Protein AF-A0A196S8Y1-F1 (afdb_monomer_lite)

Radius of gyration: 50.43 Å; chains: 1; bounding box: 109×96×131 Å

Structure (mmCIF, N/CA/C/O backbone):
data_AF-A0A196S8Y1-F1
#
_entry.id   AF-A0A196S8Y1-F1
#
loop_
_atom_site.group_PDB
_atom_site.id
_atom_site.type_symbol
_atom_site.label_atom_id
_atom_site.label_alt_id
_atom_site.label_comp_id
_atom_site.label_asym_id
_atom_site.label_entity_id
_atom_site.label_seq_id
_atom_site.pdbx_PDB_ins_code
_atom_site.Cartn_x
_atom_site.Cartn_y
_atom_site.Cartn_z
_atom_site.occupancy
_atom_site.B_iso_or_equiv
_atom_site.auth_seq_id
_atom_site.auth_comp_id
_atom_site.auth_asym_id
_atom_site.auth_atom_id
_atom_site.pdbx_PDB_model_num
ATOM 1 N N . MET A 1 1 ? -27.602 -58.385 32.828 1.00 38.72 1 MET A N 1
ATOM 2 C CA . MET A 1 1 ? -27.867 -58.157 34.264 1.00 38.72 1 MET A CA 1
ATOM 3 C C . MET A 1 1 ? -28.794 -56.957 34.407 1.00 38.72 1 MET A C 1
ATOM 5 O O . MET A 1 1 ? -28.528 -55.917 33.827 1.00 38.72 1 MET A O 1
ATOM 9 N N . ASN A 1 2 ? -29.919 -57.177 35.090 1.00 33.44 2 ASN A N 1
ATOM 10 C CA . ASN A 1 2 ? -30.984 -56.235 35.472 1.00 33.44 2 ASN A CA 1
ATOM 11 C C . ASN A 1 2 ? -30.444 -54.875 35.986 1.00 33.44 2 ASN A C 1
ATOM 13 O O . ASN A 1 2 ? -29.470 -54.885 36.722 1.00 33.44 2 ASN A O 1
ATOM 17 N N . ARG A 1 3 ? -31.038 -53.692 35.741 1.00 31.58 3 ARG A N 1
ATOM 18 C CA . ARG A 1 3 ? -32.458 -53.337 35.942 1.00 31.58 3 ARG A CA 1
ATOM 19 C C . ARG A 1 3 ? -32.810 -51.959 35.319 1.00 31.58 3 ARG A C 1
ATOM 21 O O . ARG A 1 3 ? -32.117 -50.978 35.537 1.00 31.58 3 ARG A O 1
ATOM 28 N N . LYS A 1 4 ? -33.940 -51.951 34.604 1.00 35.25 4 LYS A N 1
ATOM 29 C CA . LYS A 1 4 ? -34.967 -50.917 34.318 1.00 35.25 4 LYS A CA 1
ATOM 30 C C . LYS A 1 4 ? -34.778 -49.430 34.713 1.00 35.25 4 LYS A C 1
ATOM 32 O O . LYS A 1 4 ? -34.538 -49.089 35.864 1.00 35.25 4 LYS A O 1
ATOM 37 N N . ARG A 1 5 ? -35.163 -48.591 33.733 1.00 42.34 5 ARG A N 1
ATOM 38 C CA . ARG A 1 5 ? -35.635 -47.188 33.770 1.00 42.34 5 ARG A CA 1
ATOM 39 C C . ARG A 1 5 ? -36.469 -46.797 35.008 1.00 42.34 5 ARG A C 1
ATOM 41 O O . ARG A 1 5 ? -37.388 -47.525 35.384 1.00 42.34 5 ARG A O 1
ATOM 48 N N . ARG A 1 6 ? -36.287 -45.554 35.474 1.00 28.27 6 ARG A N 1
ATOM 49 C CA . ARG A 1 6 ? -37.363 -44.682 35.987 1.00 28.27 6 ARG A CA 1
ATOM 50 C C . ARG A 1 6 ? -37.210 -43.283 35.383 1.00 28.27 6 ARG A C 1
ATOM 52 O O . ARG A 1 6 ? -36.108 -42.748 35.353 1.00 28.27 6 ARG A O 1
ATOM 59 N N . ALA A 1 7 ? -38.320 -42.754 34.874 1.00 30.92 7 ALA A N 1
ATOM 60 C CA . ALA A 1 7 ? -38.477 -41.373 34.431 1.00 30.92 7 ALA A CA 1
ATOM 61 C C . ALA A 1 7 ? -38.217 -40.388 35.591 1.00 30.92 7 ALA A C 1
ATOM 63 O O . ALA A 1 7 ? -38.388 -40.783 36.751 1.00 30.92 7 ALA A O 1
ATOM 64 N N . PRO A 1 8 ? -37.829 -39.127 35.326 1.00 32.66 8 PRO A N 1
ATOM 65 C CA . PRO A 1 8 ? -37.732 -38.125 36.374 1.00 32.66 8 PRO A CA 1
ATOM 66 C C . PRO A 1 8 ? -39.142 -37.753 36.843 1.00 32.66 8 PRO A C 1
ATOM 68 O O . PRO A 1 8 ? -39.969 -37.313 36.051 1.00 32.66 8 PRO A O 1
ATOM 71 N N . ASN A 1 9 ? -39.402 -37.950 38.134 1.00 28.58 9 ASN A N 1
ATOM 72 C CA . ASN A 1 9 ? -40.532 -37.346 38.829 1.00 28.58 9 ASN A CA 1
ATOM 73 C C . ASN A 1 9 ? -40.433 -35.816 38.736 1.00 28.58 9 ASN A C 1
ATOM 75 O O . ASN A 1 9 ? -39.407 -35.239 39.105 1.00 28.58 9 ASN A O 1
ATOM 79 N N . GLU A 1 10 ? -41.530 -35.178 38.337 1.00 37.62 10 GLU A N 1
ATOM 80 C CA . GLU A 1 10 ? -41.857 -33.808 38.726 1.00 37.62 10 GLU A CA 1
ATOM 81 C C . GLU A 1 10 ? -41.866 -33.677 40.261 1.00 37.62 10 GLU A C 1
ATOM 83 O O . GLU A 1 10 ? -42.126 -34.640 40.985 1.00 37.62 10 GLU A O 1
ATOM 88 N N . SER A 1 11 ? -41.606 -32.460 40.750 1.00 36.66 11 SER A N 1
ATOM 89 C CA . SER A 1 11 ? -41.470 -32.041 42.159 1.00 36.66 11 SER A CA 1
ATOM 90 C C . SER A 1 11 ? -40.086 -32.253 42.804 1.00 36.66 11 SER A C 1
ATOM 92 O O . SER A 1 11 ? -39.839 -33.163 43.595 1.00 36.66 11 SER A O 1
ATOM 94 N N . LYS A 1 12 ? -39.161 -31.342 42.472 1.00 35.75 12 LYS A N 1
ATOM 95 C CA . LYS A 1 12 ? -38.129 -30.774 43.368 1.00 35.75 12 LYS A CA 1
ATOM 96 C C . LYS A 1 12 ? -37.360 -29.686 42.605 1.00 35.75 12 LYS A C 1
ATOM 98 O O . LYS A 1 12 ? -36.254 -29.928 42.127 1.00 35.75 12 LYS A O 1
ATOM 103 N N . ARG A 1 13 ? -37.928 -28.478 42.491 1.00 38.66 13 ARG A N 1
ATOM 104 C CA . ARG A 1 13 ? -37.107 -27.278 42.255 1.00 38.66 13 ARG A CA 1
ATOM 105 C C . ARG A 1 13 ? -36.287 -27.076 43.530 1.00 38.66 13 ARG A C 1
ATOM 107 O O . ARG A 1 13 ? -36.790 -26.614 44.538 1.00 38.66 13 ARG A O 1
ATOM 114 N N . LYS A 1 14 ? -35.063 -27.599 43.536 1.00 44.75 14 LYS A N 1
ATOM 115 C CA . LYS A 1 14 ? -34.103 -27.431 44.630 1.00 44.75 14 LYS A CA 1
ATOM 116 C C . LYS A 1 14 ? -33.173 -26.286 44.254 1.00 44.75 14 LYS A C 1
ATOM 118 O O . LYS A 1 14 ? -32.583 -26.348 43.180 1.00 44.75 14 LYS A O 1
ATOM 123 N N . ASN A 1 15 ? -33.052 -25.304 45.147 1.00 55.56 15 ASN A N 1
ATOM 124 C CA . ASN A 1 15 ? -32.155 -24.147 45.078 1.00 55.56 15 ASN A CA 1
ATOM 125 C C . ASN A 1 15 ? -30.860 -24.456 44.310 1.00 55.56 15 ASN A C 1
ATOM 127 O O . ASN A 1 15 ? -30.081 -25.326 44.723 1.00 55.56 15 ASN A O 1
ATOM 131 N N . ALA A 1 16 ? -30.637 -23.751 43.199 1.00 62.88 16 ALA A N 1
ATOM 132 C CA . ALA A 1 16 ? -29.409 -23.868 42.429 1.00 62.88 16 ALA A CA 1
ATOM 133 C C . ALA A 1 16 ? -28.270 -23.185 43.200 1.00 62.88 16 ALA A C 1
ATOM 135 O O . ALA A 1 16 ? -28.439 -22.091 43.744 1.00 62.88 16 ALA A O 1
ATOM 136 N N . LYS A 1 17 ? -27.118 -23.856 43.284 1.00 74.44 17 LYS A N 1
ATOM 137 C CA . LYS A 1 17 ? -25.894 -23.280 43.855 1.00 74.44 17 LYS A CA 1
ATOM 138 C C . LYS A 1 17 ? -25.178 -22.496 42.761 1.00 74.44 17 LYS A C 1
ATOM 140 O O . LYS A 1 17 ? -25.002 -23.041 41.677 1.00 74.44 17 LYS A O 1
ATOM 145 N N . LEU A 1 18 ? -24.764 -21.273 43.072 1.00 73.12 18 LEU A N 1
ATOM 146 C CA . LEU A 1 18 ? -24.015 -20.392 42.177 1.00 73.12 18 LEU A CA 1
ATOM 147 C C . LEU A 1 18 ? -22.620 -20.151 42.765 1.00 73.12 18 LEU A C 1
ATOM 149 O O . LEU A 1 18 ? -22.486 -19.966 43.983 1.00 73.12 18 LEU A O 1
ATOM 153 N N . GLU A 1 19 ? -21.591 -20.178 41.919 1.00 75.25 19 GLU A N 1
ATOM 154 C CA . GLU A 1 19 ? -20.240 -19.767 42.308 1.00 75.25 19 GLU A CA 1
ATOM 155 C C . GLU A 1 19 ? -20.133 -18.230 42.267 1.00 75.25 19 GLU A C 1
ATOM 157 O O . GLU A 1 19 ? -20.917 -17.548 41.604 1.00 75.25 19 GLU A O 1
ATOM 162 N N . SER A 1 20 ? -19.183 -17.651 43.009 1.00 68.19 20 SER A N 1
ATOM 163 C CA . SER A 1 20 ? -19.061 -16.187 43.129 1.00 68.19 20 SER A CA 1
ATOM 164 C C . SER A 1 20 ? -18.811 -15.487 41.787 1.00 68.19 20 SER A C 1
ATOM 166 O O . SER A 1 20 ? -19.292 -14.375 41.599 1.00 68.19 20 SER A O 1
ATOM 168 N N . SER A 1 21 ? -18.108 -16.135 40.850 1.00 68.88 21 SER A N 1
ATOM 169 C CA . SER A 1 21 ? -17.878 -15.625 39.490 1.00 68.88 21 SER A CA 1
ATOM 170 C C . SER A 1 21 ? -19.169 -15.518 38.679 1.00 68.88 21 SER A C 1
ATOM 172 O O . SER A 1 21 ? -19.370 -14.535 37.973 1.00 68.88 21 SER A O 1
ATOM 174 N N . ASP A 1 22 ? -20.072 -16.492 38.821 1.00 73.56 22 ASP A N 1
ATOM 175 C CA . ASP A 1 22 ? -21.348 -16.508 38.101 1.00 73.56 22 ASP A CA 1
ATOM 176 C C . ASP A 1 22 ? -22.247 -15.374 38.599 1.00 73.56 22 ASP A C 1
ATOM 178 O O . ASP A 1 22 ? -22.872 -14.672 37.807 1.00 73.56 22 ASP A O 1
ATOM 182 N N . VAL A 1 23 ? -22.264 -15.145 39.916 1.00 72.62 23 VAL A N 1
ATOM 183 C CA . VAL A 1 23 ? -22.999 -14.030 40.530 1.00 72.62 23 VAL A CA 1
ATOM 184 C C . VAL A 1 23 ? -22.412 -12.683 40.116 1.00 72.62 23 VAL A C 1
ATOM 186 O O . VAL A 1 23 ? -23.166 -11.761 39.827 1.00 72.62 23 VAL A O 1
ATOM 189 N N . LEU A 1 24 ? -21.087 -12.575 40.022 1.00 67.44 24 LEU A N 1
ATOM 190 C CA . LEU A 1 24 ? -20.415 -11.356 39.573 1.00 67.44 24 LEU A CA 1
ATOM 191 C C . LEU A 1 24 ? -20.742 -11.041 38.105 1.00 67.44 24 LEU A C 1
ATOM 193 O O . LEU A 1 24 ? -21.134 -9.918 37.800 1.00 67.44 24 LEU A O 1
ATOM 197 N N . SER A 1 25 ? -20.702 -12.050 37.228 1.00 73.25 25 SER A N 1
ATOM 198 C CA . SER A 1 25 ?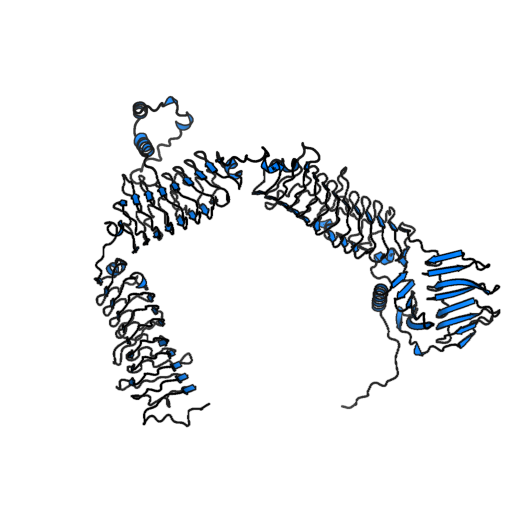 -21.118 -11.904 35.825 1.00 73.25 25 SER A CA 1
ATOM 199 C C . SER A 1 25 ? -22.601 -11.545 35.688 1.00 73.25 25 SER A C 1
ATOM 201 O O . SER A 1 25 ? -22.972 -10.729 34.848 1.00 73.25 25 SER A O 1
ATOM 203 N N . LEU A 1 26 ? -23.458 -12.104 36.551 1.00 77.00 26 LEU A N 1
ATOM 204 C CA . LEU A 1 26 ? -24.876 -11.769 36.599 1.00 77.00 26 LEU A CA 1
ATOM 205 C C . LEU A 1 26 ? -25.067 -10.293 36.949 1.00 77.00 26 LEU A C 1
ATOM 207 O O . LEU A 1 26 ? -25.806 -9.618 36.248 1.00 77.00 26 LEU A O 1
ATOM 211 N N . ILE A 1 27 ? -24.402 -9.786 37.992 1.00 71.06 27 ILE A N 1
ATOM 212 C CA . ILE A 1 27 ? -24.539 -8.379 38.393 1.00 71.06 27 ILE A CA 1
ATOM 213 C C . ILE A 1 27 ? -23.985 -7.446 37.310 1.00 71.06 27 ILE A C 1
ATOM 215 O O . ILE A 1 27 ? -24.644 -6.469 36.978 1.00 71.06 27 ILE A O 1
ATOM 219 N N . GLN A 1 28 ? -22.832 -7.758 36.710 1.00 71.00 28 GLN A N 1
ATOM 220 C CA . GLN A 1 28 ? -22.277 -6.965 35.604 1.00 71.00 28 GLN A CA 1
ATOM 221 C C . GLN A 1 28 ? -23.245 -6.880 34.416 1.00 71.00 28 GLN A C 1
ATOM 223 O O . GLN A 1 28 ? -23.480 -5.794 33.888 1.00 71.00 28 GLN A O 1
ATOM 228 N N . ASN A 1 29 ? -23.862 -8.005 34.041 1.00 75.69 29 ASN A N 1
ATOM 229 C CA . ASN A 1 29 ? -24.885 -8.031 32.996 1.00 75.69 29 ASN A CA 1
ATOM 230 C C . ASN A 1 29 ? -26.138 -7.241 33.395 1.00 75.69 29 ASN A C 1
ATOM 232 O O . ASN A 1 29 ? -26.728 -6.571 32.556 1.00 75.69 29 ASN A O 1
ATOM 236 N N . GLU A 1 30 ? -26.555 -7.306 34.661 1.00 77.06 30 GLU A N 1
ATOM 237 C CA . GLU A 1 30 ? -27.693 -6.529 35.155 1.00 77.06 30 GLU A CA 1
ATOM 238 C C . GLU A 1 30 ? -27.401 -5.024 35.074 1.00 77.06 30 GLU A C 1
ATOM 240 O O . GLU A 1 30 ? -28.213 -4.308 34.493 1.00 77.06 30 GLU A O 1
ATOM 245 N N . ILE A 1 31 ? -26.229 -4.565 35.537 1.00 72.06 31 ILE A N 1
ATOM 246 C CA . ILE A 1 31 ? -25.785 -3.159 35.459 1.00 72.06 31 ILE A CA 1
ATOM 247 C C . ILE A 1 31 ? -25.785 -2.657 34.016 1.00 72.06 31 ILE A C 1
ATOM 249 O O . ILE A 1 31 ? -26.308 -1.580 33.751 1.00 72.06 31 ILE A O 1
ATOM 253 N N . ALA A 1 32 ? -25.279 -3.456 33.074 1.00 71.00 32 ALA A N 1
ATOM 254 C CA . ALA A 1 32 ? -25.268 -3.099 31.655 1.00 71.00 32 ALA A CA 1
ATOM 255 C C . ALA A 1 32 ? -26.677 -2.929 31.044 1.00 71.00 32 ALA A C 1
ATOM 257 O O . ALA A 1 32 ? -26.812 -2.340 29.976 1.00 71.00 32 ALA A O 1
ATOM 258 N N . THR A 1 33 ? -27.722 -3.454 31.695 1.00 77.56 33 THR A N 1
ATOM 259 C CA . THR A 1 33 ? -29.126 -3.374 31.239 1.00 77.56 33 THR A CA 1
ATOM 260 C C . THR A 1 33 ? -29.985 -2.400 32.046 1.00 77.56 33 THR A C 1
ATOM 262 O O . THR A 1 33 ? -31.188 -2.308 31.802 1.00 77.56 33 THR A O 1
ATOM 265 N N . MET A 1 34 ? -29.413 -1.730 33.047 1.00 80.69 34 MET A N 1
ATOM 266 C CA . MET A 1 34 ? -30.142 -0.809 33.914 1.00 80.69 34 MET A CA 1
ATOM 267 C C . MET A 1 34 ? -30.238 0.580 33.281 1.00 80.69 34 MET A C 1
ATOM 269 O O . MET A 1 34 ? -29.240 1.122 32.819 1.00 80.69 34 MET A O 1
ATOM 273 N N . ASP A 1 35 ? -31.425 1.182 33.347 1.00 79.31 35 ASP A N 1
ATOM 274 C CA . ASP A 1 35 ? -31.628 2.593 32.985 1.00 79.31 35 ASP A CA 1
ATOM 275 C C . ASP A 1 35 ? -31.050 3.519 34.062 1.00 79.31 35 ASP A C 1
ATOM 277 O O . ASP A 1 35 ? -30.620 4.641 33.794 1.00 79.31 35 ASP A O 1
ATOM 281 N N . TYR A 1 36 ? -31.063 3.043 35.306 1.00 80.69 36 TYR A N 1
ATOM 282 C CA . TYR A 1 36 ? -30.545 3.739 36.468 1.00 80.69 36 TYR A CA 1
ATOM 283 C C . TYR A 1 36 ? -29.778 2.757 37.342 1.00 80.69 36 TYR A C 1
ATOM 285 O O . TYR A 1 36 ? -30.307 1.705 37.688 1.00 80.69 36 TYR A O 1
ATOM 293 N N . CYS A 1 37 ? -28.547 3.083 37.727 1.00 83.44 37 CYS A N 1
ATOM 294 C CA . CYS A 1 37 ? -27.784 2.257 38.653 1.00 83.44 37 CYS A CA 1
ATOM 295 C C . CYS A 1 37 ? -26.845 3.113 39.500 1.00 83.44 37 CYS A C 1
ATOM 297 O O . CYS A 1 37 ? -26.022 3.863 38.968 1.00 83.44 37 CYS A O 1
ATOM 299 N N . LEU A 1 38 ? -26.964 2.981 40.818 1.00 83.44 38 LEU A N 1
ATOM 300 C CA . LEU A 1 38 ? -26.110 3.612 41.809 1.00 83.44 38 LEU A CA 1
ATOM 301 C C . LEU A 1 38 ? -25.375 2.533 42.603 1.00 83.44 38 LEU A C 1
ATOM 303 O O . LEU A 1 38 ? -25.972 1.786 43.384 1.00 83.44 38 LEU A O 1
ATOM 307 N N . TYR A 1 39 ? -24.063 2.488 42.407 1.00 81.56 39 TYR A N 1
ATOM 308 C CA . TYR A 1 39 ? -23.139 1.643 43.152 1.00 81.56 39 TYR A CA 1
ATOM 309 C C . TYR A 1 39 ? -21.940 2.476 43.607 1.00 81.56 39 TYR A C 1
ATOM 311 O O . TYR A 1 39 ? -21.467 3.321 42.836 1.00 81.56 39 TYR A O 1
ATOM 319 N N . PRO A 1 40 ? -21.428 2.238 44.824 1.00 73.38 40 PRO A N 1
ATOM 320 C CA . PRO A 1 40 ? -20.132 2.709 45.228 1.00 73.38 40 PRO A CA 1
ATOM 321 C C . PRO A 1 40 ? -19.060 1.879 44.518 1.00 73.38 40 PRO A C 1
ATOM 323 O O . PRO A 1 40 ? -19.263 0.716 44.168 1.00 73.38 40 PRO A O 1
ATOM 326 N N . CYS A 1 41 ? -17.901 2.479 44.320 1.00 67.94 41 CYS A N 1
ATOM 327 C CA . CYS A 1 41 ? -16.705 1.812 43.850 1.00 67.94 41 CYS A CA 1
ATOM 328 C C . CYS A 1 41 ? -15.551 2.268 44.735 1.00 67.94 41 CYS A C 1
ATOM 330 O O . CYS A 1 41 ? -15.288 3.467 44.844 1.00 67.94 41 CYS A O 1
ATOM 332 N N . MET A 1 42 ? -14.879 1.327 45.396 1.00 57.53 42 MET A N 1
ATOM 333 C CA . MET A 1 42 ? -13.681 1.655 46.166 1.00 57.53 42 MET A CA 1
ATOM 334 C C . MET A 1 42 ? -12.437 1.667 45.277 1.00 57.53 42 MET A C 1
ATOM 336 O O . MET A 1 42 ? -12.291 0.854 44.362 1.00 57.53 42 MET A O 1
ATOM 340 N N . GLN A 1 43 ? -11.462 2.506 45.630 1.00 55.16 43 GLN A N 1
ATOM 341 C CA . GLN A 1 43 ? -10.123 2.481 45.035 1.00 55.16 43 GLN A CA 1
ATOM 342 C C . GLN A 1 43 ? -9.529 1.053 45.011 1.00 55.16 43 GLN A C 1
ATOM 344 O O . GLN A 1 43 ? -8.953 0.643 44.013 1.00 55.16 43 GLN A O 1
ATOM 349 N N . GLU A 1 44 ? -9.682 0.252 46.077 1.00 54.81 44 GLU A N 1
ATOM 350 C CA . GLU A 1 44 ? -9.205 -1.145 46.121 1.00 54.81 44 GLU A CA 1
ATOM 351 C C . GLU A 1 44 ? -9.918 -2.115 45.174 1.00 54.81 44 GLU A C 1
ATOM 353 O O . GLU A 1 44 ? -9.345 -3.136 44.786 1.00 54.81 44 GLU A O 1
ATOM 358 N N . GLU A 1 45 ? -11.158 -1.830 44.808 1.00 53.00 45 GLU A N 1
ATOM 359 C CA . GLU A 1 45 ? -11.944 -2.666 43.905 1.00 53.00 45 GLU A CA 1
ATOM 360 C C . GLU A 1 45 ? -11.503 -2.456 42.451 1.00 53.00 45 GLU A C 1
ATOM 362 O O . GLU A 1 45 ? -11.356 -3.432 41.707 1.00 53.00 45 GLU A O 1
ATOM 367 N N . LEU A 1 46 ? -11.127 -1.219 42.100 1.00 52.62 46 LEU A N 1
ATOM 368 C CA . LEU A 1 46 ? -10.390 -0.902 40.871 1.00 52.62 46 LEU A CA 1
ATOM 369 C C . LEU A 1 46 ? -9.047 -1.664 40.795 1.00 52.62 46 LEU A C 1
ATOM 371 O O . LEU A 1 46 ? -8.664 -2.106 39.713 1.00 52.62 46 LEU A O 1
ATOM 375 N N . LYS A 1 47 ? -8.370 -1.921 41.934 1.00 49.34 47 LYS A N 1
ATOM 376 C CA . LYS A 1 47 ? -7.092 -2.679 41.987 1.00 49.34 47 LYS A CA 1
ATOM 377 C C . LYS A 1 47 ? -7.219 -4.154 41.587 1.00 49.34 47 LYS A C 1
ATOM 379 O O . LYS A 1 47 ? -6.248 -4.732 41.106 1.00 49.34 47 LYS A O 1
ATOM 384 N N . LYS A 1 48 ? -8.358 -4.805 41.855 1.00 51.09 48 LYS A N 1
ATOM 385 C CA . LYS A 1 48 ? -8.472 -6.283 41.832 1.00 51.09 48 LYS A CA 1
ATOM 386 C C . LYS A 1 48 ? -9.201 -6.855 40.608 1.00 51.09 48 LYS A C 1
ATOM 388 O O . LYS A 1 48 ? -9.208 -8.074 40.463 1.00 51.09 48 LYS A O 1
ATOM 393 N N . GLN A 1 49 ? -9.831 -6.025 39.764 1.00 50.38 49 GLN A N 1
ATOM 394 C CA . GLN A 1 49 ? -10.683 -6.446 38.624 1.00 50.38 49 GLN A CA 1
ATOM 395 C C . GLN A 1 49 ? -11.664 -7.606 38.942 1.00 50.38 49 GLN A C 1
ATOM 397 O O . GLN A 1 49 ? -12.076 -8.372 38.073 1.00 50.38 49 GLN A O 1
ATOM 402 N N . CYS A 1 50 ? -12.074 -7.731 40.205 1.00 39.94 50 CYS A N 1
ATOM 403 C CA . CYS A 1 50 ? -13.073 -8.675 40.698 1.00 39.94 50 CYS A CA 1
ATOM 404 C C . CYS A 1 50 ? -13.826 -7.980 41.829 1.00 39.94 50 CYS A C 1
ATOM 406 O O . CYS A 1 50 ? -13.482 -8.120 43.003 1.00 39.94 50 CYS A O 1
ATOM 408 N N . ILE A 1 51 ? -14.815 -7.172 41.458 1.00 49.69 51 ILE A N 1
ATOM 409 C CA . ILE A 1 51 ? -15.580 -6.366 42.405 1.00 49.69 51 ILE A CA 1
ATOM 410 C C . ILE A 1 51 ? -16.804 -7.166 42.856 1.00 49.69 51 ILE A C 1
ATOM 412 O O . ILE A 1 51 ? -17.768 -7.345 42.113 1.00 49.69 51 ILE A O 1
ATOM 416 N N . LEU A 1 52 ? -16.742 -7.693 44.080 1.00 47.91 52 LEU A N 1
ATOM 417 C CA . LEU A 1 52 ? -17.925 -8.109 44.828 1.00 47.91 52 LEU A CA 1
ATOM 418 C C . LEU A 1 52 ? -18.635 -6.826 45.264 1.00 47.91 52 LEU A C 1
ATOM 420 O O . LEU A 1 52 ? -18.241 -6.253 46.269 1.00 47.91 52 LEU A O 1
ATOM 424 N N . PHE A 1 53 ? -19.649 -6.395 44.510 1.00 58.00 53 PHE A N 1
ATOM 425 C CA . PHE A 1 53 ? -20.477 -5.237 44.858 1.00 58.00 53 PHE A CA 1
ATOM 426 C C . PHE A 1 53 ? -20.913 -5.322 46.327 1.00 58.00 53 PHE A C 1
ATOM 428 O O . PHE A 1 53 ? -21.604 -6.271 46.712 1.00 58.00 53 PHE A O 1
ATOM 435 N N . GLU A 1 54 ? -20.453 -4.379 47.155 1.00 64.88 54 GLU A N 1
ATOM 436 C CA . GLU A 1 54 ? -20.797 -4.374 48.576 1.00 64.88 54 GLU A CA 1
ATOM 437 C C . GLU A 1 54 ? -22.282 -4.062 48.772 1.00 64.88 54 GLU A C 1
ATOM 439 O O . GLU A 1 54 ? -22.950 -4.815 49.481 1.00 64.88 54 GLU A O 1
ATOM 444 N N . ASP A 1 55 ? -22.780 -3.036 48.073 1.00 79.19 55 ASP A N 1
ATOM 445 C CA . ASP A 1 55 ? -24.173 -2.591 48.024 1.00 79.19 55 ASP A CA 1
ATOM 446 C C . ASP A 1 55 ? -24.444 -1.919 46.657 1.00 79.19 55 ASP A C 1
ATOM 448 O O . ASP A 1 55 ? -23.663 -1.086 46.209 1.00 79.19 55 ASP A O 1
ATOM 452 N N . VAL A 1 56 ? -25.516 -2.287 45.954 1.00 83.12 56 VAL A N 1
ATOM 453 C CA . VAL A 1 56 ? -25.907 -1.722 44.650 1.00 83.12 56 VAL A CA 1
ATOM 454 C C . VAL A 1 56 ? -27.419 -1.593 44.572 1.00 83.12 56 VAL A C 1
ATOM 456 O O . VAL A 1 56 ? -28.156 -2.508 44.947 1.00 83.12 56 VAL A O 1
ATOM 459 N N . LEU A 1 57 ? -27.886 -0.478 44.021 1.00 88.00 57 LEU A N 1
ATOM 460 C CA . LEU A 1 57 ? -29.286 -0.285 43.686 1.00 88.00 57 LEU A CA 1
ATOM 461 C C . LEU A 1 57 ? -29.399 0.131 42.226 1.00 88.00 57 LEU A C 1
ATOM 463 O O . LEU A 1 57 ? -28.779 1.106 41.810 1.00 88.00 57 LEU A O 1
ATOM 467 N N . GLY A 1 58 ? -30.214 -0.577 41.455 1.00 87.75 58 GLY A N 1
ATOM 468 C CA . GLY A 1 58 ? -30.517 -0.172 40.091 1.00 87.75 58 GLY A CA 1
ATOM 469 C C . GLY A 1 58 ? -31.959 -0.431 39.703 1.00 87.75 58 GLY A C 1
ATOM 470 O O . GLY A 1 58 ? -32.627 -1.285 40.281 1.00 87.75 58 GLY A O 1
ATOM 471 N N . ALA A 1 59 ? -32.438 0.313 38.717 1.00 87.12 59 ALA A N 1
ATOM 472 C CA . ALA A 1 59 ? -33.772 0.213 38.162 1.00 87.12 59 ALA A CA 1
ATOM 473 C C . ALA A 1 59 ? -33.706 -0.011 36.646 1.00 87.12 59 ALA A C 1
ATOM 475 O O . ALA A 1 59 ? -32.870 0.561 35.939 1.00 87.12 59 ALA A O 1
ATOM 476 N N . LYS A 1 60 ? -34.601 -0.864 36.150 1.00 87.75 60 LYS A N 1
ATOM 477 C CA . LYS A 1 60 ? -34.792 -1.143 34.723 1.00 87.75 60 LYS A CA 1
ATOM 478 C C . LYS A 1 60 ? -35.980 -0.359 34.169 1.00 87.75 60 LYS A C 1
ATOM 480 O O . LYS A 1 60 ? -36.901 -0.021 34.913 1.00 87.75 60 LYS A O 1
ATOM 485 N N . ALA A 1 61 ? -36.001 -0.181 32.849 1.00 83.75 61 ALA A N 1
ATOM 486 C CA . ALA A 1 61 ? -37.083 0.475 32.109 1.00 83.75 61 ALA A CA 1
ATOM 487 C C . ALA A 1 61 ? -38.486 -0.092 32.402 1.00 83.75 61 ALA A C 1
ATOM 489 O O . ALA A 1 61 ? -39.483 0.624 32.344 1.00 83.75 61 ALA A O 1
ATOM 490 N N . ASP A 1 62 ? -38.577 -1.390 32.713 1.00 84.81 62 ASP A N 1
ATOM 491 C CA . ASP A 1 62 ? -39.837 -2.087 32.996 1.00 84.81 62 ASP A CA 1
ATOM 492 C C . ASP A 1 62 ? -40.370 -1.869 34.427 1.00 84.81 62 ASP A C 1
ATOM 494 O O . ASP A 1 62 ? -41.424 -2.402 34.783 1.00 84.81 62 ASP A O 1
ATOM 498 N N . GLY A 1 63 ? -39.670 -1.071 35.243 1.00 82.88 63 GLY A N 1
ATOM 499 C CA . GLY A 1 63 ? -40.016 -0.802 36.639 1.00 82.88 63 GLY A CA 1
ATOM 500 C C . GLY A 1 63 ? -39.468 -1.830 37.632 1.00 82.88 63 GLY A C 1
ATOM 501 O O . GLY A 1 63 ? -39.852 -1.805 38.804 1.00 82.88 63 GLY A O 1
ATOM 502 N N . THR A 1 64 ? -38.584 -2.735 37.201 1.00 89.69 64 THR A N 1
ATOM 503 C CA . THR A 1 64 ? -37.875 -3.653 38.102 1.00 89.69 64 THR A CA 1
ATOM 504 C C . THR A 1 64 ? -36.775 -2.922 38.861 1.00 89.69 64 THR A C 1
ATOM 506 O O . THR A 1 64 ? -35.865 -2.381 38.236 1.00 89.69 64 THR A O 1
ATOM 509 N N . ILE A 1 65 ? -36.790 -2.986 40.194 1.00 89.81 65 ILE A N 1
ATOM 510 C CA . ILE A 1 65 ? -35.666 -2.557 41.036 1.00 89.81 65 ILE A CA 1
ATOM 511 C C . ILE A 1 65 ? -34.848 -3.776 41.447 1.00 89.81 65 ILE A C 1
ATOM 513 O O . ILE A 1 65 ? -35.391 -4.770 41.927 1.00 89.81 65 ILE A O 1
ATOM 517 N N . VAL A 1 66 ? -33.535 -3.686 41.285 1.00 89.88 66 VAL A N 1
ATOM 518 C CA . VAL A 1 66 ? -32.558 -4.669 41.742 1.00 89.88 66 VAL A CA 1
ATOM 519 C C . VAL A 1 66 ? -31.783 -4.063 42.898 1.00 89.88 66 VAL A C 1
ATOM 521 O O . VAL A 1 66 ? -31.134 -3.032 42.744 1.00 89.88 66 VAL A O 1
ATOM 524 N N . ASN A 1 67 ? -31.849 -4.710 44.052 1.00 89.19 67 ASN A N 1
ATOM 525 C CA . ASN A 1 67 ? -31.062 -4.357 45.221 1.00 89.19 67 ASN A CA 1
ATOM 526 C C . ASN A 1 67 ? -30.089 -5.498 45.517 1.00 89.19 67 ASN A C 1
ATOM 528 O O . ASN A 1 67 ? -30.518 -6.625 45.767 1.00 89.19 67 ASN A O 1
ATOM 532 N N . GLY A 1 68 ? -28.793 -5.226 45.432 1.00 85.12 68 GLY A N 1
ATOM 533 C CA . GLY A 1 68 ? -27.730 -6.175 45.734 1.00 85.12 68 GLY A CA 1
ATOM 534 C C . GLY A 1 68 ? -26.936 -5.735 46.953 1.00 85.12 68 GLY A C 1
ATOM 535 O O . GLY A 1 68 ? -26.636 -4.561 47.096 1.00 85.12 68 GLY A O 1
ATOM 536 N N . SER A 1 69 ? -26.563 -6.685 47.799 1.00 77.88 69 SER A N 1
ATOM 537 C CA . SER A 1 69 ? -25.672 -6.496 48.940 1.00 77.88 69 SER A CA 1
ATOM 538 C C . SER A 1 69 ? -24.737 -7.694 49.100 1.00 77.88 69 SER A C 1
ATOM 540 O O . SER A 1 69 ? -24.899 -8.730 48.444 1.00 77.88 69 SER A O 1
ATOM 542 N N . LYS A 1 70 ? -23.799 -7.628 50.053 1.00 73.94 70 LYS A N 1
ATOM 543 C CA . LYS A 1 70 ? -22.921 -8.760 50.431 1.00 73.94 70 LYS A CA 1
ATOM 544 C C . LYS A 1 70 ? -23.667 -10.057 50.774 1.00 73.94 70 LYS A C 1
ATOM 546 O O . LYS A 1 70 ? -23.056 -11.136 50.740 1.00 73.94 70 LYS A O 1
ATOM 551 N N . THR A 1 71 ? -24.939 -9.966 51.165 1.00 74.69 71 THR A N 1
ATOM 552 C CA . THR A 1 71 ? -25.728 -11.093 51.679 1.00 74.69 71 THR A CA 1
ATOM 553 C C . THR A 1 71 ? -26.905 -11.466 50.792 1.00 74.69 71 THR A C 1
ATOM 555 O O . THR A 1 71 ? -27.232 -12.652 50.739 1.00 74.69 71 THR A O 1
ATOM 558 N N . ASN A 1 72 ? -27.522 -10.518 50.082 1.00 81.44 72 ASN A N 1
ATOM 559 C CA . ASN A 1 72 ? -28.738 -10.755 49.308 1.00 81.44 72 ASN A CA 1
ATOM 560 C C . ASN A 1 72 ? -28.735 -9.957 48.001 1.00 81.44 72 ASN A C 1
ATOM 562 O O . ASN A 1 72 ? -28.269 -8.832 47.963 1.00 81.44 72 ASN A O 1
ATOM 566 N N . ILE A 1 73 ? -29.306 -10.522 46.941 1.00 87.56 73 ILE A N 1
ATOM 567 C CA . ILE A 1 73 ? -29.643 -9.808 45.709 1.00 87.56 73 ILE A CA 1
ATOM 568 C C . ILE A 1 73 ? -31.114 -10.075 45.434 1.00 87.56 73 ILE A C 1
ATOM 570 O O . ILE A 1 73 ? -31.507 -11.237 45.294 1.00 87.56 73 ILE A O 1
ATOM 574 N N . VAL A 1 74 ? -31.924 -9.028 45.384 1.00 89.56 74 VAL A N 1
ATOM 575 C CA . VAL A 1 74 ? -33.377 -9.106 45.234 1.00 89.56 74 VAL A CA 1
ATOM 576 C C . VAL A 1 74 ? -33.840 -8.253 44.062 1.00 89.56 74 VAL A C 1
ATOM 578 O O . VAL A 1 74 ? -33.354 -7.147 43.855 1.00 89.56 74 VAL A O 1
ATOM 581 N N . TRP A 1 75 ? -34.774 -8.796 43.287 1.00 91.75 75 TRP A N 1
ATOM 582 C CA . TRP A 1 75 ? -35.444 -8.116 42.185 1.00 91.75 75 TRP A CA 1
ATOM 583 C C . TRP A 1 75 ? -36.903 -7.916 42.571 1.00 91.75 75 TRP A C 1
ATOM 585 O O . TRP A 1 75 ? -37.606 -8.895 42.844 1.00 91.75 75 TRP A O 1
ATOM 595 N N . CYS A 1 76 ? -37.359 -6.673 42.557 1.00 91.00 76 CYS A N 1
ATOM 596 C CA . CYS A 1 76 ? -38.693 -6.263 42.971 1.00 91.00 76 CYS A CA 1
ATOM 597 C C . CYS A 1 76 ? -39.426 -5.611 41.795 1.00 91.00 76 CYS A C 1
ATOM 599 O O . CYS A 1 76 ? -38.875 -4.734 41.133 1.00 91.00 76 CYS A O 1
ATOM 601 N N . ASP A 1 77 ? -40.668 -6.027 41.543 1.00 90.06 77 ASP A N 1
ATOM 602 C CA . ASP A 1 77 ? -41.580 -5.336 40.625 1.00 90.06 77 ASP A CA 1
ATOM 603 C C . ASP A 1 77 ? -42.325 -4.259 41.413 1.00 90.06 77 ASP A C 1
ATOM 605 O O . ASP A 1 77 ? -43.118 -4.560 42.313 1.00 90.06 77 ASP A O 1
ATOM 609 N N . MET A 1 78 ? -42.057 -3.005 41.067 1.00 81.56 78 MET A N 1
ATOM 610 C CA . MET A 1 78 ? -42.601 -1.846 41.766 1.00 81.56 78 MET A CA 1
ATOM 611 C C . MET A 1 78 ? -44.099 -1.665 41.563 1.00 81.56 78 MET A C 1
ATOM 613 O O . MET A 1 78 ? -44.808 -1.270 42.488 1.00 81.56 78 MET A O 1
ATOM 617 N N . ASN A 1 79 ? -44.600 -1.993 40.375 1.00 83.31 79 ASN A N 1
ATOM 618 C CA . ASN A 1 79 ? -46.010 -1.828 40.041 1.00 83.31 79 ASN A CA 1
ATOM 619 C C . ASN A 1 79 ? -46.864 -2.879 40.747 1.00 83.31 79 ASN A C 1
ATOM 621 O O . ASN A 1 79 ? -47.988 -2.604 41.166 1.00 83.31 79 ASN A O 1
ATOM 625 N N . LYS A 1 80 ? -46.323 -4.093 40.883 1.00 86.44 80 LYS A N 1
ATOM 626 C CA . LYS A 1 80 ? -47.014 -5.210 41.532 1.00 86.44 80 LYS A CA 1
ATOM 627 C C . LYS A 1 80 ? -46.752 -5.304 43.031 1.00 86.44 80 LYS A C 1
ATOM 629 O O . LYS A 1 80 ? -47.474 -6.039 43.695 1.00 86.44 80 LYS A O 1
ATOM 634 N N . LYS A 1 81 ? -45.756 -4.580 43.560 1.00 89.19 81 LYS A N 1
ATOM 635 C CA . LYS A 1 81 ? -45.273 -4.702 44.946 1.00 89.19 81 LYS A CA 1
ATOM 636 C C . LYS A 1 81 ? -44.882 -6.147 45.300 1.00 89.19 81 LYS A C 1
ATOM 638 O O . LYS A 1 81 ? -45.169 -6.629 46.388 1.00 89.19 81 LYS A O 1
ATOM 643 N N . THR A 1 82 ? -44.234 -6.854 44.369 1.00 88.62 82 THR A N 1
ATOM 644 C CA . THR A 1 82 ? -43.875 -8.279 44.525 1.00 88.62 82 THR A CA 1
ATOM 645 C C . THR A 1 82 ? -42.394 -8.543 44.288 1.00 88.62 82 THR A C 1
ATOM 647 O O . THR A 1 82 ? -41.797 -7.975 43.371 1.00 88.62 82 THR A O 1
ATOM 650 N N . LEU A 1 83 ? -41.822 -9.489 45.038 1.00 88.94 83 LEU A N 1
ATOM 651 C CA . LEU A 1 83 ? -40.497 -10.051 44.764 1.00 88.94 83 LEU A CA 1
ATOM 652 C C . LEU A 1 83 ? -40.545 -10.971 43.537 1.00 88.94 83 LEU A C 1
ATOM 654 O O . LEU A 1 83 ? -41.303 -11.938 43.498 1.00 88.94 83 LEU A O 1
ATOM 658 N N . MET A 1 84 ? -39.708 -10.690 42.541 1.00 89.44 84 MET A N 1
ATOM 659 C CA . MET A 1 84 ? -39.609 -11.472 41.304 1.00 89.44 84 MET A CA 1
ATOM 660 C C . MET A 1 84 ? -38.512 -12.531 41.357 1.00 89.44 84 MET A C 1
ATOM 662 O O . MET A 1 84 ? -38.651 -13.620 40.798 1.00 89.44 84 MET A O 1
ATOM 666 N N . LYS A 1 85 ? -37.392 -12.204 42.004 1.00 90.38 85 LYS A N 1
ATOM 667 C CA . LYS A 1 85 ? -36.226 -13.082 42.125 1.00 90.38 85 LYS A CA 1
ATOM 668 C C . LYS A 1 85 ? -35.452 -12.711 43.384 1.00 90.38 85 LYS A C 1
ATOM 670 O O . LYS A 1 85 ? -35.384 -11.540 43.740 1.00 90.38 85 LYS A O 1
ATOM 675 N N . ALA A 1 86 ? -34.844 -13.696 44.038 1.00 88.88 86 ALA A N 1
ATOM 676 C CA . ALA A 1 86 ? -33.915 -13.454 45.134 1.00 88.88 86 ALA A CA 1
ATOM 677 C C . ALA A 1 86 ? -32.775 -14.482 45.137 1.00 88.88 86 ALA A C 1
ATOM 679 O O . ALA A 1 86 ? -32.978 -15.669 44.858 1.00 88.88 86 ALA A O 1
ATOM 680 N N . ILE A 1 87 ? -31.566 -14.031 45.456 1.00 87.88 87 ILE A N 1
ATOM 681 C CA . ILE A 1 87 ? -30.373 -14.856 45.659 1.00 87.88 87 ILE A CA 1
ATOM 682 C C . ILE A 1 87 ? -29.769 -14.446 47.000 1.00 87.88 87 ILE A C 1
ATOM 684 O O . ILE A 1 87 ? -29.597 -13.264 47.260 1.00 87.88 87 ILE A O 1
ATOM 688 N N . THR A 1 88 ? -29.438 -15.410 47.852 1.00 83.75 88 THR A N 1
ATOM 689 C CA . THR A 1 88 ? -28.875 -15.146 49.184 1.00 83.75 88 THR A CA 1
ATOM 690 C C . THR A 1 88 ? -27.568 -15.903 49.401 1.00 83.75 88 THR A C 1
ATOM 692 O O . THR A 1 88 ? -27.366 -16.994 48.849 1.00 83.75 88 THR A O 1
ATOM 695 N N . ARG A 1 89 ? -26.672 -15.336 50.212 1.00 77.62 89 ARG A N 1
ATOM 696 C CA . ARG A 1 89 ? -25.373 -15.895 50.595 1.00 77.62 89 ARG A CA 1
ATOM 697 C C . ARG A 1 89 ? -25.395 -16.303 52.067 1.00 77.62 89 ARG A C 1
ATOM 699 O O . ARG A 1 89 ? -25.425 -15.465 52.962 1.00 77.62 89 ARG A O 1
ATOM 706 N N . ARG A 1 90 ? -25.310 -17.611 52.350 1.00 66.62 90 ARG A N 1
ATOM 707 C CA . ARG A 1 90 ? -25.211 -18.109 53.738 1.00 66.62 90 ARG A CA 1
ATOM 708 C C . ARG A 1 90 ? -23.787 -17.953 54.285 1.00 66.62 90 ARG A C 1
ATOM 710 O O . ARG A 1 90 ? -22.829 -18.490 53.722 1.00 66.62 90 ARG A O 1
ATOM 717 N N . THR A 1 91 ? -23.678 -17.294 55.437 1.00 56.44 91 THR A N 1
ATOM 718 C CA . THR A 1 91 ? -22.434 -16.862 56.105 1.00 56.44 91 THR A CA 1
ATOM 719 C C . THR A 1 91 ? -21.465 -17.985 56.504 1.00 56.44 91 THR A C 1
ATOM 721 O O . THR A 1 91 ? -20.295 -17.712 56.729 1.00 56.44 91 THR A O 1
ATOM 724 N N . GLN A 1 92 ? -21.882 -19.259 56.529 1.00 48.94 92 GLN A N 1
ATOM 725 C CA . GLN A 1 92 ? -21.022 -20.372 56.976 1.00 48.94 92 GLN A CA 1
ATOM 726 C C . GLN A 1 92 ? -20.286 -21.150 55.865 1.00 48.94 92 GLN A C 1
ATOM 728 O O . GLN A 1 92 ? -19.447 -21.990 56.184 1.00 48.94 92 GLN A O 1
ATOM 733 N N . ARG A 1 93 ? -20.574 -20.933 54.567 1.00 50.38 93 ARG A N 1
ATOM 734 C CA . ARG A 1 93 ? -19.900 -21.673 53.464 1.00 50.38 93 ARG A CA 1
ATOM 735 C C . ARG A 1 93 ? -19.580 -20.861 52.201 1.00 50.38 93 ARG A C 1
ATOM 737 O O . ARG A 1 93 ? -19.173 -21.462 51.213 1.00 50.38 93 ARG A O 1
ATOM 744 N N . CYS A 1 94 ? -19.756 -19.536 52.205 1.00 57.31 94 CYS A N 1
ATOM 745 C CA . CYS A 1 94 ? -19.443 -18.661 51.061 1.00 57.31 94 CYS A CA 1
ATOM 746 C C . CYS A 1 94 ? -20.111 -19.050 49.722 1.00 57.31 94 CYS A C 1
ATOM 748 O O . CYS A 1 94 ? -19.568 -18.722 48.674 1.00 57.31 94 CYS A O 1
ATOM 750 N N . LYS A 1 95 ? -21.273 -19.723 49.725 1.00 70.00 95 LYS A N 1
ATOM 751 C CA . LYS A 1 95 ? -21.984 -20.114 48.491 1.00 70.00 95 LYS A CA 1
ATOM 752 C C . LYS A 1 95 ? -23.307 -19.373 48.348 1.00 70.00 95 LYS A C 1
ATOM 754 O O . LYS A 1 95 ? -24.100 -19.355 49.292 1.00 70.00 95 LYS A O 1
ATOM 759 N N . TRP A 1 96 ? -23.527 -18.802 47.167 1.00 81.31 96 TRP A N 1
ATOM 760 C CA . TRP A 1 96 ? -24.771 -18.151 46.777 1.00 81.31 96 TRP A CA 1
ATOM 761 C C . TRP A 1 96 ? -25.812 -19.191 46.361 1.00 81.31 96 TRP A C 1
ATOM 763 O O . TRP A 1 96 ? -25.490 -20.200 45.724 1.00 81.31 96 TRP A O 1
ATOM 773 N N . THR A 1 97 ? -27.068 -18.964 46.733 1.00 84.06 97 THR A N 1
ATOM 774 C CA . THR A 1 97 ? -28.187 -19.846 46.383 1.00 84.06 97 THR A CA 1
ATOM 775 C C . THR A 1 97 ? -29.402 -19.045 45.957 1.00 84.06 97 THR A C 1
ATOM 777 O O . THR A 1 97 ? -29.777 -18.092 46.639 1.00 84.06 97 THR A O 1
ATOM 780 N N . THR A 1 98 ? -30.044 -19.465 44.867 1.00 86.69 98 THR A N 1
ATOM 781 C CA . THR A 1 98 ? -31.355 -18.936 44.464 1.00 86.69 98 THR A CA 1
ATOM 782 C C . THR A 1 98 ? -32.407 -19.291 45.512 1.00 86.69 98 THR A C 1
ATOM 784 O O . THR A 1 98 ? -32.456 -20.444 45.954 1.00 86.69 98 THR A O 1
ATOM 787 N N . VAL A 1 99 ? -33.251 -18.332 45.877 1.00 86.62 99 VAL A N 1
ATOM 788 C CA . VAL A 1 99 ? -34.381 -18.526 46.793 1.00 86.62 99 VAL A CA 1
ATOM 789 C C . VAL A 1 99 ? -35.604 -18.992 46.000 1.00 86.62 99 VAL A C 1
ATOM 791 O O . VAL A 1 99 ? -35.891 -18.459 44.928 1.00 86.62 99 VAL A O 1
ATOM 794 N N . ASP A 1 100 ? -36.318 -19.995 46.512 1.00 87.00 100 ASP A N 1
ATOM 795 C CA . ASP A 1 100 ? -37.604 -20.425 45.958 1.00 87.00 100 ASP A CA 1
ATOM 796 C C . ASP A 1 100 ? -38.727 -19.530 46.498 1.00 87.00 100 ASP A C 1
ATOM 798 O O . ASP A 1 100 ? -39.122 -19.637 47.657 1.00 87.00 100 ASP A O 1
ATOM 802 N N . LEU A 1 101 ? -39.234 -18.636 45.648 1.00 88.75 101 LEU A N 1
ATOM 803 C CA . LEU A 1 101 ? -40.257 -17.655 46.021 1.00 88.75 101 LEU A CA 1
ATOM 804 C C . LEU A 1 101 ? -41.669 -18.247 46.153 1.00 88.75 101 LEU A C 1
ATOM 806 O O . LEU A 1 101 ? -42.576 -17.550 46.594 1.00 88.75 101 LEU A O 1
ATOM 810 N N . SER A 1 102 ? -41.880 -19.524 45.809 1.00 85.62 102 SER A N 1
ATOM 811 C CA . SER A 1 102 ? -43.198 -20.164 45.962 1.00 85.62 102 SER A CA 1
ATOM 812 C C . SER A 1 102 ? -43.627 -20.363 47.423 1.00 85.62 102 SER A C 1
ATOM 814 O O . SER A 1 102 ? -44.802 -20.611 47.678 1.00 85.62 102 SER A O 1
ATOM 816 N N . GLY A 1 103 ? -42.693 -20.237 48.372 1.00 85.38 103 GLY A N 1
ATOM 817 C CA . GLY A 1 103 ? -42.952 -20.303 49.811 1.00 85.38 103 GLY A CA 1
ATOM 818 C C . GLY A 1 103 ? -43.366 -18.980 50.463 1.00 85.38 103 GLY A C 1
ATOM 819 O O . GLY A 1 103 ? -43.465 -18.948 51.685 1.00 85.38 103 GLY A O 1
ATOM 820 N N . ILE A 1 104 ? -43.564 -17.898 49.697 1.00 90.25 104 ILE A N 1
ATOM 821 C CA . ILE A 1 104 ? -44.050 -16.625 50.248 1.00 90.25 104 ILE A CA 1
ATOM 822 C C . ILE A 1 104 ? -45.518 -16.772 50.656 1.00 90.25 104 ILE A C 1
ATOM 824 O O . ILE A 1 104 ? -46.373 -17.127 49.842 1.00 90.25 104 ILE A O 1
ATOM 828 N N . GLU A 1 105 ? -45.809 -16.449 51.911 1.00 92.06 105 GLU A N 1
ATOM 829 C CA . GLU A 1 105 ? -47.162 -16.316 52.435 1.00 92.06 105 GLU A CA 1
ATOM 830 C C . GLU A 1 105 ? -47.581 -14.839 52.426 1.00 92.06 105 GLU A C 1
ATOM 832 O O . GLU A 1 105 ? -47.037 -14.059 53.211 1.00 92.06 105 GLU A O 1
ATOM 837 N N . PRO A 1 106 ? -48.534 -14.431 51.567 1.00 91.88 106 PRO A N 1
ATOM 838 C CA . PRO A 1 106 ? -48.919 -13.031 51.458 1.00 91.88 106 PRO A CA 1
ATOM 839 C C . PRO A 1 106 ? -49.857 -12.591 52.588 1.00 91.88 106 PRO A C 1
ATOM 841 O O . PRO A 1 106 ? -50.701 -13.369 53.045 1.00 91.88 106 PRO A O 1
ATOM 844 N N . ASN A 1 107 ? -49.774 -11.309 52.958 1.00 89.88 107 ASN A N 1
ATOM 845 C CA . ASN A 1 107 ? -50.691 -10.624 53.885 1.00 89.88 107 ASN A CA 1
ATOM 846 C C . ASN A 1 107 ? -50.883 -11.342 55.236 1.00 89.88 107 ASN A C 1
ATOM 848 O O . ASN A 1 107 ? -52.008 -11.605 55.675 1.00 89.88 107 ASN A O 1
ATOM 852 N N . ARG A 1 108 ? -49.781 -11.697 55.893 1.00 95.06 108 ARG A N 1
ATOM 853 C CA . ARG A 1 108 ? -49.766 -12.300 57.229 1.00 95.06 108 ARG A CA 1
ATOM 854 C C . ARG A 1 108 ? -49.419 -11.266 58.293 1.00 95.06 108 ARG A C 1
ATOM 856 O O . ARG A 1 108 ? -48.687 -10.324 58.021 1.00 95.06 108 ARG A O 1
ATOM 863 N N . VAL A 1 109 ? -49.917 -11.498 59.506 1.00 93.62 109 VAL A N 1
ATOM 864 C CA . VAL A 1 109 ? -49.515 -10.764 60.712 1.00 93.62 109 VAL A CA 1
ATOM 865 C C . VAL A 1 109 ? -48.467 -11.599 61.444 1.00 93.62 109 VAL A C 1
ATOM 867 O O . VAL A 1 109 ? -48.698 -12.786 61.690 1.00 93.62 109 VAL A O 1
ATOM 870 N N . LEU A 1 110 ? -47.322 -10.999 61.754 1.00 94.06 110 LEU A N 1
ATOM 871 C CA . LEU A 1 110 ? -46.201 -11.626 62.447 1.00 94.06 110 LEU A CA 1
ATOM 872 C C . LEU A 1 110 ? -45.711 -10.732 63.573 1.00 94.06 110 LEU A C 1
ATOM 874 O O . LEU A 1 110 ? -45.206 -9.643 63.316 1.00 94.06 110 LEU A O 1
ATOM 878 N N . ASP A 1 111 ? -45.792 -11.243 64.793 1.00 92.75 111 ASP A N 1
ATOM 879 C CA . ASP A 1 111 ? -45.179 -10.609 65.953 1.00 92.75 111 ASP A CA 1
ATOM 880 C C . ASP A 1 111 ? -43.653 -10.745 65.848 1.00 92.75 111 ASP A C 1
ATOM 882 O O . ASP A 1 111 ? -43.116 -11.843 65.661 1.00 92.75 111 ASP A O 1
ATOM 886 N N . LEU A 1 112 ? -42.953 -9.613 65.909 1.00 90.44 112 LEU A N 1
ATOM 887 C CA . LEU A 1 112 ? -41.498 -9.523 65.789 1.00 90.44 112 LEU A CA 1
ATOM 888 C C . LEU A 1 112 ? -40.806 -9.434 67.153 1.00 90.44 112 LEU A C 1
ATOM 890 O O . LEU A 1 112 ? -39.651 -9.853 67.262 1.00 90.44 112 LEU A O 1
ATOM 894 N N . SER A 1 113 ? -41.483 -8.902 68.173 1.00 90.00 113 SER A N 1
ATOM 895 C CA . SER A 1 113 ? -40.945 -8.748 69.527 1.00 90.00 113 SER A CA 1
ATOM 896 C C . SER A 1 113 ? -42.011 -8.976 70.604 1.00 90.00 113 SER A C 1
ATOM 898 O O . SER A 1 113 ? -43.205 -8.796 70.373 1.00 90.00 113 SER A O 1
ATOM 900 N N . ASP A 1 114 ? -41.568 -9.337 71.813 1.00 86.44 114 ASP A N 1
ATOM 901 C CA . ASP A 1 114 ? -42.437 -9.441 72.999 1.00 86.44 114 ASP A CA 1
ATOM 902 C C . ASP A 1 114 ? -42.955 -8.061 73.466 1.00 86.44 114 ASP A C 1
ATOM 904 O O . ASP A 1 114 ? -43.846 -7.980 74.312 1.00 86.44 114 ASP A O 1
ATOM 908 N N . GLU A 1 115 ? -42.386 -6.978 72.924 1.00 79.69 115 GLU A N 1
ATOM 909 C CA . GLU A 1 115 ? -42.724 -5.579 73.214 1.00 79.69 115 GLU A CA 1
ATOM 910 C C . GLU A 1 115 ? -43.887 -5.064 72.347 1.00 79.69 115 GLU A C 1
ATOM 912 O O . GLU A 1 115 ? -44.390 -3.972 72.597 1.00 79.69 115 GLU A O 1
ATOM 917 N N . GLY A 1 116 ? -44.362 -5.870 71.387 1.00 85.88 116 GLY A N 1
ATOM 918 C CA . GLY A 1 116 ? -45.543 -5.582 70.570 1.00 85.88 116 GLY A CA 1
ATOM 919 C C . GLY A 1 116 ? -45.253 -5.164 69.127 1.00 85.88 116 GLY A C 1
ATOM 920 O O . GLY A 1 116 ? -46.202 -4.895 68.393 1.00 85.88 116 GLY A O 1
ATOM 921 N N . ASP A 1 117 ? -43.988 -5.139 68.689 1.00 93.00 117 ASP A N 1
ATOM 922 C CA . ASP A 1 117 ? -43.672 -4.832 67.291 1.00 93.00 117 ASP A CA 1
ATOM 923 C C . ASP A 1 117 ? -44.232 -5.927 66.383 1.00 93.00 117 ASP A C 1
ATOM 925 O O . ASP A 1 117 ? -43.982 -7.119 66.603 1.00 93.00 117 ASP A O 1
ATOM 929 N N . ARG A 1 118 ? -44.939 -5.542 65.318 1.00 95.12 118 ARG A N 1
ATOM 930 C CA . ARG A 1 118 ? -45.521 -6.502 64.372 1.00 95.12 118 ARG A CA 1
ATOM 931 C C . ARG A 1 118 ? -45.315 -6.115 62.918 1.00 95.12 118 ARG A C 1
ATOM 933 O O . ARG A 1 118 ? -45.288 -4.944 62.551 1.00 95.12 118 ARG A O 1
ATOM 940 N N . TRP A 1 119 ? -45.219 -7.127 62.068 1.00 96.38 119 TRP A N 1
ATOM 941 C CA . TRP A 1 119 ? -45.198 -7.005 60.616 1.00 96.38 119 TRP A CA 1
ATOM 942 C C . TRP A 1 119 ? -46.517 -7.487 60.023 1.00 96.38 119 TRP A C 1
ATOM 944 O O . TRP A 1 119 ? -46.942 -8.612 60.284 1.00 96.38 119 TRP A O 1
ATOM 954 N N . GLU A 1 120 ? -47.128 -6.663 59.180 1.00 96.81 120 GLU A N 1
ATOM 955 C CA . GLU A 1 120 ? -48.295 -7.014 58.378 1.00 96.81 120 GLU A CA 1
ATOM 956 C C . GLU A 1 120 ? -47.915 -7.006 56.893 1.00 96.81 120 GLU A C 1
ATOM 958 O O . GLU A 1 120 ? -47.761 -5.947 56.283 1.00 96.81 120 GLU A O 1
ATOM 963 N N . GLY A 1 121 ? -47.734 -8.182 56.290 1.00 95.25 121 GLY A N 1
ATOM 964 C CA . GLY A 1 121 ? -47.302 -8.277 54.895 1.00 95.25 121 GLY A CA 1
ATOM 965 C C . GLY A 1 121 ? -46.844 -9.663 54.465 1.00 95.25 121 GLY A C 1
ATOM 966 O O . GLY A 1 121 ? -47.259 -10.678 55.025 1.00 95.25 121 GLY A O 1
ATOM 967 N N . ASP A 1 122 ? -45.994 -9.701 53.443 1.00 94.69 122 ASP A N 1
ATOM 968 C CA . ASP A 1 122 ? -45.424 -10.937 52.907 1.00 94.69 122 ASP A CA 1
ATOM 969 C C . ASP A 1 122 ? -44.389 -11.548 53.867 1.00 94.69 122 ASP A C 1
ATOM 971 O O . ASP A 1 122 ? -43.522 -10.847 54.407 1.00 94.69 122 ASP A O 1
ATOM 975 N N . ILE A 1 123 ? -44.462 -12.869 54.067 1.00 93.62 123 ILE A N 1
ATOM 976 C CA . ILE A 1 123 ? -43.600 -13.624 54.989 1.00 93.62 123 ILE A CA 1
ATOM 977 C C . ILE A 1 123 ? -42.997 -14.844 54.296 1.00 93.62 123 ILE A C 1
ATOM 979 O O . ILE A 1 123 ? -43.669 -15.542 53.540 1.00 93.62 123 ILE A O 1
ATOM 983 N N . MET A 1 124 ? -41.740 -15.155 54.616 1.00 90.69 124 MET A N 1
ATOM 984 C CA . MET A 1 124 ? -41.099 -16.429 54.282 1.00 90.69 124 MET A CA 1
ATOM 985 C C . MET A 1 124 ? -40.300 -16.938 55.485 1.00 90.69 124 MET A C 1
ATOM 987 O O . MET A 1 124 ? -39.593 -16.170 56.134 1.00 90.69 124 MET A O 1
ATOM 991 N N . ASP A 1 125 ? -40.409 -18.236 55.791 1.00 88.56 125 ASP A N 1
ATOM 992 C CA . ASP A 1 125 ? -39.703 -18.889 56.908 1.00 88.56 125 ASP A CA 1
ATOM 993 C C . ASP A 1 125 ? -39.865 -18.154 58.262 1.00 88.56 125 ASP A C 1
ATOM 995 O O . ASP A 1 125 ? -38.927 -18.060 59.057 1.00 88.56 125 ASP A O 1
ATOM 999 N N . GLY A 1 126 ? -41.064 -17.613 58.524 1.00 89.62 126 GLY A N 1
ATOM 1000 C CA . GLY A 1 126 ? -41.386 -16.899 59.766 1.00 89.62 126 GLY A CA 1
ATOM 1001 C C . GLY A 1 126 ? -40.713 -15.530 59.908 1.00 89.62 126 GLY A C 1
ATOM 1002 O O . GLY A 1 126 ? -40.539 -15.055 61.026 1.00 89.62 126 GLY A O 1
ATOM 1003 N N . LYS A 1 127 ? -40.294 -14.910 58.798 1.00 92.56 127 LYS A N 1
ATOM 1004 C CA . LYS A 1 127 ? -39.681 -13.575 58.763 1.00 92.56 127 LYS A CA 1
ATOM 1005 C C . LYS A 1 127 ? -40.293 -12.705 57.660 1.00 92.56 127 LYS A C 1
ATOM 1007 O O . LYS A 1 127 ? -40.728 -13.263 56.650 1.00 92.56 127 LYS A O 1
ATOM 1012 N N . PRO A 1 128 ? -40.271 -11.364 57.796 1.00 93.88 128 PRO A N 1
ATOM 1013 C CA . PRO A 1 128 ? -40.651 -10.458 56.712 1.00 93.88 128 PRO A CA 1
ATOM 1014 C C . PRO A 1 128 ? -39.878 -10.783 55.427 1.00 93.88 128 PRO A C 1
ATOM 1016 O O . PRO A 1 128 ? -38.653 -10.926 55.469 1.00 93.88 128 PRO A O 1
ATOM 1019 N N . PHE A 1 129 ? -40.570 -10.953 54.302 1.00 92.50 129 PHE A N 1
ATOM 1020 C CA . PHE A 1 129 ? -39.935 -11.263 53.017 1.00 92.50 129 PHE A CA 1
ATOM 1021 C C . PHE A 1 129 ? -40.801 -10.785 51.844 1.00 92.50 129 PHE A C 1
ATOM 1023 O O . PHE A 1 129 ? -41.432 -11.581 51.151 1.00 92.50 129 PHE A O 1
ATOM 1030 N N . GLY A 1 130 ? -40.835 -9.473 51.623 1.00 91.62 130 GLY A N 1
ATOM 1031 C CA . GLY A 1 130 ? -41.632 -8.849 50.564 1.00 91.62 130 GLY A CA 1
ATOM 1032 C C . GLY A 1 130 ? -42.204 -7.508 50.995 1.00 91.62 130 GLY A C 1
ATOM 1033 O O . GLY A 1 130 ? -41.563 -6.794 51.768 1.00 91.62 130 GLY A O 1
ATOM 1034 N N . TRP A 1 131 ? -43.368 -7.141 50.461 1.00 94.62 131 TRP A N 1
ATOM 1035 C CA . TRP A 1 131 ? -44.014 -5.865 50.771 1.00 94.62 131 TRP A CA 1
ATOM 1036 C C . TRP A 1 131 ? -44.868 -5.972 52.042 1.00 94.62 131 TRP A C 1
ATOM 1038 O O . TRP A 1 131 ? -45.525 -6.989 52.273 1.00 94.62 131 TRP A O 1
ATOM 1048 N N . GLY A 1 132 ? -44.896 -4.917 52.856 1.00 95.25 132 GLY A N 1
ATOM 1049 C CA . GLY A 1 132 ? -45.756 -4.852 54.038 1.00 95.25 132 GLY A CA 1
ATOM 1050 C C . GLY A 1 132 ? -45.586 -3.583 54.865 1.00 95.25 132 GLY A C 1
ATOM 1051 O O . GLY A 1 132 ? -44.949 -2.619 54.428 1.00 95.25 132 GLY A O 1
ATOM 1052 N N . VAL A 1 133 ? -46.179 -3.602 56.057 1.00 96.38 133 VAL A N 1
ATOM 1053 C CA . VAL A 1 133 ? -46.188 -2.509 57.033 1.00 96.38 133 VAL A CA 1
ATOM 1054 C C . VAL A 1 133 ? -45.653 -3.018 58.372 1.00 96.38 133 VAL A C 1
ATOM 1056 O O . VAL A 1 133 ? -46.085 -4.052 58.877 1.00 96.38 133 VAL A O 1
ATOM 1059 N N . LEU A 1 134 ? -44.699 -2.292 58.944 1.00 95.56 134 LEU A N 1
ATOM 1060 C CA . LEU A 1 134 ? -44.137 -2.514 60.271 1.00 95.56 134 LEU A CA 1
ATOM 1061 C C . LEU A 1 134 ? -44.799 -1.558 61.265 1.00 95.56 134 LEU A C 1
ATOM 1063 O O . LEU A 1 134 ? -44.756 -0.341 61.062 1.00 95.56 134 LEU A O 1
ATOM 1067 N N . TYR A 1 135 ? -45.344 -2.113 62.341 1.00 94.56 135 TYR A N 1
ATOM 1068 C CA . TYR A 1 135 ? -45.902 -1.384 63.474 1.00 94.56 135 TYR A CA 1
ATOM 1069 C C . TYR A 1 135 ? -44.985 -1.518 64.690 1.00 94.56 135 TYR A C 1
ATOM 1071 O O . TYR A 1 135 ? -44.412 -2.591 64.902 1.00 94.56 135 TYR A O 1
ATOM 1079 N N . ASP A 1 136 ? -44.853 -0.441 65.462 1.00 91.81 136 ASP A N 1
ATOM 1080 C CA . ASP A 1 136 ? -44.200 -0.472 66.773 1.00 91.81 136 ASP A CA 1
ATOM 1081 C C . ASP A 1 136 ? -45.145 -0.998 67.872 1.00 91.81 136 ASP A C 1
ATOM 1083 O O . ASP A 1 136 ? -46.344 -1.186 67.644 1.00 91.81 136 ASP A O 1
ATOM 1087 N N . GLY A 1 137 ? -44.608 -1.243 69.072 1.00 89.81 137 GLY A N 1
ATOM 1088 C CA . GLY A 1 137 ? -45.376 -1.722 70.232 1.00 89.81 137 GLY A CA 1
ATOM 1089 C C . GLY A 1 137 ? -46.538 -0.827 70.697 1.00 89.81 137 GLY A C 1
ATOM 1090 O O . GLY A 1 137 ? -47.383 -1.289 71.465 1.00 89.81 137 GLY A O 1
ATOM 1091 N N . ASP A 1 138 ? -46.622 0.416 70.212 1.00 89.75 138 ASP A N 1
ATOM 1092 C CA . ASP A 1 138 ? -47.705 1.369 70.489 1.00 89.75 138 ASP A CA 1
ATOM 1093 C C . ASP A 1 138 ? -48.759 1.411 69.357 1.00 89.75 138 ASP A C 1
ATOM 1095 O O . ASP A 1 138 ? -49.582 2.329 69.310 1.00 89.75 138 ASP A O 1
ATOM 1099 N N . ASP A 1 139 ? -48.761 0.427 68.447 1.00 90.12 139 ASP A N 1
ATOM 1100 C CA . ASP A 1 139 ? -49.643 0.345 67.271 1.00 90.12 139 ASP A CA 1
ATOM 1101 C C . ASP A 1 139 ? -49.421 1.457 66.217 1.00 90.12 139 ASP A C 1
ATOM 1103 O O . ASP A 1 139 ? -50.238 1.619 65.299 1.00 90.12 139 ASP A O 1
ATOM 1107 N N . ASN A 1 140 ? -48.311 2.203 66.275 1.00 93.50 140 ASN A N 1
ATOM 1108 C CA . ASN A 1 140 ? -47.999 3.230 65.278 1.00 93.50 140 ASN A CA 1
ATOM 1109 C C . ASN A 1 140 ? -47.243 2.630 64.086 1.00 93.50 140 ASN A C 1
ATOM 1111 O O . ASN A 1 140 ? -46.432 1.716 64.224 1.00 93.50 140 ASN A O 1
ATOM 1115 N N . VAL A 1 141 ? -47.462 3.180 62.889 1.00 94.38 141 VAL A N 1
ATOM 1116 C CA . VAL A 1 141 ? -46.718 2.767 61.690 1.00 94.38 141 VAL A CA 1
ATOM 1117 C C . VAL A 1 141 ? -45.283 3.282 61.784 1.00 94.38 141 VAL A C 1
ATOM 1119 O O . VAL A 1 141 ? -45.064 4.492 61.803 1.00 94.38 141 VAL A O 1
ATOM 1122 N N . ALA A 1 142 ? -44.311 2.373 61.782 1.00 93.75 142 ALA A N 1
ATOM 1123 C CA . ALA A 1 142 ? -42.888 2.700 61.763 1.00 93.75 142 ALA A CA 1
ATOM 1124 C C . ALA A 1 142 ? -42.320 2.716 60.332 1.00 93.75 142 ALA A C 1
ATOM 1126 O O . ALA A 1 142 ? -41.519 3.588 59.981 1.00 93.75 142 ALA A O 1
ATOM 1127 N N . TYR A 1 143 ? -42.747 1.773 59.484 1.00 95.75 143 TYR A N 1
ATOM 1128 C CA . TYR A 1 143 ? -42.268 1.637 58.105 1.00 95.75 143 TYR A CA 1
ATOM 1129 C C . TYR A 1 143 ? -43.302 0.963 57.195 1.00 95.75 143 TYR A C 1
ATOM 1131 O O . TYR A 1 143 ? -43.994 0.042 57.611 1.00 95.75 143 TYR A O 1
ATOM 1139 N N . GLU A 1 144 ? -43.357 1.371 55.932 1.00 95.69 144 GLU A N 1
ATOM 1140 C CA . GLU A 1 144 ? -44.111 0.711 54.864 1.00 95.69 144 GLU A CA 1
ATOM 1141 C C . GLU A 1 144 ? -43.197 0.517 53.648 1.00 95.69 144 GLU A C 1
ATOM 1143 O O . GLU A 1 144 ? -42.609 1.480 53.161 1.00 95.69 144 GLU A O 1
ATOM 1148 N N . GLY A 1 145 ? -43.083 -0.702 53.120 1.00 94.56 145 GLY A N 1
ATOM 1149 C CA . GLY A 1 145 ? -42.276 -0.955 51.923 1.00 94.56 145 GLY A CA 1
ATOM 1150 C C . GLY A 1 145 ? -41.768 -2.385 51.809 1.00 94.56 145 GLY A C 1
ATOM 1151 O O . GLY A 1 145 ? -42.280 -3.295 52.463 1.00 94.56 145 GLY A O 1
ATOM 1152 N N . PHE A 1 146 ? -40.742 -2.593 50.979 1.00 93.50 146 PHE A N 1
ATOM 1153 C CA . PHE A 1 146 ? -40.085 -3.898 50.879 1.00 93.50 146 PHE A CA 1
ATOM 1154 C C . PHE A 1 146 ? -39.151 -4.138 52.072 1.00 93.50 146 PHE A C 1
ATOM 1156 O O . PHE A 1 146 ? -38.345 -3.274 52.436 1.00 93.50 146 PHE A O 1
ATOM 1163 N N . ARG A 1 147 ? -39.241 -5.334 52.663 1.00 92.44 147 ARG A N 1
ATOM 1164 C CA . ARG A 1 147 ? -38.419 -5.772 53.797 1.00 92.44 147 ARG A CA 1
ATOM 1165 C C . ARG A 1 147 ? -38.035 -7.245 53.662 1.00 92.44 147 ARG A C 1
ATOM 1167 O O . ARG A 1 147 ? -38.874 -8.086 53.338 1.00 92.44 147 ARG A O 1
ATOM 1174 N N . VAL A 1 148 ? -36.767 -7.561 53.925 1.00 89.81 148 VAL A N 1
ATOM 1175 C CA . VAL A 1 148 ? -36.251 -8.938 54.007 1.00 89.81 148 VAL A CA 1
ATOM 1176 C C . VAL A 1 148 ? -35.563 -9.123 55.354 1.00 89.81 148 VAL A C 1
ATOM 1178 O O . VAL A 1 148 ? -34.516 -8.537 55.620 1.00 89.81 148 VAL A O 1
ATOM 1181 N N . GLY A 1 149 ? -36.163 -9.946 56.214 1.00 89.50 149 GLY A N 1
ATOM 1182 C CA . GLY A 1 149 ? -35.763 -10.090 57.607 1.00 89.50 149 GLY A CA 1
ATOM 1183 C C . GLY A 1 149 ? -35.954 -8.783 58.372 1.00 89.50 149 GLY A C 1
ATOM 1184 O O . GLY A 1 149 ? -37.076 -8.316 58.557 1.00 89.50 149 GLY A O 1
ATOM 1185 N N . ASP A 1 150 ? -34.848 -8.209 58.823 1.00 88.56 150 ASP A N 1
ATOM 1186 C CA . ASP A 1 150 ? -34.766 -6.952 59.562 1.00 88.56 150 ASP A CA 1
ATOM 1187 C C . ASP A 1 150 ? -34.358 -5.744 58.694 1.00 88.56 150 ASP A C 1
ATOM 1189 O O . ASP A 1 150 ? -34.313 -4.613 59.186 1.00 88.56 150 ASP A O 1
ATOM 1193 N N . VAL A 1 151 ? -34.116 -5.960 57.398 1.00 89.50 151 VAL A N 1
ATOM 1194 C CA . VAL A 1 151 ? -33.547 -4.963 56.483 1.00 89.50 151 VAL A CA 1
ATOM 1195 C C . VAL A 1 151 ? -34.603 -4.419 55.520 1.00 89.50 151 VAL A C 1
ATOM 1197 O O . VAL A 1 151 ? -35.248 -5.179 54.793 1.00 89.50 151 VAL A O 1
ATOM 1200 N N . ASN A 1 152 ? -34.738 -3.092 55.483 1.00 91.81 152 ASN A N 1
ATOM 1201 C CA . ASN A 1 152 ? -35.551 -2.368 54.501 1.00 91.81 152 ASN A CA 1
ATOM 1202 C C . ASN A 1 152 ? -34.757 -2.164 53.205 1.00 91.81 152 ASN A C 1
ATOM 1204 O O . ASN A 1 152 ? -33.569 -1.844 53.251 1.00 91.81 152 ASN A O 1
ATOM 1208 N N . LEU A 1 153 ? -35.384 -2.360 52.049 1.00 90.19 153 LEU A N 1
ATOM 1209 C CA . LEU A 1 153 ? -34.680 -2.369 50.765 1.00 90.19 153 LEU A CA 1
ATOM 1210 C C . LEU A 1 153 ? -35.581 -1.943 49.608 1.00 90.19 153 LEU A C 1
ATOM 1212 O O . LEU A 1 153 ? -36.796 -1.881 49.755 1.00 90.19 153 LEU A O 1
ATOM 1216 N N . CYS A 1 154 ? -34.982 -1.682 48.448 1.00 88.75 154 CYS A N 1
ATOM 1217 C CA . CYS A 1 154 ? -35.648 -1.195 47.240 1.00 88.75 154 CYS A CA 1
ATOM 1218 C C . CYS A 1 154 ? -36.330 0.155 47.447 1.00 88.75 154 CYS A C 1
ATOM 1220 O O . CYS A 1 154 ? -35.682 1.168 47.241 1.00 88.75 154 CYS A O 1
ATOM 1222 N N . ILE A 1 155 ? -37.598 0.181 47.849 1.00 90.44 155 ILE A N 1
ATOM 1223 C CA . ILE A 1 155 ? -38.331 1.412 48.138 1.00 90.44 155 ILE A CA 1
ATOM 1224 C C . ILE A 1 155 ? -39.097 1.245 49.444 1.00 90.44 155 ILE A C 1
ATOM 1226 O O . ILE A 1 155 ? -39.607 0.157 49.746 1.00 90.44 155 ILE A O 1
ATOM 1230 N N . GLY A 1 156 ? -39.251 2.345 50.167 1.00 93.38 156 GLY A N 1
ATOM 1231 C CA . GLY A 1 156 ? -40.133 2.386 51.314 1.00 93.38 156 GLY A CA 1
ATOM 1232 C C . GLY A 1 156 ? -40.347 3.785 51.859 1.00 93.38 156 GLY A C 1
ATOM 1233 O O . GLY A 1 156 ? -39.764 4.772 51.403 1.00 93.38 156 GLY A O 1
ATOM 1234 N N . ARG A 1 157 ? -41.214 3.842 52.861 1.00 95.75 157 ARG A N 1
ATOM 1235 C CA . ARG A 1 157 ? -41.585 5.042 53.589 1.00 95.75 157 ARG A CA 1
ATOM 1236 C C . ARG A 1 157 ? -41.417 4.793 55.082 1.00 95.75 157 ARG A C 1
ATOM 1238 O O . ARG A 1 157 ? -42.061 3.907 55.637 1.00 95.75 157 ARG A O 1
ATOM 1245 N N . SER A 1 158 ? -40.561 5.578 55.722 1.00 95.12 158 SER A N 1
ATOM 1246 C CA . SER A 1 158 ? -40.373 5.579 57.176 1.00 95.12 158 SER A CA 1
ATOM 1247 C C . SER A 1 158 ? -41.156 6.726 57.796 1.00 95.12 158 SER A C 1
ATOM 1249 O O . SER A 1 158 ? -41.329 7.778 57.171 1.00 95.12 158 SER A O 1
ATOM 1251 N N . TYR A 1 159 ? -41.597 6.554 59.037 1.00 95.06 159 TYR A N 1
ATOM 1252 C CA . TYR A 1 159 ? -42.451 7.512 59.733 1.00 95.06 159 TYR A CA 1
ATOM 1253 C C . TYR A 1 159 ? -41.832 7.937 61.067 1.00 95.06 159 TYR A C 1
ATOM 1255 O O . TYR A 1 159 ? -41.071 7.197 61.678 1.00 95.06 159 TYR A O 1
ATOM 1263 N N . TYR A 1 160 ? -42.186 9.135 61.529 1.00 94.62 160 TYR A N 1
ATOM 1264 C CA . TYR A 1 160 ? -42.095 9.536 62.927 1.00 94.62 160 TYR A CA 1
ATOM 1265 C C . TYR A 1 160 ? -43.311 8.947 63.659 1.00 94.62 160 TYR A C 1
ATOM 1267 O O . TYR A 1 160 ? -44.401 9.522 63.524 1.00 94.62 160 TYR A O 1
ATOM 1275 N N . PRO A 1 161 ? -43.170 7.822 64.387 1.00 88.69 161 PRO A N 1
ATOM 1276 C CA . PRO A 1 161 ? -44.330 7.040 64.817 1.00 88.69 161 PRO A CA 1
ATOM 1277 C C . PRO A 1 161 ? -45.237 7.830 65.767 1.00 88.69 161 PRO A C 1
ATOM 1279 O O . PRO A 1 161 ? -46.451 7.866 65.602 1.00 88.69 161 PRO A O 1
ATOM 1282 N N . ASP A 1 162 ? -44.632 8.616 66.656 1.00 89.44 162 ASP A N 1
ATOM 1283 C CA . ASP A 1 162 ? -45.324 9.400 67.678 1.00 89.44 162 ASP A CA 1
ATOM 1284 C C . ASP A 1 162 ? -46.235 10.515 67.128 1.00 89.44 162 ASP A C 1
ATOM 1286 O O . ASP A 1 162 ? -47.196 10.928 67.779 1.00 89.44 162 ASP A O 1
ATOM 1290 N N . ILE A 1 163 ? -45.963 11.004 65.914 1.00 92.31 163 ILE A N 1
ATOM 1291 C CA . ILE A 1 163 ? -46.726 12.084 65.263 1.00 92.31 163 ILE A CA 1
ATOM 1292 C C . ILE A 1 163 ? -47.354 11.669 63.930 1.00 92.31 163 ILE A C 1
ATOM 1294 O O . ILE A 1 163 ? -47.960 12.512 63.265 1.00 92.31 163 ILE A O 1
ATOM 1298 N N . HIS A 1 164 ? -47.211 10.400 63.535 1.00 89.06 164 HIS A N 1
ATOM 1299 C CA . HIS A 1 164 ? -47.801 9.824 62.323 1.00 89.06 164 HIS A CA 1
ATOM 1300 C C . HIS A 1 164 ? -47.460 10.596 61.034 1.00 89.06 164 HIS A C 1
ATOM 1302 O O . HIS A 1 164 ? -48.267 10.688 60.106 1.00 89.06 164 HIS A O 1
ATOM 1308 N N . LYS A 1 165 ? -46.264 11.189 60.972 1.00 93.50 165 LYS A N 1
ATOM 1309 C CA . LYS A 1 165 ? -45.775 11.913 59.791 1.00 93.50 165 LYS A CA 1
ATOM 1310 C C . LYS A 1 165 ? -44.642 11.160 59.131 1.00 93.50 165 LYS A C 1
ATOM 1312 O O . LYS A 1 165 ? -43.838 10.529 59.801 1.00 93.50 165 LYS A O 1
ATOM 1317 N N . VAL A 1 166 ? -44.566 11.270 57.813 1.00 95.81 166 VAL A N 1
ATOM 1318 C CA . VAL A 1 166 ? -43.481 10.700 57.014 1.00 95.81 166 VAL A CA 1
ATOM 1319 C C . VAL A 1 166 ? -42.166 11.333 57.447 1.00 95.81 166 VAL A C 1
ATOM 1321 O O . VAL A 1 166 ? -42.078 12.551 57.562 1.00 95.81 166 VAL A O 1
ATOM 1324 N N . GLN A 1 167 ? -41.164 10.503 57.698 1.00 96.19 167 GLN A N 1
ATOM 1325 C CA . GLN A 1 167 ? -39.787 10.910 57.954 1.00 96.19 167 GLN A CA 1
ATOM 1326 C C . GLN A 1 167 ? -38.962 10.852 56.666 1.00 96.19 167 GLN A C 1
ATOM 1328 O O . GLN A 1 167 ? -38.151 11.738 56.394 1.00 96.19 167 GLN A O 1
ATOM 1333 N N . TYR A 1 168 ? -39.167 9.805 55.871 1.00 96.56 168 TYR A N 1
ATOM 1334 C CA . TYR A 1 168 ? -38.464 9.584 54.616 1.00 96.56 168 TYR A CA 1
ATOM 1335 C C . TYR A 1 168 ? -39.346 8.784 53.665 1.00 96.56 168 TYR A C 1
ATOM 1337 O O . TYR A 1 168 ? -40.036 7.863 54.098 1.00 96.56 168 TYR A O 1
ATOM 1345 N N . GLU A 1 169 ? -39.299 9.113 52.384 1.00 96.25 169 GLU A N 1
ATOM 1346 C CA . GLU A 1 169 ? -39.899 8.327 51.313 1.00 96.25 169 GLU A CA 1
ATOM 1347 C C . GLU A 1 169 ? -38.919 8.258 50.153 1.00 96.25 169 GLU A C 1
ATOM 1349 O O . GLU A 1 169 ? -38.484 9.291 49.639 1.00 96.25 169 GLU A O 1
ATOM 1354 N N . GLY A 1 170 ? -38.559 7.048 49.745 1.00 94.00 170 GLY A N 1
ATOM 1355 C CA . GLY A 1 170 ? -37.613 6.876 48.660 1.00 94.00 170 GLY A CA 1
ATOM 1356 C C . GLY A 1 170 ? -36.975 5.506 48.629 1.00 94.00 170 GLY A C 1
ATOM 1357 O O . GLY A 1 170 ? -37.445 4.538 49.235 1.00 94.00 170 GLY A O 1
ATOM 1358 N N . GLU A 1 171 ? -35.905 5.454 47.860 1.00 93.50 171 GLU A N 1
ATOM 1359 C CA . GLU A 1 171 ? -35.128 4.265 47.607 1.00 93.50 171 GLU A CA 1
ATOM 1360 C C . GLU A 1 171 ? -34.215 3.904 48.800 1.00 93.50 171 GLU A C 1
ATOM 1362 O O . GLU A 1 171 ? -33.720 4.748 49.553 1.00 93.50 171 GLU A O 1
ATOM 1367 N N . LEU A 1 172 ? -34.034 2.604 49.027 1.00 91.75 172 LEU A N 1
ATOM 1368 C CA . LEU A 1 172 ? -33.324 2.063 50.184 1.00 91.75 172 LEU A CA 1
ATOM 1369 C C . LEU A 1 172 ? -32.386 0.943 49.750 1.00 91.75 172 LEU A C 1
ATOM 1371 O O . LEU A 1 172 ? -32.782 0.032 49.015 1.00 91.75 172 LEU A O 1
ATOM 1375 N N . CYS A 1 173 ? -31.159 0.964 50.265 1.00 89.00 173 CYS A N 1
ATOM 1376 C CA . CYS A 1 173 ? -30.218 -0.137 50.135 1.00 89.00 173 CYS A CA 1
ATOM 1377 C C . CYS A 1 173 ? -29.682 -0.547 51.496 1.00 89.00 173 CYS A C 1
ATOM 1379 O O . CYS A 1 173 ? -29.117 0.261 52.226 1.00 89.00 173 CYS A O 1
ATOM 1381 N N . ASN A 1 174 ? -29.904 -1.815 51.844 1.00 83.94 174 ASN A N 1
ATOM 1382 C CA . ASN A 1 174 ? -29.475 -2.396 53.110 1.00 83.94 174 ASN A CA 1
ATOM 1383 C C . ASN A 1 174 ? -29.877 -1.557 54.350 1.00 83.94 174 ASN A C 1
ATOM 1385 O O . ASN A 1 174 ? -29.091 -1.357 55.273 1.00 83.94 174 ASN A O 1
ATOM 1389 N N . GLY A 1 175 ? -31.108 -1.033 54.355 1.00 87.12 175 GLY A N 1
ATOM 1390 C CA . GLY A 1 175 ? -31.665 -0.211 55.433 1.00 87.12 175 GLY A CA 1
ATOM 1391 C C . GLY A 1 175 ? -31.280 1.271 55.401 1.00 87.12 175 GLY A C 1
ATOM 1392 O O . GLY A 1 175 ? -31.840 2.037 56.180 1.00 87.12 175 GLY A O 1
ATOM 1393 N N . LYS A 1 176 ? -30.380 1.680 54.505 1.00 91.25 176 LYS A N 1
ATOM 1394 C CA . LYS A 1 176 ? -29.900 3.061 54.376 1.00 91.25 176 LYS A CA 1
ATOM 1395 C C . LYS A 1 176 ? -30.558 3.767 53.199 1.00 91.25 176 LYS A C 1
ATOM 1397 O O . LYS A 1 176 ? -30.898 3.119 52.204 1.00 91.25 176 LYS A O 1
ATOM 1402 N N . ARG A 1 177 ? -30.711 5.092 53.287 1.00 93.25 177 ARG A N 1
ATOM 1403 C CA . ARG A 1 177 ? -31.204 5.923 52.175 1.00 93.25 177 ARG A CA 1
ATOM 1404 C C . ARG A 1 177 ? -30.229 5.833 51.011 1.00 93.25 177 ARG A C 1
ATOM 1406 O O . ARG A 1 177 ? -29.023 6.027 51.187 1.00 93.25 177 ARG A O 1
ATOM 1413 N N . TRP A 1 178 ? -30.760 5.516 49.840 1.00 91.94 178 TRP A N 1
ATOM 1414 C CA . TRP A 1 178 ? -29.972 5.218 48.654 1.00 91.94 178 TRP A CA 1
ATOM 1415 C C . TRP A 1 178 ? -30.747 5.628 47.416 1.00 91.94 178 TRP A C 1
ATOM 1417 O O . TRP A 1 178 ? -31.954 5.476 47.409 1.00 91.94 178 TRP A O 1
ATOM 1427 N N . GLY A 1 179 ? -30.094 6.112 46.369 1.00 90.06 179 GLY A N 1
ATOM 1428 C CA . GLY A 1 179 ? -30.788 6.550 45.163 1.00 90.06 179 GLY A CA 1
ATOM 1429 C C . GLY A 1 179 ? -31.785 7.676 45.448 1.00 90.06 179 GLY A C 1
ATOM 1430 O O . GLY A 1 179 ? -31.539 8.522 46.308 1.00 90.06 179 GLY A O 1
ATOM 1431 N N . ARG A 1 180 ? -32.897 7.754 44.718 1.00 92.50 180 ARG A N 1
ATOM 1432 C CA . ARG A 1 180 ? -33.816 8.907 44.817 1.00 92.50 180 ARG A CA 1
ATOM 1433 C C . ARG A 1 180 ? -34.680 8.860 46.079 1.00 92.50 180 ARG A C 1
ATOM 1435 O O . ARG A 1 180 ? -35.333 7.857 46.354 1.00 92.50 180 ARG A O 1
ATOM 1442 N N . GLY A 1 181 ? -34.774 9.973 46.809 1.00 94.69 181 GLY A N 1
ATOM 1443 C CA . GLY A 1 181 ? -35.686 10.067 47.949 1.00 94.69 181 GLY A CA 1
ATOM 1444 C C . GLY A 1 181 ? -35.836 11.452 48.569 1.00 94.69 181 GLY A C 1
ATOM 1445 O O . GLY A 1 181 ? -35.005 12.345 48.382 1.00 94.69 181 GLY A O 1
ATOM 1446 N N . THR A 1 182 ? -36.897 11.598 49.359 1.00 97.12 182 THR A N 1
ATOM 1447 C CA . THR A 1 182 ? -37.271 12.836 50.049 1.00 97.12 182 THR A CA 1
ATOM 1448 C C . THR A 1 182 ? -37.265 12.627 51.558 1.00 97.12 182 THR A C 1
ATOM 1450 O O . THR A 1 182 ? -37.940 11.738 52.078 1.00 97.12 182 THR A O 1
ATOM 1453 N N . GLN A 1 183 ? -36.508 13.456 52.273 1.00 97.06 183 GLN A N 1
ATOM 1454 C CA . GLN A 1 183 ? -36.516 13.530 53.731 1.00 97.06 183 GLN A CA 1
ATOM 1455 C C . GLN A 1 183 ? -37.422 14.673 54.189 1.00 97.06 183 GLN A C 1
ATOM 1457 O O . GLN A 1 183 ? -37.349 15.779 53.653 1.00 97.06 183 GLN A O 1
ATOM 1462 N N . TYR A 1 184 ? -38.211 14.426 55.231 1.00 96.56 184 TYR A N 1
ATOM 1463 C CA . TYR A 1 184 ? -39.123 15.400 55.822 1.00 96.56 184 TYR A CA 1
ATOM 1464 C C . TYR A 1 184 ? -38.759 15.688 57.282 1.00 96.56 184 TYR A C 1
ATOM 1466 O O . TYR A 1 184 ? -38.215 14.832 57.980 1.00 96.56 184 TYR A O 1
ATOM 1474 N N . ASP A 1 185 ? -39.066 16.895 57.756 1.00 95.31 185 ASP A N 1
ATOM 1475 C CA . ASP A 1 185 ? -38.991 17.243 59.174 1.00 95.31 185 ASP A CA 1
ATOM 1476 C C . ASP A 1 185 ? -40.249 16.762 59.929 1.00 95.31 185 ASP A C 1
ATOM 1478 O O . ASP A 1 185 ? -41.239 16.311 59.349 1.00 95.31 185 ASP A O 1
ATOM 1482 N N . ARG A 1 186 ? -40.263 16.919 61.256 1.00 95.56 186 ARG A N 1
ATOM 1483 C CA . ARG A 1 186 ? -41.425 16.574 62.100 1.00 95.56 186 ARG A CA 1
ATOM 1484 C C . ARG A 1 186 ? -42.655 17.470 61.859 1.00 95.56 186 ARG A C 1
ATOM 1486 O O . ARG A 1 186 ? -43.748 17.178 62.343 1.00 95.56 186 ARG A O 1
ATOM 1493 N N . ASN A 1 187 ? -42.523 18.555 61.099 1.00 94.06 187 ASN A N 1
ATOM 1494 C CA . ASN A 1 187 ? -43.648 19.382 60.663 1.00 94.06 187 ASN A CA 1
ATOM 1495 C C . ASN A 1 187 ? -44.222 18.916 59.314 1.00 94.06 187 ASN A C 1
ATOM 1497 O O . ASN A 1 187 ? -45.366 19.267 59.016 1.00 94.06 187 ASN A O 1
ATOM 1501 N N . GLY A 1 188 ? -43.517 18.053 58.580 1.00 91.25 188 GLY A N 1
ATOM 1502 C CA . GLY A 1 188 ? -43.868 17.589 57.238 1.00 91.25 188 GLY A CA 1
ATOM 1503 C C . GLY A 1 188 ? -43.277 18.449 56.115 1.00 91.25 188 GLY A C 1
ATOM 1504 O O . GLY A 1 188 ? -43.689 18.298 54.969 1.00 91.25 188 GLY A O 1
ATOM 1505 N N . ASN A 1 189 ? -42.342 19.354 56.416 1.00 95.69 189 ASN A N 1
ATOM 1506 C CA . ASN A 1 189 ? -41.627 20.127 55.401 1.00 95.69 189 ASN A CA 1
ATOM 1507 C C . ASN A 1 189 ? -40.479 19.298 54.818 1.00 95.69 189 ASN A C 1
ATOM 1509 O O . ASN A 1 189 ? -39.826 18.552 55.546 1.00 95.69 189 ASN A O 1
ATOM 1513 N N . VAL A 1 190 ? -40.198 19.471 53.526 1.00 96.88 190 VAL A N 1
ATOM 1514 C CA . VAL A 1 190 ? -39.051 18.838 52.863 1.00 96.88 190 VAL A CA 1
ATOM 1515 C C . VAL A 1 190 ? -37.748 19.407 53.428 1.00 96.88 190 VAL A C 1
ATOM 1517 O O . VAL A 1 190 ? -37.513 20.613 53.374 1.00 96.88 190 VAL A O 1
ATOM 1520 N N . VAL A 1 191 ? -36.906 18.526 53.965 1.00 95.75 191 VAL A N 1
ATOM 1521 C CA . VAL A 1 191 ? -35.540 18.829 54.422 1.00 95.75 191 VAL A CA 1
ATOM 1522 C C . VAL A 1 191 ? -34.558 18.677 53.267 1.00 95.75 191 VAL A C 1
ATOM 1524 O O . VAL A 1 191 ? -33.669 19.507 53.097 1.00 95.75 191 VAL A O 1
ATOM 1527 N N . TYR A 1 192 ? -34.730 17.624 52.468 1.00 95.38 192 TYR A N 1
ATOM 1528 C CA . TYR A 1 192 ? -33.918 17.343 51.291 1.00 95.38 192 TYR A CA 1
ATOM 1529 C C . TYR A 1 192 ? -34.713 16.483 50.310 1.00 95.38 192 TYR A C 1
ATOM 1531 O O . TYR A 1 192 ? -35.345 15.509 50.717 1.00 95.38 192 TYR A O 1
ATOM 1539 N N . GLU A 1 193 ? -34.640 16.820 49.029 1.00 95.69 193 GLU A N 1
ATOM 1540 C CA . GLU A 1 193 ? -35.173 16.038 47.914 1.00 95.69 193 GLU A CA 1
ATOM 1541 C C . GLU A 1 193 ? -34.051 15.886 46.883 1.00 95.69 193 GLU A C 1
ATOM 1543 O O . GLU A 1 193 ? -33.532 16.883 46.377 1.00 95.69 193 GLU A O 1
ATOM 1548 N N . GLY A 1 194 ? -33.624 14.651 46.621 1.00 93.00 194 GLY A N 1
ATOM 1549 C CA . GLY A 1 194 ? -32.475 14.381 45.759 1.00 93.00 194 GLY A CA 1
ATOM 1550 C C . GLY A 1 194 ? -32.020 12.925 45.798 1.00 93.00 194 GLY A C 1
ATOM 1551 O O . GLY A 1 194 ? -32.776 12.038 46.200 1.00 93.00 194 GLY A O 1
ATOM 1552 N N . GLU A 1 195 ? -30.786 12.680 45.358 1.00 92.06 195 GLU A N 1
ATOM 1553 C CA . GLU A 1 195 ? -30.169 11.354 45.413 1.00 92.06 195 GLU A CA 1
ATOM 1554 C C . GLU A 1 195 ? -29.355 11.174 46.696 1.00 92.06 195 GLU A C 1
ATOM 1556 O O . GLU A 1 195 ? -28.698 12.096 47.173 1.00 92.06 195 GLU A O 1
ATOM 1561 N N . TRP A 1 196 ? -29.397 9.966 47.240 1.00 91.88 196 TRP A N 1
ATOM 1562 C CA . TRP A 1 196 ? -28.747 9.565 48.476 1.00 91.88 196 TRP A CA 1
ATOM 1563 C C . TRP A 1 196 ? -27.745 8.447 48.198 1.00 91.88 196 TRP A C 1
ATOM 1565 O O . TRP A 1 196 ? -27.981 7.582 47.356 1.00 91.88 196 TRP A O 1
ATOM 1575 N N . LEU A 1 197 ? -26.651 8.418 48.944 1.00 89.25 197 LEU A N 1
ATOM 1576 C CA . LEU A 1 197 ? -25.747 7.279 49.018 1.00 89.25 197 LEU A CA 1
ATOM 1577 C C . LEU A 1 197 ? -25.310 7.134 50.466 1.00 89.25 197 LEU A C 1
ATOM 1579 O O . LEU A 1 197 ? -24.813 8.085 51.060 1.00 89.25 197 LEU A O 1
ATOM 1583 N N . ASP A 1 198 ? -25.516 5.948 51.027 1.00 87.94 198 ASP A N 1
ATOM 1584 C CA . ASP A 1 198 ? -25.098 5.633 52.393 1.00 87.94 198 ASP A CA 1
ATOM 1585 C C . ASP A 1 198 ? -25.605 6.648 53.447 1.00 87.94 198 ASP A C 1
ATOM 1587 O O . ASP A 1 198 ? -24.847 7.132 54.284 1.00 87.94 198 ASP A O 1
ATOM 1591 N N . ASP A 1 199 ? -26.897 7.009 53.386 1.00 91.75 199 ASP A N 1
ATOM 1592 C CA . ASP A 1 199 ? -27.548 8.006 54.262 1.00 91.75 199 ASP A CA 1
ATOM 1593 C C . ASP A 1 199 ? -27.070 9.466 54.128 1.00 91.75 199 ASP A C 1
ATOM 1595 O O . ASP A 1 199 ? -27.576 10.348 54.837 1.00 91.75 199 ASP A O 1
ATOM 1599 N N . ALA A 1 200 ? -26.179 9.755 53.180 1.00 90.38 200 ALA A N 1
ATOM 1600 C CA . ALA A 1 200 ? -25.734 11.103 52.846 1.00 90.38 200 ALA A CA 1
ATOM 1601 C C . ALA A 1 200 ? -26.312 11.574 51.495 1.00 90.38 200 ALA A C 1
ATOM 1603 O O . ALA A 1 200 ? -26.516 10.755 50.597 1.00 90.38 200 ALA A O 1
ATOM 1604 N N . PRO A 1 201 ? -26.583 12.881 51.319 1.00 90.56 201 PRO A N 1
ATOM 1605 C CA . PRO A 1 201 ? -26.817 13.469 50.001 1.00 90.56 201 PRO A CA 1
ATOM 1606 C C . PRO A 1 201 ? -25.671 13.152 49.031 1.00 90.56 201 PRO A C 1
ATOM 1608 O O . PRO A 1 201 ? -24.503 13.268 49.400 1.00 90.56 201 PRO A O 1
ATOM 1611 N N . LEU A 1 202 ? -25.996 12.773 47.797 1.00 89.06 202 LEU A N 1
ATOM 1612 C CA . LEU A 1 202 ? -25.016 12.378 46.786 1.00 89.06 202 LEU A CA 1
ATOM 1613 C C . LEU A 1 202 ? -24.249 13.593 46.230 1.00 89.06 202 LEU A C 1
ATOM 1615 O O . LEU A 1 202 ? -24.854 14.504 45.661 1.00 89.06 202 LEU A O 1
ATOM 1619 N N . GLU A 1 203 ? -22.918 13.588 46.335 1.00 87.25 203 GLU A N 1
ATOM 1620 C CA . GLU A 1 203 ? -22.042 14.599 45.727 1.00 87.25 203 GLU A CA 1
ATOM 1621 C C . GLU A 1 203 ? -21.510 14.107 44.373 1.00 87.25 203 GLU A C 1
ATOM 1623 O O . GLU A 1 203 ? -20.742 13.160 44.304 1.00 87.25 203 GLU A O 1
ATOM 1628 N N . THR A 1 204 ? -21.863 14.771 43.270 1.00 90.06 204 THR A N 1
ATOM 1629 C CA . THR A 1 204 ? -21.394 14.371 41.925 1.00 90.06 204 THR A CA 1
ATOM 1630 C C . THR A 1 204 ? -19.977 14.854 41.595 1.00 90.06 204 THR A C 1
ATOM 1632 O O . THR A 1 204 ? -19.421 14.493 40.557 1.00 90.06 204 THR A O 1
ATOM 1635 N N . ARG A 1 205 ? -19.383 15.677 42.465 1.00 91.75 205 ARG A N 1
ATOM 1636 C CA . ARG A 1 205 ? -17.999 16.147 42.362 1.00 91.75 205 ARG A CA 1
ATOM 1637 C C . ARG A 1 205 ? -17.175 15.440 43.420 1.00 91.75 205 ARG A C 1
ATOM 1639 O O . ARG A 1 205 ? -17.354 15.707 44.604 1.00 91.75 205 ARG A O 1
ATOM 1646 N N . CYS A 1 206 ? -16.279 14.566 42.989 1.00 86.88 206 CYS A N 1
ATOM 1647 C CA . CYS A 1 206 ? -15.470 13.765 43.892 1.00 86.88 206 CYS A CA 1
ATOM 1648 C C . CYS A 1 206 ? -13.988 14.081 43.740 1.00 86.88 206 CYS A C 1
ATOM 1650 O O . CYS A 1 206 ? -13.485 14.355 42.648 1.00 86.88 206 CYS A O 1
ATOM 1652 N N . GLU A 1 207 ? -13.286 13.987 44.862 1.00 85.81 207 GLU A N 1
ATOM 1653 C CA . GLU A 1 207 ? -11.835 14.062 44.920 1.00 85.81 207 GLU A CA 1
ATOM 1654 C C . GLU A 1 207 ? -11.300 12.738 45.470 1.00 85.81 207 GLU A C 1
ATOM 1656 O O . GLU A 1 207 ? -11.841 12.221 46.451 1.00 85.81 207 GLU A O 1
ATOM 1661 N N . ILE A 1 208 ? -10.269 12.187 44.826 1.00 79.19 208 ILE A N 1
ATOM 1662 C CA . ILE A 1 208 ? -9.522 11.032 45.338 1.00 79.19 208 ILE A CA 1
ATOM 1663 C C . ILE A 1 208 ? -8.233 11.553 45.963 1.00 79.19 208 ILE A C 1
ATOM 1665 O O . ILE A 1 208 ? -7.430 12.186 45.275 1.00 79.19 208 ILE A O 1
ATOM 1669 N N . ASP A 1 209 ? -8.024 11.237 47.237 1.00 74.00 209 ASP A N 1
ATOM 1670 C CA . ASP A 1 209 ? -6.793 11.490 47.990 1.00 74.00 209 ASP A CA 1
ATOM 1671 C C . ASP A 1 209 ? -6.449 10.268 48.877 1.00 74.00 209 ASP A C 1
ATOM 1673 O O . ASP A 1 209 ? -6.968 9.171 48.657 1.00 74.00 209 ASP A O 1
ATOM 1677 N N . GLU A 1 210 ? -5.522 10.405 49.832 1.00 63.97 210 GLU A N 1
ATOM 1678 C CA . GLU A 1 210 ? -5.150 9.310 50.747 1.00 63.97 210 GLU A CA 1
ATOM 1679 C C . GLU A 1 210 ? -6.297 8.894 51.695 1.00 63.97 210 GLU A C 1
ATOM 1681 O O . GLU A 1 210 ? -6.378 7.724 52.082 1.00 63.97 210 GLU A O 1
ATOM 1686 N N . GLU A 1 211 ? -7.202 9.817 52.044 1.00 61.19 211 GLU A N 1
ATOM 1687 C CA . GLU A 1 211 ? -8.285 9.628 53.020 1.00 61.19 211 GLU A CA 1
ATOM 1688 C C . GLU A 1 211 ? -9.625 9.252 52.358 1.00 61.19 211 GLU A C 1
ATOM 1690 O O . GLU A 1 211 ? -10.429 8.516 52.941 1.00 61.19 211 GLU A O 1
ATOM 1695 N N . LYS A 1 212 ? -9.876 9.721 51.130 1.00 65.31 212 LYS A N 1
ATOM 1696 C CA . LYS A 1 212 ? -11.122 9.528 50.375 1.00 65.31 212 LYS A CA 1
ATOM 1697 C C . LYS A 1 212 ? -10.942 8.544 49.224 1.00 65.31 212 LYS A C 1
ATOM 1699 O O . LYS A 1 212 ? -10.348 8.848 48.193 1.00 65.31 212 LYS A O 1
ATOM 1704 N N . GLN A 1 213 ? -11.533 7.360 49.395 1.00 66.50 213 GLN A N 1
ATOM 1705 C CA . GLN A 1 213 ? -11.390 6.229 48.467 1.00 66.50 213 GLN A CA 1
ATOM 1706 C C . GLN A 1 213 ? -12.702 5.741 47.838 1.00 66.50 213 GLN A C 1
ATOM 1708 O O . GLN A 1 213 ? -12.671 4.799 47.042 1.00 66.50 213 GLN A O 1
ATOM 1713 N N . LEU A 1 214 ? -13.842 6.336 48.198 1.00 67.38 214 LEU A N 1
ATOM 1714 C CA . LEU A 1 214 ? -15.161 5.918 47.726 1.00 67.38 214 LEU A CA 1
ATOM 1715 C C . LEU A 1 214 ? -15.619 6.804 46.561 1.00 67.38 214 LEU A C 1
ATOM 1717 O O . LEU A 1 214 ? -15.795 8.007 46.726 1.00 67.38 214 LEU A O 1
ATOM 1721 N N . LEU A 1 215 ? -15.835 6.196 45.398 1.00 77.06 215 LEU A N 1
ATOM 1722 C CA . LEU A 1 215 ? -16.476 6.799 44.227 1.00 77.06 215 LEU A CA 1
ATOM 1723 C C . LEU A 1 215 ? -17.858 6.185 44.016 1.00 77.06 215 LEU A C 1
ATOM 1725 O O . LEU A 1 215 ? -18.204 5.198 44.660 1.00 77.06 215 LEU A O 1
ATOM 1729 N N . HIS A 1 216 ? -18.634 6.719 43.077 1.00 83.31 216 HIS A N 1
ATOM 1730 C CA . HIS A 1 216 ? -19.879 6.100 42.629 1.00 83.31 216 HIS A CA 1
ATOM 1731 C C . HIS A 1 216 ? -20.151 6.352 41.140 1.00 83.31 216 HIS A C 1
ATOM 1733 O O . HIS A 1 216 ? -19.559 7.227 40.516 1.00 83.31 216 HIS A O 1
ATOM 1739 N N . SER A 1 217 ? -21.084 5.606 40.553 1.00 83.62 217 SER A N 1
ATOM 1740 C CA . SER A 1 217 ? -21.422 5.694 39.117 1.00 83.62 217 SER A CA 1
ATOM 1741 C C . SER A 1 217 ? -21.876 7.083 38.640 1.00 83.62 217 SER A C 1
ATOM 1743 O O . SER A 1 217 ? -21.687 7.429 37.476 1.00 83.62 217 SER A O 1
ATOM 1745 N N . ARG A 1 218 ? -22.462 7.887 39.538 1.00 87.38 218 ARG A N 1
ATOM 1746 C CA . ARG A 1 218 ? -22.985 9.245 39.269 1.00 87.38 218 ARG A CA 1
ATOM 1747 C C . ARG A 1 218 ? -21.949 10.374 39.398 1.00 87.38 218 ARG A C 1
ATOM 1749 O O . ARG A 1 218 ? -22.332 11.537 39.469 1.00 87.38 218 ARG A O 1
ATOM 1756 N N . VAL A 1 219 ? -20.660 10.053 39.504 1.00 89.06 219 VAL A N 1
ATOM 1757 C CA . VAL A 1 219 ? -19.606 11.077 39.541 1.00 89.06 219 VAL A CA 1
ATOM 1758 C C . VAL A 1 219 ? -19.517 11.750 38.174 1.00 89.06 219 VAL A C 1
ATOM 1760 O O . VAL A 1 219 ? -19.315 11.080 37.168 1.00 89.06 219 VAL A O 1
ATOM 1763 N N . GLU A 1 220 ? -19.662 13.073 38.154 1.00 94.62 220 GLU A N 1
ATOM 1764 C CA . GLU A 1 220 ? -19.570 13.913 36.955 1.00 94.62 220 GLU A CA 1
ATOM 1765 C C . GLU A 1 220 ? -18.205 14.592 36.835 1.00 94.62 220 GLU A C 1
ATOM 1767 O O . GLU A 1 220 ? -17.692 14.758 35.730 1.00 94.62 220 GLU A O 1
ATOM 1772 N N . VAL A 1 221 ? -17.599 14.971 37.963 1.00 95.94 221 VAL A N 1
ATOM 1773 C CA . VAL A 1 221 ? -16.272 15.598 38.005 1.00 95.94 221 VAL A CA 1
ATOM 1774 C C . VAL A 1 221 ? -15.402 14.818 38.970 1.00 95.94 221 VAL A C 1
ATOM 1776 O O . VAL A 1 221 ? -15.748 14.688 40.146 1.00 95.94 221 VAL A O 1
ATOM 1779 N N . LEU A 1 222 ? -14.273 14.325 38.472 1.00 91.94 222 LEU A N 1
ATOM 1780 C CA . LEU A 1 222 ? -13.297 13.587 39.256 1.00 91.94 222 LEU A CA 1
ATOM 1781 C C . LEU A 1 222 ? -11.955 14.310 39.250 1.00 91.94 222 LEU A C 1
ATOM 1783 O O . LEU A 1 222 ? -11.330 14.458 38.197 1.00 91.94 222 LEU A O 1
ATOM 1787 N N . THR A 1 223 ? -11.489 14.683 40.439 1.00 91.12 223 THR A N 1
ATOM 1788 C CA . THR A 1 223 ? -10.132 15.196 40.646 1.00 91.12 223 THR A CA 1
ATOM 1789 C C . THR A 1 223 ? -9.318 14.177 41.428 1.00 91.12 223 THR A C 1
ATOM 1791 O O . THR A 1 223 ? -9.606 13.899 42.589 1.00 91.12 223 THR A O 1
ATOM 1794 N N . VAL A 1 224 ? -8.275 13.626 40.820 1.00 87.81 224 VAL A N 1
ATOM 1795 C CA . VAL A 1 224 ? -7.245 12.891 41.553 1.00 87.81 224 VAL A CA 1
ATOM 1796 C C . VAL A 1 224 ? -6.266 13.923 42.089 1.00 87.81 224 VAL A C 1
ATOM 1798 O O . VAL A 1 224 ? -5.517 14.519 41.314 1.00 87.81 224 VAL A O 1
ATOM 1801 N N . ARG A 1 225 ? -6.309 14.163 43.402 1.00 84.94 225 ARG A N 1
ATOM 1802 C CA . ARG A 1 225 ? -5.363 15.056 44.076 1.00 84.94 225 ARG A CA 1
ATOM 1803 C C . ARG A 1 225 ? -3.966 14.466 44.030 1.00 84.94 225 ARG A C 1
ATOM 1805 O O . ARG A 1 225 ? -3.839 13.246 43.927 1.00 84.94 225 ARG A O 1
ATOM 1812 N N . GLN A 1 226 ? -2.943 15.319 44.133 1.00 78.25 226 GLN A N 1
ATOM 1813 C CA . GLN A 1 226 ? -1.549 14.892 44.204 1.00 78.25 226 GLN A CA 1
ATOM 1814 C C . GLN A 1 226 ? -1.430 13.810 45.269 1.00 78.25 226 GLN A C 1
ATOM 1816 O O . GLN A 1 226 ? -1.500 14.061 46.472 1.00 78.25 226 GLN A O 1
ATOM 1821 N N . ASN A 1 227 ? -1.277 12.588 44.795 1.00 62.66 227 ASN A N 1
ATOM 1822 C CA . ASN A 1 227 ? -1.262 11.427 45.638 1.00 62.66 227 ASN A CA 1
ATOM 1823 C C . ASN A 1 227 ? 0.126 10.846 45.481 1.00 62.66 227 ASN A C 1
ATOM 1825 O O . ASN A 1 227 ? 0.428 10.212 44.467 1.00 62.66 227 ASN A O 1
ATOM 1829 N N . LYS A 1 228 ? 0.965 11.045 46.502 1.00 53.56 228 LYS A N 1
ATOM 1830 C CA . LYS A 1 228 ? 2.205 10.285 46.677 1.00 53.56 228 LYS A CA 1
ATOM 1831 C C . LYS A 1 228 ? 1.861 8.837 47.029 1.00 53.56 228 LYS A C 1
ATOM 1833 O O . LYS A 1 228 ? 2.360 8.294 48.008 1.00 53.56 228 LYS A O 1
ATOM 1838 N N . CYS A 1 229 ? 1.012 8.195 46.231 1.00 49.88 229 CYS A N 1
ATOM 1839 C CA . CYS A 1 229 ? 0.722 6.774 46.265 1.00 49.88 229 CYS A CA 1
ATOM 1840 C C . CYS A 1 229 ? 1.976 6.019 45.781 1.00 49.88 229 CYS A C 1
ATOM 1842 O O . CYS A 1 229 ? 1.949 5.302 44.785 1.00 49.88 229 CYS A O 1
ATOM 1844 N N . SER A 1 230 ? 3.095 6.185 46.488 1.00 46.28 230 SER A N 1
ATOM 1845 C CA . SER A 1 230 ? 4.338 5.427 46.341 1.00 46.28 230 SER A CA 1
ATOM 1846 C C . SER A 1 230 ? 4.202 4.007 46.898 1.00 46.28 230 SER A C 1
ATOM 1848 O O . SER A 1 230 ? 5.043 3.151 46.651 1.00 46.28 230 SER A O 1
ATOM 1850 N N . ASP A 1 231 ? 3.106 3.713 47.605 1.00 48.88 231 ASP A N 1
ATOM 1851 C CA . ASP A 1 231 ? 2.761 2.355 48.043 1.00 48.88 231 ASP A CA 1
ATOM 1852 C C . ASP A 1 231 ? 1.999 1.565 46.948 1.00 48.88 231 ASP A C 1
ATOM 1854 O O . ASP A 1 231 ? 1.508 0.456 47.178 1.00 48.88 231 ASP A O 1
ATOM 1858 N N . SER A 1 232 ? 1.896 2.113 45.726 1.00 49.88 232 SER A N 1
ATOM 1859 C CA . SER A 1 232 ? 1.049 1.624 44.626 1.00 49.88 232 SER A CA 1
ATOM 1860 C C . SER A 1 232 ? 1.635 0.505 43.758 1.00 49.88 232 SER A C 1
ATOM 1862 O O . SER A 1 232 ? 1.098 0.258 42.679 1.00 49.88 232 SER A O 1
ATOM 1864 N N . TYR A 1 233 ? 2.615 -0.274 44.235 1.00 50.88 233 TYR A N 1
ATOM 1865 C CA . TYR A 1 233 ? 3.181 -1.447 43.527 1.00 50.88 233 TYR A CA 1
ATOM 1866 C C . TYR A 1 233 ? 2.149 -2.517 43.072 1.00 50.88 233 TYR A C 1
ATOM 1868 O O . TYR A 1 233 ? 2.517 -3.540 42.496 1.00 50.88 233 TYR A O 1
ATOM 1876 N N . GLN A 1 234 ? 0.853 -2.319 43.336 1.00 53.94 234 GLN A N 1
ATOM 1877 C CA . GLN A 1 234 ? -0.250 -3.206 42.965 1.00 53.94 234 GLN A CA 1
ATOM 1878 C C . GLN A 1 234 ? -1.164 -2.667 41.843 1.00 53.94 234 GLN A C 1
ATOM 1880 O O . GLN A 1 234 ? -1.936 -3.448 41.290 1.00 53.94 234 GLN A O 1
ATOM 1885 N N . TRP A 1 235 ? -1.106 -1.381 41.474 1.00 68.44 235 TRP A N 1
ATOM 1886 C CA . TRP A 1 235 ? -1.984 -0.806 40.441 1.00 68.44 235 TRP A CA 1
ATOM 1887 C C . TRP A 1 235 ? -1.346 -0.915 39.063 1.00 68.44 235 TRP A C 1
ATOM 1889 O O . TRP A 1 235 ? -0.597 -0.034 38.675 1.00 68.44 235 TRP A O 1
ATOM 1899 N N . ARG A 1 236 ? -1.655 -1.965 38.297 1.00 79.62 236 ARG A N 1
ATOM 1900 C CA . ARG A 1 236 ? -1.179 -2.070 36.902 1.00 79.62 236 ARG A CA 1
ATOM 1901 C C . ARG A 1 236 ? -2.142 -1.479 35.878 1.00 79.62 236 ARG A C 1
ATOM 1903 O O . ARG A 1 236 ? -1.720 -1.181 34.768 1.00 79.62 236 ARG A O 1
ATOM 1910 N N . VAL A 1 237 ? -3.416 -1.305 36.227 1.00 82.44 237 VAL A N 1
ATOM 1911 C CA . VAL A 1 237 ? -4.450 -0.795 35.318 1.00 82.44 237 VAL A CA 1
ATOM 1912 C C . VAL A 1 237 ? -5.253 0.304 36.013 1.00 82.44 237 VAL A C 1
ATOM 1914 O O . VAL A 1 237 ? -5.791 0.079 37.093 1.00 82.44 237 VAL A O 1
ATOM 1917 N N . PHE A 1 238 ? -5.348 1.471 35.384 1.00 84.12 238 PHE A N 1
ATOM 1918 C CA . PHE A 1 238 ? -6.215 2.584 35.758 1.00 84.12 238 PHE A CA 1
ATOM 1919 C C . PHE A 1 238 ? -7.370 2.653 34.753 1.00 84.12 238 PHE A C 1
ATOM 1921 O O . PHE A 1 238 ? -7.197 3.095 33.616 1.00 84.12 238 PHE A O 1
ATOM 1928 N N . ASP A 1 239 ? -8.532 2.137 35.152 1.00 83.12 239 ASP A N 1
ATOM 1929 C CA . ASP A 1 239 ? -9.717 1.982 34.303 1.00 83.12 239 ASP A CA 1
ATOM 1930 C C . ASP A 1 239 ? -10.909 2.696 34.948 1.00 83.12 239 ASP A C 1
ATOM 1932 O O . ASP A 1 239 ? -11.339 2.322 36.039 1.00 83.12 239 ASP A O 1
ATOM 1936 N N . LEU A 1 240 ? -11.420 3.736 34.286 1.00 82.50 240 LEU A N 1
ATOM 1937 C CA . LEU A 1 240 ? -12.541 4.549 34.775 1.00 82.50 240 LEU A CA 1
ATOM 1938 C C . LEU A 1 240 ? -13.851 4.282 34.021 1.00 82.50 240 LEU A C 1
ATOM 1940 O O . LEU A 1 240 ? -14.814 5.026 34.199 1.00 82.50 240 LEU A O 1
ATOM 1944 N N . SER A 1 241 ? -13.922 3.216 33.216 1.00 80.44 241 SER A N 1
ATOM 1945 C CA . SER A 1 241 ? -15.111 2.869 32.412 1.00 80.44 241 SER A CA 1
ATOM 1946 C C . SER A 1 241 ? -16.399 2.700 33.232 1.00 80.44 241 SER A C 1
ATOM 1948 O O . SER A 1 241 ? -17.496 2.881 32.713 1.00 80.44 241 SER A O 1
ATOM 1950 N N . MET A 1 242 ? -16.286 2.414 34.533 1.00 76.25 242 MET A N 1
ATOM 1951 C CA . MET A 1 242 ? -17.426 2.286 35.449 1.00 76.25 242 MET A CA 1
ATOM 1952 C C . MET A 1 242 ? -18.062 3.630 35.845 1.00 76.25 242 MET A C 1
ATOM 1954 O O . MET A 1 242 ? -19.151 3.634 36.424 1.00 76.25 242 MET A O 1
ATOM 1958 N N . LEU A 1 243 ? -17.405 4.762 35.579 1.00 83.75 243 LEU A N 1
ATOM 1959 C CA . LEU A 1 243 ? -17.908 6.104 35.884 1.00 83.75 243 LEU A CA 1
ATOM 1960 C C . LEU A 1 243 ? -18.682 6.655 34.682 1.00 83.75 243 LEU A C 1
ATOM 1962 O O . LEU A 1 243 ? -18.249 7.577 33.996 1.00 83.75 243 LEU A O 1
ATOM 1966 N N . VAL A 1 244 ? -19.841 6.052 34.421 1.00 83.00 244 VAL A N 1
ATOM 1967 C CA . VAL A 1 244 ? -20.659 6.300 33.220 1.00 83.00 244 VAL A CA 1
ATOM 1968 C C . VAL A 1 244 ? -21.161 7.741 33.084 1.00 83.00 244 VAL A C 1
ATOM 1970 O O . VAL A 1 244 ? -21.473 8.173 31.980 1.00 83.00 244 VAL A O 1
ATOM 1973 N N . SER A 1 245 ? -21.254 8.491 34.188 1.00 89.38 245 SER A N 1
ATOM 1974 C CA . SER A 1 245 ? -21.654 9.906 34.185 1.00 89.38 245 SER A CA 1
ATOM 1975 C C . SER A 1 245 ? -20.473 10.882 34.167 1.00 89.38 245 SER A C 1
ATOM 1977 O O . SER A 1 245 ? -20.703 12.087 34.255 1.00 89.38 245 SER A O 1
ATOM 1979 N N . LEU A 1 246 ? -19.227 10.402 34.074 1.00 93.75 246 LEU A N 1
ATOM 1980 C CA . LEU A 1 246 ? -18.055 11.265 34.188 1.00 93.75 246 LEU A CA 1
ATOM 1981 C C . LEU A 1 246 ? -17.939 12.194 32.981 1.00 93.75 246 LEU A C 1
ATOM 1983 O O . LEU A 1 246 ? -17.848 11.733 31.848 1.00 93.75 246 LEU A O 1
ATOM 1987 N N . ARG A 1 247 ? -17.884 13.499 33.253 1.00 97.31 247 ARG A N 1
ATOM 1988 C CA . ARG A 1 247 ? -17.746 14.581 32.271 1.00 97.31 247 ARG A CA 1
ATOM 1989 C C . ARG A 1 247 ? -16.356 15.200 32.301 1.00 97.31 247 ARG A C 1
ATOM 1991 O O . ARG A 1 247 ? -15.805 15.515 31.249 1.00 97.31 247 ARG A O 1
ATOM 1998 N N . GLU A 1 248 ? -15.767 15.339 33.485 1.00 98.00 248 GLU A N 1
ATOM 1999 C CA . GLU A 1 248 ? -14.449 15.949 33.657 1.00 98.00 248 GLU A CA 1
ATOM 2000 C C . GLU A 1 248 ? -13.533 15.067 34.507 1.00 98.00 248 GLU A C 1
ATOM 2002 O O . GLU A 1 248 ? -13.868 14.708 35.637 1.00 98.00 248 GLU A O 1
ATOM 2007 N N . LEU A 1 249 ? -12.351 14.761 33.972 1.00 96.50 249 LEU A N 1
ATOM 2008 C CA . LEU A 1 249 ? -11.270 14.093 34.688 1.00 96.50 249 LEU A CA 1
ATOM 2009 C C . LEU A 1 249 ? -10.077 15.037 34.808 1.00 96.50 249 LEU A C 1
ATOM 2011 O O . LEU A 1 249 ? -9.519 15.466 33.797 1.00 96.50 249 LEU A O 1
ATOM 2015 N N . THR A 1 250 ? -9.654 15.306 36.038 1.00 96.00 250 THR A N 1
ATOM 2016 C CA . THR A 1 250 ? -8.393 15.988 36.332 1.00 96.00 250 THR A CA 1
ATOM 2017 C C . THR A 1 250 ? -7.516 15.080 37.181 1.00 96.00 250 THR A C 1
ATOM 2019 O O . THR A 1 250 ? -7.923 14.656 38.256 1.00 96.00 250 THR A O 1
ATOM 2022 N N . VAL A 1 251 ? -6.307 14.789 36.717 1.00 93.25 251 VAL A N 1
ATOM 2023 C CA . VAL A 1 251 ? -5.262 14.134 37.509 1.00 93.25 251 VAL A CA 1
ATO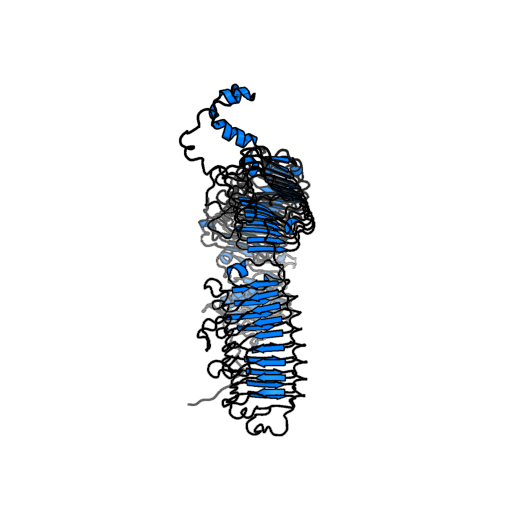M 2024 C C . VAL A 1 251 ? -4.205 15.186 37.805 1.00 93.25 251 VAL A C 1
ATOM 2026 O O . VAL A 1 251 ? -3.638 15.748 36.874 1.00 93.25 251 VAL A O 1
ATOM 2029 N N . GLU A 1 252 ? -3.981 15.515 39.075 1.00 92.19 252 GLU A N 1
ATOM 2030 C CA . GLU A 1 252 ? -2.917 16.441 39.484 1.00 92.19 252 GLU A CA 1
ATOM 2031 C C . GLU A 1 252 ? -1.523 15.814 39.296 1.00 92.19 252 GLU A C 1
ATOM 2033 O O . GLU A 1 252 ? -1.397 14.689 38.827 1.00 92.19 252 GLU A O 1
ATOM 2038 N N . CYS A 1 253 ? -0.455 16.546 39.619 1.00 90.69 253 CYS A N 1
ATOM 2039 C CA . CYS A 1 253 ? 0.916 16.105 39.361 1.00 90.69 253 CYS A CA 1
ATOM 2040 C C . CYS A 1 253 ? 1.341 14.873 40.187 1.00 90.69 253 CYS A C 1
ATOM 2042 O O . CYS A 1 253 ? 0.780 14.599 41.247 1.00 90.69 253 CYS A O 1
ATOM 2044 N N . ASP A 1 254 ? 2.382 14.178 39.721 1.00 86.44 254 ASP A N 1
ATOM 2045 C CA . ASP A 1 254 ? 3.089 13.097 40.435 1.00 86.44 254 ASP A CA 1
ATOM 2046 C C . ASP A 1 254 ? 2.199 11.906 40.850 1.00 86.44 254 ASP A C 1
ATOM 2048 O O . ASP A 1 254 ? 2.381 11.318 41.917 1.00 86.44 254 ASP A O 1
ATOM 2052 N N . CYS A 1 255 ? 1.214 11.549 40.020 1.00 83.62 255 CYS A N 1
ATOM 2053 C CA . CYS A 1 255 ? 0.251 10.487 40.321 1.00 83.62 255 CYS A CA 1
ATOM 2054 C C . CYS A 1 255 ? 0.528 9.177 39.553 1.00 83.62 255 CYS A C 1
ATOM 2056 O O . CYS A 1 255 ? 0.808 9.187 38.355 1.00 83.62 255 CYS A O 1
ATOM 2058 N N . TYR A 1 256 ? 0.329 8.034 40.227 1.00 81.12 256 TYR A N 1
ATOM 2059 C CA . TYR A 1 256 ? 0.209 6.686 39.636 1.00 81.12 256 TYR A CA 1
ATOM 2060 C C . TYR A 1 256 ? 1.425 6.141 38.855 1.00 81.12 256 TYR A C 1
ATOM 2062 O O . TYR A 1 256 ? 1.271 5.585 37.768 1.00 81.12 256 TYR A O 1
ATOM 2070 N N . GLU A 1 257 ? 2.628 6.222 39.428 1.00 83.88 257 GLU A N 1
ATOM 2071 C CA . GLU A 1 257 ? 3.875 5.737 38.804 1.00 83.88 257 GLU A CA 1
ATOM 2072 C C . GLU A 1 257 ? 3.824 4.267 38.325 1.00 83.88 257 GLU A C 1
ATOM 2074 O O . GLU A 1 257 ? 4.248 3.950 37.211 1.00 83.88 257 GLU A O 1
ATOM 2079 N N . ALA A 1 258 ? 3.234 3.371 39.124 1.00 79.62 258 ALA A N 1
ATOM 2080 C CA . ALA A 1 258 ? 3.207 1.926 38.874 1.00 79.62 258 ALA A CA 1
ATOM 2081 C C . ALA A 1 258 ? 2.165 1.467 37.832 1.00 79.62 258 ALA A C 1
ATOM 2083 O O . ALA A 1 258 ? 2.142 0.288 37.466 1.00 79.62 258 ALA A O 1
ATOM 2084 N N . VAL A 1 259 ? 1.295 2.369 37.363 1.00 84.94 259 VAL A N 1
ATOM 2085 C CA . VAL A 1 259 ? 0.248 2.029 36.393 1.00 84.94 259 VAL A CA 1
ATOM 2086 C C . VAL A 1 259 ? 0.869 1.771 35.033 1.00 84.94 259 VAL A C 1
ATOM 2088 O O . VAL A 1 259 ? 1.549 2.626 34.471 1.00 84.94 259 VAL A O 1
ATOM 2091 N N . GLU A 1 260 ? 0.580 0.591 34.487 1.00 88.62 260 GLU A N 1
ATOM 2092 C CA . GLU A 1 260 ? 1.011 0.192 33.153 1.00 88.62 260 GLU A CA 1
ATOM 2093 C C . GLU A 1 260 ? -0.052 0.523 32.103 1.00 88.62 260 GLU A C 1
ATOM 2095 O O . GLU A 1 260 ? 0.282 0.870 30.980 1.00 88.62 260 GLU A O 1
ATOM 2100 N N . VAL A 1 261 ? -1.343 0.422 32.422 1.00 90.81 261 VAL A N 1
ATOM 2101 C CA . VAL A 1 261 ? -2.413 0.612 31.435 1.00 90.81 261 VAL A CA 1
ATOM 2102 C C . VAL A 1 261 ? -3.419 1.644 31.916 1.00 90.81 261 VAL A C 1
ATOM 2104 O O . VAL A 1 261 ? -4.063 1.438 32.937 1.00 90.81 261 VAL A O 1
ATOM 2107 N N . VAL A 1 262 ? -3.628 2.700 31.138 1.00 92.94 262 VAL A N 1
ATOM 2108 C CA . VAL A 1 262 ? -4.675 3.703 31.369 1.00 92.94 262 VAL A CA 1
ATOM 2109 C C . VAL A 1 262 ? -5.770 3.538 30.319 1.00 92.94 262 VAL A C 1
ATOM 2111 O O . VAL A 1 262 ? -5.485 3.535 29.120 1.00 92.94 262 VAL A O 1
ATOM 2114 N N . LYS A 1 263 ? -7.020 3.379 30.766 1.00 91.75 263 LYS A N 1
ATOM 2115 C CA . LYS A 1 263 ? -8.191 3.162 29.906 1.00 91.75 263 LYS A CA 1
ATOM 2116 C C . LYS A 1 263 ? -9.279 4.192 30.174 1.00 91.75 263 LYS A C 1
ATOM 2118 O O . LYS A 1 263 ? -9.928 4.162 31.218 1.00 91.75 263 LYS A O 1
ATOM 2123 N N . LEU A 1 264 ? -9.516 5.032 29.174 1.00 94.38 264 LEU A N 1
ATOM 2124 C CA . LEU A 1 264 ? -10.682 5.900 29.052 1.00 94.38 264 LEU A CA 1
ATOM 2125 C C . LEU A 1 264 ? -11.490 5.403 27.848 1.00 94.38 264 LEU A C 1
ATOM 2127 O O . LEU A 1 264 ? -11.324 5.894 26.733 1.00 94.38 264 LEU A O 1
ATOM 2131 N N . VAL A 1 265 ? -12.264 4.334 28.054 1.00 92.31 265 VAL A N 1
ATOM 2132 C CA . VAL A 1 265 ? -12.961 3.611 26.979 1.00 92.31 265 VAL A CA 1
ATOM 2133 C C . VAL A 1 265 ? -14.460 3.559 27.253 1.00 92.31 265 VAL A C 1
ATOM 2135 O O . VAL A 1 265 ? -14.854 3.164 28.350 1.00 92.31 265 VAL A O 1
ATOM 2138 N N . GLY A 1 266 ? -15.279 3.932 26.264 1.00 89.31 266 GLY A N 1
ATOM 2139 C CA . GLY A 1 266 ? -16.746 3.897 26.363 1.00 89.31 266 GLY A CA 1
ATOM 2140 C C . GLY A 1 266 ? -17.327 4.942 27.321 1.00 89.31 266 GLY A C 1
ATOM 2141 O O . GLY A 1 266 ? -18.398 4.747 27.894 1.00 89.31 266 GLY A O 1
ATOM 2142 N N . MET A 1 267 ? -16.602 6.039 27.555 1.00 90.94 267 MET A N 1
ATOM 2143 C CA . MET A 1 267 ? -17.017 7.100 28.474 1.00 90.94 267 MET A CA 1
ATOM 2144 C C . MET A 1 267 ? -17.838 8.147 27.712 1.00 90.94 267 MET A C 1
ATOM 2146 O O . MET A 1 267 ? -17.350 9.224 27.372 1.00 90.94 267 MET A O 1
ATOM 2150 N N . HIS A 1 268 ? -19.095 7.807 27.424 1.00 91.56 268 HIS A N 1
ATOM 2151 C CA . HIS A 1 268 ? -19.978 8.557 26.519 1.00 91.56 268 HIS A CA 1
ATOM 2152 C C . HIS A 1 268 ? -20.296 9.998 26.961 1.00 91.56 268 HIS A C 1
ATOM 2154 O O . HIS A 1 268 ? -20.628 10.844 26.128 1.00 91.56 268 HIS A O 1
ATOM 2160 N N . GLU A 1 269 ? -20.185 10.296 28.259 1.00 95.56 269 GLU A N 1
ATOM 2161 C CA . GLU A 1 269 ? -20.405 11.634 28.823 1.00 95.56 269 GLU A CA 1
ATOM 2162 C C . GLU A 1 269 ? -19.117 12.453 28.996 1.00 95.56 269 GLU A C 1
ATOM 2164 O O . GLU A 1 269 ? -19.193 13.642 29.301 1.00 95.56 269 GLU A O 1
ATOM 2169 N N . LEU A 1 270 ? -17.941 11.860 28.761 1.00 97.88 270 LEU A N 1
ATOM 2170 C CA . LEU A 1 270 ? -16.656 12.501 29.028 1.00 97.88 270 LEU A CA 1
ATOM 2171 C C . LEU A 1 270 ? -16.413 13.653 28.054 1.00 97.88 270 LEU A C 1
ATOM 2173 O O . LEU A 1 270 ? -16.359 13.445 26.848 1.00 97.88 270 LEU A O 1
ATOM 2177 N N . GLU A 1 271 ? -16.235 14.862 28.581 1.00 98.19 271 GLU A N 1
ATOM 2178 C CA . GLU A 1 271 ? -16.045 16.103 27.825 1.00 98.19 271 GLU A CA 1
ATOM 2179 C C . GLU A 1 271 ? -14.598 16.608 27.901 1.00 98.19 271 GLU A C 1
ATOM 2181 O O . GLU A 1 271 ? -14.088 17.161 26.920 1.00 98.19 271 GLU A O 1
ATOM 2186 N N . ARG A 1 272 ? -13.920 16.405 29.039 1.00 98.50 272 ARG A N 1
ATOM 2187 C CA . ARG A 1 272 ? -12.606 16.997 29.314 1.00 98.50 272 ARG A CA 1
ATOM 2188 C C . ARG A 1 272 ? -11.702 16.078 30.131 1.00 98.50 272 ARG A C 1
ATOM 2190 O O . ARG A 1 272 ? -12.097 15.595 31.191 1.00 98.50 272 ARG A O 1
ATOM 2197 N N . VAL A 1 273 ? -10.464 15.908 29.672 1.00 98.44 273 VAL A N 1
ATOM 2198 C CA . VAL A 1 273 ? -9.410 15.166 30.376 1.00 98.44 273 VAL A CA 1
ATOM 2199 C C . VAL A 1 273 ? -8.167 16.033 30.505 1.00 98.44 273 VAL A C 1
ATOM 2201 O O . VAL A 1 273 ? -7.610 16.489 29.505 1.00 98.44 273 VAL A O 1
ATOM 2204 N N . VAL A 1 274 ? -7.709 16.224 31.739 1.00 98.19 274 VAL A N 1
ATOM 2205 C CA . VAL A 1 274 ? -6.449 16.897 32.055 1.00 98.19 274 VAL A CA 1
ATOM 2206 C C . VAL A 1 274 ? -5.606 16.006 32.938 1.00 98.19 274 VAL A C 1
ATOM 2208 O O . VAL A 1 274 ? -5.991 15.681 34.057 1.00 98.19 274 VAL A O 1
ATOM 2211 N N . ILE A 1 275 ? -4.431 15.648 32.443 1.00 96.88 275 ILE A N 1
ATOM 2212 C CA . ILE A 1 275 ? -3.405 14.949 33.203 1.00 96.88 275 ILE A CA 1
ATOM 2213 C C . ILE A 1 275 ? -2.298 15.951 33.517 1.00 96.88 275 ILE A C 1
ATOM 2215 O O . ILE A 1 275 ? -1.804 16.622 32.614 1.00 96.88 275 ILE A O 1
ATOM 2219 N N . GLY A 1 276 ? -1.928 16.068 34.789 1.00 95.00 276 GLY A N 1
ATOM 2220 C CA . GLY A 1 276 ? -0.876 16.949 35.282 1.00 95.00 276 GLY A CA 1
ATOM 2221 C C . GLY A 1 276 ? 0.516 16.495 34.853 1.00 95.00 276 GLY A C 1
ATOM 2222 O O . GLY A 1 276 ? 0.675 15.659 33.963 1.00 95.00 276 GLY A O 1
ATOM 2223 N N . SER A 1 277 ? 1.541 17.066 35.478 1.00 93.12 277 SER A N 1
ATOM 2224 C CA . SER A 1 277 ? 2.939 16.722 35.204 1.00 93.12 277 SER A CA 1
ATOM 2225 C C . SER A 1 277 ? 3.368 15.451 35.944 1.00 93.12 277 SER A C 1
ATOM 2227 O O . SER A 1 277 ? 2.848 15.156 37.018 1.00 93.12 277 SER A O 1
ATOM 2229 N N . CYS A 1 278 ? 4.337 14.716 35.399 1.00 91.06 278 CYS A N 1
ATOM 2230 C CA . CYS A 1 278 ? 4.955 13.533 36.013 1.00 91.06 278 CYS A CA 1
ATOM 2231 C C . CYS A 1 278 ? 3.947 12.441 36.431 1.00 91.06 278 CYS A C 1
ATOM 2233 O O . CYS A 1 278 ? 4.151 11.745 37.423 1.00 91.06 278 CYS A O 1
ATOM 2235 N N . CYS A 1 279 ? 2.838 12.300 35.704 1.00 90.88 279 CYS A N 1
ATOM 2236 C CA . CYS A 1 279 ? 1.823 11.280 35.967 1.00 90.88 279 CYS A CA 1
ATOM 2237 C C . CYS A 1 279 ? 2.068 10.024 35.129 1.00 90.88 279 CYS A C 1
ATOM 2239 O O . CYS A 1 279 ? 2.498 10.118 33.980 1.00 90.88 279 CYS A O 1
ATOM 2241 N N . PHE A 1 280 ? 1.701 8.854 35.654 1.00 90.88 280 PHE A N 1
ATOM 2242 C CA . PHE A 1 280 ? 1.777 7.582 34.923 1.00 90.88 280 PHE A CA 1
ATOM 2243 C C . PHE A 1 280 ? 3.177 7.314 34.356 1.00 90.88 280 PHE A C 1
ATOM 2245 O O . PHE A 1 280 ? 3.351 7.039 33.172 1.00 90.88 280 PHE A O 1
ATOM 2252 N N . GLN A 1 281 ? 4.186 7.446 35.209 1.00 86.50 281 GLN A N 1
ATOM 2253 C CA . GLN A 1 281 ? 5.585 7.241 34.865 1.00 86.50 281 GLN A CA 1
ATOM 2254 C C . GLN A 1 281 ? 6.291 6.565 36.039 1.00 86.50 281 GLN A C 1
ATOM 2256 O O . GLN A 1 281 ? 6.288 7.112 37.136 1.00 86.50 281 GLN A O 1
ATOM 2261 N N . GLU A 1 282 ? 6.922 5.413 35.815 1.00 84.19 282 GLU A N 1
ATOM 2262 C CA . GLU A 1 282 ? 7.737 4.722 36.831 1.00 84.19 282 GLU A CA 1
ATOM 2263 C C . GLU A 1 282 ? 9.211 5.075 36.690 1.00 84.19 282 GLU A C 1
ATOM 2265 O O . GLU A 1 282 ? 9.919 5.253 37.681 1.00 84.19 282 GLU A O 1
ATOM 2270 N N . VAL A 1 283 ? 9.689 5.196 35.451 1.00 79.56 283 VAL A N 1
ATOM 2271 C CA . VAL A 1 283 ? 11.109 5.418 35.187 1.00 79.56 283 VAL A CA 1
ATOM 2272 C C . VAL A 1 283 ? 11.347 6.849 34.740 1.00 79.56 283 VAL A C 1
ATOM 2274 O O . VAL A 1 283 ? 10.787 7.315 33.752 1.00 79.56 283 VAL A O 1
ATOM 2277 N N . TYR A 1 284 ? 12.241 7.550 35.440 1.00 76.81 284 TYR A N 1
ATOM 2278 C CA . TYR A 1 284 ? 12.655 8.907 35.078 1.00 76.81 284 TYR A CA 1
ATOM 2279 C C . TYR A 1 284 ? 13.203 8.948 33.638 1.00 76.81 284 TYR A C 1
ATOM 2281 O O . TYR A 1 284 ? 12.694 9.697 32.810 1.00 76.81 284 TYR A O 1
ATOM 2289 N N . ASN A 1 285 ? 14.186 8.100 33.319 1.00 80.75 285 ASN A N 1
ATOM 2290 C CA . ASN A 1 285 ? 14.776 7.977 31.982 1.00 80.75 285 ASN A CA 1
ATOM 2291 C C . ASN A 1 285 ? 14.545 6.561 31.439 1.00 80.75 285 ASN A C 1
ATOM 2293 O O . ASN A 1 285 ? 15.388 5.690 31.669 1.00 80.75 285 ASN A O 1
ATOM 2297 N N . PRO A 1 286 ? 13.403 6.305 30.784 1.00 81.50 286 PRO A N 1
ATOM 2298 C CA . PRO A 1 286 ? 13.109 4.980 30.266 1.00 81.50 286 PRO A CA 1
ATOM 2299 C C . PRO A 1 286 ? 14.060 4.594 29.130 1.00 81.50 286 PRO A C 1
ATOM 2301 O O . PRO A 1 286 ? 14.552 5.446 28.384 1.00 81.50 286 PRO A O 1
ATOM 2304 N N . THR A 1 287 ? 14.309 3.295 28.988 1.00 82.00 287 THR A N 1
ATOM 2305 C CA . THR A 1 287 ? 14.810 2.689 27.749 1.00 82.00 287 THR A CA 1
ATOM 2306 C C . THR A 1 287 ? 13.646 2.042 26.993 1.00 82.00 287 THR A C 1
ATOM 2308 O O . THR A 1 287 ? 12.546 1.907 27.538 1.00 82.00 287 THR A O 1
ATOM 2311 N N . SER A 1 288 ? 13.875 1.602 25.752 1.00 76.25 288 SER A N 1
ATOM 2312 C CA . SER A 1 288 ? 12.879 0.845 24.976 1.00 76.25 288 SER A CA 1
ATOM 2313 C C . SER A 1 288 ? 12.296 -0.338 25.762 1.00 76.25 288 SER A C 1
ATOM 2315 O O . SER A 1 288 ? 11.086 -0.556 25.748 1.00 76.25 288 SER A O 1
ATOM 2317 N N . ASP A 1 289 ? 13.137 -1.045 26.520 1.00 77.44 289 ASP A N 1
ATOM 2318 C CA . ASP A 1 289 ? 12.765 -2.252 27.268 1.00 77.44 289 ASP A CA 1
ATOM 2319 C C . ASP A 1 289 ? 11.794 -1.948 28.421 1.00 77.44 289 ASP A C 1
ATOM 2321 O O . ASP A 1 289 ? 10.940 -2.769 28.761 1.00 77.44 289 ASP A O 1
ATOM 2325 N N . ASN A 1 290 ? 11.880 -0.751 29.017 1.00 77.44 290 ASN A N 1
ATOM 2326 C CA . ASN A 1 290 ? 10.950 -0.322 30.065 1.00 77.44 290 ASN A CA 1
ATOM 2327 C C . ASN A 1 290 ? 9.522 -0.105 29.529 1.00 77.44 290 ASN A C 1
ATOM 2329 O O . ASN A 1 290 ? 8.569 -0.158 30.307 1.00 77.44 290 ASN A O 1
ATOM 2333 N N . CYS A 1 291 ? 9.363 0.121 28.221 1.00 77.88 291 CYS A N 1
ATOM 2334 C CA . CYS A 1 291 ? 8.126 0.650 27.650 1.00 77.88 291 CYS A CA 1
ATOM 2335 C C . CYS A 1 291 ? 7.159 -0.423 27.111 1.00 77.88 291 CYS A C 1
ATOM 2337 O O . CYS A 1 291 ? 5.988 -0.122 26.866 1.00 77.88 291 CYS A O 1
ATOM 2339 N N . GLU A 1 292 ? 7.584 -1.684 26.947 1.00 78.19 292 GLU A N 1
ATOM 2340 C CA . GLU A 1 292 ? 6.825 -2.735 26.225 1.00 78.19 292 GLU A CA 1
ATOM 2341 C C . GLU A 1 292 ? 5.405 -3.010 26.774 1.00 78.19 292 GLU A C 1
ATOM 2343 O O . GLU A 1 292 ? 4.485 -3.438 26.060 1.00 78.19 292 GLU A O 1
ATOM 2348 N N . LYS A 1 293 ? 5.198 -2.798 28.076 1.00 81.62 293 LYS A N 1
ATOM 2349 C CA . LYS A 1 293 ? 3.944 -3.153 28.762 1.00 81.62 293 LYS A CA 1
ATOM 2350 C C . LYS A 1 293 ? 2.972 -1.985 28.900 1.00 81.62 293 LYS A C 1
ATOM 2352 O O . LYS A 1 293 ? 1.777 -2.229 29.090 1.00 81.62 293 LYS A O 1
ATOM 2357 N N . ARG A 1 294 ? 3.447 -0.752 28.735 1.00 90.75 294 ARG A N 1
ATOM 2358 C CA . ARG A 1 294 ? 2.715 0.441 29.154 1.00 90.75 294 ARG A CA 1
ATOM 2359 C C . ARG A 1 294 ? 1.891 1.071 28.023 1.00 90.75 294 ARG A C 1
ATOM 2361 O O . ARG A 1 294 ? 2.407 1.264 26.922 1.00 90.75 294 ARG A O 1
ATOM 2368 N N . ARG A 1 295 ? 0.595 1.316 28.256 1.00 93.94 295 ARG A N 1
ATOM 2369 C CA . ARG A 1 295 ? -0.423 1.619 27.227 1.00 93.94 295 ARG A CA 1
ATOM 2370 C C . ARG A 1 295 ? -1.436 2.668 27.685 1.00 93.94 295 ARG A C 1
ATOM 2372 O O . ARG A 1 295 ? -2.076 2.494 28.719 1.00 93.94 295 ARG A O 1
ATOM 2379 N N . PHE A 1 296 ? -1.653 3.695 26.872 1.00 96.44 296 PHE A N 1
ATOM 2380 C CA . PHE A 1 296 ? -2.667 4.728 27.079 1.00 96.44 296 PHE A CA 1
ATOM 2381 C C . PHE A 1 296 ? -3.747 4.631 25.995 1.00 96.44 296 PHE A C 1
ATOM 2383 O O . PHE A 1 296 ? -3.441 4.669 24.801 1.00 96.44 296 PHE A O 1
ATOM 2390 N N . TYR A 1 297 ? -5.005 4.488 26.418 1.00 96.19 297 TYR A N 1
ATOM 2391 C CA . TYR A 1 297 ? -6.155 4.333 25.532 1.00 96.19 297 TYR A CA 1
ATOM 2392 C C . TYR A 1 297 ? -7.235 5.371 25.820 1.00 96.19 297 TYR A C 1
ATOM 2394 O O . TYR A 1 297 ? -7.758 5.432 26.935 1.00 96.19 297 TYR A O 1
ATOM 2402 N N . VAL A 1 298 ? -7.628 6.096 24.776 1.00 96.19 298 VAL A N 1
ATOM 2403 C CA . VAL A 1 298 ? -8.835 6.924 24.737 1.00 96.19 298 VAL A CA 1
ATOM 2404 C C . VAL A 1 298 ? -9.673 6.454 23.555 1.00 96.19 298 VAL A C 1
ATOM 2406 O O . VAL A 1 298 ? -9.291 6.676 22.404 1.00 96.19 298 VAL A O 1
ATOM 2409 N N . LYS A 1 299 ? -10.771 5.743 23.825 1.00 94.88 299 LYS A N 1
ATOM 2410 C CA . LYS A 1 299 ? -11.594 5.121 22.778 1.00 94.88 299 LYS A CA 1
ATOM 2411 C C . LYS A 1 299 ? -13.083 5.295 23.035 1.00 94.88 299 LYS A C 1
ATOM 2413 O O . LYS A 1 299 ? -13.522 5.174 24.172 1.00 94.88 299 LYS A O 1
ATOM 2418 N N . ASP A 1 300 ? -13.855 5.515 21.976 1.00 94.38 300 ASP A N 1
ATOM 2419 C CA . ASP A 1 300 ? -15.325 5.544 22.036 1.00 94.38 300 ASP A CA 1
ATOM 2420 C C . ASP A 1 300 ? -15.859 6.566 23.069 1.00 94.38 300 ASP A C 1
ATOM 2422 O O . ASP A 1 300 ? -16.714 6.261 23.898 1.00 94.38 300 ASP A O 1
ATOM 2426 N N . CYS A 1 301 ? -15.305 7.786 23.045 1.00 95.38 301 CYS A N 1
ATOM 2427 C CA . CYS A 1 301 ? -15.730 8.909 23.891 1.00 95.38 301 CYS A CA 1
ATOM 2428 C C . CYS A 1 301 ? -16.295 10.028 23.000 1.00 95.38 301 CYS A C 1
ATOM 2430 O O . CYS A 1 301 ? -15.579 10.948 22.590 1.00 95.38 301 CYS A O 1
ATOM 2432 N N . GLU A 1 302 ? -17.582 9.957 22.652 1.00 95.75 302 GLU A N 1
ATOM 2433 C CA . GLU A 1 302 ? -18.191 10.776 21.592 1.00 95.75 302 GLU A CA 1
ATOM 2434 C C . GLU A 1 302 ? -18.317 12.257 21.946 1.00 95.75 302 GLU A C 1
ATOM 2436 O O . GLU A 1 302 ? -18.436 13.097 21.044 1.00 95.75 302 GLU A O 1
ATOM 2441 N N . LYS A 1 303 ? -18.302 12.584 23.241 1.00 97.62 303 LYS A N 1
ATOM 2442 C CA . LYS A 1 303 ? -18.405 13.953 23.758 1.00 97.62 303 LYS A CA 1
ATOM 2443 C C . LYS A 1 303 ? -17.064 14.577 24.130 1.00 97.62 303 LYS A C 1
ATOM 2445 O O . LYS A 1 303 ? -17.060 15.770 24.430 1.00 97.62 303 LYS A O 1
ATOM 2450 N N . LEU A 1 304 ? -15.950 13.841 24.053 1.00 98.19 304 LEU A N 1
ATOM 2451 C CA . LEU A 1 304 ? -14.649 14.351 24.486 1.00 98.19 304 LEU A CA 1
ATOM 2452 C C . LEU A 1 304 ? -14.219 15.492 23.568 1.00 98.19 304 LEU A C 1
ATOM 2454 O O . LEU A 1 304 ? -14.135 15.297 22.360 1.00 98.19 304 LEU A O 1
ATOM 2458 N N . ARG A 1 305 ? -13.963 16.673 24.140 1.00 97.94 305 ARG A N 1
ATOM 2459 C CA . ARG A 1 305 ? -13.578 17.902 23.423 1.00 97.94 305 ARG A CA 1
ATOM 2460 C C . ARG A 1 305 ? -12.138 18.309 23.680 1.00 97.94 305 ARG A C 1
ATOM 2462 O O . ARG A 1 305 ? -11.509 18.879 22.792 1.00 97.94 305 ARG A O 1
ATOM 2469 N N . GLU A 1 306 ? -11.619 18.028 24.868 1.00 98.38 306 GLU A N 1
ATOM 2470 C CA . GLU A 1 306 ? -10.306 18.500 25.304 1.00 98.38 306 GLU A CA 1
ATOM 2471 C C . GLU A 1 306 ? -9.517 17.370 25.969 1.00 98.38 306 GLU A C 1
ATOM 2473 O O . GLU A 1 306 ? -9.974 16.780 26.951 1.00 98.38 306 GLU A O 1
ATOM 2478 N N . LEU A 1 307 ? -8.317 17.111 25.446 1.00 98.31 307 LEU A N 1
ATOM 2479 C CA . LEU A 1 307 ? -7.320 16.232 26.047 1.00 98.31 307 LEU A CA 1
ATOM 2480 C C . LEU A 1 307 ? -6.020 17.013 26.255 1.00 98.31 307 LEU A C 1
ATOM 2482 O O . LEU A 1 307 ? -5.370 17.411 25.287 1.00 98.31 307 LEU A O 1
ATOM 2486 N N . ARG A 1 308 ? -5.632 17.210 27.517 1.00 98.19 308 ARG A N 1
ATOM 2487 C CA . ARG A 1 308 ? -4.355 17.828 27.890 1.00 98.19 308 ARG A CA 1
ATOM 2488 C C . ARG A 1 308 ? -3.523 16.878 28.733 1.00 98.19 308 ARG A C 1
ATOM 2490 O O . ARG A 1 308 ? -4.021 16.321 29.710 1.00 98.19 308 ARG A O 1
ATOM 2497 N N . ILE A 1 309 ? -2.255 16.725 28.379 1.00 97.56 309 ILE A N 1
ATOM 2498 C CA . ILE A 1 309 ? -1.284 15.902 29.099 1.00 97.56 309 ILE A CA 1
ATOM 2499 C C . ILE A 1 309 ? -0.086 16.778 29.457 1.00 97.56 309 ILE A C 1
ATOM 2501 O O . ILE A 1 309 ? 0.547 17.356 28.581 1.00 97.56 309 ILE A O 1
ATOM 2505 N N . GLY A 1 310 ? 0.216 16.883 30.748 1.00 95.25 310 GLY A N 1
ATOM 2506 C CA . GLY A 1 310 ? 1.281 17.724 31.279 1.00 95.25 310 GLY A CA 1
ATOM 2507 C C . GLY A 1 310 ? 2.684 17.151 31.088 1.00 95.25 310 GLY A C 1
ATOM 2508 O O . GLY A 1 310 ? 2.879 16.043 30.584 1.00 95.25 310 GLY A O 1
ATOM 2509 N N . TYR A 1 311 ? 3.671 17.935 31.521 1.00 92.75 311 TYR A N 1
ATOM 2510 C CA . TYR A 1 311 ? 5.100 17.645 31.403 1.00 92.75 311 TYR A CA 1
ATOM 2511 C C . TYR A 1 311 ? 5.442 16.221 31.866 1.00 92.75 311 TYR A C 1
ATOM 2513 O O . TYR A 1 311 ? 5.150 15.863 33.005 1.00 92.75 311 TYR A O 1
ATOM 2521 N N . ARG A 1 312 ? 6.081 15.422 31.002 1.00 91.69 312 ARG A N 1
ATOM 2522 C CA . ARG A 1 312 ? 6.651 14.096 31.316 1.00 91.69 312 ARG A CA 1
ATOM 2523 C C . ARG A 1 312 ? 5.687 12.979 31.682 1.00 91.69 312 ARG A C 1
ATOM 2525 O O . ARG A 1 312 ? 6.106 11.849 31.917 1.00 91.69 312 ARG A O 1
ATOM 2532 N N . SER A 1 313 ? 4.395 13.247 31.664 1.00 94.06 313 SER A N 1
ATOM 2533 C CA . SER A 1 313 ? 3.409 12.199 31.868 1.00 94.06 313 SER A CA 1
ATOM 2534 C C . SER A 1 313 ? 3.480 11.146 30.758 1.00 94.06 313 SER A C 1
ATOM 2536 O O . SER A 1 313 ? 3.643 11.486 29.584 1.00 94.06 313 SER A O 1
ATOM 2538 N N . PHE A 1 314 ? 3.356 9.866 31.113 1.00 94.94 314 PHE A N 1
ATOM 2539 C CA . PHE A 1 314 ? 3.451 8.742 30.169 1.00 94.94 314 PHE A CA 1
ATOM 2540 C C . PHE A 1 314 ? 4.804 8.614 29.436 1.00 94.94 314 PHE A C 1
ATOM 2542 O O . PHE A 1 314 ? 4.853 8.149 28.296 1.00 94.94 314 PHE A O 1
ATOM 2549 N N . SER A 1 315 ? 5.924 9.043 30.028 1.00 92.62 315 SER A N 1
ATOM 2550 C CA . SER A 1 315 ? 7.229 9.001 29.337 1.00 92.62 315 SER A CA 1
ATOM 2551 C C . SER A 1 315 ? 7.722 7.584 29.010 1.00 92.62 315 SER A C 1
ATOM 2553 O O . SER A 1 315 ? 8.430 7.401 28.020 1.00 92.62 315 SER A O 1
ATOM 2555 N N . ASP A 1 316 ? 7.317 6.583 29.799 1.00 91.38 316 ASP A N 1
ATOM 2556 C CA . ASP A 1 316 ? 7.644 5.164 29.629 1.00 91.38 316 ASP A CA 1
ATOM 2557 C C . ASP A 1 316 ? 6.514 4.355 28.959 1.00 91.38 316 ASP A C 1
ATOM 2559 O O . ASP A 1 316 ? 6.476 3.129 29.055 1.00 91.38 316 ASP A O 1
ATOM 2563 N N . TYR A 1 317 ? 5.585 5.023 28.262 1.00 94.19 317 TYR A N 1
ATOM 2564 C CA . TYR A 1 317 ? 4.487 4.388 27.527 1.00 94.19 317 TYR A CA 1
ATOM 2565 C C . TYR A 1 317 ? 4.828 4.217 26.045 1.00 94.19 317 TYR A C 1
ATOM 2567 O O . TYR A 1 317 ? 5.128 5.186 25.351 1.00 94.19 317 TYR A O 1
ATOM 2575 N N . SER A 1 318 ? 4.708 2.984 25.539 1.00 92.44 318 SER A N 1
ATOM 2576 C CA . SER A 1 318 ? 4.969 2.657 24.125 1.00 92.44 318 SER A CA 1
ATOM 2577 C C . SER A 1 318 ? 3.730 2.724 23.226 1.00 92.44 318 SER A C 1
ATOM 2579 O O . SER A 1 318 ? 3.838 2.588 22.005 1.00 92.44 318 SER A O 1
ATOM 2581 N N . VAL A 1 319 ? 2.539 2.917 23.802 1.00 94.12 319 VAL A N 1
ATOM 2582 C CA . VAL A 1 319 ? 1.275 3.013 23.057 1.00 94.12 319 VAL A CA 1
ATOM 2583 C C . VAL A 1 319 ? 0.462 4.207 23.540 1.00 94.12 319 VAL A C 1
ATOM 2585 O O . VAL A 1 319 ? 0.150 4.308 24.728 1.00 94.12 319 VAL A O 1
ATOM 2588 N N . CYS A 1 320 ? 0.058 5.050 22.591 1.00 95.50 320 CYS A N 1
ATOM 2589 C CA . CYS A 1 320 ? -0.906 6.131 22.756 1.00 95.50 320 CYS A CA 1
ATOM 2590 C C . CYS A 1 320 ? -1.960 5.992 21.650 1.00 95.50 320 CYS A C 1
ATOM 2592 O O . CYS A 1 320 ? -1.691 6.342 20.503 1.00 95.50 320 CYS A O 1
ATOM 2594 N N . ALA A 1 321 ? -3.129 5.429 21.971 1.00 95.19 321 ALA A N 1
ATOM 2595 C CA . ALA A 1 321 ? -4.190 5.211 20.986 1.00 95.19 321 ALA A CA 1
ATOM 2596 C C . ALA A 1 321 ? -5.406 6.088 21.289 1.00 95.19 321 ALA A C 1
ATOM 2598 O O . ALA A 1 321 ? -6.012 5.980 22.360 1.00 95.19 321 ALA A O 1
ATOM 2599 N N . ILE A 1 322 ? -5.760 6.927 20.317 1.00 95.44 322 ILE A N 1
ATOM 2600 C CA . ILE A 1 322 ? -6.891 7.852 20.362 1.00 95.44 322 ILE A CA 1
ATOM 2601 C C . ILE A 1 322 ? -7.805 7.506 19.182 1.00 95.44 322 ILE A C 1
ATOM 2603 O O . ILE A 1 322 ? -7.500 7.831 18.036 1.00 95.44 322 ILE A O 1
ATOM 2607 N N . GLU A 1 323 ? -8.905 6.804 19.447 1.00 92.75 323 GLU A N 1
ATOM 2608 C CA . GLU A 1 323 ? -9.779 6.224 18.415 1.00 92.75 323 GLU A CA 1
ATOM 2609 C C . GLU A 1 323 ? -11.251 6.558 18.692 1.00 92.75 323 GLU A C 1
ATOM 2611 O O . GLU A 1 323 ? -11.676 6.608 19.841 1.00 92.75 323 GLU A O 1
ATOM 2616 N N . ASN A 1 324 ? -12.060 6.766 17.649 1.00 90.12 324 ASN A N 1
ATOM 2617 C CA . ASN A 1 324 ? -13.505 7.018 17.778 1.00 90.12 324 ASN A CA 1
ATOM 2618 C C . ASN A 1 324 ? -13.874 8.151 18.767 1.00 90.12 324 ASN A C 1
ATOM 2620 O O . ASN A 1 324 ? -14.789 8.020 19.577 1.00 90.12 324 ASN A O 1
ATOM 2624 N N . VAL A 1 325 ? -13.184 9.293 18.677 1.00 95.94 325 VAL A N 1
ATOM 2625 C CA . VAL A 1 325 ? -13.449 10.501 19.488 1.00 95.94 325 VAL A CA 1
ATOM 2626 C C . VAL A 1 325 ? -13.865 11.697 18.612 1.00 95.94 325 VAL A C 1
ATOM 2628 O O . VAL A 1 325 ? -13.143 12.687 18.490 1.00 95.94 325 VAL A O 1
ATOM 2631 N N . PRO A 1 326 ? -15.036 11.638 17.948 1.00 95.38 326 PRO A N 1
ATOM 2632 C CA . PRO A 1 326 ? -15.410 12.570 16.880 1.00 95.38 326 PRO A CA 1
ATOM 2633 C C . PRO A 1 326 ? -15.626 14.025 17.322 1.00 95.38 326 PRO A C 1
ATOM 2635 O O . PRO A 1 326 ? -15.657 14.916 16.471 1.00 95.38 326 PRO A O 1
ATOM 2638 N N . SER A 1 327 ? -15.815 14.288 18.620 1.00 97.44 327 SER A N 1
ATOM 2639 C CA . SER A 1 327 ? -16.003 15.650 19.136 1.00 97.44 327 SER A CA 1
ATOM 2640 C C . SER A 1 327 ? -14.722 16.332 19.603 1.00 97.44 327 SER A C 1
ATOM 2642 O O . SER A 1 327 ? -14.812 17.475 20.044 1.00 97.44 327 SER A O 1
ATOM 2644 N N . LEU A 1 328 ? -13.566 15.673 19.491 1.00 97.94 328 LEU A N 1
ATOM 2645 C CA . LEU A 1 328 ? -12.305 16.189 20.013 1.00 97.94 328 LEU A CA 1
ATOM 2646 C C . LEU A 1 328 ? -11.905 17.462 19.264 1.00 97.94 328 LEU A C 1
ATOM 2648 O O . LEU A 1 328 ? -11.814 17.447 18.041 1.00 97.94 328 LEU A O 1
ATOM 2652 N N . GLU A 1 329 ? -11.697 18.558 19.996 1.00 97.75 329 GLU A N 1
ATOM 2653 C CA . GLU A 1 329 ? -11.377 19.887 19.456 1.00 97.75 329 GLU A CA 1
ATOM 2654 C C . GLU A 1 329 ? -9.918 20.278 19.726 1.00 97.75 329 GLU A C 1
ATOM 2656 O O . GLU A 1 329 ? -9.299 20.947 18.895 1.00 97.75 329 GLU A O 1
ATOM 2661 N N . VAL A 1 330 ? -9.360 19.852 20.866 1.00 97.88 330 VAL A N 1
ATOM 2662 C CA . VAL A 1 330 ? -8.015 20.226 21.324 1.00 97.88 330 VAL A CA 1
ATOM 2663 C C . VAL A 1 330 ? -7.261 19.010 21.859 1.00 97.88 330 VAL A C 1
ATOM 2665 O O . VAL A 1 330 ? -7.763 18.303 22.738 1.00 97.88 330 VAL A O 1
ATOM 2668 N N . ILE A 1 331 ? -6.034 18.823 21.369 1.00 97.88 331 ILE A N 1
ATOM 2669 C CA . ILE A 1 331 ? -5.033 17.922 21.950 1.00 97.88 331 ILE A CA 1
ATOM 2670 C C . ILE A 1 331 ? -3.776 18.736 22.256 1.00 97.88 331 ILE A C 1
ATOM 2672 O O . ILE A 1 331 ? -3.191 19.341 21.356 1.00 97.88 331 ILE A O 1
ATOM 2676 N N . GLU A 1 332 ? -3.347 18.710 23.514 1.00 97.62 332 GLU A N 1
ATOM 2677 C CA . GLU A 1 332 ? -2.071 19.281 23.950 1.00 97.62 332 GLU A CA 1
ATOM 2678 C C . GLU A 1 332 ? -1.301 18.234 24.760 1.00 97.62 332 GLU A C 1
ATOM 2680 O O . GLU A 1 332 ? -1.812 17.718 25.757 1.00 97.62 332 GLU A O 1
ATOM 2685 N N . ILE A 1 333 ? -0.083 17.901 24.336 1.00 97.19 333 ILE A N 1
ATOM 2686 C CA . ILE A 1 333 ? 0.770 16.916 25.013 1.00 97.19 333 ILE A CA 1
ATOM 2687 C C . ILE A 1 333 ? 2.120 17.557 25.312 1.00 97.19 333 ILE A C 1
ATOM 2689 O O . ILE A 1 333 ? 2.842 17.920 24.393 1.00 97.19 333 ILE A O 1
ATOM 2693 N N . GLY A 1 334 ? 2.473 17.664 26.590 1.00 94.12 334 GLY A N 1
ATOM 2694 C CA . GLY A 1 334 ? 3.738 18.229 27.049 1.00 94.12 334 GLY A CA 1
ATOM 2695 C C . GLY A 1 334 ? 3.766 19.761 27.083 1.00 94.12 334 GLY A C 1
ATOM 2696 O O . GLY A 1 334 ? 2.747 20.438 26.943 1.00 94.12 334 GLY A O 1
ATOM 2697 N N . THR A 1 335 ? 4.958 20.317 27.306 1.00 90.44 335 THR A N 1
ATOM 2698 C CA . THR A 1 335 ? 5.214 21.766 27.380 1.00 90.44 335 THR A CA 1
ATOM 2699 C C . THR A 1 335 ? 6.319 22.169 26.398 1.00 90.44 335 THR A C 1
ATOM 2701 O O . THR A 1 335 ? 7.201 21.375 26.090 1.00 90.44 335 THR A O 1
ATOM 2704 N N . MET A 1 336 ? 6.272 23.403 25.889 1.00 84.19 336 MET A N 1
ATOM 2705 C CA . MET A 1 336 ? 7.219 23.930 24.881 1.00 84.19 336 MET A CA 1
ATOM 2706 C C . MET A 1 336 ? 8.498 24.538 25.488 1.00 84.19 336 MET A C 1
ATOM 2708 O O . MET A 1 336 ? 9.287 25.148 24.775 1.00 84.19 336 MET A O 1
ATOM 2712 N N . GLU A 1 337 ? 8.642 24.490 26.814 1.00 77.62 337 GLU A N 1
ATOM 2713 C CA . GLU A 1 337 ? 9.696 25.211 27.547 1.00 77.62 337 GLU A CA 1
ATOM 2714 C C . GLU A 1 337 ? 10.759 24.280 28.142 1.00 77.62 337 GLU A C 1
ATOM 2716 O O . GLU A 1 337 ? 11.853 24.736 28.459 1.00 77.62 337 GLU A O 1
ATOM 2721 N N . ASP A 1 338 ? 10.457 22.986 28.274 1.00 77.38 338 ASP A N 1
ATOM 2722 C CA . ASP A 1 338 ? 11.303 22.010 28.955 1.00 77.38 338 ASP A CA 1
ATOM 2723 C C . ASP A 1 338 ? 11.243 20.654 28.256 1.00 77.38 338 ASP A C 1
ATOM 2725 O O . ASP A 1 338 ? 10.210 20.282 27.703 1.00 77.38 338 ASP A O 1
ATOM 2729 N N . HIS A 1 339 ? 12.316 19.866 28.385 1.00 84.38 339 HIS A N 1
ATOM 2730 C CA . HIS A 1 339 ? 12.372 18.477 27.928 1.00 84.38 339 HIS A CA 1
ATOM 2731 C C . HIS A 1 339 ? 11.289 17.637 28.625 1.00 84.38 339 HIS A C 1
ATOM 2733 O O . HIS A 1 339 ? 11.518 17.065 29.699 1.00 84.38 339 HIS A O 1
ATOM 2739 N N . CYS A 1 340 ? 10.110 17.542 28.012 1.00 84.56 340 CYS A N 1
ATOM 2740 C CA . CYS A 1 340 ? 8.957 16.884 28.601 1.00 84.56 340 CYS A CA 1
ATOM 2741 C C . CYS A 1 340 ? 9.016 15.376 28.381 1.00 84.56 340 CYS A C 1
ATOM 2743 O O . CYS A 1 340 ? 8.828 14.640 29.339 1.00 84.56 340 CYS A O 1
ATOM 2745 N N . GLY A 1 341 ? 9.413 14.879 27.207 1.00 89.31 341 GLY A N 1
ATOM 2746 C CA . GLY A 1 341 ? 9.657 13.440 27.030 1.00 89.31 341 GLY A CA 1
ATOM 2747 C C . GLY A 1 341 ? 8.399 12.568 27.148 1.00 89.31 341 GLY A C 1
ATOM 2748 O O . GLY A 1 341 ? 8.510 11.386 27.474 1.00 89.31 341 GLY A O 1
ATOM 2749 N N . ASN A 1 342 ? 7.206 13.137 26.953 1.00 94.88 342 ASN A N 1
ATOM 2750 C CA . ASN A 1 342 ? 5.951 12.387 26.924 1.00 94.88 342 ASN A CA 1
ATOM 2751 C C . ASN A 1 342 ? 6.012 11.341 25.796 1.00 94.88 342 ASN A C 1
ATOM 2753 O O . ASN A 1 342 ? 6.344 11.693 24.669 1.00 94.88 342 ASN A O 1
ATOM 2757 N N . PHE A 1 343 ? 5.688 10.073 26.071 1.00 94.94 343 PHE A N 1
ATOM 2758 C CA . PHE A 1 343 ? 5.658 9.003 25.062 1.00 94.94 343 PHE A CA 1
ATOM 2759 C C . PHE A 1 343 ? 6.984 8.784 24.277 1.00 94.94 343 PHE A C 1
ATOM 2761 O O . PHE A 1 343 ? 6.951 8.501 23.082 1.00 94.94 343 PHE A O 1
ATOM 2768 N N . ARG A 1 344 ? 8.155 8.873 24.940 1.00 90.81 344 ARG A N 1
ATOM 2769 C CA . ARG A 1 344 ? 9.530 8.825 24.358 1.00 90.81 344 ARG A CA 1
ATOM 2770 C C . ARG A 1 344 ? 9.903 7.555 23.562 1.00 90.81 344 ARG A C 1
ATOM 2772 O O . ARG A 1 344 ? 10.987 7.481 22.998 1.00 90.81 344 ARG A O 1
ATOM 2779 N N . TYR A 1 345 ? 9.086 6.510 23.588 1.00 91.12 345 TYR A N 1
ATOM 2780 C CA . TYR A 1 345 ? 9.298 5.294 22.788 1.00 91.12 345 TYR A CA 1
ATOM 2781 C C . TYR A 1 345 ? 7.962 4.754 22.278 1.00 91.12 345 TYR A C 1
ATOM 2783 O O . TYR A 1 345 ? 7.735 3.541 22.243 1.00 91.12 345 TYR A O 1
ATOM 2791 N N . ALA A 1 346 ? 7.032 5.654 21.946 1.00 93.50 346 ALA A N 1
ATOM 2792 C CA . ALA A 1 346 ? 5.799 5.255 21.289 1.00 93.50 346 ALA A CA 1
ATOM 2793 C C . ALA A 1 346 ? 6.114 4.554 19.964 1.00 93.50 346 ALA A C 1
ATOM 2795 O O . ALA A 1 346 ? 6.910 5.040 19.170 1.00 93.50 346 ALA A O 1
ATOM 2796 N N . ASN A 1 347 ? 5.475 3.413 19.717 1.00 91.50 347 ASN A N 1
ATOM 2797 C CA . ASN A 1 347 ? 5.706 2.655 18.485 1.00 91.50 347 ASN A CA 1
ATOM 2798 C C . ASN A 1 347 ? 5.120 3.359 17.253 1.00 91.50 347 ASN A C 1
ATOM 2800 O O . ASN A 1 347 ? 5.621 3.198 16.144 1.00 91.50 347 ASN A O 1
ATOM 2804 N N . GLU A 1 348 ? 4.045 4.116 17.450 1.00 93.75 348 GLU A N 1
ATOM 2805 C CA . GLU A 1 348 ? 3.389 4.930 16.435 1.00 93.75 348 GLU A CA 1
ATOM 2806 C C . GLU A 1 348 ? 2.528 6.001 17.111 1.00 93.75 348 GLU A C 1
ATOM 2808 O O . GLU A 1 348 ? 2.075 5.832 18.249 1.00 93.75 348 GLU A O 1
ATOM 2813 N N . PHE A 1 349 ? 2.267 7.087 16.391 1.00 96.25 349 PHE A N 1
ATOM 2814 C CA . PHE A 1 349 ? 1.265 8.075 16.758 1.00 96.25 349 PHE A CA 1
ATOM 2815 C C . PHE A 1 349 ? 0.399 8.412 15.545 1.00 96.25 349 PHE A C 1
ATOM 2817 O O . PHE A 1 349 ? 0.852 9.034 14.582 1.00 96.25 349 PHE A O 1
ATOM 2824 N N . VAL A 1 350 ? -0.858 7.969 15.584 1.00 96.00 350 VAL A N 1
ATOM 2825 C CA . VAL A 1 350 ? -1.774 8.014 14.441 1.00 96.00 350 VAL A CA 1
ATOM 2826 C C . VAL A 1 350 ? -3.068 8.708 14.844 1.00 96.00 350 VAL A C 1
ATOM 2828 O O . VAL A 1 350 ? -3.794 8.226 15.710 1.00 96.00 350 VAL A O 1
ATOM 2831 N N . LEU A 1 351 ? -3.387 9.812 14.169 1.00 95.75 351 LEU A N 1
ATOM 2832 C CA . LEU A 1 351 ? -4.667 10.506 14.278 1.00 95.75 351 LEU A CA 1
ATOM 2833 C C . LEU A 1 351 ? -5.382 10.460 12.930 1.00 95.75 351 LEU A C 1
ATOM 2835 O O . LEU A 1 351 ? -4.901 11.003 11.934 1.00 95.75 351 LEU A O 1
ATOM 2839 N N . ARG A 1 352 ? -6.546 9.805 12.910 1.00 94.31 352 ARG A N 1
ATOM 2840 C CA . ARG A 1 352 ? -7.358 9.598 11.707 1.00 94.31 352 ARG A CA 1
ATOM 2841 C C . ARG A 1 352 ? -8.801 10.004 11.952 1.00 94.31 352 ARG A C 1
ATOM 2843 O O . ARG A 1 352 ? -9.368 9.658 12.985 1.00 94.31 352 ARG A O 1
ATOM 2850 N N . ASN A 1 353 ? -9.415 10.648 10.961 1.00 92.38 353 ASN A N 1
ATOM 2851 C CA . ASN A 1 353 ? -10.865 10.871 10.902 1.00 92.38 353 ASN A CA 1
ATOM 2852 C C . ASN A 1 353 ? -11.435 11.600 12.138 1.00 92.38 353 ASN A C 1
ATOM 2854 O O . ASN A 1 353 ? -12.476 11.208 12.665 1.00 92.38 353 ASN A O 1
ATOM 2858 N N . LEU A 1 354 ? -10.765 12.660 12.604 1.00 94.62 354 LEU A N 1
ATOM 2859 C CA . LEU A 1 354 ? -11.248 13.507 13.703 1.00 94.62 354 LEU A CA 1
ATOM 2860 C C . LEU A 1 354 ? -11.867 14.794 13.130 1.00 94.62 354 LEU A C 1
ATOM 2862 O O . LEU A 1 354 ? -11.146 15.753 12.845 1.00 94.62 354 LEU A O 1
ATOM 2866 N N . PRO A 1 355 ? -13.200 14.846 12.934 1.00 95.62 355 PRO A N 1
ATOM 2867 C CA . PRO A 1 355 ? -13.844 15.882 12.133 1.00 95.62 355 PRO A CA 1
ATOM 2868 C C . PRO A 1 355 ? -13.899 17.258 12.801 1.00 95.62 355 PRO A C 1
ATOM 2870 O O . PRO A 1 355 ? -14.178 18.229 12.111 1.00 95.62 355 PRO A O 1
ATOM 2873 N N . LYS A 1 356 ? -13.677 17.359 14.118 1.00 97.38 356 LYS A N 1
ATOM 2874 C CA . LYS A 1 356 ? -13.757 18.626 14.866 1.00 97.38 356 LYS A CA 1
ATOM 2875 C C . LYS A 1 356 ? -12.429 19.095 15.457 1.00 97.38 356 LYS A C 1
ATOM 2877 O O . LYS A 1 356 ? -12.423 20.141 16.102 1.00 97.38 356 LYS A O 1
ATOM 2882 N N . LEU A 1 357 ? -11.333 18.361 15.251 1.00 97.69 357 LEU A N 1
ATOM 2883 C CA . LEU A 1 357 ? -10.042 18.705 15.845 1.00 97.69 357 LEU A CA 1
ATOM 2884 C C . LEU A 1 357 ? -9.538 20.008 15.228 1.00 97.69 357 LEU A C 1
ATOM 2886 O O . LEU A 1 357 ? -9.387 20.057 14.015 1.00 97.69 357 LEU A O 1
ATOM 2890 N N . LYS A 1 358 ? -9.298 21.039 16.049 1.00 96.62 358 LYS A N 1
ATOM 2891 C CA . LYS A 1 358 ? -8.891 22.391 15.620 1.00 96.62 358 LYS A CA 1
ATOM 2892 C C . LYS A 1 358 ? -7.434 22.698 15.931 1.00 96.62 358 LYS A C 1
ATOM 2894 O O . LYS A 1 358 ? -6.757 23.325 15.120 1.00 96.62 358 LYS A O 1
ATOM 2899 N N . SER A 1 359 ? -6.956 22.263 17.095 1.00 95.88 359 SER A N 1
ATOM 2900 C CA . SER A 1 359 ? -5.615 22.580 17.588 1.00 95.88 359 SER A CA 1
ATOM 2901 C C . SER A 1 359 ? -4.890 21.332 18.066 1.00 95.88 359 SER A C 1
ATOM 2903 O O . SER A 1 359 ? -5.448 20.536 18.826 1.00 95.88 359 SER A O 1
ATOM 2905 N N . LEU A 1 360 ? -3.635 21.205 17.639 1.00 97.06 360 LEU A N 1
ATOM 2906 C CA . LEU A 1 360 ? -2.739 20.127 18.024 1.00 97.06 360 LEU A CA 1
ATOM 2907 C C . LEU A 1 360 ? -1.372 20.689 18.419 1.00 97.06 360 LEU A C 1
ATOM 2909 O O . LEU A 1 360 ? -0.727 21.374 17.617 1.00 97.06 360 LEU A O 1
ATOM 2913 N N . SER A 1 361 ? -0.924 20.391 19.637 1.00 96.75 361 SER A N 1
ATOM 2914 C CA . SER A 1 361 ? 0.397 20.799 20.113 1.00 96.75 361 SER A CA 1
ATOM 2915 C C . SER A 1 361 ? 1.144 19.684 20.846 1.00 96.75 361 SER A C 1
ATOM 2917 O O . SER A 1 361 ? 0.571 18.938 21.642 1.00 96.75 361 SER A O 1
ATOM 2919 N N . PHE A 1 362 ? 2.447 19.604 20.575 1.00 96.56 362 PHE A N 1
ATOM 2920 C CA . PHE A 1 362 ? 3.382 18.666 21.195 1.00 96.56 362 PHE A CA 1
ATOM 2921 C C . PHE A 1 362 ? 4.558 19.428 21.791 1.00 96.56 362 PHE A C 1
ATOM 2923 O O . PHE A 1 362 ? 5.174 20.224 21.089 1.00 96.56 362 PHE A O 1
ATOM 2930 N N . GLY A 1 363 ? 4.868 19.194 23.060 1.00 95.12 363 GLY A N 1
ATOM 2931 C CA . GLY A 1 363 ? 5.988 19.806 23.762 1.00 95.12 363 GLY A CA 1
ATOM 2932 C C . GLY A 1 363 ? 7.348 19.240 23.359 1.00 95.12 363 GLY A C 1
ATOM 2933 O O . GLY A 1 363 ? 7.447 18.311 22.555 1.00 95.12 363 GLY A O 1
ATOM 2934 N N . ASP A 1 364 ? 8.408 19.777 23.954 1.00 93.25 364 ASP A N 1
ATOM 2935 C CA . ASP A 1 364 ? 9.784 19.409 23.614 1.00 93.25 364 ASP A CA 1
ATOM 2936 C C . ASP A 1 364 ? 10.090 17.949 24.005 1.00 93.25 364 ASP A C 1
ATOM 2938 O O . ASP A 1 364 ? 9.819 17.526 25.129 1.00 93.25 364 ASP A O 1
ATOM 2942 N N . HIS A 1 365 ? 10.674 17.162 23.103 1.00 93.56 365 HIS A N 1
ATOM 2943 C CA . HIS A 1 365 ? 10.923 15.720 23.246 1.00 93.56 365 HIS A CA 1
ATOM 2944 C C . HIS A 1 365 ? 9.655 14.846 23.393 1.00 93.56 365 HIS A C 1
ATOM 2946 O O . HIS A 1 365 ? 9.748 13.680 23.781 1.00 93.56 365 HIS A O 1
ATOM 2952 N N . SER A 1 366 ? 8.454 15.375 23.118 1.00 94.94 366 SER A N 1
ATOM 2953 C CA . SER A 1 366 ? 7.223 14.566 23.078 1.00 94.94 366 SER A CA 1
ATOM 2954 C C . SER A 1 366 ? 7.192 13.658 21.855 1.00 94.94 366 SER A C 1
ATOM 2956 O O . SER A 1 366 ? 7.088 14.184 20.755 1.00 94.94 366 SER A O 1
ATOM 2958 N N . PHE A 1 367 ? 7.115 12.340 22.053 1.00 95.50 367 PHE A N 1
ATOM 2959 C CA . PHE A 1 367 ? 7.194 11.301 21.014 1.00 95.50 367 PHE A CA 1
ATOM 2960 C C . PHE A 1 367 ? 8.587 11.119 20.392 1.00 95.50 367 PHE A C 1
ATOM 2962 O O . PHE A 1 367 ? 8.703 10.729 19.227 1.00 95.50 367 PHE A O 1
ATOM 2969 N N . GLU A 1 368 ? 9.649 11.340 21.175 1.00 92.94 368 GLU A N 1
ATOM 2970 C CA . GLU A 1 368 ? 11.005 10.961 20.763 1.00 92.94 368 GLU A CA 1
ATOM 2971 C C . GLU A 1 368 ? 11.028 9.470 20.368 1.00 92.94 368 GLU A C 1
ATOM 2973 O O . GLU A 1 368 ? 10.212 8.689 20.847 1.00 92.94 368 GLU A O 1
ATOM 2978 N N . ASN A 1 369 ? 11.932 9.049 19.486 1.00 92.00 369 ASN A N 1
ATOM 2979 C CA . ASN A 1 369 ? 12.062 7.671 18.990 1.00 92.00 369 ASN A CA 1
ATOM 2980 C C . ASN A 1 369 ? 10.763 7.054 18.423 1.00 92.00 369 ASN A C 1
ATOM 2982 O O . ASN A 1 369 ? 10.691 5.832 18.293 1.00 92.00 369 ASN A O 1
ATOM 2986 N N . CYS A 1 370 ? 9.753 7.861 18.074 1.00 94.44 370 CYS A N 1
ATOM 2987 C CA . CYS A 1 370 ? 8.513 7.389 17.465 1.00 94.44 370 CYS A CA 1
ATOM 2988 C C . CYS A 1 370 ? 8.682 7.264 15.942 1.00 94.44 370 CYS A C 1
ATOM 2990 O O . CYS A 1 370 ? 8.785 8.283 15.252 1.00 94.44 370 CYS A O 1
ATOM 2992 N N . PRO A 1 371 ? 8.713 6.043 15.372 1.00 93.75 371 PRO A N 1
ATOM 2993 C CA . PRO A 1 371 ? 9.057 5.857 13.966 1.00 93.75 371 PRO A CA 1
ATOM 2994 C C . PRO A 1 371 ? 7.948 6.303 13.003 1.00 93.75 371 PRO A C 1
ATOM 2996 O O . PRO A 1 371 ? 8.267 6.743 11.899 1.00 93.75 371 PRO A O 1
ATOM 2999 N N . TYR A 1 372 ? 6.673 6.222 13.396 1.00 95.12 372 TYR A N 1
ATOM 3000 C CA . TYR A 1 372 ? 5.533 6.490 12.512 1.00 95.12 372 TYR A CA 1
ATOM 3001 C C . TYR A 1 372 ? 4.611 7.560 13.090 1.00 95.12 372 TYR A C 1
ATOM 3003 O O . TYR A 1 372 ? 4.007 7.365 14.144 1.00 95.12 372 TYR A O 1
ATOM 3011 N N . VAL A 1 373 ? 4.464 8.669 12.366 1.00 96.81 373 VAL A N 1
ATOM 3012 C CA . VAL A 1 373 ? 3.625 9.807 12.755 1.00 96.81 373 VAL A CA 1
ATOM 3013 C C . VAL A 1 373 ? 2.656 10.121 11.622 1.00 96.81 373 VAL A C 1
ATOM 3015 O O . VAL A 1 373 ? 3.077 10.473 10.519 1.00 96.81 373 VAL A O 1
ATOM 3018 N N . VAL A 1 374 ? 1.352 9.991 11.871 1.00 97.50 374 VAL A N 1
ATOM 3019 C CA . VAL A 1 374 ? 0.329 10.142 10.826 1.00 97.50 374 VAL A CA 1
ATOM 3020 C C . VAL A 1 374 ? -0.807 11.050 11.275 1.00 97.50 374 VAL A C 1
ATOM 3022 O O . VAL A 1 374 ? -1.486 10.777 12.265 1.00 97.50 374 VAL A O 1
ATOM 3025 N N . PHE A 1 375 ? -1.061 12.082 10.474 1.00 97.31 375 PHE A N 1
ATOM 3026 C CA . PHE A 1 375 ? -2.204 12.981 10.576 1.00 97.31 375 PHE A CA 1
ATOM 3027 C C . PHE A 1 375 ? -3.014 12.898 9.286 1.00 97.31 375 PHE A C 1
ATOM 3029 O O . PHE A 1 375 ? -2.579 13.395 8.246 1.00 97.31 375 PHE A O 1
ATOM 3036 N N . GLU A 1 376 ? -4.187 12.270 9.344 1.00 96.88 376 GLU A N 1
ATOM 3037 C CA . GLU A 1 376 ? -4.986 12.003 8.148 1.00 96.88 376 GLU A CA 1
ATOM 3038 C C . GLU A 1 376 ? -6.471 12.311 8.361 1.00 96.88 376 GLU A C 1
ATOM 3040 O O . GLU A 1 376 ? -7.070 11.922 9.368 1.00 96.88 376 GLU A O 1
ATOM 3045 N N . ASN A 1 377 ? -7.090 12.983 7.388 1.00 95.31 377 ASN A N 1
ATOM 3046 C CA . ASN A 1 377 ? -8.518 13.321 7.394 1.00 95.31 377 ASN A CA 1
ATOM 3047 C C . ASN A 1 377 ? -8.941 14.091 8.660 1.00 95.31 377 ASN A C 1
ATOM 3049 O O . ASN A 1 377 ? -9.856 13.683 9.384 1.00 95.31 377 ASN A O 1
ATOM 3053 N N . LEU A 1 378 ? -8.276 15.219 8.924 1.00 96.44 378 LEU A N 1
ATOM 3054 C CA . LEU A 1 378 ? -8.593 16.145 10.020 1.00 96.44 378 LEU A CA 1
ATOM 3055 C C . LEU A 1 378 ? -9.140 17.455 9.414 1.00 96.44 378 LEU A C 1
ATOM 3057 O O . LEU A 1 378 ? -8.405 18.435 9.273 1.00 96.44 378 LEU A O 1
ATOM 3061 N N . PRO A 1 379 ? -10.418 17.483 8.984 1.00 96.25 379 PRO A N 1
ATOM 3062 C CA . PRO A 1 379 ? -10.958 18.544 8.138 1.00 96.25 379 PRO A CA 1
ATOM 3063 C C . PRO A 1 379 ? -11.071 19.911 8.810 1.00 96.25 379 PRO A C 1
ATOM 3065 O O . PRO A 1 379 ? -11.175 20.895 8.094 1.00 96.25 379 PRO A O 1
ATOM 3068 N N . CYS A 1 380 ? -11.054 19.992 10.141 1.00 97.25 380 CYS A N 1
ATOM 3069 C CA . CYS A 1 380 ? -11.142 21.255 10.878 1.00 97.25 380 CYS A CA 1
ATOM 3070 C C . CYS A 1 380 ? -9.825 21.675 11.542 1.00 97.25 380 CYS A C 1
ATOM 3072 O O . CYS A 1 380 ? -9.836 22.645 12.294 1.00 97.25 380 CYS A O 1
ATOM 3074 N N . LEU A 1 381 ? -8.716 20.964 11.303 1.00 97.88 381 LEU A N 1
ATOM 3075 C CA . LEU A 1 381 ? -7.449 21.270 11.966 1.00 97.88 381 LEU A CA 1
ATOM 3076 C C . LEU A 1 381 ? -6.900 22.584 11.417 1.00 97.88 381 LEU A C 1
ATOM 3078 O O . LEU A 1 381 ? -6.622 22.659 10.229 1.00 97.88 381 LEU A O 1
ATOM 3082 N N . GLU A 1 382 ? -6.730 23.596 12.267 1.00 96.44 382 GLU A N 1
ATOM 3083 C CA . GLU A 1 382 ? -6.315 24.948 11.868 1.00 96.44 382 GLU A CA 1
ATOM 3084 C C . GLU A 1 382 ? -4.818 25.179 12.097 1.00 96.44 382 GLU A C 1
ATOM 3086 O O . GLU A 1 382 ? -4.141 25.794 11.261 1.00 96.44 382 GLU A O 1
ATOM 3091 N N . THR A 1 383 ? -4.293 24.679 13.222 1.00 94.31 383 THR A N 1
ATOM 3092 C CA . THR A 1 383 ? -2.906 24.900 13.649 1.00 94.31 383 THR A CA 1
ATOM 3093 C C . THR A 1 383 ? -2.270 23.646 14.231 1.00 94.31 383 THR A C 1
ATOM 3095 O O . THR A 1 383 ? -2.883 22.955 15.049 1.00 94.31 383 THR A O 1
ATOM 3098 N N . LEU A 1 384 ? -1.006 23.416 13.871 1.00 96.75 384 LEU A N 1
ATOM 3099 C CA . LEU A 1 384 ? -0.169 22.358 14.427 1.00 96.75 384 LEU A CA 1
ATOM 3100 C C . LEU A 1 384 ? 1.162 22.934 14.914 1.00 96.75 384 LEU A C 1
ATOM 3102 O O . LEU A 1 384 ? 1.842 23.654 14.174 1.00 96.75 384 LEU A O 1
ATOM 3106 N N . GLN A 1 385 ? 1.538 22.608 16.148 1.00 95.69 385 GLN A N 1
ATOM 3107 C CA . GLN A 1 385 ? 2.803 23.034 16.739 1.00 95.69 385 GLN A CA 1
ATOM 3108 C C . GLN A 1 385 ? 3.567 21.854 17.343 1.00 95.69 385 GLN A C 1
ATOM 3110 O O . GLN A 1 385 ? 3.028 21.120 18.165 1.00 95.69 385 GLN A O 1
ATOM 3115 N N . CYS A 1 386 ? 4.841 21.721 16.986 1.00 95.31 386 CYS A N 1
ATOM 3116 C CA . CYS A 1 386 ? 5.759 20.758 17.592 1.00 95.31 386 CYS A CA 1
ATOM 3117 C C . CYS A 1 386 ? 6.905 21.502 18.280 1.00 95.31 386 CYS A C 1
ATOM 3119 O O . CYS A 1 386 ? 7.481 22.413 17.681 1.00 95.31 386 CYS A O 1
ATOM 3121 N N . GLY A 1 387 ? 7.238 21.100 19.502 1.00 94.06 387 GLY A N 1
ATOM 3122 C CA . GLY A 1 387 ? 8.389 21.574 20.261 1.00 94.06 387 GLY A CA 1
ATOM 3123 C C . GLY A 1 387 ? 9.723 21.075 19.705 1.00 94.06 387 GLY A C 1
ATOM 3124 O O . GLY A 1 387 ? 9.787 20.444 18.644 1.00 94.06 387 GLY A O 1
ATOM 3125 N N . ASN A 1 388 ? 10.802 21.387 20.415 1.00 92.56 388 ASN A N 1
ATOM 3126 C CA . ASN A 1 388 ? 12.147 20.923 20.083 1.00 92.56 388 ASN A CA 1
ATOM 3127 C C . ASN A 1 388 ? 12.242 19.402 20.247 1.00 92.56 388 ASN A C 1
ATOM 3129 O O . ASN A 1 388 ? 11.728 18.865 21.219 1.00 92.56 388 ASN A O 1
ATOM 3133 N N . ASP A 1 389 ? 12.862 18.708 19.295 1.00 93.25 389 ASP A N 1
ATOM 3134 C CA . ASP A 1 389 ? 13.119 17.261 19.334 1.00 93.25 389 ASP A CA 1
ATOM 3135 C C . ASP A 1 389 ? 11.861 16.388 19.579 1.00 93.25 389 ASP A C 1
ATOM 3137 O O . ASP A 1 389 ? 11.983 15.239 19.990 1.00 93.25 389 ASP A O 1
ATOM 3141 N N . ALA A 1 390 ? 10.645 16.907 19.330 1.00 94.12 390 ALA A N 1
ATOM 3142 C CA . ALA A 1 390 ? 9.392 16.195 19.597 1.00 94.12 390 ALA A CA 1
ATOM 3143 C C . ALA A 1 390 ? 9.387 14.804 18.937 1.00 94.12 390 ALA A C 1
ATOM 3145 O O . ALA A 1 390 ? 9.416 13.794 19.623 1.00 94.12 390 ALA A O 1
ATOM 3146 N N . PHE A 1 391 ? 9.502 14.727 17.614 1.00 95.31 391 PHE A N 1
ATOM 3147 C CA . PHE A 1 391 ? 9.545 13.460 16.880 1.00 95.31 391 PHE A CA 1
ATOM 3148 C C . PHE A 1 391 ? 10.975 13.122 16.428 1.00 95.31 391 PHE A C 1
ATOM 3150 O O . PHE A 1 391 ? 11.217 12.805 15.258 1.00 95.31 391 PHE A O 1
ATOM 3157 N N . GLU A 1 392 ? 11.953 13.238 17.332 1.00 93.56 392 GLU A N 1
ATOM 3158 C CA . GLU A 1 392 ? 13.338 12.844 17.044 1.00 93.56 392 GLU A CA 1
ATOM 3159 C C . GLU A 1 392 ? 13.422 11.342 16.711 1.00 93.56 392 GLU A C 1
ATOM 3161 O O . GLU A 1 392 ? 12.764 10.517 17.339 1.00 93.56 392 GLU A O 1
ATOM 3166 N N . LYS A 1 393 ? 14.250 10.977 15.730 1.00 91.69 393 LYS A N 1
ATOM 3167 C CA . LYS A 1 393 ? 14.401 9.625 15.160 1.00 91.69 393 LYS A CA 1
ATOM 3168 C C . LYS A 1 393 ? 13.110 9.028 14.593 1.00 91.69 393 LYS A C 1
ATOM 3170 O O . LYS A 1 393 ? 12.910 7.812 14.621 1.00 91.69 393 LYS A O 1
ATOM 3175 N N . CYS A 1 394 ? 12.250 9.868 14.024 1.00 94.25 394 CYS A N 1
ATOM 3176 C CA . CYS A 1 394 ? 11.132 9.386 13.223 1.00 94.25 394 CYS A CA 1
ATOM 3177 C C . CYS A 1 394 ? 11.607 8.784 11.889 1.00 94.25 394 CYS A C 1
ATOM 3179 O O . CYS A 1 394 ? 12.692 9.079 11.385 1.00 94.25 394 CYS A O 1
ATOM 3181 N N . GLN A 1 395 ? 10.791 7.909 11.304 1.00 94.75 395 GLN A N 1
ATOM 3182 C CA . GLN A 1 395 ? 11.060 7.289 10.004 1.00 94.75 395 GLN A CA 1
ATOM 3183 C C . GLN A 1 395 ? 10.059 7.761 8.954 1.00 94.75 395 GLN A C 1
ATOM 3185 O O . GLN A 1 395 ? 10.442 8.042 7.824 1.00 94.75 395 GLN A O 1
ATOM 3190 N N . CYS A 1 396 ? 8.783 7.889 9.307 1.00 95.88 396 CYS A N 1
ATOM 3191 C CA . CYS A 1 396 ? 7.736 8.294 8.381 1.00 95.88 396 CYS A CA 1
ATOM 3192 C C . CYS A 1 396 ? 6.810 9.317 9.033 1.00 95.88 396 CYS A C 1
ATOM 3194 O O . CYS A 1 396 ? 6.255 9.066 10.105 1.00 95.88 396 CYS A O 1
ATOM 3196 N N . VAL A 1 397 ? 6.633 10.455 8.362 1.00 97.12 397 VAL A N 1
ATOM 3197 C CA . VAL A 1 397 ? 5.737 11.531 8.791 1.00 97.12 397 VAL A CA 1
ATOM 3198 C C . VAL A 1 397 ? 4.759 11.846 7.664 1.00 97.12 397 VAL A C 1
ATOM 3200 O O . VAL A 1 397 ? 5.175 12.157 6.545 1.00 97.12 397 VAL A O 1
ATOM 3203 N N . VAL A 1 398 ? 3.460 11.779 7.958 1.00 97.94 398 VAL A N 1
ATOM 3204 C CA . VAL A 1 398 ? 2.382 11.968 6.977 1.00 97.94 398 VAL A CA 1
ATOM 3205 C C . VAL A 1 398 ? 1.405 13.047 7.437 1.00 97.94 398 VAL A C 1
ATOM 3207 O O . VAL A 1 398 ? 0.834 12.959 8.522 1.00 97.94 398 VAL A O 1
ATOM 3210 N N . PHE A 1 399 ? 1.175 14.029 6.567 1.00 97.56 399 PHE A N 1
ATOM 3211 C CA . PHE A 1 399 ? 0.107 15.020 6.657 1.00 97.56 399 PHE A CA 1
ATOM 3212 C C . PHE A 1 399 ? -0.775 14.890 5.417 1.00 97.56 399 PHE A C 1
ATOM 3214 O O . PHE A 1 399 ? -0.358 15.267 4.322 1.00 97.56 399 PHE A O 1
ATOM 3221 N N . GLU A 1 400 ? -1.983 14.357 5.562 1.00 97.31 400 GLU A N 1
ATOM 3222 C CA . GLU A 1 400 ? -2.835 14.066 4.409 1.00 97.31 400 GLU A CA 1
ATOM 3223 C C . GLU A 1 400 ? -4.287 14.490 4.638 1.00 97.31 400 GLU A C 1
ATOM 3225 O O . GLU A 1 400 ? -4.916 14.151 5.640 1.00 97.31 400 GLU A O 1
ATOM 3230 N N . SER A 1 401 ? -4.835 15.242 3.681 1.00 96.06 401 SER A N 1
ATOM 3231 C CA . SER A 1 401 ? -6.228 15.709 3.705 1.00 96.06 401 SER A CA 1
ATOM 3232 C C . SER A 1 401 ? -6.570 16.525 4.960 1.00 96.06 401 SER A C 1
ATOM 3234 O O . SER A 1 401 ? -7.477 16.187 5.727 1.00 96.06 401 SER A O 1
ATOM 3236 N N . LEU A 1 402 ? -5.852 17.641 5.142 1.00 97.12 402 LEU A N 1
ATOM 3237 C CA . LEU A 1 402 ? -6.058 18.627 6.217 1.00 97.12 402 LEU A CA 1
ATOM 3238 C C . LEU A 1 402 ? -6.453 19.989 5.591 1.00 97.12 402 LEU A C 1
ATOM 3240 O O . LEU A 1 402 ? -5.650 20.925 5.558 1.00 97.12 402 LEU A O 1
ATOM 3244 N N . PRO A 1 403 ? -7.669 20.111 5.020 1.00 96.62 403 PRO A N 1
ATOM 3245 C CA . PRO A 1 403 ? -8.069 21.238 4.175 1.00 96.62 403 PRO A CA 1
ATOM 3246 C C . PRO A 1 403 ? -8.097 22.605 4.863 1.00 96.62 403 PRO A C 1
ATOM 3248 O O . PRO A 1 403 ? -7.884 23.607 4.183 1.00 96.62 403 PRO A O 1
ATOM 3251 N N . GLU A 1 404 ? -8.347 22.661 6.174 1.00 97.56 404 GLU A N 1
ATOM 3252 C CA . GLU A 1 404 ? -8.405 23.908 6.955 1.00 97.56 404 GLU A CA 1
ATOM 3253 C C . GLU A 1 404 ? -7.074 24.280 7.624 1.00 97.56 404 GLU A C 1
ATOM 3255 O O . GLU A 1 404 ? -6.978 25.336 8.250 1.00 97.56 404 GLU A O 1
ATOM 3260 N N . LEU A 1 405 ? -6.025 23.466 7.458 1.00 97.88 405 LEU A N 1
ATOM 3261 C CA . LEU A 1 405 ? -4.744 23.697 8.119 1.00 97.88 405 LEU A CA 1
ATOM 3262 C C . LEU A 1 405 ? -4.065 24.927 7.529 1.00 97.88 405 LEU A C 1
ATOM 3264 O O . LEU A 1 405 ? -3.755 24.954 6.343 1.00 97.88 405 LEU A O 1
ATOM 3268 N N . THR A 1 406 ? -3.811 25.937 8.362 1.00 96.25 406 THR A N 1
ATOM 3269 C CA . THR A 1 406 ? -3.232 27.221 7.927 1.00 96.25 406 THR A CA 1
ATOM 3270 C C . THR A 1 406 ? -1.762 27.371 8.298 1.00 96.25 406 THR A C 1
ATOM 3272 O O . THR A 1 406 ? -1.010 28.014 7.556 1.00 96.25 406 THR A O 1
ATOM 3275 N N . SER A 1 407 ? -1.340 26.772 9.417 1.00 95.12 407 SER A N 1
ATOM 3276 C CA . SER A 1 407 ? -0.005 26.954 9.987 1.00 95.12 407 SER A CA 1
ATOM 3277 C C . SER A 1 407 ? 0.536 25.682 10.640 1.00 95.12 407 SER A C 1
ATOM 3279 O O . SER A 1 407 ? -0.079 25.145 11.561 1.00 95.12 407 SER A O 1
ATOM 3281 N N . ILE A 1 408 ? 1.751 25.291 10.248 1.00 95.88 408 ILE A N 1
ATOM 3282 C CA . ILE A 1 408 ? 2.591 24.308 10.943 1.00 95.88 408 ILE A CA 1
ATOM 3283 C C . ILE A 1 408 ? 3.837 25.023 11.480 1.00 95.88 408 ILE A C 1
ATOM 3285 O O . ILE A 1 408 ? 4.555 25.682 10.719 1.00 95.88 408 ILE A O 1
ATOM 3289 N N . ARG A 1 409 ? 4.097 24.894 12.785 1.00 93.75 409 ARG A N 1
ATOM 3290 C CA . ARG A 1 409 ? 5.267 25.481 13.460 1.00 93.75 409 ARG A CA 1
ATOM 3291 C C . ARG A 1 409 ? 6.104 24.406 14.137 1.00 93.75 409 ARG A C 1
ATOM 3293 O O . ARG A 1 409 ? 5.573 23.642 14.936 1.00 93.75 409 ARG A O 1
ATOM 3300 N N . LEU A 1 410 ? 7.400 24.382 13.844 1.00 93.50 410 LEU A N 1
ATOM 3301 C CA . LEU A 1 410 ? 8.328 23.359 14.329 1.00 93.50 410 LEU A CA 1
ATOM 3302 C C . LEU A 1 410 ? 9.448 23.945 15.194 1.00 93.50 410 LEU A C 1
ATOM 3304 O O . LEU A 1 410 ? 10.094 24.911 14.794 1.00 93.50 410 LEU A O 1
ATOM 3308 N N . GLY A 1 411 ? 9.727 23.334 16.342 1.00 91.62 411 GLY A N 1
ATOM 3309 C CA . GLY A 1 411 ? 10.934 23.569 17.135 1.00 91.62 411 GLY A CA 1
ATOM 3310 C C . GLY A 1 411 ? 12.197 23.010 16.472 1.00 91.62 411 GLY A C 1
ATOM 3311 O O . GLY A 1 411 ? 12.156 22.424 15.385 1.00 91.62 411 GLY A O 1
ATOM 3312 N N . PHE A 1 412 ? 13.347 23.205 17.108 1.00 89.00 412 PHE A N 1
ATOM 3313 C CA . PHE A 1 412 ? 14.631 22.653 16.670 1.00 89.00 412 PHE A CA 1
ATOM 3314 C C . PHE A 1 412 ? 14.541 21.132 16.597 1.00 89.00 412 PHE A C 1
ATOM 3316 O O . PHE A 1 412 ? 14.000 20.529 17.511 1.00 89.00 412 PHE A O 1
ATOM 3323 N N . ASN A 1 413 ? 15.024 20.510 15.516 1.00 89.50 413 ASN A N 1
ATOM 3324 C CA . ASN A 1 413 ? 14.967 19.054 15.327 1.00 89.50 413 ASN A CA 1
ATOM 3325 C C . ASN A 1 413 ? 13.575 18.408 15.534 1.00 89.50 413 ASN A C 1
ATOM 3327 O O . ASN A 1 413 ? 13.497 17.204 15.765 1.00 89.50 413 ASN A O 1
ATOM 3331 N N . ALA A 1 414 ? 12.472 19.165 15.438 1.00 92.56 414 ALA A N 1
ATOM 3332 C CA . ALA A 1 414 ? 11.134 18.628 15.706 1.00 92.56 414 ALA A CA 1
ATOM 3333 C C . ALA A 1 414 ? 10.819 17.360 14.892 1.00 92.56 414 ALA A C 1
ATOM 3335 O O . ALA A 1 414 ? 10.111 16.492 15.390 1.00 92.56 414 ALA A O 1
ATOM 3336 N N . PHE A 1 415 ? 11.369 17.252 13.674 1.00 92.38 415 PHE A N 1
ATOM 3337 C CA . PHE A 1 415 ? 11.445 16.011 12.903 1.00 92.38 415 PHE A CA 1
ATOM 3338 C C . PHE A 1 415 ? 12.890 15.754 12.457 1.00 92.38 415 PHE A C 1
ATOM 3340 O O . PHE A 1 415 ? 13.293 16.003 11.314 1.00 92.38 415 PHE A O 1
ATOM 3347 N N . TYR A 1 416 ? 13.695 15.264 13.391 1.00 90.44 416 TYR A N 1
ATOM 3348 C CA . TYR A 1 416 ? 14.979 14.649 13.086 1.00 90.44 416 TYR A CA 1
ATOM 3349 C C . TYR A 1 416 ? 14.723 13.210 12.644 1.00 90.44 416 TYR A C 1
ATOM 3351 O O . TYR A 1 416 ? 14.294 12.400 13.458 1.00 90.44 416 TYR A O 1
ATOM 3359 N N . PHE A 1 417 ? 14.965 12.869 11.382 1.00 90.50 417 PHE A N 1
ATOM 3360 C CA . PHE A 1 417 ? 14.729 11.506 10.909 1.00 90.50 417 PHE A CA 1
ATOM 3361 C C . PHE A 1 417 ? 15.891 10.569 11.267 1.00 90.50 417 PHE A C 1
ATOM 3363 O O . PHE A 1 417 ? 17.037 11.002 11.405 1.00 90.50 417 PHE A O 1
ATOM 3370 N N . ASP A 1 418 ? 15.595 9.282 11.445 1.00 88.19 418 ASP A N 1
ATOM 3371 C CA . ASP A 1 418 ? 16.587 8.266 11.811 1.00 88.19 418 ASP A CA 1
ATOM 3372 C C . ASP A 1 418 ? 17.626 8.055 10.692 1.00 88.19 418 ASP A C 1
ATOM 3374 O O . ASP A 1 418 ? 17.342 7.443 9.664 1.00 88.19 418 ASP A O 1
ATOM 3378 N N . MET A 1 419 ? 18.852 8.539 10.917 1.00 82.44 419 MET A N 1
ATOM 3379 C CA . MET A 1 419 ? 19.976 8.441 9.975 1.00 82.44 419 MET A CA 1
ATOM 3380 C C . MET A 1 419 ? 20.372 7.012 9.608 1.00 82.44 419 MET A C 1
ATOM 3382 O O . MET A 1 419 ? 21.017 6.803 8.581 1.00 82.44 419 MET A O 1
ATOM 3386 N N . GLU A 1 420 ? 20.052 6.031 10.452 1.00 83.88 420 GLU A N 1
ATOM 3387 C CA . GLU A 1 420 ? 20.401 4.633 10.192 1.00 83.88 420 GLU A CA 1
ATOM 3388 C C . GLU A 1 420 ? 19.438 3.972 9.193 1.00 83.88 420 GLU A C 1
ATOM 3390 O O . GLU A 1 420 ? 19.666 2.835 8.766 1.00 83.88 420 GLU A O 1
ATOM 3395 N N . LYS A 1 421 ? 18.354 4.660 8.810 1.00 76.25 421 LYS A N 1
ATOM 3396 C CA . LYS A 1 421 ? 17.328 4.156 7.895 1.00 76.25 421 LYS A CA 1
ATOM 3397 C C . LYS A 1 421 ? 17.382 4.908 6.571 1.00 76.25 421 LYS A C 1
ATOM 3399 O O . LYS A 1 421 ? 17.177 6.111 6.521 1.00 76.25 421 LYS A O 1
ATOM 3404 N N . SER A 1 422 ? 17.553 4.178 5.472 1.00 74.62 422 SER A N 1
ATOM 3405 C CA . SER A 1 422 ? 17.524 4.745 4.115 1.00 74.62 422 SER A CA 1
ATOM 3406 C C . SER A 1 422 ? 16.108 4.996 3.576 1.00 74.62 422 SER A C 1
ATOM 3408 O O . SER A 1 422 ? 15.944 5.335 2.416 1.00 74.62 422 SER A O 1
ATOM 3410 N N . THR A 1 423 ? 15.062 4.765 4.376 1.00 83.19 423 THR A N 1
ATOM 3411 C CA . THR A 1 423 ? 13.652 4.847 3.950 1.00 83.19 423 THR A CA 1
ATOM 3412 C C . THR A 1 423 ? 12.904 5.998 4.621 1.00 83.19 423 THR A C 1
ATOM 3414 O O . THR A 1 423 ? 11.672 5.982 4.690 1.00 83.19 423 THR A O 1
ATOM 3417 N N . THR A 1 424 ? 13.623 6.973 5.181 1.00 89.38 424 THR A N 1
ATOM 3418 C CA . THR A 1 424 ? 13.001 8.079 5.911 1.00 89.38 424 THR A CA 1
ATOM 3419 C C . THR A 1 424 ? 12.184 8.957 4.965 1.00 89.38 424 THR A C 1
ATOM 3421 O O . THR A 1 424 ? 12.643 9.316 3.878 1.00 89.38 424 THR A O 1
ATOM 3424 N N . SER A 1 425 ? 10.947 9.288 5.342 1.00 92.12 425 SER A N 1
ATOM 3425 C CA . SER A 1 425 ? 10.009 9.955 4.436 1.00 92.12 425 SER A CA 1
ATOM 3426 C C . SER A 1 425 ? 9.121 11.005 5.096 1.00 92.12 425 SER A C 1
ATOM 3428 O O . SER A 1 425 ? 8.557 10.796 6.169 1.00 92.12 425 SER A O 1
ATOM 3430 N N . LEU A 1 426 ? 8.945 12.125 4.393 1.00 94.25 426 LEU A N 1
ATOM 3431 C CA . LEU A 1 426 ? 7.969 13.165 4.707 1.00 94.25 426 LEU A CA 1
ATOM 3432 C C . LEU A 1 426 ? 6.956 13.272 3.565 1.00 94.25 426 LEU A C 1
ATOM 3434 O O . LEU A 1 426 ? 7.325 13.574 2.428 1.00 94.25 426 LEU A O 1
ATOM 3438 N N . THR A 1 427 ? 5.679 13.069 3.878 1.00 94.75 427 THR A N 1
ATOM 3439 C CA . THR A 1 427 ? 4.569 13.190 2.928 1.00 94.75 427 THR A CA 1
ATOM 3440 C C . THR A 1 427 ? 3.597 14.270 3.386 1.00 94.75 427 THR A C 1
ATOM 3442 O O . THR A 1 427 ? 3.083 14.218 4.499 1.00 94.75 427 THR A O 1
ATOM 3445 N N . MET A 1 428 ? 3.323 15.240 2.517 1.00 95.81 428 MET A N 1
ATOM 3446 C CA . MET A 1 428 ? 2.329 16.291 2.719 1.00 95.81 428 MET A CA 1
ATOM 3447 C C . MET A 1 428 ? 1.436 16.367 1.482 1.00 95.81 428 MET A C 1
ATOM 3449 O O . MET A 1 428 ? 1.917 16.734 0.410 1.00 95.81 428 MET A O 1
ATOM 3453 N N . ARG A 1 429 ? 0.154 16.014 1.613 1.00 93.81 429 ARG A N 1
ATOM 3454 C CA . ARG A 1 429 ? -0.814 16.016 0.507 1.00 93.81 429 ARG A CA 1
ATOM 3455 C C . ARG A 1 429 ? -2.120 16.693 0.888 1.00 93.81 429 ARG A C 1
ATOM 3457 O O . ARG A 1 429 ? -2.642 16.466 1.979 1.00 93.81 429 ARG A O 1
ATOM 3464 N N . ASN A 1 430 ? -2.694 17.440 -0.054 1.00 93.94 430 ASN A N 1
ATOM 3465 C CA . ASN A 1 430 ? -4.029 18.026 0.077 1.00 93.94 430 ASN A CA 1
ATOM 3466 C C . ASN A 1 430 ? -4.145 18.934 1.322 1.00 93.94 430 ASN A C 1
ATOM 3468 O O . ASN A 1 430 ? -4.954 18.696 2.225 1.00 93.94 430 ASN A O 1
ATOM 3472 N N . LEU A 1 431 ? -3.311 19.983 1.362 1.00 96.25 431 LEU A N 1
ATOM 3473 C CA . LEU A 1 431 ? -3.305 21.032 2.397 1.00 96.25 431 LEU A CA 1
ATOM 3474 C C . LEU A 1 431 ? -3.547 22.414 1.745 1.00 96.25 431 LEU A C 1
ATOM 3476 O O . LEU A 1 431 ? -2.693 23.304 1.809 1.00 96.25 431 LEU A O 1
ATOM 3480 N N . PRO A 1 432 ? -4.695 22.625 1.068 1.00 95.44 432 PRO A N 1
ATOM 3481 C CA . PRO A 1 432 ? -4.936 23.779 0.202 1.00 95.44 432 PRO A CA 1
ATOM 3482 C C . PRO A 1 432 ? -4.871 25.143 0.893 1.00 95.44 432 PRO A C 1
ATOM 3484 O O . PRO A 1 432 ? -4.541 26.128 0.229 1.00 95.44 432 PRO A O 1
ATOM 3487 N N . LYS A 1 433 ? -5.177 25.228 2.194 1.00 96.62 433 LYS A N 1
ATOM 3488 C CA . LYS A 1 433 ? -5.135 26.475 2.978 1.00 96.62 433 LYS A CA 1
ATOM 3489 C C . LYS A 1 433 ? -3.828 26.687 3.741 1.00 96.62 433 LYS A C 1
ATOM 3491 O O . LYS A 1 433 ? -3.694 27.712 4.409 1.00 96.62 433 LYS A O 1
ATOM 3496 N N . LEU A 1 434 ? -2.859 25.776 3.631 1.00 96.50 434 LEU A N 1
ATOM 3497 C CA . LEU A 1 434 ? -1.604 25.896 4.365 1.00 96.50 434 LEU A CA 1
ATOM 3498 C C . LEU A 1 434 ? -0.836 27.111 3.852 1.00 96.50 434 LEU A C 1
ATOM 3500 O O . LEU A 1 434 ? -0.455 27.144 2.690 1.00 96.50 434 LEU A O 1
ATOM 3504 N N . THR A 1 435 ? -0.616 28.103 4.716 1.00 93.12 435 THR A N 1
ATOM 3505 C CA . THR A 1 435 ? 0.084 29.353 4.371 1.00 93.12 435 THR A CA 1
ATOM 3506 C C . THR A 1 435 ? 1.502 29.398 4.914 1.00 93.12 435 THR A C 1
ATOM 3508 O O . THR A 1 435 ? 2.397 29.913 4.239 1.00 93.12 435 THR A O 1
ATOM 3511 N N . THR A 1 436 ? 1.725 28.836 6.103 1.00 91.94 436 THR A N 1
ATOM 3512 C CA . THR A 1 436 ? 3.017 28.881 6.787 1.00 91.94 436 THR A CA 1
ATOM 3513 C C . THR A 1 436 ? 3.444 27.499 7.258 1.00 91.94 436 THR A C 1
ATOM 3515 O O . THR A 1 436 ? 2.756 26.873 8.063 1.00 91.94 436 THR A O 1
ATOM 3518 N N . PHE A 1 437 ? 4.618 27.066 6.814 1.00 91.69 437 PHE A N 1
ATOM 3519 C CA . PHE A 1 437 ? 5.343 25.919 7.338 1.00 91.69 437 PHE A CA 1
ATOM 3520 C C . PHE A 1 437 ? 6.734 26.374 7.782 1.00 91.69 437 PHE A C 1
ATOM 3522 O O . PHE A 1 437 ? 7.657 26.514 6.975 1.00 91.69 437 PHE A O 1
ATOM 3529 N N . VAL A 1 438 ? 6.856 26.699 9.067 1.00 88.81 438 VAL A N 1
ATOM 3530 C CA . VAL A 1 438 ? 7.991 27.470 9.586 1.00 88.81 438 VAL A CA 1
ATOM 3531 C C . VAL A 1 438 ? 8.650 26.800 10.778 1.00 88.81 438 VAL A C 1
ATOM 3533 O O . VAL A 1 438 ? 8.010 26.095 11.558 1.00 88.81 438 VAL A O 1
ATOM 3536 N N . THR A 1 439 ? 9.938 27.066 10.936 1.00 85.56 439 THR A N 1
ATOM 3537 C CA . THR A 1 439 ? 10.664 26.808 12.178 1.00 85.56 439 THR A CA 1
ATOM 3538 C C . THR A 1 439 ? 10.389 27.925 13.192 1.00 85.56 439 THR A C 1
ATOM 3540 O O . THR A 1 439 ? 10.125 29.071 12.818 1.00 85.56 439 THR A O 1
ATOM 3543 N N . ALA A 1 440 ? 10.448 27.615 14.488 1.00 76.88 440 ALA A N 1
ATOM 3544 C CA . ALA A 1 440 ? 10.260 28.584 15.570 1.00 76.88 440 ALA A CA 1
ATOM 3545 C C . ALA A 1 440 ? 11.334 29.687 15.552 1.00 76.88 440 ALA A C 1
ATOM 3547 O O . ALA A 1 440 ? 11.065 30.826 15.933 1.00 76.88 440 ALA A O 1
ATOM 3548 N N . ASN A 1 441 ? 12.533 29.361 15.064 1.00 73.06 441 ASN A N 1
ATOM 3549 C CA . ASN A 1 441 ? 13.609 30.305 14.797 1.00 73.06 441 ASN A CA 1
ATOM 3550 C C . ASN A 1 441 ? 14.198 30.022 13.387 1.00 73.06 441 ASN A C 1
ATOM 3552 O O . ASN A 1 441 ? 14.479 28.871 13.058 1.00 73.06 441 ASN A O 1
ATOM 3556 N N . PRO A 1 442 ? 14.377 31.030 12.514 1.00 64.38 442 PRO A N 1
ATOM 3557 C CA . PRO A 1 442 ? 14.953 30.829 11.179 1.00 64.38 442 PRO A CA 1
ATOM 3558 C C . PRO A 1 442 ? 16.390 30.283 11.173 1.00 64.38 442 PRO A C 1
ATOM 3560 O O . PRO A 1 442 ? 16.821 29.735 10.164 1.00 64.38 442 PRO A O 1
ATOM 3563 N N . GLU A 1 443 ? 17.141 30.443 12.267 1.00 67.62 443 GLU A N 1
ATOM 3564 C CA . GLU A 1 443 ? 18.532 29.975 12.380 1.00 67.62 443 GLU A CA 1
ATOM 3565 C C . GLU A 1 443 ? 18.654 28.487 12.745 1.00 67.62 443 GLU A C 1
ATOM 3567 O O . GLU A 1 443 ? 19.748 27.923 12.682 1.00 67.62 443 GLU A O 1
ATOM 3572 N N . ILE A 1 444 ? 17.551 27.848 13.142 1.00 72.50 444 ILE A N 1
ATOM 3573 C CA . ILE A 1 444 ? 17.530 26.451 13.582 1.00 72.50 444 ILE A CA 1
ATOM 3574 C C . ILE A 1 444 ? 16.937 25.544 12.503 1.00 72.50 444 ILE A C 1
ATOM 3576 O O . ILE A 1 444 ? 16.007 25.908 11.787 1.00 72.50 444 ILE A O 1
ATOM 3580 N N . GLU A 1 445 ? 17.469 24.330 12.403 1.00 79.06 445 GLU A N 1
ATOM 3581 C CA . GLU A 1 445 ? 16.976 23.312 11.478 1.00 79.06 445 GLU A CA 1
ATOM 3582 C C . GLU A 1 445 ? 15.985 22.394 12.205 1.00 79.06 445 GLU A C 1
ATOM 3584 O O . GLU A 1 445 ? 16.324 21.793 13.223 1.00 79.06 445 GLU A O 1
ATOM 3589 N N . SER A 1 446 ? 14.762 22.283 11.682 1.00 85.69 446 SER A N 1
ATOM 3590 C CA . SER A 1 446 ? 13.719 21.403 12.238 1.00 85.69 446 SER A CA 1
ATOM 3591 C C . SER A 1 446 ? 13.597 20.063 11.517 1.00 85.69 446 SER A C 1
ATOM 3593 O O . SER A 1 446 ? 13.169 19.090 12.128 1.00 85.69 446 SER A O 1
ATOM 3595 N N . LEU A 1 447 ? 13.952 20.026 10.227 1.00 86.31 447 LEU A N 1
ATOM 3596 C CA . LEU A 1 447 ? 13.858 18.858 9.349 1.00 86.31 447 LEU A CA 1
ATOM 3597 C C . LEU A 1 447 ? 15.264 18.390 8.962 1.00 86.31 447 LEU A C 1
ATOM 3599 O O . LEU A 1 447 ? 15.995 19.141 8.309 1.00 86.31 447 LEU A O 1
ATOM 3603 N N . ARG A 1 448 ? 15.653 17.166 9.329 1.00 84.88 448 ARG A N 1
ATOM 3604 C CA . ARG A 1 448 ? 16.985 16.606 9.022 1.00 84.88 448 ARG A CA 1
ATOM 3605 C C . ARG A 1 448 ? 16.901 15.143 8.598 1.00 84.88 448 ARG A C 1
ATOM 3607 O O . ARG A 1 448 ? 16.008 14.443 9.050 1.00 84.88 448 ARG A O 1
ATOM 3614 N N . TYR A 1 449 ? 17.856 14.701 7.774 1.00 83.00 449 TYR A N 1
ATOM 3615 C CA . TYR A 1 449 ? 18.050 13.292 7.381 1.00 83.00 449 TYR A CA 1
ATOM 3616 C C . TYR A 1 449 ? 16.857 12.631 6.674 1.00 83.00 449 TYR A C 1
ATOM 3618 O O . TYR A 1 449 ? 16.596 11.445 6.842 1.00 83.00 449 TYR A O 1
ATOM 3626 N N . ILE A 1 450 ? 16.134 13.410 5.868 1.00 83.12 450 ILE A N 1
ATOM 3627 C CA . ILE A 1 450 ? 15.017 12.910 5.063 1.00 83.12 450 ILE A CA 1
ATOM 3628 C C . ILE A 1 450 ? 15.550 12.359 3.738 1.00 83.12 450 ILE A C 1
ATOM 3630 O O . ILE A 1 450 ? 16.133 13.126 2.970 1.00 83.12 450 ILE A O 1
ATOM 3634 N N . CYS A 1 451 ? 15.285 11.084 3.447 1.00 81.62 451 CYS A N 1
ATOM 3635 C CA . CYS A 1 451 ? 15.609 10.443 2.171 1.00 81.62 451 CYS A CA 1
ATOM 3636 C C . CYS A 1 451 ? 14.556 10.746 1.093 1.00 81.62 451 CYS A C 1
ATOM 3638 O O . CYS A 1 451 ? 14.910 11.034 -0.051 1.00 81.62 451 CYS A O 1
ATOM 3640 N N . HIS A 1 452 ? 13.265 10.750 1.445 1.00 81.06 452 HIS A N 1
ATOM 3641 C CA . HIS A 1 452 ? 12.167 10.915 0.488 1.00 81.06 452 HIS A CA 1
ATOM 3642 C C . HIS A 1 452 ? 11.185 12.019 0.899 1.00 81.06 452 HIS A C 1
ATOM 3644 O O . HIS A 1 452 ? 10.616 11.993 1.989 1.00 81.06 452 HIS A O 1
ATOM 3650 N N . ILE A 1 453 ? 10.930 12.982 0.012 1.00 86.62 453 ILE A N 1
ATOM 3651 C CA . ILE A 1 453 ? 9.952 14.058 0.244 1.00 86.62 453 ILE A CA 1
ATOM 3652 C C . ILE A 1 453 ? 8.847 14.005 -0.813 1.00 86.62 453 ILE A C 1
ATOM 3654 O O . ILE A 1 453 ? 9.136 14.014 -2.004 1.00 86.62 453 ILE A O 1
ATOM 3658 N N . THR A 1 454 ? 7.581 14.016 -0.394 1.00 86.44 454 THR A N 1
ATOM 3659 C CA . THR A 1 454 ? 6.427 14.195 -1.291 1.00 86.44 454 THR A CA 1
ATOM 3660 C C . THR A 1 454 ? 5.566 15.356 -0.814 1.00 86.44 454 THR A C 1
ATOM 3662 O O . THR A 1 454 ? 5.027 15.303 0.287 1.00 86.44 454 THR A O 1
ATOM 3665 N N . LEU A 1 455 ? 5.433 16.393 -1.639 1.00 90.12 455 LEU A N 1
ATOM 3666 C CA . LEU A 1 455 ? 4.674 17.611 -1.360 1.00 90.12 455 LEU A CA 1
ATOM 3667 C C . LEU A 1 455 ? 3.671 17.853 -2.496 1.00 90.12 455 LEU A C 1
ATOM 3669 O O . LEU A 1 455 ? 4.069 18.192 -3.610 1.00 90.12 455 LEU A O 1
ATOM 3673 N N . GLU A 1 456 ? 2.377 17.691 -2.234 1.00 88.06 456 GLU A N 1
ATOM 3674 C CA . GLU A 1 456 ? 1.333 17.785 -3.260 1.00 88.06 456 GLU A CA 1
ATOM 3675 C C . GLU A 1 456 ? 0.134 18.614 -2.775 1.00 88.06 456 GLU A C 1
ATOM 3677 O O . GLU A 1 456 ? -0.346 18.451 -1.654 1.00 88.06 456 GLU A O 1
ATOM 3682 N N . ASP A 1 457 ? -0.368 19.503 -3.631 1.00 87.06 457 ASP A N 1
ATOM 3683 C CA . ASP A 1 457 ? -1.591 20.289 -3.412 1.00 87.06 457 ASP A CA 1
ATOM 3684 C C . ASP A 1 457 ? -1.572 21.166 -2.149 1.00 87.06 457 ASP A C 1
ATOM 3686 O O . ASP A 1 457 ? -2.379 21.030 -1.226 1.00 87.06 457 ASP A O 1
ATOM 3690 N N . MET A 1 458 ? -0.653 22.134 -2.156 1.00 92.06 458 MET A N 1
ATOM 3691 C CA . MET A 1 458 ? -0.514 23.203 -1.160 1.00 92.06 458 MET A CA 1
ATOM 3692 C C . MET A 1 458 ? -0.366 24.585 -1.833 1.00 92.06 458 MET A C 1
ATOM 3694 O O . MET A 1 458 ? 0.624 25.291 -1.606 1.00 92.06 458 MET A O 1
ATOM 3698 N N . PRO A 1 459 ? -1.311 24.999 -2.699 1.00 87.62 459 PRO A N 1
ATOM 3699 C CA . PRO A 1 459 ? -1.196 26.215 -3.509 1.00 87.62 459 PRO A CA 1
ATOM 3700 C C . PRO A 1 459 ? -1.054 27.508 -2.695 1.00 87.62 459 PRO A C 1
ATOM 3702 O O . PRO A 1 459 ? -0.456 28.462 -3.181 1.00 87.62 459 PRO A O 1
ATOM 3705 N N . SER A 1 460 ? -1.582 27.553 -1.468 1.00 91.69 460 SER A N 1
ATOM 3706 C CA . SER A 1 460 ? -1.583 28.769 -0.637 1.00 91.69 460 SER A CA 1
ATOM 3707 C C . SER A 1 460 ? -0.316 28.953 0.204 1.00 91.69 460 SER A C 1
ATOM 3709 O O . SER A 1 460 ? -0.222 29.929 0.951 1.00 91.69 460 SER A O 1
ATOM 3711 N N . LEU A 1 461 ? 0.656 28.036 0.113 1.00 90.06 461 LEU A N 1
ATOM 3712 C CA . LEU A 1 461 ? 1.866 28.089 0.931 1.00 90.06 461 LEU A CA 1
ATOM 3713 C C . LEU A 1 461 ? 2.687 29.314 0.531 1.00 90.06 461 LEU A C 1
ATOM 3715 O O . LEU A 1 461 ? 3.068 29.434 -0.623 1.00 90.06 461 LEU A O 1
ATOM 3719 N N . THR A 1 462 ? 2.966 30.222 1.464 1.00 87.06 462 THR A N 1
ATOM 3720 C CA . THR A 1 462 ? 3.712 31.474 1.204 1.00 87.06 462 THR A CA 1
ATOM 3721 C C . THR A 1 462 ? 5.032 31.543 1.958 1.00 87.06 462 THR A C 1
ATOM 3723 O O . THR A 1 462 ? 5.954 32.226 1.523 1.00 87.06 462 THR A O 1
ATOM 3726 N N . ASN A 1 463 ? 5.151 30.820 3.072 1.00 85.75 463 ASN A N 1
ATOM 3727 C CA . ASN A 1 463 ? 6.376 30.733 3.852 1.00 85.75 463 ASN A CA 1
ATOM 3728 C C . ASN A 1 463 ? 6.659 29.270 4.195 1.00 85.75 463 ASN A C 1
ATOM 3730 O O . ASN A 1 463 ? 5.851 28.629 4.861 1.00 85.75 463 ASN A O 1
ATOM 3734 N N . ALA A 1 464 ? 7.798 28.758 3.737 1.00 85.56 464 ALA A N 1
ATOM 3735 C CA . ALA A 1 464 ? 8.211 27.368 3.901 1.00 85.56 464 ALA A CA 1
ATOM 3736 C C . ALA A 1 464 ? 9.619 27.263 4.516 1.00 85.56 464 ALA A C 1
ATOM 3738 O O . ALA A 1 464 ? 10.443 26.472 4.055 1.00 85.56 464 ALA A O 1
ATOM 3739 N N . SER A 1 465 ? 9.936 28.096 5.517 1.00 79.62 465 SER A N 1
ATOM 3740 C CA . SER A 1 465 ? 11.275 28.114 6.125 1.00 79.62 465 SER A CA 1
ATOM 3741 C C . SER A 1 465 ? 11.682 26.772 6.742 1.00 79.62 465 SER A C 1
ATOM 3743 O O . SER A 1 465 ? 12.862 26.436 6.724 1.00 79.62 465 SER A O 1
ATOM 3745 N N . ALA A 1 466 ? 10.723 25.953 7.190 1.00 81.38 466 ALA A N 1
ATOM 3746 C CA . ALA A 1 466 ? 10.995 24.608 7.702 1.00 81.38 466 ALA A CA 1
ATOM 3747 C C . ALA A 1 466 ? 11.680 23.685 6.679 1.00 81.38 466 ALA A C 1
ATOM 3749 O O . ALA A 1 466 ? 12.433 22.797 7.068 1.00 81.38 466 ALA A O 1
ATOM 3750 N N . LEU A 1 467 ? 11.466 23.922 5.380 1.00 77.06 467 LEU A N 1
ATOM 3751 C CA . LEU A 1 467 ? 12.019 23.122 4.282 1.00 77.06 467 LEU A CA 1
ATOM 3752 C C . LEU A 1 467 ? 13.380 23.634 3.769 1.00 77.06 467 LEU A C 1
ATOM 3754 O O . LEU A 1 467 ? 13.922 23.072 2.817 1.00 77.06 467 LEU A O 1
ATOM 3758 N N . GLN A 1 468 ? 13.940 24.690 4.371 1.00 66.75 468 GLN A N 1
ATOM 3759 C CA . GLN A 1 468 ? 15.209 25.309 3.950 1.00 66.75 468 GLN A CA 1
ATOM 3760 C C . GLN A 1 468 ? 16.467 24.602 4.497 1.00 66.75 468 GLN A C 1
ATOM 3762 O O . GLN A 1 468 ? 17.576 25.102 4.308 1.00 66.75 468 GLN A O 1
ATOM 3767 N N . SER A 1 469 ? 16.334 23.454 5.171 1.00 59.53 469 SER A N 1
ATOM 3768 C CA . SER A 1 469 ? 17.471 22.744 5.769 1.00 59.53 469 SER A CA 1
ATOM 3769 C C . SER A 1 469 ? 18.447 22.169 4.730 1.00 59.53 469 SER A C 1
ATOM 3771 O O . SER A 1 469 ? 18.108 21.935 3.565 1.00 59.53 469 SER A O 1
ATOM 3773 N N . LYS A 1 470 ? 19.701 21.938 5.144 1.00 52.69 470 LYS A N 1
ATOM 3774 C CA . LYS A 1 470 ? 20.746 21.351 4.290 1.00 52.69 470 LYS A CA 1
ATOM 3775 C C . LYS A 1 470 ? 20.374 19.918 3.884 1.00 52.69 470 LYS A C 1
ATOM 3777 O O . LYS A 1 470 ? 20.453 18.993 4.689 1.00 52.69 470 LYS A O 1
ATOM 3782 N N . LYS A 1 471 ? 20.026 19.722 2.609 1.00 57.62 471 LYS A N 1
ATOM 3783 C CA . LYS A 1 471 ? 19.564 18.453 2.005 1.00 57.62 471 LYS A CA 1
ATOM 3784 C C . LYS A 1 471 ? 20.676 17.411 1.781 1.00 57.62 471 LYS A C 1
ATOM 3786 O O . LYS A 1 471 ? 20.700 16.750 0.752 1.00 57.62 471 LYS A O 1
ATOM 3791 N N . HIS A 1 472 ? 21.605 17.241 2.722 1.00 50.19 472 HIS A N 1
ATOM 3792 C CA . HIS A 1 472 ? 22.767 16.349 2.560 1.00 50.19 472 HIS A CA 1
ATOM 3793 C C . HIS A 1 472 ? 22.434 14.841 2.455 1.00 50.19 472 HIS A C 1
ATOM 3795 O O . HIS A 1 472 ? 23.352 14.048 2.281 1.00 50.19 472 HIS A O 1
ATOM 3801 N N . TYR A 1 473 ? 21.154 14.453 2.525 1.00 58.38 473 TYR A N 1
ATOM 3802 C CA . TYR A 1 473 ? 20.684 13.058 2.558 1.00 58.38 473 TYR A CA 1
ATOM 3803 C C . TYR A 1 473 ? 19.434 12.802 1.698 1.00 58.38 473 TYR A C 1
ATOM 3805 O O . TYR A 1 473 ? 18.864 11.721 1.763 1.00 58.38 473 TYR A O 1
ATOM 3813 N N . LEU A 1 474 ? 18.983 13.791 0.918 1.00 64.00 474 LEU A N 1
ATOM 3814 C CA . LEU A 1 474 ? 17.770 13.657 0.113 1.00 64.00 474 LEU A CA 1
ATOM 3815 C C . LEU A 1 474 ? 18.053 12.792 -1.120 1.00 64.00 474 LEU A C 1
ATOM 3817 O O . LEU A 1 474 ? 18.853 13.176 -1.969 1.00 64.00 474 LEU A O 1
ATOM 3821 N N . GLU A 1 475 ? 17.380 11.651 -1.220 1.00 70.12 475 GLU A N 1
ATOM 3822 C CA . GLU A 1 475 ? 17.492 10.716 -2.342 1.00 70.12 475 GLU A CA 1
ATOM 3823 C C . GLU A 1 475 ? 16.440 10.999 -3.418 1.00 70.12 475 GLU A C 1
ATOM 3825 O O . GLU A 1 475 ? 16.749 10.999 -4.607 1.00 70.12 475 GLU A O 1
ATOM 3830 N N . THR A 1 476 ? 15.192 11.272 -3.018 1.00 65.12 476 THR A N 1
ATOM 3831 C CA . THR A 1 476 ? 14.097 11.569 -3.955 1.00 65.12 476 THR A CA 1
ATOM 3832 C C . THR A 1 476 ? 13.199 12.690 -3.448 1.00 65.12 476 THR A C 1
ATOM 3834 O O . THR A 1 476 ? 12.899 12.769 -2.254 1.00 65.12 476 THR A O 1
ATOM 3837 N N . TRP A 1 477 ? 12.652 13.488 -4.363 1.00 73.94 477 TRP A N 1
ATOM 3838 C CA . TRP A 1 477 ? 11.612 14.463 -4.041 1.00 73.94 477 TRP A CA 1
ATOM 3839 C C . TRP A 1 477 ? 10.531 14.553 -5.127 1.00 73.94 477 TRP A C 1
ATOM 3841 O O . TRP A 1 477 ? 10.827 14.455 -6.314 1.00 73.94 477 TRP A O 1
ATOM 3851 N N . SER A 1 478 ? 9.279 14.756 -4.721 1.00 73.19 478 SER A N 1
ATOM 3852 C CA . SER A 1 478 ? 8.138 15.050 -5.595 1.00 73.19 478 SER A CA 1
ATOM 3853 C C . SER A 1 478 ? 7.454 16.314 -5.088 1.00 73.19 478 SER A C 1
ATOM 3855 O O . SER A 1 478 ? 7.072 16.378 -3.920 1.00 73.19 478 SER A O 1
ATOM 3857 N N . ILE A 1 479 ? 7.329 17.331 -5.943 1.00 75.75 479 ILE A N 1
ATOM 3858 C CA . ILE A 1 479 ? 6.660 18.596 -5.622 1.00 75.75 479 ILE A CA 1
ATOM 3859 C C . ILE A 1 479 ? 5.639 18.895 -6.717 1.00 75.75 479 ILE A C 1
ATOM 3861 O O . ILE A 1 479 ? 5.996 19.013 -7.890 1.00 75.75 479 ILE A O 1
ATOM 3865 N N . ARG A 1 480 ? 4.369 19.045 -6.339 1.00 74.56 480 ARG A N 1
ATOM 3866 C CA . ARG A 1 480 ? 3.267 19.377 -7.249 1.00 74.56 480 ARG A CA 1
ATOM 3867 C C . ARG A 1 480 ? 2.352 20.407 -6.599 1.00 74.56 480 ARG A C 1
ATOM 3869 O O . ARG A 1 480 ? 1.771 20.133 -5.557 1.00 74.56 480 ARG A O 1
ATOM 3876 N N . ASN A 1 481 ? 2.164 21.561 -7.242 1.00 78.00 481 ASN A N 1
ATOM 3877 C CA . ASN A 1 481 ? 1.195 22.573 -6.803 1.00 78.00 481 ASN A CA 1
ATOM 3878 C C . ASN A 1 481 ? 1.461 23.094 -5.367 1.00 78.00 481 ASN A C 1
ATOM 3880 O O . ASN A 1 481 ? 0.580 23.061 -4.511 1.00 78.00 481 ASN A O 1
ATOM 3884 N N . VAL A 1 482 ? 2.687 23.556 -5.086 1.00 80.00 482 VAL A N 1
ATOM 3885 C CA . VAL A 1 482 ? 3.118 23.992 -3.741 1.00 80.00 482 VAL A CA 1
ATOM 3886 C C . VAL A 1 482 ? 3.539 25.465 -3.789 1.00 80.00 482 VAL A C 1
ATOM 3888 O O . VAL A 1 482 ? 4.673 25.767 -4.140 1.00 80.00 482 VAL A O 1
ATOM 3891 N N . GLY A 1 483 ? 2.628 26.380 -3.436 1.00 79.19 483 GLY A N 1
ATOM 3892 C CA . GLY A 1 483 ? 2.683 27.837 -3.679 1.00 79.19 483 GLY A CA 1
ATOM 3893 C C . GLY A 1 483 ? 4.080 28.474 -3.753 1.00 79.19 483 GLY A C 1
ATOM 3894 O O . GLY A 1 483 ? 4.590 28.737 -4.838 1.00 79.19 483 GLY A O 1
ATOM 3895 N N . VAL A 1 484 ? 4.723 28.701 -2.605 1.00 74.06 484 VAL A N 1
ATOM 3896 C CA . VAL A 1 484 ? 6.040 29.361 -2.473 1.00 74.06 484 VAL A CA 1
ATOM 3897 C C . VAL A 1 484 ? 7.175 28.545 -3.084 1.00 74.06 484 VAL A C 1
ATOM 3899 O O . VAL A 1 484 ? 8.210 29.094 -3.454 1.00 74.06 484 VAL A O 1
ATOM 3902 N N . MET A 1 485 ? 6.995 27.229 -3.202 1.00 65.69 485 MET A N 1
ATOM 3903 C CA . MET A 1 485 ? 7.961 26.329 -3.824 1.00 65.69 485 MET A CA 1
ATOM 3904 C C . MET A 1 485 ? 7.799 26.231 -5.339 1.00 65.69 485 MET A C 1
ATOM 3906 O O . MET A 1 485 ? 8.569 25.509 -5.953 1.00 65.69 485 MET A O 1
ATOM 3910 N N . ASN A 1 486 ? 6.863 26.953 -5.955 1.00 55.78 486 ASN A N 1
ATOM 3911 C CA . ASN A 1 486 ? 6.833 27.077 -7.411 1.00 55.78 486 ASN A CA 1
ATOM 3912 C C . ASN A 1 486 ? 7.820 28.161 -7.907 1.00 55.78 486 ASN A C 1
ATOM 3914 O O . ASN A 1 486 ? 8.335 28.044 -9.013 1.00 55.78 486 ASN A O 1
ATOM 3918 N N . ASP A 1 487 ? 8.150 29.159 -7.070 1.00 47.50 487 ASP A N 1
ATOM 3919 C CA . ASP A 1 487 ? 8.970 30.333 -7.442 1.00 47.50 487 ASP A CA 1
ATOM 3920 C C . ASP A 1 487 ? 10.271 30.497 -6.614 1.00 47.50 487 ASP A C 1
ATOM 3922 O O . ASP A 1 487 ? 11.021 31.461 -6.789 1.00 47.50 487 ASP A O 1
ATOM 3926 N N . SER A 1 488 ? 10.555 29.589 -5.672 1.00 48.62 488 SER A N 1
ATOM 3927 C CA . SER A 1 488 ? 11.665 29.744 -4.718 1.00 48.62 488 SER A CA 1
ATOM 3928 C C . SER A 1 488 ? 13.057 29.587 -5.369 1.00 48.62 488 SER A C 1
ATOM 3930 O O . SER A 1 488 ? 13.325 28.567 -6.004 1.00 48.62 488 SER A O 1
ATOM 3932 N N . PRO A 1 489 ? 14.013 30.511 -5.127 1.00 39.78 489 PRO A N 1
ATOM 3933 C CA . PRO A 1 489 ? 15.403 30.403 -5.595 1.00 39.78 489 PRO A CA 1
ATOM 3934 C C . PRO A 1 489 ? 16.222 29.308 -4.879 1.00 39.78 489 PRO A C 1
ATOM 3936 O O . PRO A 1 489 ? 17.384 29.102 -5.212 1.00 39.78 489 PRO A O 1
ATOM 3939 N N . PHE A 1 490 ? 15.634 28.623 -3.890 1.00 42.34 490 PHE A N 1
ATOM 3940 C CA . PHE A 1 490 ? 16.227 27.474 -3.190 1.00 42.34 490 PHE A CA 1
ATOM 3941 C C . PHE A 1 490 ? 15.881 26.122 -3.840 1.00 42.34 490 PHE A C 1
ATOM 3943 O O . PHE A 1 490 ? 16.305 25.067 -3.362 1.00 42.34 490 PHE A O 1
ATOM 3950 N N . LEU A 1 491 ? 15.104 26.142 -4.923 1.00 41.91 491 LEU A N 1
ATOM 3951 C CA . LEU A 1 491 ? 15.024 25.044 -5.880 1.00 41.91 491 LEU A CA 1
ATOM 3952 C C . LEU A 1 491 ? 16.267 25.142 -6.784 1.00 41.91 491 LEU A C 1
ATOM 3954 O O . LEU A 1 491 ? 16.679 26.267 -7.090 1.00 41.91 491 LEU A O 1
ATOM 3958 N N . PRO A 1 492 ? 16.852 24.038 -7.296 1.00 39.66 492 PRO A N 1
ATOM 3959 C CA . PRO A 1 492 ? 17.502 24.145 -8.597 1.00 39.66 492 PRO A CA 1
ATOM 3960 C C . PRO A 1 492 ? 16.459 24.808 -9.494 1.00 39.66 492 PRO A C 1
ATOM 3962 O O . PRO A 1 492 ? 15.331 24.321 -9.562 1.00 39.66 492 PRO A O 1
ATOM 3965 N N . HIS A 1 493 ? 16.776 26.001 -10.004 1.00 35.00 493 HIS A N 1
ATOM 3966 C CA . HIS A 1 493 ? 15.840 26.826 -10.752 1.00 35.00 493 HIS A CA 1
ATOM 3967 C C . HIS A 1 493 ? 14.966 25.948 -11.654 1.00 35.00 493 HIS A C 1
ATOM 3969 O O . HIS A 1 493 ? 15.472 24.998 -12.256 1.00 35.00 493 HIS A O 1
ATOM 3975 N N . HIS A 1 494 ? 13.700 26.324 -11.839 1.00 40.62 494 HIS A N 1
ATOM 3976 C CA . HIS A 1 494 ? 13.036 26.125 -13.125 1.00 40.62 494 HIS A CA 1
ATOM 3977 C C . HIS A 1 494 ? 13.867 26.837 -14.208 1.00 40.62 494 HIS A C 1
ATOM 3979 O O . HIS A 1 494 ? 13.476 27.856 -14.768 1.00 40.62 494 HIS A O 1
ATOM 3985 N N . LYS A 1 495 ? 15.070 26.339 -14.478 1.00 44.19 495 LYS A N 1
ATOM 3986 C CA . LYS A 1 495 ? 15.567 26.334 -15.820 1.00 44.19 495 LYS A CA 1
ATOM 3987 C C . LYS A 1 495 ? 14.918 25.099 -16.430 1.00 44.19 495 LYS A C 1
ATOM 3989 O O . LYS A 1 495 ? 15.138 24.004 -15.911 1.00 44.19 495 LYS A O 1
ATOM 3994 N N . PRO A 1 496 ? 14.120 25.249 -17.496 1.00 57.78 496 PRO A N 1
ATOM 3995 C CA . PRO A 1 496 ? 13.832 24.109 -18.355 1.00 57.78 496 PRO A CA 1
ATOM 3996 C C . PRO A 1 496 ? 15.135 23.371 -18.709 1.00 57.78 496 PRO A C 1
ATOM 3998 O O . PRO A 1 496 ? 15.117 22.157 -18.791 1.00 57.78 496 PRO A O 1
ATOM 4001 N N . GLU A 1 497 ? 16.269 24.077 -18.758 1.00 67.38 497 GLU A N 1
ATOM 4002 C CA . GLU A 1 497 ? 17.604 23.567 -19.073 1.00 67.38 497 GLU A CA 1
ATOM 4003 C C . GLU A 1 497 ? 18.513 23.350 -17.841 1.00 67.38 497 GLU A C 1
ATOM 4005 O O . GLU A 1 497 ? 18.933 24.300 -17.170 1.00 67.38 497 GLU A O 1
ATOM 4010 N N . ALA A 1 498 ? 18.907 22.107 -17.570 1.00 77.88 498 ALA A N 1
ATOM 4011 C CA . ALA A 1 498 ? 19.927 21.769 -16.582 1.00 77.88 498 ALA A CA 1
ATOM 4012 C C . ALA A 1 498 ? 21.273 21.460 -17.255 1.00 77.88 498 ALA A C 1
ATOM 4014 O O . ALA A 1 498 ? 21.376 20.539 -18.064 1.00 77.88 498 ALA A O 1
ATOM 4015 N N . THR A 1 499 ? 22.320 22.196 -16.867 1.00 81.88 499 THR A N 1
ATOM 4016 C CA . THR A 1 499 ? 23.705 21.892 -17.251 1.00 81.88 499 THR A CA 1
ATOM 4017 C C . THR A 1 499 ? 24.362 21.009 -16.191 1.00 81.88 499 THR A C 1
ATOM 4019 O O . THR A 1 499 ? 24.499 21.421 -15.037 1.00 81.88 499 THR A O 1
ATOM 4022 N N . VAL A 1 500 ? 24.770 19.800 -16.571 1.00 82.38 500 VAL A N 1
ATOM 4023 C CA . VAL A 1 500 ? 25.430 18.820 -15.702 1.00 82.38 500 VAL A CA 1
ATOM 4024 C C . VAL A 1 500 ? 26.939 18.929 -15.879 1.00 82.38 500 VAL A C 1
ATOM 4026 O O . VAL A 1 500 ? 27.479 18.536 -16.907 1.00 82.38 500 VAL A O 1
ATOM 4029 N N . THR A 1 501 ? 27.633 19.413 -14.856 1.00 82.50 501 THR A N 1
ATOM 4030 C CA . THR A 1 501 ? 29.094 19.603 -14.869 1.00 82.50 501 THR A CA 1
ATOM 4031 C C . THR A 1 501 ? 29.850 18.468 -14.163 1.00 82.50 501 THR A C 1
ATOM 4033 O O . THR A 1 501 ? 31.073 18.369 -14.233 1.00 82.50 501 THR A O 1
ATOM 4036 N N . GLY A 1 502 ? 29.133 17.578 -13.468 1.00 76.75 502 GLY A N 1
ATOM 4037 C CA . GLY A 1 502 ? 29.703 16.471 -12.699 1.00 76.75 502 GLY A CA 1
ATOM 4038 C C . GLY A 1 502 ? 28.655 15.648 -11.944 1.00 76.75 502 GLY A C 1
ATOM 4039 O O . GLY A 1 502 ? 27.460 15.947 -11.987 1.00 76.75 502 GLY A O 1
ATOM 4040 N N . MET A 1 503 ? 29.103 14.618 -11.216 1.00 78.12 503 MET A N 1
ATOM 4041 C CA . MET A 1 503 ? 28.204 13.644 -10.577 1.00 78.12 503 MET A CA 1
ATOM 4042 C C . MET A 1 503 ? 27.271 14.272 -9.530 1.00 78.12 503 MET A C 1
ATOM 4044 O O . MET A 1 503 ? 26.100 13.912 -9.461 1.00 78.12 503 MET A O 1
ATOM 4048 N N . ASP A 1 504 ? 27.751 15.253 -8.762 1.00 72.00 504 ASP A N 1
ATOM 4049 C CA . ASP A 1 504 ? 26.914 15.952 -7.780 1.00 72.00 504 ASP A CA 1
ATOM 4050 C C . ASP A 1 504 ? 25.794 16.747 -8.461 1.00 72.00 504 ASP A C 1
ATOM 4052 O O . ASP A 1 504 ? 24.654 16.721 -8.008 1.00 72.00 504 ASP A O 1
ATOM 4056 N N . SER A 1 505 ? 26.076 17.413 -9.586 1.00 72.31 505 SER A N 1
ATOM 4057 C CA . SER A 1 505 ? 25.039 18.122 -10.349 1.00 72.31 505 SER A CA 1
ATOM 4058 C C . SER A 1 505 ? 24.040 17.168 -11.008 1.00 72.31 505 SER A C 1
ATOM 4060 O O . SER A 1 505 ? 22.856 17.480 -11.065 1.00 72.31 505 SER A O 1
ATOM 4062 N N . PHE A 1 506 ? 24.494 15.984 -11.433 1.00 77.62 506 PHE A N 1
ATOM 4063 C CA . PHE A 1 506 ? 23.644 14.949 -12.019 1.00 77.62 506 PHE A CA 1
ATOM 4064 C C . PHE A 1 506 ? 22.674 14.349 -10.991 1.00 77.62 506 PHE A C 1
ATOM 4066 O O . PHE A 1 506 ? 21.484 14.221 -11.264 1.00 77.62 506 PHE A O 1
ATOM 4073 N N . LYS A 1 507 ? 23.153 14.052 -9.774 1.00 74.81 507 LYS A N 1
ATOM 4074 C CA . LYS A 1 507 ? 22.313 13.541 -8.672 1.00 74.81 507 LYS A CA 1
ATOM 4075 C C . LYS A 1 507 ? 21.256 14.543 -8.198 1.00 74.81 507 LYS A C 1
ATOM 4077 O O . LYS A 1 507 ? 20.248 14.139 -7.637 1.00 74.81 507 LYS A O 1
ATOM 4082 N N . ASN A 1 508 ? 21.484 15.836 -8.423 1.00 63.97 508 ASN A N 1
ATOM 4083 C CA . ASN A 1 508 ? 20.597 16.917 -7.993 1.00 63.97 508 ASN A CA 1
ATOM 4084 C C . ASN A 1 508 ? 19.624 17.396 -9.092 1.00 63.97 508 ASN A C 1
ATOM 4086 O O . ASN A 1 508 ? 19.010 18.456 -8.943 1.00 63.97 508 ASN A O 1
ATOM 4090 N N . LEU A 1 509 ? 19.484 16.656 -10.200 1.00 68.81 509 LEU A N 1
ATOM 4091 C CA . LEU A 1 509 ? 18.552 17.001 -11.275 1.00 68.81 509 LEU A CA 1
ATOM 4092 C C . LEU A 1 509 ? 17.090 16.925 -10.808 1.00 68.81 509 LEU A C 1
ATOM 4094 O O . LEU A 1 509 ? 16.674 16.002 -10.111 1.00 68.81 509 LEU A O 1
ATOM 4098 N N . CYS A 1 510 ? 16.286 17.907 -11.219 1.00 62.72 510 CYS A N 1
ATOM 4099 C CA . CYS A 1 510 ? 14.857 17.935 -10.919 1.00 62.72 510 CYS A CA 1
ATOM 4100 C C . CYS A 1 510 ? 14.078 16.995 -11.853 1.00 62.72 510 CYS A C 1
ATOM 4102 O O . CYS A 1 510 ? 14.336 16.982 -13.051 1.00 62.72 510 CYS A O 1
ATOM 4104 N N . LEU A 1 511 ? 13.056 16.290 -11.348 1.00 68.50 511 LEU A N 1
ATOM 4105 C CA . LEU A 1 511 ? 12.192 15.421 -12.168 1.00 68.50 511 LEU A CA 1
ATOM 4106 C C . LEU A 1 511 ? 11.405 16.188 -13.252 1.00 68.50 511 LEU A C 1
ATOM 4108 O O . LEU A 1 511 ? 10.984 15.598 -14.244 1.00 68.50 511 LEU A O 1
ATOM 4112 N N . SER A 1 512 ? 11.208 17.499 -13.068 1.00 68.56 512 SER A N 1
ATOM 4113 C CA . SER A 1 512 ? 10.527 18.389 -14.020 1.00 68.56 512 SER A CA 1
ATOM 4114 C C . SER A 1 512 ? 11.459 19.057 -15.038 1.00 68.56 512 SER A C 1
ATOM 4116 O O . SER A 1 512 ? 11.024 19.967 -15.743 1.00 68.56 512 SER A O 1
ATOM 4118 N N . VAL A 1 513 ? 12.731 18.650 -15.109 1.00 79.38 513 VAL A N 1
ATOM 4119 C CA . VAL A 1 513 ? 13.690 19.182 -16.088 1.00 79.38 513 VAL A CA 1
ATOM 4120 C C . VAL A 1 513 ? 13.224 18.896 -17.523 1.00 79.38 513 VAL A C 1
ATOM 4122 O O . VAL A 1 513 ? 12.794 17.783 -17.823 1.00 79.38 513 VAL A O 1
ATOM 4125 N N . ALA A 1 514 ? 13.302 19.904 -18.397 1.00 84.50 514 ALA A N 1
ATOM 4126 C CA . ALA A 1 514 ? 12.906 19.799 -19.803 1.00 84.50 514 ALA A CA 1
ATOM 4127 C C . ALA A 1 514 ? 14.107 19.524 -20.725 1.00 84.50 514 ALA A C 1
ATOM 4129 O O . ALA A 1 514 ? 13.974 18.833 -21.727 1.00 84.50 514 ALA A O 1
ATOM 4130 N N . GLU A 1 515 ? 15.305 19.981 -20.374 1.00 90.06 515 GLU A N 1
ATOM 4131 C CA . GLU A 1 515 ? 16.532 19.727 -21.118 1.00 90.06 515 GLU A CA 1
ATOM 4132 C C . GLU A 1 515 ? 17.665 19.351 -20.163 1.00 90.06 515 GLU A C 1
ATOM 4134 O O . GLU A 1 515 ? 17.946 20.068 -19.204 1.00 90.06 515 GLU A O 1
ATOM 4139 N N . ILE A 1 516 ? 18.338 18.235 -20.431 1.00 92.44 516 ILE A N 1
ATOM 4140 C CA . ILE A 1 516 ? 19.564 17.835 -19.735 1.00 92.44 516 ILE A CA 1
ATOM 4141 C C . ILE A 1 516 ? 20.704 17.976 -20.732 1.00 92.44 516 ILE A C 1
ATOM 4143 O O . ILE A 1 516 ? 20.711 17.292 -21.754 1.00 92.44 516 ILE A O 1
ATOM 4147 N N . ILE A 1 517 ? 21.660 18.846 -20.419 1.00 91.69 517 ILE A N 1
ATOM 4148 C CA . ILE A 1 517 ? 22.863 19.078 -21.218 1.00 91.69 517 ILE A CA 1
ATOM 4149 C C . ILE A 1 517 ? 24.066 18.815 -20.324 1.00 91.69 517 ILE A C 1
ATOM 4151 O O . ILE A 1 517 ? 24.195 19.446 -19.278 1.00 91.69 517 ILE A O 1
ATOM 4155 N N . THR A 1 518 ? 24.948 17.895 -20.690 1.00 89.44 518 THR A N 1
ATOM 4156 C CA . THR A 1 518 ? 26.135 17.601 -19.882 1.00 89.44 518 THR A CA 1
ATOM 4157 C C . THR A 1 518 ? 27.394 18.220 -20.477 1.00 89.44 518 THR A C 1
ATOM 4159 O O . THR A 1 518 ? 27.584 18.191 -21.690 1.00 89.44 518 THR A O 1
ATOM 4162 N N . ASP A 1 519 ? 28.276 18.735 -19.622 1.00 83.38 519 ASP A N 1
ATOM 4163 C CA . ASP A 1 519 ? 29.632 19.125 -20.013 1.00 83.38 519 ASP A CA 1
ATOM 4164 C C . ASP A 1 519 ? 30.446 17.887 -20.412 1.00 83.38 519 ASP A C 1
ATOM 4166 O O . ASP A 1 519 ? 30.132 16.758 -20.017 1.00 83.38 519 ASP A O 1
ATOM 4170 N N . ASP A 1 520 ? 31.537 18.106 -21.143 1.00 81.00 520 ASP A N 1
ATOM 4171 C CA . ASP A 1 520 ? 32.505 17.059 -21.453 1.00 81.00 520 ASP A CA 1
ATOM 4172 C C . ASP A 1 520 ? 33.162 16.501 -20.172 1.00 81.00 520 ASP A C 1
ATOM 4174 O O . ASP A 1 520 ? 33.403 17.209 -19.192 1.00 81.00 520 ASP A O 1
ATOM 4178 N N . VAL A 1 521 ? 33.530 15.219 -20.196 1.00 79.44 521 VAL A N 1
ATOM 4179 C CA . VAL A 1 521 ? 34.263 14.508 -19.132 1.00 79.44 521 VAL A CA 1
ATOM 4180 C C . VAL A 1 521 ? 33.484 14.384 -17.806 1.00 79.44 521 VAL A C 1
ATOM 4182 O O . VAL A 1 521 ? 34.069 14.124 -16.748 1.00 79.44 521 VAL A O 1
ATOM 4185 N N . CYS A 1 522 ? 32.157 14.516 -17.823 1.00 81.44 522 CYS A N 1
ATOM 4186 C CA . CYS A 1 522 ? 31.338 14.467 -16.609 1.00 81.44 522 CYS A CA 1
ATOM 4187 C C . CYS A 1 522 ? 30.821 13.048 -16.259 1.00 81.44 522 CYS A C 1
ATOM 4189 O O . CYS A 1 522 ? 30.830 12.117 -17.064 1.00 81.44 522 CYS A O 1
ATOM 4191 N N . CYS A 1 523 ? 30.375 12.870 -15.008 1.00 83.06 523 CYS A N 1
ATOM 4192 C CA . CYS A 1 523 ? 29.702 11.654 -14.507 1.00 83.06 523 CYS A CA 1
ATOM 4193 C C . CYS A 1 523 ? 30.490 10.332 -14.663 1.00 83.06 523 CYS A C 1
ATOM 4195 O O . CYS A 1 523 ? 29.918 9.258 -14.826 1.00 83.06 523 CYS A O 1
ATOM 4197 N N . ASN A 1 524 ? 31.820 10.392 -14.565 1.00 83.62 524 ASN A N 1
ATOM 4198 C CA . ASN A 1 524 ? 32.738 9.258 -14.738 1.00 83.62 524 ASN A CA 1
ATOM 4199 C C . ASN A 1 524 ? 33.022 8.463 -13.442 1.00 83.62 524 ASN A C 1
ATOM 4201 O O . ASN A 1 524 ? 34.143 7.989 -13.235 1.00 83.62 524 ASN A O 1
ATOM 4205 N N . ASP A 1 525 ? 32.035 8.333 -12.554 1.00 82.75 525 ASP A N 1
ATOM 4206 C CA . ASP A 1 525 ? 32.171 7.599 -11.287 1.00 82.75 525 ASP A CA 1
ATOM 4207 C C . ASP A 1 525 ? 32.179 6.075 -11.522 1.00 82.75 525 ASP A C 1
ATOM 4209 O O . ASP A 1 525 ? 31.432 5.569 -12.356 1.00 82.75 525 ASP A O 1
ATOM 4213 N N . LYS A 1 526 ? 33.027 5.333 -10.798 1.00 82.75 526 LYS A N 1
ATOM 4214 C CA . LYS A 1 526 ? 33.143 3.868 -10.919 1.00 82.75 526 LYS A CA 1
ATOM 4215 C C . LYS A 1 526 ? 31.933 3.123 -10.358 1.00 82.75 526 LYS A C 1
ATOM 4217 O O . LYS A 1 526 ? 31.677 2.002 -10.803 1.00 82.75 526 LYS A O 1
ATOM 4222 N N . GLU A 1 527 ? 31.221 3.735 -9.413 1.00 82.75 527 GLU A N 1
ATOM 4223 C CA . GLU A 1 527 ? 30.039 3.153 -8.768 1.00 82.75 527 GLU A CA 1
ATOM 4224 C C . GLU A 1 527 ? 28.774 3.282 -9.640 1.00 82.75 527 GLU A C 1
ATOM 4226 O O . GLU A 1 527 ? 27.803 2.552 -9.446 1.00 82.75 527 GLU A O 1
ATOM 4231 N N . LEU A 1 528 ? 28.768 4.175 -10.641 1.00 82.25 528 LEU A N 1
ATOM 4232 C CA . LEU A 1 528 ? 27.612 4.405 -11.513 1.00 82.25 528 LEU A CA 1
ATOM 4233 C C . LEU A 1 528 ? 27.535 3.365 -12.639 1.00 82.25 528 LEU A C 1
ATOM 4235 O O . LEU A 1 528 ? 27.997 3.593 -13.759 1.00 82.25 528 LEU A O 1
ATOM 4239 N N . LYS A 1 529 ? 26.928 2.216 -12.336 1.00 86.69 529 LYS A N 1
ATOM 4240 C CA . LYS A 1 529 ? 26.792 1.088 -13.273 1.00 86.69 529 LYS A CA 1
ATOM 4241 C C . LYS A 1 529 ? 25.626 1.196 -14.247 1.00 86.69 529 LYS A C 1
ATOM 4243 O O . LYS A 1 529 ? 25.720 0.664 -15.344 1.00 86.69 529 LYS A O 1
ATOM 4248 N N . SER A 1 530 ? 24.564 1.903 -13.889 1.00 88.31 530 SER A N 1
ATOM 4249 C CA . SER A 1 530 ? 23.380 2.071 -14.733 1.00 88.31 530 SER A CA 1
ATOM 4250 C C . SER A 1 530 ? 22.871 3.500 -14.638 1.00 88.31 530 SER A C 1
ATOM 4252 O O . SER A 1 530 ? 22.926 4.102 -13.564 1.00 88.31 530 SER A O 1
ATOM 4254 N N . VAL A 1 531 ? 22.347 4.020 -15.744 1.00 91.56 531 VAL A N 1
ATOM 4255 C CA . VAL A 1 531 ? 21.674 5.317 -15.815 1.00 91.56 531 VAL A CA 1
ATOM 4256 C C . VAL A 1 531 ? 20.317 5.140 -16.488 1.00 91.56 531 VAL A C 1
ATOM 4258 O O . VAL A 1 531 ? 20.226 4.668 -17.619 1.00 91.56 531 VAL A O 1
ATOM 4261 N N . ASP A 1 532 ? 19.258 5.532 -15.785 1.00 92.62 532 ASP A N 1
ATOM 4262 C CA . ASP A 1 532 ? 17.888 5.501 -16.291 1.00 92.62 532 ASP A CA 1
ATOM 4263 C C . ASP A 1 532 ? 17.349 6.930 -16.408 1.00 92.62 532 ASP A C 1
ATOM 4265 O O . ASP A 1 532 ? 17.090 7.588 -15.401 1.00 92.62 532 ASP A O 1
ATOM 4269 N N . PHE A 1 533 ? 17.209 7.424 -17.640 1.00 93.19 533 PHE A N 1
ATOM 4270 C CA . PHE A 1 533 ? 16.663 8.755 -17.920 1.00 93.19 533 PHE A CA 1
ATOM 4271 C C . PHE A 1 533 ? 15.131 8.774 -17.923 1.00 93.19 533 PHE A C 1
ATOM 4273 O O . PHE A 1 533 ? 14.532 9.850 -17.880 1.00 93.19 533 PHE A O 1
ATOM 4280 N N . SER A 1 534 ? 14.483 7.606 -17.900 1.00 88.25 534 SER A N 1
ATOM 4281 C CA . SER A 1 534 ? 13.019 7.472 -17.901 1.00 88.25 534 SER A CA 1
ATOM 4282 C C . SER A 1 534 ? 12.371 8.083 -16.651 1.00 88.25 534 SER A C 1
ATOM 4284 O O . SER A 1 534 ? 11.176 8.372 -16.640 1.00 88.25 534 SER A O 1
ATOM 4286 N N . VAL A 1 535 ? 13.166 8.339 -15.605 1.00 83.19 535 VAL A N 1
ATOM 4287 C CA . VAL A 1 535 ? 12.745 9.030 -14.378 1.00 83.19 535 VAL A CA 1
ATOM 4288 C C . VAL A 1 535 ? 12.366 10.502 -14.600 1.00 83.19 535 VAL A C 1
ATOM 4290 O O . VAL A 1 535 ? 11.741 11.090 -13.722 1.00 83.19 535 VAL A O 1
ATOM 4293 N N . PHE A 1 536 ? 12.702 11.104 -15.749 1.00 86.38 536 PHE A N 1
ATOM 4294 C CA . PHE A 1 536 ? 12.410 12.505 -16.083 1.00 86.38 536 PHE A CA 1
ATOM 4295 C C . PHE A 1 536 ? 11.231 12.614 -17.078 1.00 86.38 536 PHE A C 1
ATOM 4297 O O . PHE A 1 536 ? 11.447 12.750 -18.284 1.00 86.38 536 PHE A O 1
ATOM 4304 N N . PRO A 1 537 ? 9.959 12.575 -16.625 1.00 80.75 537 PRO A N 1
ATOM 4305 C CA . PRO A 1 537 ? 8.790 12.487 -17.512 1.00 80.75 537 PRO A CA 1
ATOM 4306 C C . PRO A 1 537 ? 8.544 13.740 -18.367 1.00 80.75 537 PRO A C 1
ATOM 4308 O O . PRO A 1 537 ? 7.824 13.667 -19.363 1.00 80.75 537 PRO A O 1
ATOM 4311 N N . ALA A 1 538 ? 9.105 14.885 -17.967 1.00 82.62 538 ALA A N 1
ATOM 4312 C CA . ALA A 1 538 ? 8.975 16.163 -18.665 1.00 82.62 538 ALA A CA 1
ATOM 4313 C C . ALA A 1 538 ? 10.129 16.449 -19.642 1.00 82.62 538 ALA A C 1
ATOM 4315 O O . ALA A 1 538 ? 10.125 17.504 -20.267 1.00 82.62 538 ALA A O 1
ATOM 4316 N N . LEU A 1 539 ? 11.104 15.542 -19.771 1.00 90.75 539 LEU A N 1
ATOM 4317 C CA . LEU A 1 539 ? 12.299 15.783 -20.573 1.00 90.75 539 LEU A CA 1
ATOM 4318 C C . LEU A 1 539 ? 11.960 15.835 -22.069 1.00 90.75 539 LEU A C 1
ATOM 4320 O O . LEU A 1 539 ? 11.418 14.880 -22.620 1.00 90.75 539 LEU A O 1
ATOM 4324 N N . GLU A 1 540 ? 12.326 16.938 -22.712 1.00 92.62 540 GLU A N 1
ATOM 4325 C CA . GLU A 1 540 ? 12.167 17.243 -24.135 1.00 92.62 540 GLU A CA 1
ATOM 4326 C C . GLU A 1 540 ? 13.489 17.086 -24.908 1.00 92.62 540 GLU A C 1
ATOM 4328 O O . GLU A 1 540 ? 13.490 16.634 -26.056 1.00 92.62 540 GLU A O 1
ATOM 4333 N N . ARG A 1 541 ? 14.639 17.388 -24.288 1.00 93.81 541 ARG A N 1
ATOM 4334 C CA . ARG A 1 541 ? 15.969 17.265 -24.915 1.00 93.81 541 ARG A CA 1
ATOM 4335 C C . ARG A 1 541 ? 16.981 16.595 -23.986 1.00 93.81 541 ARG A C 1
ATOM 4337 O O . ARG A 1 541 ? 17.184 17.029 -22.856 1.00 93.81 541 ARG A O 1
ATOM 4344 N N . LEU A 1 542 ? 17.691 15.595 -24.505 1.00 96.38 542 LEU A N 1
ATOM 4345 C CA . LEU A 1 542 ? 18.840 14.977 -23.843 1.00 96.38 542 LEU A CA 1
ATOM 4346 C C . LEU A 1 542 ? 20.104 15.171 -24.687 1.00 96.38 542 LEU A C 1
ATOM 4348 O O . LEU A 1 542 ? 20.177 14.696 -25.821 1.00 96.38 542 LEU A O 1
ATOM 4352 N N . GLU A 1 543 ? 21.101 15.852 -24.132 1.00 95.75 543 GLU A N 1
ATOM 4353 C CA . GLU A 1 543 ? 22.395 16.104 -24.759 1.00 95.75 543 GLU A CA 1
ATOM 4354 C C . GLU A 1 543 ? 23.526 15.723 -23.802 1.00 95.75 543 GLU A C 1
ATOM 4356 O O . GLU A 1 543 ? 23.788 16.391 -22.807 1.00 95.75 543 GLU A O 1
ATOM 4361 N N . ILE A 1 544 ? 24.193 14.614 -24.097 1.00 95.50 544 ILE A N 1
ATOM 4362 C CA . ILE A 1 544 ? 25.368 14.166 -23.355 1.00 95.50 544 ILE A CA 1
ATOM 4363 C C . ILE A 1 544 ? 26.613 14.671 -24.084 1.00 95.50 544 ILE A C 1
ATOM 4365 O O . ILE A 1 544 ? 26.762 14.420 -25.279 1.00 95.50 544 ILE A O 1
ATOM 4369 N N . GLY A 1 545 ? 27.507 15.348 -23.369 1.00 85.31 545 GLY A N 1
ATOM 4370 C CA . GLY A 1 545 ? 28.811 15.799 -23.855 1.00 85.31 545 GLY A CA 1
ATOM 4371 C C . GLY A 1 545 ? 29.769 14.653 -24.203 1.00 85.31 545 GLY A C 1
ATOM 4372 O O . GLY A 1 545 ? 29.406 13.471 -24.222 1.00 85.31 545 GLY A O 1
ATOM 4373 N N . HIS A 1 546 ? 31.015 14.996 -24.510 1.00 83.56 546 HIS A N 1
ATOM 4374 C CA . HIS A 1 546 ? 32.081 14.054 -24.856 1.00 83.56 546 HIS A CA 1
ATOM 4375 C C . HIS A 1 546 ? 32.692 13.385 -23.614 1.00 83.56 546 HIS A C 1
ATOM 4377 O O . HIS A 1 546 ? 32.721 13.978 -22.541 1.00 83.56 546 HIS A O 1
ATOM 4383 N N . ASP A 1 547 ? 33.202 12.157 -23.737 1.00 80.69 547 ASP A N 1
ATOM 4384 C CA . ASP A 1 547 ? 33.930 11.437 -22.672 1.00 80.69 547 ASP A CA 1
ATOM 4385 C C . ASP A 1 547 ? 33.158 11.305 -21.329 1.00 80.69 547 ASP A C 1
ATOM 4387 O O . ASP A 1 547 ? 33.757 11.307 -20.247 1.00 80.69 547 ASP A O 1
ATOM 4391 N N . CYS A 1 548 ? 31.826 11.202 -21.374 1.00 86.00 548 CYS A N 1
ATOM 4392 C CA . CYS A 1 548 ? 30.958 11.138 -20.190 1.00 86.00 548 CYS A CA 1
ATOM 4393 C C . CYS A 1 548 ? 30.554 9.698 -19.819 1.00 86.00 548 CYS A C 1
ATOM 4395 O O . CYS A 1 548 ? 30.533 8.814 -20.673 1.00 86.00 548 CYS A O 1
ATOM 4397 N N . PHE A 1 549 ? 30.170 9.449 -18.560 1.00 90.75 549 PHE A N 1
ATOM 4398 C CA . PHE A 1 549 ? 29.585 8.168 -18.098 1.00 90.75 549 PHE A CA 1
ATOM 4399 C C . PHE A 1 549 ? 30.435 6.900 -18.365 1.00 90.75 549 PHE A C 1
ATOM 4401 O O . PHE A 1 549 ? 29.931 5.810 -18.632 1.00 90.75 549 PHE A O 1
ATOM 4408 N N . LYS A 1 550 ? 31.760 7.011 -18.258 1.00 84.88 550 LYS A N 1
ATOM 4409 C CA . LYS A 1 550 ? 32.781 5.995 -18.599 1.00 84.88 550 LYS A CA 1
ATOM 4410 C C . LYS A 1 550 ? 32.573 4.571 -18.053 1.00 84.88 550 LYS A C 1
ATOM 4412 O O . LYS A 1 550 ? 33.045 3.597 -18.657 1.00 84.88 550 LYS A O 1
ATOM 4417 N N . TYR A 1 551 ? 31.988 4.437 -16.864 1.00 84.38 551 TYR A N 1
ATOM 4418 C CA . TYR A 1 551 ? 31.817 3.147 -16.175 1.00 84.38 551 TYR A CA 1
ATOM 4419 C C . TYR A 1 551 ? 30.373 2.649 -16.158 1.00 84.38 551 TYR A C 1
ATOM 4421 O O . TYR A 1 551 ? 30.120 1.587 -15.591 1.00 84.38 551 TYR A O 1
ATOM 4429 N N . THR A 1 552 ? 29.464 3.385 -16.793 1.00 88.50 552 THR A N 1
ATOM 4430 C CA . THR A 1 552 ? 28.080 2.967 -16.964 1.00 88.50 552 THR A CA 1
ATOM 4431 C C . THR A 1 552 ? 28.024 1.826 -17.968 1.00 88.50 552 THR A C 1
ATOM 4433 O O . THR A 1 552 ? 28.647 1.876 -19.029 1.00 88.50 552 THR A O 1
ATOM 4436 N N . GLU A 1 553 ? 27.297 0.782 -17.600 1.00 88.38 553 GLU A N 1
ATOM 4437 C CA . GLU A 1 553 ? 27.081 -0.441 -18.363 1.00 88.38 553 GLU A CA 1
ATOM 4438 C C . GLU A 1 553 ? 25.654 -0.470 -18.934 1.00 88.38 553 GLU A C 1
ATOM 4440 O O . GLU A 1 553 ? 25.439 -1.056 -19.982 1.00 88.38 553 GLU A O 1
ATOM 4445 N N . GLU A 1 554 ? 24.679 0.205 -18.328 1.00 91.50 554 GLU A N 1
ATOM 4446 C CA . GLU A 1 554 ? 23.301 0.219 -18.828 1.00 91.50 554 GLU A CA 1
ATOM 4447 C C . GLU A 1 554 ? 22.742 1.640 -18.964 1.00 91.50 554 GLU A C 1
ATOM 4449 O O . GLU A 1 554 ? 22.893 2.460 -18.056 1.00 91.50 554 GLU A O 1
ATOM 4454 N N . VAL A 1 555 ? 22.087 1.923 -20.095 1.00 95.44 555 VAL A N 1
ATOM 4455 C CA . VAL A 1 555 ? 21.431 3.206 -20.383 1.00 95.44 555 VAL A CA 1
ATOM 4456 C C . VAL A 1 555 ? 20.002 2.963 -20.847 1.00 95.44 555 VAL A C 1
ATOM 4458 O O . VAL A 1 555 ? 19.783 2.313 -21.871 1.00 95.44 555 VAL A O 1
ATOM 4461 N N . ARG A 1 556 ? 19.031 3.507 -20.106 1.00 96.19 556 ARG A N 1
ATOM 4462 C CA . ARG A 1 556 ? 17.597 3.367 -20.397 1.00 96.19 556 ARG A CA 1
ATOM 4463 C C . ARG A 1 556 ? 16.949 4.715 -20.702 1.00 96.19 556 ARG A C 1
ATOM 4465 O O . ARG A 1 556 ? 17.072 5.660 -19.923 1.00 96.19 556 ARG A O 1
ATOM 4472 N N . ILE A 1 557 ? 16.255 4.772 -21.834 1.00 96.88 557 ILE A N 1
ATOM 4473 C CA . ILE A 1 557 ? 15.423 5.884 -22.301 1.00 96.88 557 ILE A CA 1
ATOM 4474 C C . ILE A 1 557 ? 14.100 5.259 -22.766 1.00 96.88 557 ILE A C 1
ATOM 4476 O O . ILE A 1 557 ? 13.945 4.901 -23.932 1.00 96.88 557 ILE A O 1
ATOM 4480 N N . ILE A 1 558 ? 13.179 5.012 -21.831 1.00 94.75 558 ILE A N 1
ATOM 4481 C CA . ILE A 1 558 ? 11.989 4.186 -22.081 1.00 94.75 558 ILE A CA 1
ATOM 4482 C C . ILE A 1 558 ? 10.712 4.953 -21.728 1.00 94.75 558 ILE A C 1
ATOM 4484 O O . ILE A 1 558 ? 10.593 5.530 -20.650 1.00 94.75 558 ILE A O 1
ATOM 4488 N N . GLY A 1 559 ? 9.725 4.949 -22.627 1.00 92.38 559 GLY A N 1
ATOM 4489 C CA . GLY A 1 559 ? 8.388 5.496 -22.366 1.00 92.38 559 GLY A CA 1
ATOM 4490 C C . GLY A 1 559 ? 8.326 7.021 -22.208 1.00 92.38 559 GLY A C 1
ATOM 4491 O O . GLY A 1 559 ? 7.343 7.544 -21.676 1.00 92.38 559 GLY A O 1
ATOM 4492 N N . MET A 1 560 ? 9.351 7.753 -22.655 1.00 91.31 560 MET A N 1
ATOM 4493 C CA . MET A 1 560 ? 9.473 9.198 -22.450 1.00 91.31 560 MET A CA 1
ATOM 4494 C C . MET A 1 560 ? 8.596 9.973 -23.444 1.00 91.31 560 MET A C 1
ATOM 4496 O O . MET A 1 560 ? 8.968 10.214 -24.591 1.00 91.31 560 MET A O 1
ATOM 4500 N N . LYS A 1 561 ? 7.400 10.376 -22.996 1.00 89.06 561 LYS A N 1
ATOM 4501 C CA . LYS A 1 561 ? 6.350 10.961 -23.855 1.00 89.06 561 LYS A CA 1
ATOM 4502 C C . LYS A 1 561 ? 6.610 12.387 -24.334 1.00 89.06 561 LYS A C 1
ATOM 4504 O O . LYS A 1 561 ? 5.915 12.823 -25.246 1.00 89.06 561 LYS A O 1
ATOM 4509 N N . MET A 1 562 ? 7.554 13.111 -23.732 1.00 90.12 562 MET A N 1
ATOM 4510 C CA . MET A 1 562 ? 7.891 14.493 -24.108 1.00 90.12 562 MET A CA 1
ATOM 4511 C C . MET A 1 562 ? 9.199 14.612 -24.898 1.00 90.12 562 MET A C 1
ATOM 4513 O O . MET A 1 562 ? 9.420 15.645 -25.522 1.00 90.12 562 MET A O 1
ATOM 4517 N N . LEU A 1 563 ? 10.020 13.558 -24.927 1.00 94.88 563 LEU A N 1
ATOM 4518 C CA . LEU A 1 563 ? 11.380 13.602 -25.456 1.00 94.88 563 LEU A CA 1
ATOM 4519 C C . LEU A 1 563 ? 11.378 13.739 -26.980 1.00 94.88 563 LEU A C 1
ATOM 4521 O O . LEU A 1 563 ? 10.784 12.919 -27.671 1.00 94.88 563 LEU A O 1
ATOM 4525 N N . GLU A 1 564 ? 12.059 14.756 -27.506 1.00 93.25 564 GLU A N 1
ATOM 4526 C CA . GLU A 1 564 ? 12.108 15.068 -28.939 1.00 93.25 564 GLU A CA 1
ATOM 4527 C C . GLU A 1 564 ? 13.471 14.783 -29.579 1.00 93.25 564 GLU A C 1
ATOM 4529 O O . GLU A 1 564 ? 13.546 14.450 -30.767 1.00 93.25 564 GLU A O 1
ATOM 4534 N N . ARG A 1 565 ? 14.562 14.927 -28.819 1.00 92.25 565 ARG A N 1
ATOM 4535 C CA . ARG A 1 565 ? 15.932 14.805 -29.336 1.00 92.25 565 ARG A CA 1
ATOM 4536 C C . ARG A 1 565 ? 16.855 14.140 -28.327 1.00 92.25 565 ARG A C 1
ATOM 4538 O O . ARG A 1 565 ? 16.915 14.565 -27.173 1.00 92.25 565 ARG A O 1
ATOM 4545 N N . VAL A 1 566 ? 17.645 13.184 -28.811 1.00 97.06 566 VAL A N 1
ATOM 4546 C CA . VAL A 1 566 ? 18.717 12.538 -28.046 1.00 97.06 566 VAL A CA 1
ATOM 4547 C C . VAL A 1 566 ? 20.035 12.684 -28.799 1.00 97.06 566 VAL A C 1
ATOM 4549 O O . VAL A 1 566 ? 20.171 12.210 -29.927 1.00 97.06 566 VAL A O 1
ATOM 4552 N N . THR A 1 567 ? 21.008 13.335 -28.168 1.00 95.75 567 THR A N 1
ATOM 4553 C CA . THR A 1 567 ? 22.372 13.488 -28.684 1.00 95.75 567 THR A CA 1
ATOM 4554 C C . THR A 1 567 ? 23.356 12.948 -27.659 1.00 95.75 567 THR A C 1
ATOM 4556 O O . THR A 1 567 ? 23.366 13.397 -26.517 1.00 95.75 567 THR A O 1
ATOM 4559 N N . ILE A 1 568 ? 24.205 12.011 -28.066 1.00 95.19 568 ILE A N 1
ATOM 4560 C CA . ILE A 1 568 ? 25.291 11.468 -27.254 1.00 95.19 568 ILE A CA 1
ATOM 4561 C C . ILE A 1 568 ? 26.616 11.854 -27.902 1.00 95.19 568 ILE A C 1
ATOM 4563 O O . ILE A 1 568 ? 26.871 11.494 -29.048 1.00 95.19 568 ILE A O 1
ATOM 4567 N N . GLY A 1 569 ? 27.467 12.575 -27.180 1.00 88.06 569 GLY A N 1
ATOM 4568 C CA . GLY A 1 569 ? 28.789 12.974 -27.640 1.00 88.06 569 GLY A CA 1
ATOM 4569 C C . GLY A 1 569 ? 29.744 11.789 -27.791 1.00 88.06 569 GLY A C 1
ATOM 4570 O O . GLY A 1 569 ? 29.493 10.692 -27.297 1.00 88.06 569 GLY A O 1
ATOM 4571 N N . ARG A 1 570 ? 30.852 12.024 -28.501 1.00 83.25 570 ARG A N 1
ATOM 4572 C CA . ARG A 1 570 ? 31.976 11.092 -28.705 1.00 83.25 570 ARG A CA 1
ATOM 4573 C C . ARG A 1 570 ? 32.547 10.505 -27.412 1.00 83.25 570 ARG A C 1
ATOM 4575 O O . ARG A 1 570 ? 32.627 11.203 -26.405 1.00 83.25 570 ARG A O 1
ATOM 4582 N N . SER A 1 571 ? 33.020 9.261 -27.480 1.00 81.94 571 SER A N 1
ATOM 4583 C CA . SER A 1 571 ? 33.681 8.544 -26.376 1.00 81.94 571 SER A CA 1
ATOM 4584 C C . SER A 1 571 ? 32.873 8.491 -25.070 1.00 81.94 571 SER A C 1
ATOM 4586 O O . SER A 1 571 ? 33.438 8.253 -24.002 1.00 81.94 571 SER A O 1
ATOM 4588 N N . SER A 1 572 ? 31.555 8.683 -25.133 1.00 87.56 572 SER A N 1
ATOM 4589 C CA . SER A 1 572 ? 30.674 8.607 -23.965 1.00 87.56 572 SER A CA 1
ATOM 4590 C C . SER A 1 572 ? 30.160 7.182 -23.764 1.00 87.56 572 SER A C 1
ATOM 4592 O O . SER A 1 572 ? 29.998 6.421 -24.719 1.00 87.56 572 SER A O 1
ATOM 4594 N N . PHE A 1 573 ? 29.927 6.793 -22.510 1.00 90.12 573 PHE A N 1
ATOM 4595 C CA . PHE A 1 573 ? 29.545 5.431 -22.119 1.00 90.12 573 PHE A CA 1
ATOM 4596 C C . PHE A 1 573 ? 30.574 4.362 -22.537 1.00 90.12 573 PHE A C 1
ATOM 4598 O O . PHE A 1 573 ? 30.223 3.245 -22.909 1.00 90.12 573 PHE A O 1
ATOM 4605 N N . THR A 1 574 ? 31.870 4.690 -22.491 1.00 79.69 574 THR A N 1
ATOM 4606 C CA . THR A 1 574 ? 32.957 3.744 -22.794 1.00 79.69 574 THR A CA 1
ATOM 4607 C C . THR A 1 574 ? 34.184 3.955 -21.903 1.00 79.69 574 THR A C 1
ATOM 4609 O O . THR A 1 574 ? 34.470 5.060 -21.445 1.00 79.69 574 THR A O 1
ATOM 4612 N N . GLY A 1 575 ? 34.933 2.879 -21.640 1.00 66.50 575 GLY A N 1
ATOM 4613 C CA . GLY A 1 575 ? 36.239 2.923 -20.985 1.00 66.50 575 GLY A CA 1
ATOM 4614 C C . GLY A 1 575 ? 37.363 2.802 -22.010 1.00 66.50 575 GLY A C 1
ATOM 4615 O O . GLY A 1 575 ? 37.281 1.956 -22.884 1.00 66.50 575 GLY A O 1
ATOM 4616 N N . TYR A 1 576 ? 38.444 3.580 -21.855 1.00 51.28 576 TYR A N 1
ATOM 4617 C CA . TYR A 1 576 ? 39.639 3.601 -22.732 1.00 51.28 576 TYR A CA 1
ATOM 4618 C C . TYR A 1 576 ? 40.285 2.237 -23.062 1.00 51.28 576 TYR A C 1
ATOM 4620 O O . TYR A 1 576 ? 41.212 2.189 -23.864 1.00 51.28 576 TYR A O 1
ATOM 4628 N N . VAL A 1 577 ? 39.845 1.144 -22.439 1.00 50.81 577 VAL A N 1
ATOM 4629 C CA . VAL A 1 577 ? 40.277 -0.213 -22.765 1.00 50.81 577 VAL A CA 1
ATOM 4630 C C . VAL A 1 577 ? 39.020 -1.072 -22.923 1.00 50.81 577 VAL A C 1
ATOM 4632 O O . VAL A 1 577 ? 38.298 -1.238 -21.931 1.00 50.81 577 VAL A O 1
ATOM 4635 N N . PRO A 1 578 ? 38.746 -1.615 -24.125 1.00 48.56 578 PRO A N 1
ATOM 4636 C CA . PRO A 1 578 ? 37.710 -2.620 -24.319 1.00 48.56 578 PRO A CA 1
ATOM 4637 C C . PRO A 1 578 ? 37.978 -3.789 -23.365 1.00 48.56 578 PRO A C 1
ATOM 4639 O O . PRO A 1 578 ? 38.996 -4.472 -23.471 1.00 48.56 578 PRO A O 1
ATOM 4642 N N . SER A 1 579 ? 37.103 -3.980 -22.376 1.00 51.06 579 SER A N 1
ATOM 4643 C CA . SER A 1 579 ? 37.123 -5.179 -21.540 1.00 51.06 579 SER A CA 1
ATOM 4644 C C . SER A 1 579 ? 36.154 -6.189 -22.151 1.00 51.06 579 SER A C 1
ATOM 4646 O O . SER A 1 579 ? 34.980 -5.842 -22.305 1.00 51.06 579 SER A O 1
ATOM 4648 N N . PRO A 1 580 ? 36.584 -7.434 -22.433 1.00 50.78 580 PRO A N 1
ATOM 4649 C CA . PRO A 1 580 ? 35.704 -8.497 -22.927 1.00 50.78 580 PRO A CA 1
ATOM 4650 C C . PRO A 1 580 ? 34.514 -8.802 -22.000 1.00 50.78 580 PRO A C 1
ATOM 4652 O O . PRO A 1 580 ? 33.553 -9.442 -22.427 1.00 50.78 580 PRO A O 1
ATOM 4655 N N . GLU A 1 581 ? 34.585 -8.364 -20.738 1.00 52.91 581 GLU A N 1
ATOM 4656 C CA . GLU A 1 581 ? 33.614 -8.657 -19.680 1.00 52.91 581 GLU A CA 1
ATOM 4657 C C . GLU A 1 581 ? 32.485 -7.622 -19.548 1.00 52.91 581 GLU A C 1
ATOM 4659 O O . GLU A 1 581 ? 31.521 -7.881 -18.828 1.00 52.91 581 GLU A O 1
ATOM 4664 N N . ARG A 1 582 ? 32.552 -6.462 -20.225 1.00 61.00 582 ARG A N 1
ATOM 4665 C CA . ARG A 1 582 ? 31.447 -5.487 -20.176 1.00 61.00 582 ARG A CA 1
ATOM 4666 C C . ARG A 1 582 ? 30.279 -5.998 -21.024 1.00 61.00 582 ARG A C 1
ATOM 4668 O O . ARG A 1 582 ? 30.407 -6.166 -22.232 1.00 61.00 582 ARG A O 1
ATOM 4675 N N . LYS A 1 583 ? 29.144 -6.270 -20.377 1.00 67.81 583 LYS A N 1
ATOM 4676 C CA . LYS A 1 583 ? 27.884 -6.697 -21.010 1.00 67.81 583 LYS A CA 1
ATOM 4677 C C . LYS A 1 583 ? 26.831 -5.607 -20.841 1.00 67.81 583 LYS A C 1
ATOM 4679 O O . LYS A 1 583 ? 25.872 -5.769 -20.096 1.00 67.81 583 LYS A O 1
ATOM 4684 N N . GLY A 1 584 ? 27.090 -4.463 -21.470 1.00 77.56 584 GLY A N 1
ATOM 4685 C CA . GLY A 1 584 ? 26.223 -3.296 -21.373 1.00 77.56 584 GLY A CA 1
ATOM 4686 C C . GLY A 1 584 ? 25.090 -3.246 -22.400 1.00 77.56 584 GLY A C 1
ATOM 4687 O O . GLY A 1 584 ? 25.168 -3.917 -23.435 1.00 77.56 584 GLY A O 1
ATOM 4688 N N . GLY A 1 585 ? 24.057 -2.443 -22.137 1.00 91.06 585 GLY A N 1
ATOM 4689 C CA . GLY A 1 585 ? 22.901 -2.275 -23.023 1.00 91.06 585 GLY A CA 1
ATOM 4690 C C . GLY A 1 585 ? 22.411 -0.832 -23.130 1.00 91.06 585 GLY A C 1
ATOM 4691 O O . GLY A 1 585 ? 22.302 -0.132 -22.124 1.00 91.06 585 GLY A O 1
ATOM 4692 N N . PHE A 1 586 ? 22.136 -0.396 -24.359 1.00 95.88 586 PHE A N 1
ATOM 4693 C CA . PHE A 1 586 ? 21.475 0.869 -24.677 1.00 95.88 586 PHE A CA 1
ATOM 4694 C C . PHE A 1 586 ? 20.053 0.581 -25.160 1.00 95.88 586 PHE A C 1
ATOM 4696 O O . PHE A 1 586 ? 19.882 -0.165 -26.126 1.00 95.88 586 PHE A O 1
ATOM 4703 N N . TYR A 1 587 ? 19.062 1.179 -24.497 1.00 97.25 587 TYR A N 1
ATOM 4704 C CA . TYR A 1 587 ? 17.641 0.973 -24.778 1.00 97.25 587 TYR A CA 1
ATOM 4705 C C . TYR A 1 587 ? 16.946 2.316 -25.008 1.00 97.25 587 TYR A C 1
ATOM 4707 O O . TYR A 1 587 ? 16.869 3.133 -24.085 1.00 97.25 587 TYR A O 1
ATOM 4715 N N . LEU A 1 588 ? 16.421 2.522 -26.216 1.00 96.88 588 LEU A N 1
ATOM 4716 C CA . LEU A 1 588 ? 15.542 3.634 -26.576 1.00 96.88 588 LEU A CA 1
ATOM 4717 C C . LEU A 1 588 ? 14.212 3.054 -27.059 1.00 96.88 588 LEU A C 1
ATOM 4719 O O . LEU A 1 588 ? 14.128 2.609 -28.195 1.00 96.88 588 LEU A O 1
ATOM 4723 N N . ASN A 1 589 ? 13.205 3.012 -26.185 1.00 95.69 589 ASN A N 1
ATOM 4724 C CA . ASN A 1 589 ? 11.952 2.314 -26.473 1.00 95.69 589 ASN A CA 1
ATOM 4725 C C . ASN A 1 589 ? 10.723 3.166 -26.115 1.00 95.69 589 ASN A C 1
ATOM 4727 O O . ASN A 1 589 ? 10.706 3.857 -25.094 1.00 95.69 589 ASN A O 1
ATOM 4731 N N . ASP A 1 590 ? 9.649 3.061 -26.899 1.00 95.06 590 ASP A N 1
ATOM 4732 C CA . ASP A 1 590 ? 8.322 3.640 -26.610 1.00 95.06 590 ASP A CA 1
ATOM 4733 C C . ASP A 1 590 ? 8.307 5.179 -26.377 1.00 95.06 590 ASP A C 1
ATOM 4735 O O . ASP A 1 590 ? 7.424 5.721 -25.687 1.00 95.06 590 ASP A O 1
ATOM 4739 N N . CYS A 1 591 ? 9.267 5.904 -26.959 1.00 92.69 591 CYS A N 1
ATOM 4740 C CA . CYS A 1 591 ? 9.423 7.358 -26.888 1.00 92.69 591 CYS A CA 1
ATOM 4741 C C . CYS A 1 591 ? 8.818 8.031 -28.133 1.00 92.69 591 CYS A C 1
ATOM 4743 O O . CYS A 1 591 ? 9.487 8.433 -29.084 1.00 92.69 591 CYS A O 1
ATOM 4745 N N . GLU A 1 592 ? 7.496 8.192 -28.107 1.00 88.38 592 GLU A N 1
ATOM 4746 C CA . GLU A 1 592 ? 6.676 8.578 -29.264 1.00 88.38 592 GLU A CA 1
ATOM 4747 C C . GLU A 1 592 ? 6.959 9.961 -29.871 1.00 88.38 592 GLU A C 1
ATOM 4749 O O . GLU A 1 592 ? 6.423 10.239 -30.933 1.00 88.38 592 GLU A O 1
ATOM 4754 N N . ARG A 1 593 ? 7.755 10.842 -29.252 1.00 93.75 593 ARG A N 1
ATOM 4755 C CA . ARG A 1 593 ? 8.060 12.182 -29.800 1.00 93.75 593 ARG A CA 1
ATOM 4756 C C . ARG A 1 593 ? 9.480 12.334 -30.334 1.00 93.75 593 ARG A C 1
ATOM 4758 O O . ARG A 1 593 ? 9.765 13.364 -30.950 1.00 93.75 593 ARG A O 1
ATOM 4765 N N . VAL A 1 594 ? 10.355 11.347 -30.131 1.00 95.31 594 VAL A N 1
ATOM 4766 C CA . VAL A 1 594 ? 11.766 11.465 -30.515 1.00 95.31 594 VAL A CA 1
ATOM 4767 C C . VAL A 1 594 ? 11.853 11.476 -32.032 1.00 95.31 594 VAL A C 1
ATOM 4769 O O . VAL A 1 594 ? 11.388 10.541 -32.669 1.00 95.31 594 VAL A O 1
ATOM 4772 N N . LYS A 1 595 ? 12.448 12.523 -32.612 1.00 94.00 595 LYS A N 1
ATOM 4773 C CA . LYS A 1 595 ? 12.598 12.681 -34.072 1.00 94.00 595 LYS A CA 1
ATOM 4774 C C . LYS A 1 595 ? 13.994 12.345 -34.571 1.00 94.00 595 LYS A C 1
ATOM 4776 O O . LYS A 1 595 ? 14.158 11.884 -35.698 1.00 94.00 595 LYS A O 1
ATOM 4781 N N . GLU A 1 596 ? 15.005 12.603 -33.750 1.00 93.38 596 GLU A N 1
ATOM 4782 C CA . GLU A 1 596 ? 16.410 12.471 -34.127 1.00 93.38 596 GLU A CA 1
ATOM 4783 C C . GLU A 1 596 ? 17.209 11.839 -32.982 1.00 93.38 596 GLU A C 1
ATOM 4785 O O . GLU A 1 596 ? 17.209 12.355 -31.858 1.00 93.38 596 GLU A O 1
ATOM 4790 N N . LEU A 1 597 ? 17.916 10.751 -33.300 1.00 96.12 597 LEU A N 1
ATOM 4791 C CA . LEU A 1 597 ? 18.927 10.134 -32.445 1.00 96.12 597 LEU A CA 1
ATOM 4792 C C . LEU A 1 597 ? 20.310 10.333 -33.071 1.00 96.12 597 LEU A C 1
ATOM 4794 O O . LEU A 1 597 ? 20.547 9.909 -34.206 1.00 96.12 597 LEU A O 1
ATOM 4798 N N . LYS A 1 598 ? 21.224 10.940 -32.310 1.00 94.56 598 LYS A N 1
ATOM 4799 C CA . LYS A 1 598 ? 22.636 11.097 -32.676 1.00 94.56 598 LYS A CA 1
ATOM 4800 C C . LYS A 1 598 ? 23.545 10.470 -31.641 1.00 94.56 598 LYS A C 1
ATOM 4802 O O . LYS A 1 598 ? 23.438 10.786 -30.461 1.00 94.56 598 LYS A O 1
ATOM 4807 N N . ILE A 1 599 ? 24.473 9.635 -32.089 1.00 93.06 599 ILE A N 1
ATOM 4808 C CA . ILE A 1 599 ? 25.485 9.012 -31.235 1.00 93.06 599 ILE A CA 1
ATOM 4809 C C . ILE A 1 599 ? 26.860 9.270 -31.846 1.00 93.06 599 ILE A C 1
ATOM 4811 O O . ILE A 1 599 ? 27.096 8.922 -32.996 1.00 93.06 599 ILE A O 1
ATOM 4815 N N . GLY A 1 600 ? 27.769 9.877 -31.090 1.00 86.56 600 GLY A N 1
ATOM 4816 C CA . GLY A 1 600 ? 29.124 10.192 -31.536 1.00 86.56 600 GLY A CA 1
ATOM 4817 C C . GLY A 1 600 ? 30.019 8.958 -31.689 1.00 86.56 600 GLY A C 1
ATOM 4818 O O . GLY A 1 600 ? 29.732 7.871 -31.188 1.00 86.56 600 GLY A O 1
ATOM 4819 N N . SER A 1 601 ? 31.146 9.133 -32.382 1.00 79.19 601 SER A N 1
ATOM 4820 C CA . SER A 1 601 ? 32.170 8.089 -32.546 1.00 79.19 601 SER A CA 1
ATOM 4821 C C . SER A 1 601 ? 32.712 7.598 -31.195 1.00 79.19 601 SER A C 1
ATOM 4823 O O . SER A 1 601 ? 32.790 8.373 -30.246 1.00 79.19 601 SER A O 1
ATOM 4825 N N . PHE A 1 602 ? 33.149 6.337 -31.114 1.00 80.81 602 PHE A N 1
ATOM 4826 C CA . PHE A 1 602 ? 33.671 5.683 -29.897 1.00 80.81 602 PHE A CA 1
ATOM 4827 C C . PHE A 1 602 ? 32.669 5.471 -28.753 1.00 80.81 602 PHE A C 1
ATOM 4829 O O . PHE A 1 602 ? 32.987 4.762 -27.795 1.00 80.81 602 PHE A O 1
ATOM 4836 N N . SER A 1 603 ? 31.455 6.012 -28.842 1.00 86.25 603 SER A N 1
ATOM 4837 C CA . SER A 1 603 ? 30.461 5.882 -27.778 1.00 86.25 603 SER A CA 1
ATOM 4838 C C . SER A 1 603 ? 29.874 4.475 -27.703 1.00 86.25 603 SER A C 1
ATOM 4840 O O . SER A 1 603 ? 29.719 3.798 -28.721 1.00 86.25 603 SER A O 1
ATOM 4842 N N . PHE A 1 604 ? 29.571 4.014 -26.488 1.00 88.81 604 PHE A N 1
ATOM 4843 C CA . PHE A 1 604 ? 29.083 2.650 -26.228 1.00 88.81 604 PHE A CA 1
ATOM 4844 C C . PHE A 1 604 ? 30.020 1.527 -26.728 1.00 88.81 604 PHE A C 1
ATOM 4846 O O . PHE A 1 604 ? 29.583 0.401 -26.962 1.00 88.81 604 PHE A O 1
ATOM 4853 N N . SER A 1 605 ? 31.319 1.795 -26.913 1.00 79.00 605 SER A N 1
ATOM 4854 C CA . SER A 1 605 ? 32.286 0.738 -27.243 1.00 79.00 605 SER A CA 1
ATOM 4855 C C . SER A 1 605 ? 32.369 -0.279 -26.090 1.00 79.00 605 SER A C 1
ATOM 4857 O O . SER A 1 605 ? 32.596 0.087 -24.933 1.00 79.00 605 SER A O 1
ATOM 4859 N N . GLY A 1 606 ? 32.118 -1.556 -26.398 1.00 74.88 606 GLY A N 1
ATOM 4860 C CA . GLY A 1 606 ? 31.976 -2.630 -25.409 1.00 74.88 606 GLY A CA 1
ATOM 4861 C C . GLY A 1 606 ? 30.556 -2.838 -24.861 1.00 74.88 606 GLY A C 1
ATOM 4862 O O . GLY A 1 606 ? 30.383 -3.660 -23.963 1.00 74.88 606 GLY A O 1
ATOM 4863 N N . TYR A 1 607 ? 29.537 -2.132 -25.365 1.00 87.12 607 TYR A N 1
ATOM 4864 C CA . TYR A 1 607 ? 28.138 -2.488 -25.098 1.00 87.12 607 TYR A CA 1
ATOM 4865 C C . TYR A 1 607 ? 27.722 -3.661 -25.989 1.00 87.12 607 TYR A C 1
ATOM 4867 O O . TYR A 1 607 ? 27.926 -3.650 -27.202 1.00 87.12 607 TYR A O 1
ATOM 4875 N N . SER A 1 608 ? 27.107 -4.674 -25.382 1.00 87.31 608 SER A N 1
ATOM 4876 C CA . SER A 1 608 ? 26.608 -5.861 -26.080 1.00 87.31 608 SER A CA 1
ATOM 4877 C C . SER A 1 608 ? 25.287 -5.616 -26.807 1.00 87.31 608 SER A C 1
ATOM 4879 O O . SER A 1 608 ? 25.033 -6.273 -27.814 1.00 87.31 608 SER A O 1
ATOM 4881 N N . VAL A 1 609 ? 24.456 -4.695 -26.314 1.00 90.88 609 VAL A N 1
ATOM 4882 C CA . VAL A 1 609 ? 23.083 -4.498 -26.798 1.00 90.88 609 VAL A CA 1
ATOM 4883 C C . VAL A 1 609 ? 22.847 -3.048 -27.218 1.00 90.88 609 VAL A C 1
ATOM 4885 O O . VAL A 1 609 ? 23.167 -2.119 -26.475 1.00 90.88 609 VAL A O 1
ATOM 4888 N N . CYS A 1 610 ? 22.243 -2.877 -28.392 1.00 93.94 610 CYS A N 1
ATOM 4889 C CA . CYS A 1 610 ? 21.615 -1.645 -28.854 1.00 93.94 610 CYS A CA 1
ATOM 4890 C C . CYS A 1 610 ? 20.188 -1.973 -29.304 1.00 93.94 610 CYS A C 1
ATOM 4892 O O . CYS A 1 610 ? 20.002 -2.707 -30.275 1.00 93.94 610 CYS A O 1
ATOM 4894 N N . GLU A 1 611 ? 19.189 -1.468 -28.590 1.00 96.19 611 GLU A N 1
ATOM 4895 C CA . GLU A 1 611 ? 17.779 -1.719 -28.878 1.00 96.19 611 GLU A CA 1
ATOM 4896 C C . GLU A 1 611 ? 17.028 -0.400 -29.061 1.00 96.19 611 GLU A C 1
ATOM 4898 O O . GLU A 1 611 ? 17.063 0.469 -28.188 1.00 96.19 611 GLU A O 1
ATOM 4903 N N . ILE A 1 612 ? 16.365 -0.273 -30.214 1.00 96.69 612 ILE A N 1
ATOM 4904 C CA . ILE A 1 612 ? 15.506 0.855 -30.563 1.00 96.69 612 ILE A CA 1
ATOM 4905 C C . ILE A 1 612 ? 14.161 0.317 -31.060 1.00 96.69 612 ILE A C 1
ATOM 4907 O O . ILE A 1 612 ? 14.102 -0.317 -32.126 1.00 96.69 612 ILE A O 1
ATOM 4911 N N . ARG A 1 613 ? 13.087 0.538 -30.291 1.00 96.00 613 ARG A N 1
ATOM 4912 C CA . ARG A 1 613 ? 11.762 -0.047 -30.561 1.00 96.00 613 ARG A CA 1
ATOM 4913 C C . ARG A 1 613 ? 10.597 0.910 -30.353 1.00 96.00 613 ARG A C 1
ATOM 4915 O O . ARG A 1 613 ? 10.497 1.601 -29.348 1.00 96.00 613 ARG A O 1
ATOM 4922 N N . ASN A 1 614 ? 9.610 0.804 -31.243 1.00 91.81 614 ASN A N 1
ATOM 4923 C CA . ASN A 1 614 ? 8.293 1.446 -31.113 1.00 91.81 614 ASN A CA 1
ATOM 4924 C C . ASN A 1 614 ? 8.324 2.990 -31.022 1.00 91.81 614 ASN A C 1
ATOM 4926 O O . ASN A 1 614 ? 7.332 3.611 -30.629 1.00 91.81 614 ASN A O 1
ATOM 4930 N N . ASP A 1 615 ? 9.419 3.637 -31.424 1.00 91.56 615 ASP A N 1
ATOM 4931 C CA . ASP A 1 615 ? 9.520 5.097 -31.491 1.00 91.56 615 ASP A CA 1
ATOM 4932 C C . ASP A 1 615 ? 8.869 5.614 -32.778 1.00 91.56 615 ASP A C 1
ATOM 4934 O O . ASP A 1 615 ? 9.498 5.801 -33.823 1.00 91.56 615 ASP A O 1
ATOM 4938 N N . SER A 1 616 ? 7.552 5.808 -32.702 1.00 88.19 616 SER A N 1
ATOM 4939 C CA . SER A 1 616 ? 6.693 6.041 -33.868 1.00 88.19 616 SER A CA 1
ATOM 4940 C C . SER A 1 616 ? 7.020 7.287 -34.697 1.00 88.19 616 SER A C 1
ATOM 4942 O O . SER A 1 616 ? 6.695 7.295 -35.879 1.00 88.19 616 SER A O 1
ATOM 4944 N N . HIS A 1 617 ? 7.669 8.305 -34.124 1.00 93.38 617 HIS A N 1
ATOM 4945 C CA . HIS A 1 617 ? 8.007 9.562 -34.809 1.00 93.38 617 HIS A CA 1
ATOM 4946 C C . HIS A 1 617 ? 9.507 9.722 -35.100 1.00 93.38 617 HIS A C 1
ATOM 4948 O O . HIS A 1 617 ? 9.929 10.801 -35.518 1.00 93.38 617 HIS A O 1
ATOM 4954 N N . LEU A 1 618 ? 10.318 8.678 -34.898 1.00 95.62 618 LEU A N 1
ATOM 4955 C CA . LEU A 1 618 ? 11.756 8.744 -35.147 1.00 95.62 618 LEU A CA 1
ATOM 4956 C C . LEU A 1 618 ? 12.024 8.838 -36.650 1.00 95.62 618 LEU A C 1
ATOM 4958 O O . LEU A 1 618 ? 11.757 7.893 -37.380 1.00 95.62 618 LEU A O 1
ATOM 4962 N N . GLU A 1 619 ? 12.560 9.969 -37.113 1.00 95.31 619 GLU A N 1
ATOM 4963 C CA . GLU A 1 619 ? 12.760 10.274 -38.538 1.00 95.31 619 GLU A CA 1
ATOM 4964 C C . GLU A 1 619 ? 14.184 9.952 -39.013 1.00 95.31 619 GLU A C 1
ATOM 4966 O O . GLU A 1 619 ? 14.385 9.574 -40.177 1.00 95.31 619 GLU A O 1
ATOM 4971 N N . ARG A 1 620 ? 15.183 10.103 -38.129 1.00 94.69 620 ARG A N 1
ATOM 4972 C CA . ARG A 1 620 ? 16.609 9.939 -38.451 1.00 94.69 620 ARG A CA 1
ATOM 4973 C C . ARG A 1 620 ? 17.413 9.326 -37.306 1.00 94.69 620 ARG A C 1
ATOM 4975 O O . ARG A 1 620 ? 17.330 9.777 -36.165 1.00 94.69 620 ARG A O 1
ATOM 4982 N N . ILE A 1 621 ? 18.286 8.387 -37.671 1.00 95.12 621 ILE A N 1
ATOM 4983 C CA . ILE A 1 621 ? 19.336 7.842 -36.806 1.00 95.12 621 ILE A CA 1
ATOM 4984 C C . ILE A 1 621 ? 20.697 8.118 -37.447 1.00 95.12 621 ILE A C 1
ATOM 4986 O O . ILE A 1 621 ? 20.926 7.760 -38.606 1.00 95.12 621 ILE A O 1
ATOM 4990 N N . GLU A 1 622 ? 21.596 8.742 -36.690 1.00 92.31 622 GLU A N 1
ATOM 4991 C CA . GLU A 1 622 ? 22.983 8.988 -37.086 1.00 92.31 622 GLU A CA 1
ATOM 4992 C C . GLU A 1 622 ? 23.941 8.466 -36.007 1.00 92.31 622 GLU A C 1
ATOM 4994 O O . GLU A 1 622 ? 23.849 8.854 -34.841 1.00 92.31 622 GLU A O 1
ATOM 4999 N N . VAL A 1 623 ? 24.860 7.575 -36.388 1.00 89.81 623 VAL A N 1
ATOM 5000 C CA . VAL A 1 623 ? 25.832 6.969 -35.464 1.00 89.81 623 VAL A CA 1
ATOM 5001 C C . VAL A 1 623 ? 27.253 7.100 -36.016 1.00 89.81 623 VAL A C 1
ATOM 5003 O O . VAL A 1 623 ? 27.561 6.611 -37.103 1.00 89.81 623 VAL A O 1
ATOM 5006 N N . GLY A 1 624 ? 28.132 7.731 -35.242 1.00 81.25 624 GLY A N 1
ATOM 5007 C CA . GLY A 1 624 ? 29.488 8.130 -35.610 1.00 81.25 624 GLY A CA 1
ATOM 5008 C C . GLY A 1 624 ? 29.564 9.549 -36.191 1.00 81.25 624 GLY A C 1
ATOM 5009 O O . GLY A 1 624 ? 28.564 10.252 -36.296 1.00 81.25 624 GLY A O 1
ATOM 5010 N N . GLU A 1 625 ? 30.765 9.974 -36.588 1.00 72.81 625 GLU A N 1
ATOM 5011 C CA . GLU A 1 625 ? 31.023 11.293 -37.182 1.00 72.81 625 GLU A CA 1
ATOM 5012 C C . GLU A 1 625 ? 32.031 11.225 -38.344 1.00 72.81 625 GLU A C 1
ATOM 5014 O O . GLU A 1 625 ? 32.879 10.331 -38.414 1.00 72.81 625 GLU A O 1
ATOM 5019 N N . ARG A 1 626 ? 31.989 12.230 -39.233 1.00 60.97 626 ARG A N 1
ATOM 5020 C CA . ARG A 1 626 ? 32.897 12.376 -40.388 1.00 60.97 626 ARG A CA 1
ATOM 5021 C C . ARG A 1 626 ? 34.277 12.963 -40.028 1.00 60.97 626 ARG A C 1
ATOM 5023 O O . ARG A 1 626 ? 35.169 12.961 -40.874 1.00 60.97 626 ARG A O 1
ATOM 5030 N N . ASP A 1 627 ? 34.468 13.509 -38.825 1.00 52.66 627 ASP A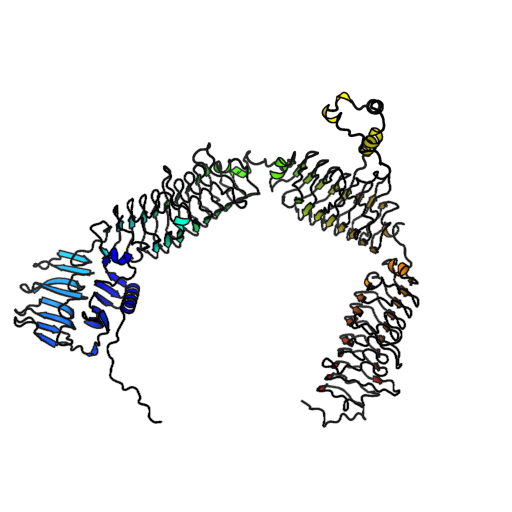 N 1
ATOM 5031 C CA . ASP A 1 627 ? 35.683 14.260 -38.479 1.00 52.66 627 ASP A CA 1
ATOM 5032 C C . ASP A 1 627 ? 36.881 13.342 -38.148 1.00 52.66 627 ASP A C 1
ATOM 5034 O O . ASP A 1 627 ? 36.968 12.732 -37.083 1.00 52.66 627 ASP A O 1
ATOM 5038 N N . TYR A 1 628 ? 37.833 13.255 -39.085 1.00 50.94 628 TYR A N 1
ATOM 5039 C CA . TYR A 1 628 ? 39.063 12.454 -38.987 1.00 50.94 628 TYR A CA 1
ATOM 5040 C C . TYR A 1 628 ? 40.191 13.137 -38.192 1.00 50.94 628 TYR A C 1
ATOM 5042 O O . TYR A 1 628 ? 41.298 12.591 -38.117 1.00 50.94 628 TYR A O 1
ATOM 5050 N N . SER A 1 629 ? 39.952 14.313 -37.602 1.00 44.34 629 SER A N 1
ATOM 5051 C CA . SER A 1 629 ? 40.964 15.080 -36.862 1.00 44.34 629 SER A CA 1
ATOM 5052 C C . SER A 1 629 ? 41.618 14.280 -35.722 1.00 44.34 629 SER A C 1
ATOM 5054 O O . SER A 1 629 ? 42.824 14.398 -35.501 1.00 44.34 629 SER A O 1
ATOM 5056 N N . TYR A 1 630 ? 40.881 13.371 -35.077 1.00 43.47 630 TYR A N 1
ATOM 5057 C CA . TYR A 1 630 ? 41.403 12.489 -34.024 1.00 43.47 630 TYR A CA 1
ATOM 5058 C C . TYR A 1 630 ? 42.327 11.373 -34.560 1.00 43.47 630 TYR A C 1
ATOM 5060 O O . TYR A 1 630 ? 43.372 11.082 -33.977 1.00 43.47 630 TYR A O 1
ATOM 5068 N N . LEU A 1 631 ? 42.011 10.799 -35.729 1.00 40.75 631 LEU A N 1
ATOM 5069 C CA . LEU A 1 631 ? 42.880 9.838 -36.426 1.00 40.75 631 LEU A CA 1
ATOM 5070 C C . LEU A 1 631 ? 44.157 10.510 -36.957 1.00 40.75 631 LEU A C 1
ATOM 5072 O O . LEU A 1 631 ? 45.216 9.884 -36.967 1.00 40.75 631 LEU A O 1
ATOM 5076 N N . GLU A 1 632 ? 44.088 11.783 -37.356 1.00 39.69 632 GLU A N 1
ATOM 5077 C CA . GLU A 1 632 ? 45.260 12.603 -37.698 1.00 39.69 632 GLU A CA 1
ATOM 5078 C C . GLU A 1 632 ? 46.090 12.984 -36.458 1.00 39.69 632 GLU A C 1
ATOM 5080 O O . GLU A 1 632 ? 47.315 12.987 -36.539 1.00 39.69 632 GLU A O 1
ATOM 5085 N N . LEU A 1 633 ? 45.474 13.203 -35.291 1.00 38.28 633 LEU A N 1
ATOM 5086 C CA . LEU A 1 633 ? 46.165 13.391 -34.003 1.00 38.28 633 LEU A CA 1
ATOM 5087 C C . LEU A 1 633 ? 46.927 12.129 -33.566 1.00 38.28 633 LEU A C 1
ATOM 5089 O O . LEU A 1 633 ? 48.086 12.219 -33.159 1.00 38.28 633 LEU A O 1
ATOM 5093 N N . ILE A 1 634 ? 46.331 10.944 -33.731 1.00 39.97 634 ILE A N 1
ATOM 5094 C CA . ILE A 1 634 ? 46.982 9.656 -33.429 1.00 39.97 634 ILE A CA 1
ATOM 5095 C C . ILE A 1 634 ? 48.047 9.300 -34.486 1.00 39.97 634 ILE A C 1
ATOM 5097 O O . ILE A 1 634 ? 49.117 8.790 -34.143 1.00 39.97 634 ILE A O 1
ATOM 5101 N N . LYS A 1 635 ? 47.835 9.631 -35.769 1.00 35.88 635 LYS A N 1
ATOM 5102 C CA . LYS A 1 635 ? 48.886 9.549 -36.808 1.00 35.88 635 LYS A CA 1
ATOM 5103 C C . LYS A 1 635 ? 50.018 10.558 -36.565 1.00 35.88 635 LYS A C 1
ATOM 5105 O O . LYS A 1 635 ? 51.182 10.246 -36.827 1.00 35.88 635 LYS A O 1
ATOM 5110 N N . GLY A 1 636 ? 49.689 11.741 -36.051 1.00 35.75 636 GLY A N 1
ATOM 5111 C CA . GLY A 1 636 ? 50.593 12.848 -35.736 1.00 35.75 636 GLY A CA 1
ATOM 5112 C C . GLY A 1 636 ? 51.405 12.635 -34.461 1.00 35.75 636 GLY A C 1
ATOM 5113 O O . GLY A 1 636 ? 52.544 13.090 -34.389 1.00 35.75 636 GLY A O 1
ATOM 5114 N N . ALA A 1 637 ? 50.914 11.832 -33.514 1.00 37.22 637 ALA A N 1
ATOM 5115 C CA . ALA A 1 637 ? 51.670 11.408 -32.333 1.00 37.22 637 ALA A CA 1
ATOM 5116 C C . ALA A 1 637 ? 52.950 10.608 -32.678 1.00 37.22 637 ALA A C 1
ATOM 5118 O O . ALA A 1 637 ? 53.815 10.420 -31.825 1.00 37.22 637 ALA A O 1
ATOM 5119 N N . LYS A 1 638 ? 53.126 10.188 -33.944 1.00 41.72 638 LYS A N 1
ATOM 5120 C CA . LYS A 1 638 ? 54.380 9.620 -34.476 1.00 41.72 638 LYS A CA 1
ATOM 5121 C C . LYS A 1 638 ? 55.364 10.642 -35.072 1.00 41.72 638 LYS A C 1
ATOM 5123 O O . LYS A 1 638 ? 56.464 10.235 -35.448 1.00 41.72 638 LYS A O 1
ATOM 5128 N N . ARG A 1 639 ? 55.044 11.937 -35.200 1.00 37.25 639 ARG A N 1
ATOM 5129 C CA . ARG A 1 639 ? 55.955 12.932 -35.806 1.00 37.25 639 ARG A CA 1
ATOM 5130 C C . ARG A 1 639 ? 56.049 14.218 -34.980 1.00 37.25 639 ARG A C 1
ATOM 5132 O O . ARG A 1 639 ? 55.131 15.017 -34.987 1.00 37.25 639 ARG A O 1
ATOM 5139 N N . SER A 1 640 ? 57.216 14.381 -34.342 1.00 43.25 640 SER A N 1
ATOM 5140 C CA . SER A 1 640 ? 57.926 15.613 -33.935 1.00 43.25 640 SER A CA 1
ATOM 5141 C C . SER A 1 640 ? 57.121 16.918 -33.803 1.00 43.25 640 SER A C 1
ATOM 5143 O O . SER A 1 640 ? 56.481 17.368 -34.749 1.00 43.25 640 SER A O 1
ATOM 5145 N N . VAL A 1 641 ? 57.342 17.619 -32.681 1.00 43.31 641 VAL A N 1
ATOM 5146 C CA . VAL A 1 641 ? 56.873 18.981 -32.330 1.00 43.31 641 VAL A CA 1
ATOM 5147 C C . VAL A 1 641 ? 56.922 19.990 -33.495 1.00 43.31 641 VAL A C 1
ATOM 5149 O O . VAL A 1 641 ? 56.055 20.852 -33.594 1.00 43.31 641 VAL A O 1
ATOM 5152 N N . SER A 1 642 ? 57.853 19.837 -34.439 1.00 42.09 642 SER A N 1
ATOM 5153 C CA . SER A 1 642 ? 57.955 20.672 -35.646 1.00 42.09 642 SER A CA 1
ATOM 5154 C C . SER A 1 642 ? 56.739 20.600 -36.591 1.00 42.09 642 SER A C 1
ATOM 5156 O O . SER A 1 642 ? 56.492 21.532 -37.353 1.00 42.09 642 SER A O 1
ATOM 5158 N N . PHE A 1 643 ? 55.966 19.508 -36.578 1.00 41.84 643 PHE A N 1
ATOM 5159 C CA . PHE A 1 643 ? 54.760 19.359 -37.405 1.00 41.84 643 PHE A CA 1
ATOM 5160 C C . PHE A 1 643 ? 53.563 20.131 -36.825 1.00 41.84 643 PHE A C 1
ATOM 5162 O O . PHE A 1 643 ? 52.819 20.749 -37.584 1.00 41.84 643 PHE A O 1
ATOM 5169 N N . LEU A 1 644 ? 53.433 20.185 -35.492 1.00 42.53 644 LEU A N 1
ATOM 5170 C CA . LEU A 1 644 ? 52.371 20.923 -34.788 1.00 42.53 644 LEU A CA 1
ATOM 5171 C C . LEU A 1 644 ? 52.468 22.440 -35.021 1.00 42.53 644 LEU A C 1
ATOM 5173 O O . LEU A 1 644 ? 51.450 23.111 -35.184 1.00 42.53 644 LEU A O 1
ATOM 5177 N N . GLU A 1 645 ? 53.690 22.964 -35.136 1.00 44.00 645 GLU A N 1
ATOM 5178 C CA . GLU A 1 645 ? 53.937 24.364 -35.503 1.00 44.00 645 GLU A CA 1
ATOM 5179 C C . GLU A 1 645 ? 53.613 24.652 -36.983 1.00 44.00 645 GLU A C 1
ATOM 5181 O O . GLU A 1 645 ? 53.236 25.771 -37.326 1.00 44.00 645 GLU A O 1
ATOM 5186 N N . THR A 1 646 ? 53.689 23.644 -37.863 1.00 40.97 646 THR A N 1
ATOM 5187 C CA . THR A 1 646 ? 53.426 23.792 -39.310 1.00 40.97 646 THR A CA 1
ATOM 5188 C C . THR A 1 646 ? 51.925 23.869 -39.632 1.00 40.97 646 THR A C 1
ATOM 5190 O O . THR A 1 646 ? 51.546 24.464 -40.638 1.00 40.97 646 THR A O 1
ATOM 5193 N N . ILE A 1 647 ? 51.061 23.322 -38.768 1.00 41.31 647 ILE A N 1
ATOM 5194 C CA . ILE A 1 647 ? 49.592 23.354 -38.919 1.00 41.31 647 ILE A CA 1
ATOM 5195 C C . ILE A 1 647 ? 48.905 24.432 -38.058 1.00 41.31 647 ILE A C 1
ATOM 5197 O O . ILE A 1 647 ? 47.683 24.446 -37.944 1.00 41.31 647 ILE A O 1
ATOM 5201 N N . GLY A 1 648 ? 49.672 25.359 -37.472 1.00 37.56 648 GLY A N 1
ATOM 5202 C CA . GLY A 1 648 ? 49.134 26.548 -36.798 1.00 37.56 648 GLY A CA 1
ATOM 5203 C C . GLY A 1 648 ? 48.675 26.347 -35.349 1.00 37.56 648 GLY A C 1
ATOM 5204 O O . GLY A 1 648 ? 47.992 27.215 -34.806 1.00 37.56 648 GLY A O 1
ATOM 5205 N N . VAL A 1 649 ? 49.056 25.244 -34.695 1.00 42.84 649 VAL A N 1
ATOM 5206 C CA . VAL A 1 649 ? 48.715 24.993 -33.286 1.00 42.84 649 VAL A CA 1
ATOM 5207 C C . VAL A 1 649 ? 49.715 25.705 -32.366 1.00 42.84 649 VAL A C 1
ATOM 5209 O O . VAL A 1 649 ? 50.921 25.473 -32.425 1.00 42.84 649 VAL A O 1
ATOM 5212 N N . ASN A 1 650 ? 49.220 26.579 -31.483 1.00 43.03 650 ASN A N 1
ATOM 5213 C CA . ASN A 1 650 ? 50.052 27.334 -30.542 1.00 43.03 650 ASN A CA 1
ATOM 5214 C C . ASN A 1 650 ? 50.437 26.475 -29.324 1.00 43.03 650 ASN A C 1
ATOM 5216 O O . ASN A 1 650 ? 49.733 26.439 -28.313 1.00 43.03 650 ASN A O 1
ATOM 5220 N N . VAL A 1 651 ? 51.592 25.816 -29.412 1.00 44.44 651 VAL A N 1
ATOM 5221 C CA . VAL A 1 651 ? 52.124 24.861 -28.418 1.00 44.44 651 VAL A CA 1
ATOM 5222 C C . VAL A 1 651 ? 52.312 25.472 -27.014 1.00 44.44 651 VAL A C 1
ATOM 5224 O O . VAL A 1 651 ? 52.363 24.748 -26.024 1.00 44.44 651 VAL A O 1
ATOM 5227 N N . LYS A 1 652 ? 52.343 26.807 -26.884 1.00 42.97 652 LYS A N 1
ATOM 5228 C CA . LYS A 1 652 ? 52.438 27.508 -25.587 1.00 42.97 652 LYS A CA 1
ATOM 5229 C C . LYS A 1 652 ? 51.119 27.581 -24.807 1.00 42.97 652 LYS A C 1
ATOM 5231 O O . LYS A 1 652 ? 51.127 28.043 -23.672 1.00 42.97 652 LYS A O 1
ATOM 5236 N N . SER A 1 653 ? 50.005 27.161 -25.409 1.00 40.69 653 SER A N 1
ATOM 5237 C CA . SER A 1 653 ? 48.676 27.134 -24.775 1.00 40.69 653 SER A CA 1
ATOM 5238 C C . SER A 1 653 ? 48.322 25.788 -24.134 1.00 40.69 653 SER A C 1
ATOM 5240 O O . SER A 1 653 ? 47.283 25.678 -23.492 1.00 40.69 653 SER A O 1
ATOM 5242 N N . ILE A 1 654 ? 49.185 24.776 -24.277 1.00 41.50 654 ILE A N 1
ATOM 5243 C CA . ILE A 1 654 ? 48.972 23.455 -23.686 1.00 41.50 654 ILE A CA 1
ATOM 5244 C C . ILE A 1 654 ? 49.370 23.510 -22.199 1.00 41.50 654 ILE A C 1
ATOM 5246 O O . ILE A 1 654 ? 50.518 23.847 -21.895 1.00 41.50 654 ILE A O 1
ATOM 5250 N N . PRO A 1 655 ? 48.455 23.191 -21.265 1.00 35.53 655 PRO A N 1
ATOM 5251 C CA . PRO A 1 655 ? 48.733 23.167 -19.833 1.00 35.53 655 PRO A CA 1
ATOM 5252 C C . PRO A 1 655 ? 49.891 22.220 -19.469 1.00 35.53 655 PRO A C 1
ATOM 5254 O O . PRO A 1 655 ? 49.987 21.095 -19.964 1.00 35.53 655 PRO A O 1
ATOM 5257 N N . SER A 1 656 ? 50.782 22.663 -18.577 1.00 38.28 656 SER A N 1
ATOM 5258 C CA . SER A 1 656 ? 52.023 21.958 -18.199 1.00 38.28 656 SER A CA 1
ATOM 5259 C C . SER A 1 656 ? 51.811 20.581 -17.550 1.00 38.28 656 SER A C 1
ATOM 5261 O O . SER A 1 656 ? 52.740 19.784 -17.479 1.00 38.28 656 SER A O 1
ATOM 5263 N N . ASN A 1 657 ? 50.590 20.261 -17.124 1.00 39.97 657 ASN A N 1
ATOM 5264 C CA . ASN A 1 657 ? 50.189 18.971 -16.553 1.00 39.97 657 ASN A CA 1
ATOM 5265 C C . ASN A 1 657 ? 49.953 17.859 -17.597 1.00 39.97 657 ASN A C 1
ATOM 5267 O O . ASN A 1 657 ? 49.773 16.707 -17.203 1.00 39.97 657 ASN A O 1
ATOM 5271 N N . ILE A 1 658 ? 49.965 18.176 -18.897 1.00 39.88 658 ILE A N 1
ATOM 5272 C CA . ILE A 1 658 ? 49.808 17.198 -19.992 1.00 39.88 658 ILE A CA 1
ATOM 5273 C C . ILE A 1 658 ? 51.168 16.791 -20.597 1.00 39.88 658 ILE A C 1
ATOM 5275 O O . ILE A 1 658 ? 51.266 15.764 -21.262 1.00 39.88 658 ILE A O 1
ATOM 5279 N N . GLN A 1 659 ? 52.249 17.532 -20.321 1.00 36.97 659 GLN A N 1
ATOM 5280 C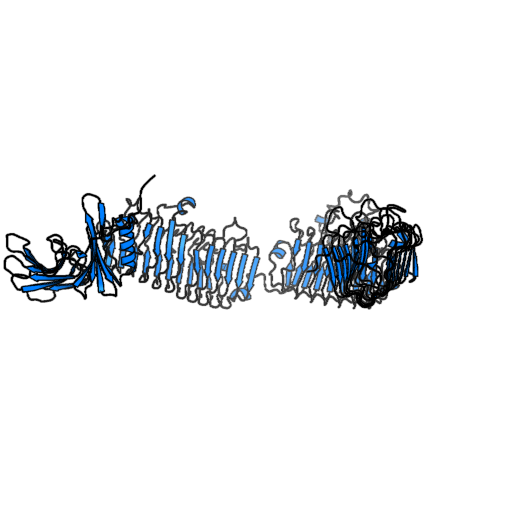 CA . GLN A 1 659 ? 53.573 17.259 -20.904 1.00 36.97 659 GLN A CA 1
ATOM 5281 C C . GLN A 1 659 ? 54.290 16.020 -20.333 1.00 36.97 659 GLN A C 1
ATOM 5283 O O . GLN A 1 659 ? 55.230 15.552 -20.964 1.00 36.97 659 GLN A O 1
ATOM 5288 N N . ASP A 1 660 ? 53.843 15.461 -19.199 1.00 35.72 660 ASP A N 1
ATOM 5289 C CA . ASP A 1 660 ? 54.647 14.503 -18.415 1.00 35.72 660 ASP A CA 1
ATOM 5290 C C . ASP A 1 660 ? 53.947 13.173 -18.055 1.00 35.72 660 ASP A C 1
ATOM 5292 O O . ASP A 1 660 ? 54.332 12.479 -17.114 1.00 35.72 660 ASP A O 1
ATOM 5296 N N . LYS A 1 661 ? 52.916 12.762 -18.807 1.00 31.38 661 LYS A N 1
ATOM 5297 C CA . LYS A 1 661 ? 52.269 11.442 -18.628 1.00 31.38 661 LYS A CA 1
ATOM 5298 C C . LYS A 1 661 ? 52.141 10.639 -19.919 1.00 31.38 661 LYS A C 1
ATOM 5300 O O . LYS A 1 661 ? 51.103 10.052 -20.205 1.00 31.38 661 LYS A O 1
ATOM 5305 N N . THR A 1 662 ? 53.218 10.564 -20.686 1.00 30.80 662 THR A N 1
ATOM 5306 C CA . THR A 1 662 ? 53.364 9.552 -21.737 1.00 30.80 662 THR A CA 1
ATOM 5307 C C . THR A 1 662 ? 54.318 8.468 -21.252 1.00 30.80 662 THR A C 1
ATOM 5309 O O . THR A 1 662 ? 55.530 8.667 -21.275 1.00 30.80 662 THR A O 1
ATOM 5312 N N . ASP A 1 663 ? 53.780 7.329 -20.804 1.00 30.86 663 ASP A N 1
ATOM 5313 C CA . ASP A 1 663 ? 54.559 6.095 -20.652 1.00 30.86 663 ASP A CA 1
ATOM 5314 C C . ASP A 1 663 ? 54.845 5.526 -22.059 1.00 30.86 663 ASP A C 1
ATOM 5316 O O . ASP A 1 663 ? 53.911 5.110 -22.754 1.00 30.86 663 ASP A O 1
ATOM 5320 N N . PRO A 1 664 ? 56.105 5.506 -22.533 1.00 30.66 664 PRO A N 1
ATOM 5321 C CA . PRO A 1 664 ? 56.435 5.073 -23.889 1.00 30.66 664 PRO A CA 1
ATOM 5322 C C . PRO A 1 664 ? 56.321 3.554 -24.096 1.00 30.66 664 PRO A C 1
ATOM 5324 O O . PRO A 1 664 ? 56.483 3.086 -25.224 1.00 30.66 664 PRO A O 1
ATOM 5327 N N . LYS A 1 665 ? 56.076 2.759 -23.041 1.00 31.30 665 LYS A N 1
ATOM 5328 C CA . LYS A 1 665 ? 56.021 1.289 -23.139 1.00 31.30 665 LYS A CA 1
ATOM 5329 C C . LYS A 1 665 ? 54.691 0.728 -23.644 1.00 31.30 665 LYS A C 1
ATOM 5331 O O . LYS A 1 665 ? 54.647 -0.445 -23.999 1.00 31.30 665 LYS A O 1
ATOM 5336 N N . MET A 1 666 ? 53.637 1.538 -23.728 1.00 32.22 666 MET A N 1
ATOM 5337 C CA . MET A 1 666 ? 52.289 1.061 -24.067 1.00 32.22 666 MET A CA 1
ATOM 5338 C C . MET A 1 666 ? 52.016 0.939 -25.584 1.00 32.22 666 MET A C 1
ATOM 5340 O O . MET A 1 666 ? 50.952 0.486 -25.979 1.00 32.22 666 MET A O 1
ATOM 5344 N N . TYR A 1 667 ? 52.973 1.299 -26.450 1.00 33.34 667 TYR A N 1
ATOM 5345 C CA . TYR A 1 667 ? 52.733 1.475 -27.896 1.00 33.34 667 TYR A CA 1
ATOM 5346 C C . TYR A 1 667 ? 53.520 0.524 -28.817 1.00 33.34 667 TYR A C 1
ATOM 5348 O O . TYR A 1 667 ? 53.704 0.810 -30.003 1.00 33.34 667 TYR A O 1
ATOM 5356 N N . ALA A 1 668 ? 54.003 -0.609 -28.301 1.00 24.89 668 ALA A N 1
ATOM 5357 C CA . ALA A 1 668 ? 54.885 -1.500 -29.057 1.00 24.89 668 ALA A CA 1
ATOM 5358 C C . ALA A 1 668 ? 54.185 -2.508 -29.995 1.00 24.89 668 ALA A C 1
ATOM 5360 O O . ALA A 1 668 ? 54.895 -3.130 -30.781 1.00 24.89 668 ALA A O 1
ATOM 5361 N N . ASP A 1 669 ? 52.850 -2.643 -29.995 1.00 28.58 669 ASP A N 1
ATOM 5362 C CA . ASP A 1 669 ? 52.173 -3.713 -30.766 1.00 28.58 669 ASP A CA 1
ATOM 5363 C C . ASP A 1 669 ? 51.011 -3.248 -31.671 1.00 28.58 669 ASP A C 1
ATOM 5365 O O . ASP A 1 669 ? 50.050 -3.958 -31.950 1.00 28.58 669 ASP A O 1
ATOM 5369 N N . VAL A 1 670 ? 51.106 -2.026 -32.203 1.00 31.05 670 VAL A N 1
ATOM 5370 C CA . VAL A 1 670 ? 50.039 -1.402 -33.013 1.00 31.05 670 VAL A CA 1
ATOM 5371 C C . VAL A 1 670 ? 50.092 -1.849 -34.486 1.00 31.05 670 VAL A C 1
ATOM 5373 O O . VAL A 1 670 ? 50.306 -1.038 -35.395 1.00 31.05 670 VAL A O 1
ATOM 5376 N N . ARG A 1 671 ? 49.931 -3.152 -34.751 1.00 29.22 671 ARG A N 1
ATOM 5377 C CA . ARG A 1 671 ? 49.536 -3.656 -36.088 1.00 29.22 671 ARG A CA 1
ATOM 5378 C C . ARG A 1 671 ? 48.123 -4.254 -36.125 1.00 29.22 671 ARG A C 1
ATOM 5380 O O . ARG A 1 671 ? 47.621 -4.436 -37.229 1.00 29.22 671 ARG A O 1
ATOM 5387 N N . TYR A 1 672 ? 47.477 -4.476 -34.974 1.00 31.72 672 TYR A N 1
ATOM 5388 C CA . TYR A 1 672 ? 46.112 -5.025 -34.875 1.00 31.72 672 TYR A CA 1
ATOM 5389 C C . TYR A 1 672 ? 45.052 -4.066 -34.278 1.00 31.72 672 TYR A C 1
ATOM 5391 O O . TYR A 1 672 ? 43.865 -4.323 -34.443 1.00 31.72 672 TYR A O 1
ATOM 5399 N N . ASP A 1 673 ? 45.438 -2.916 -33.711 1.00 34.78 673 ASP A N 1
ATOM 5400 C CA . ASP A 1 673 ? 44.533 -2.039 -32.930 1.00 34.78 673 ASP A CA 1
ATOM 5401 C C . ASP A 1 673 ? 43.867 -0.884 -33.709 1.00 34.78 673 ASP A C 1
ATOM 5403 O O . ASP A 1 673 ? 43.436 0.106 -33.123 1.00 34.78 673 ASP A O 1
ATOM 5407 N N . PHE A 1 674 ? 43.766 -0.955 -35.039 1.00 38.59 674 PHE A N 1
ATOM 5408 C CA . PHE A 1 674 ? 43.171 0.146 -35.820 1.00 38.59 674 PHE A CA 1
ATOM 5409 C C . PHE A 1 674 ? 41.630 0.234 -35.738 1.00 38.59 674 PHE A C 1
ATOM 5411 O O . PHE A 1 674 ? 41.072 1.200 -36.248 1.00 38.59 674 PHE A O 1
ATOM 5418 N N . PHE A 1 675 ? 40.963 -0.737 -35.096 1.00 44.56 675 PHE A N 1
ATOM 5419 C CA . PHE A 1 675 ? 39.495 -0.890 -35.074 1.00 44.56 675 PHE A CA 1
ATOM 5420 C C . PHE A 1 675 ? 38.872 -0.951 -33.666 1.00 44.56 675 PHE A C 1
ATOM 5422 O O . PHE A 1 675 ? 37.666 -1.118 -33.541 1.00 44.56 675 PHE A O 1
ATOM 5429 N N . MET A 1 676 ? 39.658 -0.829 -32.592 1.00 44.34 676 MET A N 1
ATOM 5430 C CA . MET A 1 676 ? 39.209 -1.094 -31.210 1.00 44.34 676 MET A CA 1
ATOM 5431 C C . MET A 1 676 ? 38.324 0.002 -30.575 1.00 44.34 676 MET A C 1
ATOM 5433 O O . MET A 1 676 ? 38.134 0.026 -29.360 1.00 44.34 676 MET A O 1
ATOM 5437 N N . GLY A 1 677 ? 37.788 0.932 -31.366 1.00 52.19 677 GLY A N 1
ATOM 5438 C CA . GLY A 1 677 ? 37.151 2.140 -30.846 1.00 52.19 677 GLY A CA 1
ATOM 5439 C C . GLY A 1 677 ? 35.895 2.595 -31.576 1.00 52.19 677 GLY A C 1
ATOM 5440 O O . GLY A 1 677 ? 35.485 3.727 -31.408 1.00 52.19 677 GLY A O 1
ATOM 5441 N N . ASP A 1 678 ? 35.249 1.778 -32.388 1.00 72.38 678 ASP A N 1
ATOM 5442 C CA . ASP A 1 678 ? 34.052 2.255 -33.087 1.00 72.38 678 ASP A CA 1
ATOM 5443 C C . ASP A 1 678 ? 32.800 2.227 -32.182 1.00 72.38 678 ASP A C 1
ATOM 5445 O O . ASP A 1 678 ? 32.775 1.556 -31.145 1.00 72.38 678 ASP A O 1
ATOM 5449 N N . ALA A 1 679 ? 31.757 2.994 -32.527 1.00 80.88 679 ALA A N 1
ATOM 5450 C CA . ALA A 1 679 ? 30.533 3.004 -31.723 1.00 80.88 679 ALA A CA 1
ATOM 5451 C C . ALA A 1 679 ? 29.824 1.642 -31.812 1.00 80.88 679 ALA A C 1
ATOM 5453 O O . ALA A 1 679 ? 29.657 1.097 -32.906 1.00 80.88 679 ALA A O 1
ATOM 5454 N N . PHE A 1 680 ? 29.425 1.086 -30.664 1.00 84.94 680 PHE A N 1
ATOM 5455 C CA . PHE A 1 680 ? 28.921 -0.294 -30.561 1.00 84.94 680 PHE A CA 1
ATOM 5456 C C . PHE A 1 680 ? 29.875 -1.353 -31.158 1.00 84.94 680 PHE A C 1
ATOM 5458 O O . PHE A 1 680 ? 29.443 -2.320 -31.794 1.00 84.94 680 PHE A O 1
ATOM 5465 N N . HIS A 1 681 ? 31.188 -1.173 -30.976 1.00 80.50 681 HIS A N 1
ATOM 5466 C CA . HIS A 1 681 ? 32.181 -2.194 -31.307 1.00 80.50 681 HIS A CA 1
ATOM 5467 C C . HIS A 1 681 ? 31.991 -3.449 -30.444 1.00 80.50 681 HIS A C 1
ATOM 5469 O O . HIS A 1 681 ? 31.809 -3.350 -29.229 1.00 80.50 681 HIS A O 1
ATOM 5475 N N . GLU A 1 682 ? 32.070 -4.622 -31.075 1.00 78.88 682 GLU A N 1
ATOM 5476 C CA . GLU A 1 682 ? 31.847 -5.932 -30.456 1.00 78.88 682 GLU A CA 1
ATOM 5477 C C . GLU A 1 682 ? 30.455 -6.103 -29.814 1.00 78.88 682 GLU A C 1
ATOM 5479 O O . GLU A 1 682 ? 30.293 -6.828 -28.827 1.00 78.88 682 GLU A O 1
ATOM 5484 N N . CYS A 1 683 ? 29.418 -5.491 -30.391 1.00 84.62 683 CYS A N 1
ATOM 5485 C CA . CYS A 1 683 ? 28.046 -5.773 -29.972 1.00 84.62 683 CYS A CA 1
ATOM 5486 C C . CYS A 1 683 ? 27.619 -7.212 -30.340 1.00 84.62 683 CYS A C 1
ATOM 5488 O O . CYS A 1 683 ? 28.159 -7.845 -31.254 1.00 84.62 683 CYS A O 1
ATOM 5490 N N . SER A 1 684 ? 26.659 -7.753 -29.590 1.00 88.31 684 SER A N 1
ATOM 5491 C CA . SER A 1 684 ? 26.001 -9.036 -29.867 1.00 88.31 684 SER A CA 1
ATOM 5492 C C . SER A 1 684 ? 24.570 -8.857 -30.365 1.00 88.31 684 SER A C 1
ATOM 5494 O O . SER A 1 684 ? 24.056 -9.752 -31.018 1.00 88.31 684 SER A O 1
ATOM 5496 N N . LEU A 1 685 ? 23.921 -7.726 -30.091 1.00 90.38 685 LEU A N 1
ATOM 5497 C CA . LEU A 1 685 ? 22.545 -7.472 -30.507 1.00 90.38 685 LEU A CA 1
ATOM 5498 C C . LEU A 1 685 ? 22.379 -6.019 -30.956 1.00 90.38 685 LEU A C 1
ATOM 5500 O O . LEU A 1 685 ? 22.685 -5.100 -30.194 1.00 90.38 685 LEU A O 1
ATOM 5504 N N . ALA A 1 686 ? 21.864 -5.825 -32.169 1.00 92.88 686 ALA A N 1
ATOM 5505 C CA . ALA A 1 686 ? 21.399 -4.529 -32.653 1.00 92.88 686 ALA A CA 1
ATOM 5506 C C . ALA A 1 686 ? 19.981 -4.665 -33.225 1.00 92.88 686 ALA A C 1
ATOM 5508 O O . ALA A 1 686 ? 19.765 -5.419 -34.176 1.00 92.88 686 ALA A O 1
ATOM 5509 N N . VAL A 1 687 ? 19.020 -3.940 -32.652 1.00 96.12 687 VAL A N 1
ATOM 5510 C CA . VAL A 1 687 ? 17.598 -4.017 -33.011 1.00 96.12 687 VAL A CA 1
ATOM 5511 C C . VAL A 1 687 ? 17.066 -2.638 -33.370 1.00 96.12 687 VAL A C 1
ATOM 5513 O O . VAL A 1 687 ? 17.158 -1.706 -32.576 1.00 96.12 687 VAL A O 1
ATOM 5516 N N . PHE A 1 688 ? 16.456 -2.548 -34.548 1.00 96.50 688 PHE A N 1
ATOM 5517 C CA . PHE A 1 688 ? 15.677 -1.410 -35.019 1.00 96.50 688 PHE A CA 1
ATOM 5518 C C . PHE A 1 688 ? 14.333 -1.950 -35.505 1.00 96.50 688 PHE A C 1
ATOM 5520 O O . PHE A 1 688 ? 14.244 -2.561 -36.577 1.00 96.50 688 PHE A O 1
ATOM 5527 N N . GLU A 1 689 ? 13.292 -1.781 -34.694 1.00 96.38 689 GLU A N 1
ATOM 5528 C CA . GLU A 1 689 ? 12.015 -2.460 -34.911 1.00 96.38 689 GLU A CA 1
ATOM 5529 C C . GLU A 1 689 ? 10.818 -1.534 -34.667 1.00 96.38 689 GLU A C 1
ATOM 5531 O O . GLU A 1 689 ? 10.767 -0.800 -33.682 1.00 96.38 689 GLU A O 1
ATOM 5536 N N . ASN A 1 690 ? 9.829 -1.585 -35.564 1.00 94.94 690 ASN A N 1
ATOM 5537 C CA . ASN A 1 690 ? 8.597 -0.785 -35.489 1.00 94.94 690 ASN A CA 1
ATOM 5538 C C . ASN A 1 690 ? 8.844 0.735 -35.461 1.00 94.94 690 ASN A C 1
ATOM 5540 O O . ASN A 1 690 ? 8.306 1.443 -34.609 1.00 94.94 690 ASN A O 1
ATOM 5544 N N . LEU A 1 691 ? 9.617 1.243 -36.427 1.00 95.06 691 LEU A N 1
ATOM 5545 C CA . LEU A 1 691 ? 9.917 2.674 -36.585 1.00 95.06 691 LEU A CA 1
ATOM 5546 C C . LEU A 1 691 ? 9.268 3.194 -37.888 1.00 95.06 691 LEU A C 1
ATOM 5548 O O . LEU A 1 691 ? 9.934 3.300 -38.922 1.00 95.06 691 LEU A O 1
ATOM 5552 N N . PRO A 1 692 ? 7.943 3.453 -37.892 1.00 94.06 692 PRO A N 1
ATOM 5553 C CA . PRO A 1 692 ? 7.169 3.723 -39.104 1.00 94.06 692 PRO A CA 1
ATOM 5554 C C . PRO A 1 692 ? 7.548 5.012 -39.839 1.00 94.06 692 PRO A C 1
ATOM 5556 O O . PRO A 1 692 ? 7.402 5.048 -41.060 1.00 94.06 692 PRO A O 1
ATOM 5559 N N . GLU A 1 693 ? 8.034 6.038 -39.136 1.00 96.12 693 GLU A N 1
ATOM 5560 C CA . GLU A 1 693 ? 8.424 7.338 -39.710 1.00 96.12 693 GLU A CA 1
ATOM 5561 C C . GLU A 1 693 ? 9.921 7.452 -40.042 1.00 96.12 693 GLU A C 1
ATOM 5563 O O . GLU A 1 693 ? 10.349 8.465 -40.598 1.00 96.12 693 GLU A O 1
ATOM 5568 N N . LEU A 1 694 ? 10.719 6.413 -39.777 1.00 96.88 694 LEU A N 1
ATOM 5569 C CA . LEU A 1 694 ? 12.163 6.454 -39.997 1.00 96.88 694 LEU A CA 1
ATOM 5570 C C . LEU A 1 694 ? 12.479 6.538 -41.487 1.00 96.88 694 LEU A C 1
ATOM 5572 O O . LEU A 1 694 ? 12.104 5.657 -42.254 1.00 96.88 694 LEU A O 1
ATOM 5576 N N . THR A 1 695 ? 13.198 7.585 -41.900 1.00 95.81 695 THR A N 1
ATOM 5577 C CA . THR A 1 695 ? 13.510 7.854 -43.316 1.00 95.81 695 THR A CA 1
ATOM 5578 C C . THR A 1 695 ? 14.959 7.567 -43.686 1.00 95.81 695 THR A C 1
ATOM 5580 O O . THR A 1 695 ? 15.226 7.212 -44.840 1.00 95.81 695 THR A O 1
ATOM 5583 N N . SER A 1 696 ? 15.886 7.695 -42.729 1.00 95.12 696 SER A N 1
ATOM 5584 C CA . SER A 1 696 ? 17.322 7.533 -42.963 1.00 95.12 696 SER A CA 1
ATOM 5585 C C . SER A 1 696 ? 18.060 6.947 -41.761 1.00 95.12 696 SER A C 1
ATOM 5587 O O . SER A 1 69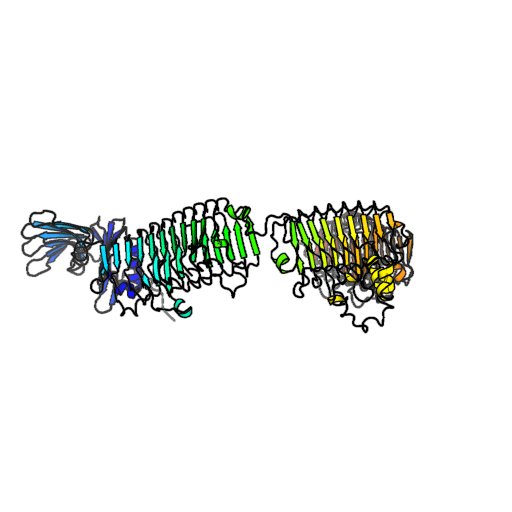6 ? 17.947 7.483 -40.653 1.00 95.12 696 SER A O 1
ATOM 5589 N N . ILE A 1 697 ? 18.890 5.933 -42.015 1.00 93.56 697 ILE A N 1
ATOM 5590 C CA . ILE A 1 697 ? 19.927 5.448 -41.097 1.00 93.56 697 ILE A CA 1
ATOM 5591 C C . ILE A 1 697 ? 21.289 5.751 -41.723 1.00 93.56 697 ILE A C 1
ATOM 5593 O O . ILE A 1 697 ? 21.599 5.276 -42.822 1.00 93.56 697 ILE A O 1
ATOM 5597 N N . LEU A 1 698 ? 22.097 6.543 -41.019 1.00 89.38 698 LEU A N 1
ATOM 5598 C CA . LEU A 1 698 ? 23.458 6.895 -41.411 1.00 89.38 698 LEU A CA 1
ATOM 5599 C C . LEU A 1 698 ? 24.443 6.423 -40.345 1.00 89.38 698 LEU A C 1
ATOM 5601 O O . LEU A 1 698 ? 24.371 6.833 -39.189 1.00 89.38 698 LEU A O 1
ATOM 5605 N N . THR A 1 699 ? 25.392 5.587 -40.743 1.00 86.19 699 THR A N 1
ATOM 5606 C CA . THR A 1 699 ? 26.461 5.114 -39.858 1.00 86.19 699 THR A CA 1
ATOM 5607 C C . THR A 1 699 ? 27.826 5.435 -40.453 1.00 86.19 699 THR A C 1
ATOM 5609 O O . THR A 1 699 ? 28.023 5.262 -41.659 1.00 86.19 699 THR A O 1
ATOM 5612 N N . TYR A 1 700 ? 28.779 5.849 -39.621 1.00 78.19 700 TYR A N 1
ATOM 5613 C CA . TYR A 1 700 ? 30.163 6.101 -40.037 1.00 78.19 700 TYR A CA 1
ATOM 5614 C C . TYR A 1 700 ? 31.088 4.914 -39.699 1.00 78.19 700 TYR A C 1
ATOM 5616 O O . TYR A 1 700 ? 30.617 3.817 -39.401 1.00 78.19 700 TYR A O 1
ATOM 5624 N N . ASN A 1 701 ? 32.409 5.092 -39.830 1.00 71.00 701 ASN A N 1
ATOM 5625 C CA . ASN A 1 701 ? 33.402 4.009 -39.760 1.00 71.00 701 ASN A CA 1
ATOM 5626 C C . ASN A 1 701 ? 33.199 3.056 -38.569 1.00 71.00 701 ASN A C 1
ATOM 5628 O O . ASN A 1 701 ? 33.164 3.497 -37.426 1.00 71.00 701 ASN A O 1
ATOM 5632 N N . GLY A 1 702 ? 33.118 1.755 -38.872 1.00 69.81 702 GLY A N 1
ATOM 5633 C CA . GLY A 1 702 ? 33.246 0.674 -37.891 1.00 69.81 702 GLY A CA 1
ATOM 5634 C C . GLY A 1 702 ? 32.057 0.448 -36.953 1.00 69.81 702 GLY A C 1
ATOM 5635 O O . GLY A 1 702 ? 32.126 -0.390 -36.055 1.00 69.81 702 GLY A O 1
ATOM 5636 N N . VAL A 1 703 ? 30.970 1.191 -37.155 1.00 79.12 703 VAL A N 1
ATOM 5637 C CA . VAL A 1 703 ? 29.766 1.120 -36.325 1.00 79.12 703 VAL A CA 1
ATOM 5638 C C . VAL A 1 703 ? 29.043 -0.223 -36.513 1.00 79.12 703 VAL A C 1
ATOM 5640 O O . VAL A 1 703 ? 28.910 -0.715 -37.638 1.00 79.12 703 VAL A O 1
ATOM 5643 N N . PHE A 1 704 ? 28.552 -0.803 -35.411 1.00 84.06 704 PHE A N 1
ATOM 5644 C CA . PHE A 1 704 ? 27.892 -2.122 -35.374 1.00 84.06 704 PHE A CA 1
ATOM 5645 C C . PHE A 1 704 ? 28.757 -3.256 -35.953 1.00 84.06 704 PHE A C 1
ATOM 5647 O O . PHE A 1 704 ? 28.333 -4.022 -36.822 1.00 84.06 704 PHE A O 1
ATOM 5654 N N . ASN A 1 705 ? 29.998 -3.359 -35.477 1.00 82.19 705 ASN A N 1
ATOM 5655 C CA . ASN A 1 705 ? 30.867 -4.499 -35.753 1.00 82.19 705 ASN A CA 1
ATOM 5656 C C . ASN A 1 705 ? 30.644 -5.595 -34.698 1.00 82.19 705 ASN A C 1
ATOM 5658 O O . ASN A 1 705 ? 30.971 -5.399 -33.529 1.00 82.19 705 ASN A O 1
ATOM 5662 N N . PHE A 1 706 ? 30.101 -6.743 -35.101 1.00 83.38 706 PHE A N 1
ATOM 5663 C CA . PHE A 1 706 ? 29.706 -7.817 -34.189 1.00 83.38 706 PHE A CA 1
ATOM 5664 C C . PHE A 1 706 ? 30.872 -8.753 -33.824 1.00 83.38 706 PHE A C 1
ATOM 5666 O O . PHE A 1 706 ? 31.823 -8.937 -34.598 1.00 83.38 706 PHE A O 1
ATOM 5673 N N . LYS A 1 707 ? 30.783 -9.390 -32.645 1.00 76.12 707 LYS A N 1
ATOM 5674 C CA . LYS A 1 707 ? 31.778 -10.372 -32.165 1.00 76.12 707 LYS A CA 1
ATOM 5675 C C . LYS A 1 707 ? 31.874 -11.586 -33.095 1.00 76.12 707 LYS A C 1
ATOM 5677 O O . LYS A 1 707 ? 30.871 -12.195 -33.444 1.00 76.12 707 LYS A O 1
ATOM 5682 N N . ARG A 1 708 ? 33.104 -11.999 -33.428 1.00 67.06 708 ARG A N 1
ATOM 5683 C CA . ARG A 1 708 ? 33.359 -13.144 -34.329 1.00 67.06 708 ARG A CA 1
ATOM 5684 C C . ARG A 1 708 ? 33.264 -14.525 -33.658 1.00 67.06 708 ARG A C 1
ATOM 5686 O O . ARG A 1 708 ? 32.877 -15.484 -34.320 1.00 67.06 708 ARG A O 1
ATOM 5693 N N . ASN A 1 709 ? 33.622 -14.649 -32.370 1.00 61.16 709 ASN A N 1
ATOM 5694 C CA . ASN A 1 709 ? 34.115 -15.930 -31.831 1.00 61.16 709 ASN A CA 1
ATOM 5695 C C . ASN A 1 709 ? 33.414 -16.540 -30.591 1.00 61.16 709 ASN A C 1
ATOM 5697 O O . ASN A 1 709 ? 33.937 -17.548 -30.121 1.00 61.16 709 ASN A O 1
ATOM 5701 N N . SER A 1 710 ? 32.290 -16.043 -30.036 1.00 53.75 710 SER A N 1
ATOM 5702 C CA . SER A 1 710 ? 31.719 -16.755 -28.859 1.00 53.75 710 SER A CA 1
ATOM 5703 C C . SER A 1 710 ? 30.239 -16.594 -28.462 1.00 53.75 710 SER A C 1
ATOM 5705 O O . SER A 1 710 ? 29.880 -17.174 -27.449 1.00 53.75 710 SER A O 1
ATOM 5707 N N . GLU A 1 711 ? 29.369 -15.876 -29.178 1.00 60.59 711 GLU A N 1
ATOM 5708 C CA . GLU A 1 711 ? 27.931 -15.748 -28.825 1.00 60.59 711 GLU A CA 1
ATOM 5709 C C . GLU A 1 711 ? 27.083 -15.585 -30.107 1.00 60.59 711 GLU A C 1
ATOM 5711 O O . GLU A 1 711 ? 27.641 -15.136 -31.118 1.00 60.59 711 GLU A O 1
ATOM 5716 N N . PRO A 1 712 ? 25.775 -15.922 -30.121 1.00 69.12 712 PRO A N 1
ATOM 5717 C CA . PRO A 1 712 ? 24.901 -15.587 -31.244 1.00 69.12 712 PRO A CA 1
ATOM 5718 C C . PRO A 1 712 ? 24.823 -14.062 -31.381 1.00 69.12 712 PRO A C 1
ATOM 5720 O O . PRO A 1 712 ? 24.344 -13.370 -30.484 1.00 69.12 712 PRO A O 1
ATOM 5723 N N . SER A 1 713 ? 25.346 -13.532 -32.487 1.00 83.88 713 SER A N 1
ATOM 5724 C CA . SER A 1 713 ? 25.226 -12.121 -32.834 1.00 83.88 713 SER A CA 1
ATOM 5725 C C . SER A 1 713 ? 24.017 -11.907 -33.739 1.00 83.88 713 SER A C 1
ATOM 5727 O O . SER A 1 713 ? 23.924 -12.542 -34.790 1.00 83.88 713 SER A O 1
ATOM 5729 N N . GLU A 1 714 ? 23.101 -11.023 -33.352 1.00 89.75 714 GLU A N 1
ATOM 5730 C CA . GLU A 1 714 ? 21.847 -10.786 -34.067 1.00 89.75 714 GLU A CA 1
ATOM 5731 C C . GLU A 1 714 ? 21.687 -9.318 -34.487 1.00 89.75 714 GLU A C 1
ATOM 5733 O O . GLU A 1 714 ? 21.878 -8.389 -33.698 1.00 89.75 714 GLU A O 1
ATOM 5738 N N . LEU A 1 715 ? 21.322 -9.119 -35.752 1.00 92.81 715 LEU A N 1
ATOM 5739 C CA . LEU A 1 715 ? 20.935 -7.832 -36.318 1.00 92.81 715 LEU A CA 1
ATOM 5740 C C . LEU A 1 715 ? 19.486 -7.909 -36.799 1.00 92.81 715 LEU A C 1
ATOM 5742 O O . LEU A 1 715 ? 19.185 -8.688 -37.704 1.00 92.81 715 LEU A O 1
ATOM 5746 N N . ILE A 1 716 ? 18.618 -7.056 -36.258 1.00 94.00 716 ILE A N 1
ATOM 5747 C CA . ILE A 1 716 ? 17.204 -6.971 -36.638 1.00 94.00 716 ILE A CA 1
ATOM 5748 C C . ILE A 1 716 ? 16.906 -5.575 -37.181 1.00 94.00 716 ILE A C 1
ATOM 5750 O O . ILE A 1 716 ? 16.974 -4.590 -36.449 1.00 94.00 716 ILE A O 1
ATOM 5754 N N . LEU A 1 717 ? 16.528 -5.501 -38.457 1.00 95.12 717 LEU A N 1
ATOM 5755 C CA . LEU A 1 717 ? 15.921 -4.335 -39.097 1.00 95.12 717 LEU A CA 1
ATOM 5756 C C . LEU A 1 717 ? 14.524 -4.741 -39.575 1.00 95.12 717 LEU A C 1
ATOM 5758 O O . LEU A 1 717 ? 14.377 -5.351 -40.639 1.00 95.12 717 LEU A O 1
ATOM 5762 N N . ARG A 1 718 ? 13.493 -4.440 -38.780 1.00 94.25 718 ARG A N 1
ATOM 5763 C CA . ARG A 1 718 ? 12.120 -4.892 -39.043 1.00 94.25 718 ARG A CA 1
ATOM 5764 C C . ARG A 1 718 ? 11.117 -3.746 -38.976 1.00 94.25 718 ARG A C 1
ATOM 5766 O O . ARG A 1 718 ? 11.116 -2.952 -38.044 1.00 94.25 718 ARG A O 1
ATOM 5773 N N . ASN A 1 719 ? 10.179 -3.726 -39.920 1.00 92.50 719 ASN A N 1
ATOM 5774 C CA . ASN A 1 719 ? 9.043 -2.802 -39.923 1.00 92.50 719 ASN A CA 1
ATOM 5775 C C . ASN A 1 719 ? 9.482 -1.325 -39.931 1.00 92.50 719 ASN A C 1
ATOM 5777 O O . ASN A 1 719 ? 9.125 -0.545 -39.047 1.00 92.50 719 ASN A O 1
ATOM 5781 N N . LEU A 1 720 ? 10.245 -0.959 -40.968 1.00 95.44 720 LEU A N 1
ATOM 5782 C CA . LEU A 1 720 ? 10.721 0.404 -41.248 1.00 95.44 720 LEU A CA 1
ATOM 5783 C C . LEU A 1 720 ? 10.145 0.880 -42.605 1.00 95.44 720 LEU A C 1
ATOM 5785 O O . LEU A 1 720 ? 10.883 1.082 -43.574 1.00 95.44 720 LEU A O 1
ATOM 5789 N N . PRO A 1 721 ? 8.809 1.006 -42.739 1.00 93.94 721 PRO A N 1
ATOM 5790 C CA . PRO A 1 721 ? 8.129 1.162 -44.025 1.00 93.94 721 PRO A CA 1
ATOM 5791 C C . PRO A 1 721 ? 8.492 2.430 -44.808 1.00 93.94 721 PRO A C 1
ATOM 5793 O O . PRO A 1 721 ? 8.419 2.404 -46.039 1.00 93.94 721 PRO A O 1
ATOM 5796 N N . LYS A 1 722 ? 8.877 3.522 -44.134 1.00 96.44 722 LYS A N 1
ATOM 5797 C CA . LYS A 1 722 ? 9.284 4.796 -44.757 1.00 96.44 722 LYS A CA 1
ATOM 5798 C C . LYS A 1 722 ? 10.796 4.944 -44.945 1.00 96.44 722 LYS A C 1
ATOM 5800 O O . LYS A 1 722 ? 11.228 5.973 -45.463 1.00 96.44 722 LYS A O 1
ATOM 5805 N N . LEU A 1 723 ? 11.594 3.935 -44.588 1.00 96.94 723 LEU A N 1
ATOM 5806 C CA . LEU A 1 723 ? 13.048 4.016 -44.703 1.00 96.94 723 LEU A CA 1
ATOM 5807 C C . LEU A 1 723 ? 13.439 4.124 -46.178 1.00 96.94 723 LEU A C 1
ATOM 5809 O O . LEU A 1 723 ? 13.146 3.223 -46.955 1.00 96.94 723 LEU A O 1
ATOM 5813 N N . THR A 1 724 ? 14.095 5.222 -46.558 1.00 94.88 724 THR A N 1
ATOM 5814 C CA . THR A 1 724 ? 14.524 5.497 -47.944 1.00 94.88 724 THR A CA 1
ATOM 5815 C C . THR A 1 724 ? 16.023 5.321 -48.141 1.00 94.88 724 THR A C 1
ATOM 5817 O O . THR A 1 724 ? 16.459 4.987 -49.249 1.00 94.88 724 THR A O 1
ATOM 5820 N N . SER A 1 725 ? 16.814 5.521 -47.081 1.00 93.81 725 SER A N 1
ATOM 5821 C CA . SER A 1 725 ? 18.269 5.431 -47.129 1.00 93.81 725 SER A CA 1
ATOM 5822 C C . SER A 1 725 ? 18.869 4.637 -45.967 1.00 93.81 725 SER A C 1
ATOM 5824 O O . SER A 1 725 ? 18.587 4.892 -44.796 1.00 93.81 725 SER A O 1
ATOM 5826 N N . LEU A 1 726 ? 19.741 3.691 -46.317 1.00 92.00 726 LEU A N 1
ATOM 5827 C CA . LEU A 1 726 ? 20.620 2.968 -45.402 1.00 92.00 726 LEU A CA 1
ATOM 5828 C C . LEU A 1 726 ? 22.052 3.134 -45.910 1.00 92.00 726 LEU A C 1
ATOM 5830 O O . LEU A 1 726 ? 22.428 2.561 -46.937 1.00 92.00 726 LEU A O 1
ATOM 5834 N N . ILE A 1 727 ? 22.823 3.986 -45.236 1.00 87.94 727 ILE A N 1
ATOM 5835 C CA . ILE A 1 727 ? 24.132 4.434 -45.716 1.00 87.94 727 ILE A CA 1
ATOM 5836 C C . ILE A 1 727 ? 25.192 4.178 -44.647 1.00 87.94 727 ILE A C 1
ATOM 5838 O O . ILE A 1 727 ? 25.123 4.707 -43.540 1.00 87.94 727 ILE A O 1
ATOM 5842 N N . THR A 1 728 ? 26.226 3.432 -45.023 1.00 82.38 728 THR A N 1
ATOM 5843 C CA . THR A 1 728 ? 27.481 3.315 -44.284 1.00 82.38 728 THR A CA 1
ATOM 5844 C C . THR A 1 728 ? 28.547 4.177 -44.972 1.00 82.38 728 THR A C 1
ATOM 5846 O O . THR A 1 728 ? 29.094 3.782 -46.006 1.00 82.38 728 THR A O 1
ATOM 5849 N N . GLU A 1 729 ? 28.856 5.362 -44.438 1.00 71.81 729 GLU A N 1
ATOM 5850 C CA . GLU A 1 729 ? 29.962 6.189 -44.942 1.00 71.81 729 GLU A CA 1
ATOM 5851 C C . GLU A 1 729 ? 31.280 5.722 -44.315 1.00 71.81 729 GLU A C 1
ATOM 5853 O O . GLU A 1 729 ? 31.510 5.906 -43.120 1.00 71.81 729 GLU A O 1
ATOM 5858 N N . THR A 1 730 ? 32.172 5.116 -45.108 1.00 61.66 730 THR A N 1
ATOM 5859 C CA . THR A 1 730 ? 33.431 4.583 -44.569 1.00 61.66 730 THR A CA 1
ATOM 5860 C C . THR A 1 730 ? 34.649 4.892 -45.440 1.00 61.66 730 THR A C 1
ATOM 5862 O O . THR A 1 730 ? 34.564 4.961 -46.665 1.00 61.66 730 THR A O 1
ATOM 5865 N N . VAL A 1 731 ? 35.810 5.027 -44.794 1.00 56.09 731 VAL A N 1
ATOM 5866 C CA . VAL A 1 731 ? 37.141 4.956 -45.428 1.00 56.09 731 VAL A CA 1
ATOM 5867 C C . VAL A 1 731 ? 37.726 3.542 -45.289 1.00 56.09 731 VAL A C 1
ATOM 5869 O O . VAL A 1 731 ? 38.566 3.145 -46.095 1.00 56.09 731 VAL A O 1
ATOM 5872 N N . PHE A 1 732 ? 37.259 2.765 -44.301 1.00 55.19 732 PHE A N 1
ATOM 5873 C CA . PHE A 1 732 ? 37.825 1.462 -43.932 1.00 55.19 732 PHE A CA 1
ATOM 5874 C C . PHE A 1 732 ? 36.906 0.245 -44.171 1.00 55.19 732 PHE A C 1
ATOM 5876 O O . PHE A 1 732 ? 37.362 -0.871 -43.962 1.00 55.19 732 PHE A O 1
ATOM 5883 N N . ASN A 1 733 ? 35.668 0.422 -44.662 1.00 57.34 733 ASN A N 1
ATOM 5884 C CA . ASN A 1 733 ? 34.707 -0.650 -44.998 1.00 57.34 733 ASN A CA 1
ATOM 5885 C C . ASN A 1 733 ? 34.378 -1.635 -43.849 1.00 57.34 733 ASN A C 1
ATOM 5887 O O . ASN A 1 733 ? 34.469 -2.842 -44.037 1.00 57.34 733 ASN A O 1
ATOM 5891 N N . VAL A 1 734 ? 33.935 -1.173 -42.668 1.00 67.62 734 VAL A N 1
ATOM 5892 C CA . VAL A 1 734 ? 33.645 -2.085 -41.524 1.00 67.62 734 VAL A CA 1
ATOM 5893 C C . VAL A 1 734 ? 32.313 -1.802 -40.796 1.00 67.62 734 VAL A C 1
ATOM 5895 O O . VAL A 1 734 ? 32.245 -1.860 -39.579 1.00 67.62 734 VAL A O 1
ATOM 5898 N N . GLY A 1 735 ? 31.238 -1.463 -41.517 1.00 76.19 735 GLY A N 1
ATOM 5899 C CA . GLY A 1 735 ? 29.895 -1.287 -40.927 1.00 76.19 735 GLY A CA 1
ATOM 5900 C C . GLY A 1 735 ? 29.014 -2.534 -41.067 1.00 76.19 735 GLY A C 1
ATOM 5901 O O . GLY A 1 735 ? 29.058 -3.177 -42.119 1.00 76.19 735 GLY A O 1
ATOM 5902 N N . PHE A 1 736 ? 28.213 -2.860 -40.043 1.00 84.81 736 PHE A N 1
ATOM 5903 C CA . PHE A 1 736 ? 27.313 -4.035 -40.016 1.00 84.81 736 PHE A CA 1
ATOM 5904 C C . PHE A 1 736 ? 28.015 -5.375 -40.328 1.00 84.81 736 PHE A C 1
ATOM 5906 O O . PHE A 1 736 ? 27.467 -6.265 -40.990 1.00 84.81 736 PHE A O 1
ATOM 5913 N N . THR A 1 737 ? 29.265 -5.523 -39.887 1.00 82.50 737 THR A N 1
ATOM 5914 C CA . THR A 1 737 ? 30.086 -6.708 -40.166 1.00 82.50 737 THR A CA 1
ATOM 5915 C C . THR A 1 737 ? 29.943 -7.771 -39.082 1.00 82.50 737 THR A C 1
ATOM 5917 O O . THR A 1 737 ? 29.884 -7.463 -37.897 1.00 82.50 737 THR A O 1
ATOM 5920 N N . ASN A 1 738 ? 29.982 -9.039 -39.491 1.00 81.25 738 ASN A N 1
ATOM 5921 C CA . ASN A 1 738 ? 29.945 -10.236 -38.640 1.00 81.25 738 ASN A CA 1
ATOM 5922 C C . ASN A 1 738 ? 28.665 -10.571 -37.817 1.00 81.25 738 ASN A C 1
ATOM 5924 O O . ASN A 1 738 ? 28.803 -11.295 -36.825 1.00 81.25 738 ASN A O 1
ATOM 5928 N N . PRO A 1 739 ? 27.436 -10.116 -38.146 1.00 86.50 739 PRO A N 1
ATOM 5929 C CA . PRO A 1 739 ? 26.253 -10.689 -37.500 1.00 86.50 739 PRO A CA 1
ATOM 5930 C C . PRO A 1 739 ? 26.049 -12.142 -37.961 1.00 86.50 739 PRO A C 1
ATOM 5932 O O . PRO A 1 739 ? 26.129 -12.417 -39.160 1.00 86.50 739 PRO A O 1
ATOM 5935 N N . ARG A 1 740 ? 25.769 -13.059 -37.027 1.00 85.12 740 ARG A N 1
ATOM 5936 C CA . ARG A 1 740 ? 25.464 -14.474 -37.302 1.00 85.12 740 ARG A CA 1
ATOM 5937 C C . ARG A 1 740 ? 24.013 -14.673 -37.727 1.00 85.12 740 ARG A C 1
ATOM 5939 O O . ARG A 1 740 ? 23.742 -15.448 -38.639 1.00 85.12 740 ARG A O 1
ATOM 5946 N N . HIS A 1 741 ? 23.086 -13.945 -37.122 1.00 84.94 741 HIS A N 1
ATOM 5947 C CA . HIS A 1 741 ? 21.668 -13.970 -37.459 1.00 84.94 741 HIS A CA 1
ATOM 5948 C C . HIS A 1 741 ? 21.242 -12.585 -37.937 1.00 84.94 741 HIS A C 1
ATOM 5950 O O . HIS A 1 741 ? 21.452 -11.588 -37.250 1.00 84.94 741 HIS A O 1
ATOM 5956 N N . VAL A 1 742 ? 20.696 -12.504 -39.148 1.00 88.75 742 VAL A N 1
ATOM 5957 C CA . VAL A 1 742 ? 20.301 -11.231 -39.761 1.00 88.75 742 VAL A CA 1
ATOM 5958 C C . VAL A 1 742 ? 18.829 -11.296 -40.149 1.00 88.75 742 VAL A C 1
ATOM 5960 O O . VAL A 1 742 ? 18.432 -12.173 -40.910 1.00 88.75 742 VAL A O 1
ATOM 5963 N N . VAL A 1 743 ? 18.018 -10.360 -39.665 1.00 88.56 743 VAL A N 1
ATOM 5964 C CA . VAL A 1 743 ? 16.590 -10.249 -39.984 1.00 88.56 743 VAL A CA 1
ATOM 5965 C C . VAL A 1 743 ? 16.332 -8.897 -40.634 1.00 88.56 743 VAL A C 1
ATOM 5967 O O . VAL A 1 743 ? 16.509 -7.857 -40.007 1.00 88.56 743 VAL A O 1
ATOM 5970 N N . LEU A 1 744 ? 15.916 -8.912 -41.898 1.00 91.06 744 LEU A N 1
ATOM 5971 C CA . LEU A 1 744 ? 15.638 -7.732 -42.713 1.00 91.06 744 LEU A CA 1
ATOM 5972 C C . LEU A 1 744 ? 14.214 -7.842 -43.260 1.00 91.06 744 LEU A C 1
ATOM 5974 O O . LEU A 1 744 ? 13.959 -8.584 -44.212 1.00 91.06 744 LEU A O 1
ATOM 5978 N N . GLU A 1 745 ? 13.271 -7.117 -42.668 1.00 88.88 745 GLU A N 1
ATOM 5979 C CA . GLU A 1 745 ? 11.851 -7.297 -42.969 1.00 88.88 745 GLU A CA 1
ATOM 5980 C C . GLU A 1 745 ? 11.089 -5.972 -43.064 1.00 88.88 745 GLU A C 1
ATOM 5982 O O . GLU A 1 745 ? 11.209 -5.093 -42.215 1.00 88.88 745 GLU A O 1
ATOM 5987 N N . ASN A 1 746 ? 10.228 -5.853 -44.074 1.00 86.31 746 ASN A N 1
ATOM 5988 C CA . ASN A 1 746 ? 9.301 -4.733 -44.251 1.00 86.31 746 ASN A CA 1
ATOM 5989 C C . ASN A 1 746 ? 9.985 -3.348 -44.295 1.00 86.31 746 ASN A C 1
ATOM 5991 O O . ASN A 1 746 ? 9.739 -2.477 -43.459 1.00 86.31 746 ASN A O 1
ATOM 5995 N N . MET A 1 747 ? 10.816 -3.147 -45.320 1.00 94.38 747 MET A N 1
ATOM 5996 C CA . MET A 1 747 ? 11.440 -1.871 -45.702 1.00 94.38 747 MET A CA 1
ATOM 5997 C C . MET A 1 747 ? 11.189 -1.556 -47.198 1.00 94.38 747 MET A C 1
ATOM 5999 O O . MET A 1 747 ? 12.137 -1.377 -47.965 1.00 94.38 747 MET A O 1
ATOM 6003 N N . PRO A 1 748 ? 9.925 -1.533 -47.670 1.00 88.12 748 PRO A N 1
ATOM 6004 C CA . PRO A 1 748 ? 9.590 -1.431 -49.095 1.00 88.12 748 PRO A CA 1
ATOM 6005 C C . PRO A 1 748 ? 10.053 -0.133 -49.767 1.00 88.12 748 PRO A C 1
ATOM 6007 O O . PRO A 1 748 ? 10.320 -0.137 -50.967 1.00 88.12 748 PRO A O 1
ATOM 6010 N N . SER A 1 749 ? 10.142 0.971 -49.018 1.00 92.19 749 SER A N 1
ATOM 6011 C CA . SER A 1 749 ? 10.491 2.296 -49.556 1.00 92.19 749 SER A CA 1
ATOM 6012 C C . SER A 1 749 ? 11.995 2.523 -49.718 1.00 92.19 749 SER A C 1
ATOM 6014 O O . SER A 1 749 ? 12.405 3.609 -50.129 1.00 92.19 749 SER A O 1
ATOM 6016 N N . LEU A 1 750 ? 12.824 1.525 -49.397 1.00 93.06 750 LEU A N 1
ATOM 6017 C CA . LEU A 1 750 ? 14.274 1.659 -49.405 1.00 93.06 750 LEU A CA 1
ATOM 6018 C C . LEU A 1 750 ? 14.774 1.804 -50.845 1.00 93.06 750 LEU A C 1
ATOM 6020 O O . LEU A 1 750 ? 14.613 0.890 -51.650 1.00 93.06 750 LEU A O 1
ATOM 6024 N N . THR A 1 751 ? 15.374 2.948 -51.183 1.00 91.31 751 THR A N 1
ATOM 6025 C CA . THR A 1 751 ? 15.866 3.246 -52.543 1.00 91.31 751 THR A CA 1
ATOM 6026 C C . THR A 1 751 ? 17.376 3.416 -52.607 1.00 91.31 751 THR A C 1
ATOM 6028 O O . THR A 1 751 ? 17.986 3.082 -53.619 1.00 91.31 751 THR A O 1
ATOM 6031 N N . THR A 1 752 ? 17.980 3.942 -51.541 1.00 90.38 752 THR A N 1
ATOM 6032 C CA . THR A 1 752 ? 19.408 4.264 -51.483 1.00 90.38 752 THR A CA 1
ATOM 6033 C C . THR A 1 752 ? 20.082 3.356 -50.470 1.00 90.38 752 THR A C 1
ATOM 6035 O O . THR A 1 752 ? 19.919 3.533 -49.265 1.00 90.38 752 THR A O 1
ATOM 6038 N N . VAL A 1 753 ? 20.852 2.392 -50.961 1.00 88.69 753 VAL A N 1
ATOM 6039 C CA . VAL A 1 753 ? 21.614 1.464 -50.127 1.00 88.69 753 VAL A CA 1
ATOM 6040 C C . VAL A 1 753 ? 23.086 1.618 -50.467 1.00 88.69 753 VAL A C 1
ATOM 6042 O O . VAL A 1 753 ? 23.484 1.444 -51.617 1.00 88.69 753 VAL A O 1
ATOM 6045 N N . THR A 1 754 ? 23.881 1.948 -49.458 1.00 86.56 754 THR A N 1
ATOM 6046 C CA . THR A 1 754 ? 25.340 1.941 -49.544 1.00 86.56 754 THR A CA 1
ATOM 6047 C C . THR A 1 754 ? 25.844 1.195 -48.327 1.00 86.56 754 THR A C 1
ATOM 6049 O O . THR A 1 754 ? 25.910 1.773 -47.246 1.00 86.56 754 THR A O 1
ATOM 6052 N N . LEU A 1 755 ? 26.172 -0.082 -48.493 1.00 84.25 755 LEU A N 1
ATOM 6053 C CA . LEU A 1 755 ? 26.739 -0.913 -47.436 1.00 84.25 755 LEU A CA 1
ATOM 6054 C C . LEU A 1 755 ? 28.240 -1.127 -47.645 1.00 84.25 755 LEU A C 1
ATOM 6056 O O . LEU A 1 755 ? 28.762 -1.011 -48.757 1.00 84.25 755 LEU A O 1
ATOM 6060 N N . SER A 1 756 ? 28.939 -1.467 -46.561 1.00 75.50 756 SER A N 1
ATOM 6061 C CA . SER A 1 756 ? 30.301 -1.987 -46.654 1.00 75.50 756 SER A CA 1
ATOM 6062 C C . SER A 1 756 ? 30.317 -3.271 -47.486 1.00 75.50 756 SER A C 1
ATOM 6064 O O . SER A 1 756 ? 29.397 -4.081 -47.403 1.00 75.50 756 SER A O 1
ATOM 6066 N N . LYS A 1 757 ? 31.409 -3.510 -48.222 1.00 73.12 757 LYS A N 1
ATOM 6067 C CA . LYS A 1 757 ? 31.628 -4.772 -48.951 1.00 73.12 757 LYS A CA 1
ATOM 6068 C C . LYS A 1 757 ? 31.531 -6.010 -48.056 1.00 73.12 757 LYS A C 1
ATOM 6070 O O . LYS A 1 757 ? 31.130 -7.062 -48.534 1.00 73.12 757 LYS A O 1
ATOM 6075 N N . ASP A 1 758 ? 31.896 -5.861 -46.785 1.00 75.38 758 ASP A N 1
ATOM 6076 C CA . ASP A 1 758 ? 31.900 -6.946 -45.804 1.00 75.38 758 ASP A CA 1
ATOM 6077 C C . ASP A 1 758 ? 30.624 -6.967 -44.940 1.00 75.38 758 ASP A C 1
ATOM 6079 O O . ASP A 1 758 ? 30.554 -7.724 -43.963 1.00 75.38 758 ASP A O 1
ATOM 6083 N N . ALA A 1 759 ? 29.612 -6.154 -45.264 1.00 82.19 759 ALA A N 1
ATOM 6084 C CA . ALA A 1 759 ? 28.329 -6.191 -44.569 1.00 82.19 759 ALA A CA 1
ATOM 6085 C C . ALA A 1 759 ? 27.719 -7.601 -44.667 1.00 82.19 759 ALA A C 1
ATOM 6087 O O . ALA A 1 759 ? 27.728 -8.228 -45.727 1.00 82.19 759 ALA A O 1
ATOM 6088 N N . PHE A 1 760 ? 27.236 -8.124 -43.536 1.00 84.00 760 PHE A N 1
ATOM 6089 C CA . PHE A 1 760 ? 26.641 -9.469 -43.430 1.00 84.00 760 PHE A CA 1
ATOM 6090 C C . PHE A 1 760 ? 27.565 -10.641 -43.840 1.00 84.00 760 PHE A C 1
ATOM 6092 O O . PHE A 1 760 ? 27.081 -11.726 -44.173 1.00 84.00 760 PHE A O 1
ATOM 6099 N N . SER A 1 761 ? 28.890 -10.451 -43.839 1.00 73.19 761 SER A N 1
ATOM 6100 C CA . SER A 1 761 ? 29.856 -11.429 -44.380 1.00 73.19 761 SER A CA 1
ATOM 6101 C C . SER A 1 761 ? 30.036 -12.725 -43.571 1.00 73.19 761 SER A C 1
ATOM 6103 O O . SER A 1 761 ? 30.351 -13.748 -44.170 1.00 73.19 761 SER A O 1
ATOM 6105 N N . TYR A 1 762 ? 29.816 -12.724 -42.249 1.00 74.06 762 TYR A N 1
ATOM 6106 C CA . TYR A 1 762 ? 29.975 -13.907 -41.372 1.00 74.06 762 TYR A CA 1
ATOM 6107 C C . TYR A 1 762 ? 28.637 -14.376 -40.773 1.00 74.06 762 TYR A C 1
ATOM 6109 O O . TYR A 1 762 ? 28.525 -14.573 -39.565 1.00 74.06 762 TYR A O 1
ATOM 6117 N N . ARG A 1 763 ? 27.615 -14.507 -41.623 1.00 74.44 763 ARG A N 1
ATOM 6118 C CA . ARG A 1 763 ? 26.257 -14.904 -41.227 1.00 74.44 763 ARG A CA 1
ATOM 6119 C C . ARG A 1 763 ? 26.053 -16.423 -41.256 1.00 74.44 763 ARG A C 1
ATOM 6121 O O . ARG A 1 763 ? 26.442 -17.071 -42.223 1.00 74.44 763 ARG A O 1
ATOM 6128 N N . ASP A 1 764 ? 25.373 -16.944 -40.240 1.00 77.44 764 ASP A N 1
ATOM 6129 C CA . ASP A 1 764 ? 24.833 -18.307 -40.167 1.00 77.44 764 ASP A CA 1
ATOM 6130 C C . ASP A 1 764 ? 23.420 -18.363 -40.784 1.00 77.44 764 ASP A C 1
ATOM 6132 O O . ASP A 1 764 ? 23.078 -19.311 -41.484 1.00 77.44 764 ASP A O 1
ATOM 6136 N N . THR A 1 765 ? 22.598 -17.326 -40.569 1.00 76.38 765 THR A N 1
ATOM 6137 C CA . THR A 1 765 ? 21.230 -17.219 -41.116 1.00 76.38 765 THR A CA 1
ATOM 6138 C C . THR A 1 765 ? 20.921 -15.796 -41.578 1.00 76.38 765 THR A C 1
ATOM 6140 O O . THR A 1 765 ? 21.404 -14.824 -40.990 1.00 76.38 765 THR A O 1
ATOM 6143 N N . ILE A 1 766 ? 20.093 -15.662 -42.618 1.00 81.31 766 ILE A N 1
ATOM 6144 C CA . ILE A 1 766 ? 19.561 -14.368 -43.052 1.00 81.31 766 ILE A CA 1
ATOM 6145 C C . ILE A 1 766 ? 18.115 -14.487 -43.528 1.00 81.31 766 ILE A C 1
ATOM 6147 O O . ILE A 1 766 ? 17.810 -15.225 -44.463 1.00 81.31 766 ILE A O 1
ATOM 6151 N N . VAL A 1 767 ? 17.226 -13.734 -42.889 1.00 79.94 767 VAL A N 1
ATOM 6152 C CA . VAL A 1 767 ? 15.818 -13.606 -43.259 1.00 79.94 767 VAL A CA 1
ATOM 6153 C C . VAL A 1 767 ? 15.653 -12.291 -44.000 1.00 79.94 767 VAL A C 1
ATOM 6155 O O . VAL A 1 767 ? 15.975 -11.231 -43.470 1.00 79.94 767 VAL A O 1
ATOM 6158 N N . VAL A 1 768 ? 15.166 -12.358 -45.238 1.00 79.00 768 VAL A N 1
ATOM 6159 C CA . VAL A 1 768 ? 14.930 -11.176 -46.073 1.00 79.00 768 VAL A CA 1
ATOM 6160 C C . VAL A 1 768 ? 13.501 -11.206 -46.589 1.00 79.00 768 VAL A C 1
ATOM 6162 O O . VAL A 1 768 ? 13.094 -12.175 -47.235 1.00 79.00 768 VAL A O 1
ATOM 6165 N N . ASN A 1 769 ? 12.739 -10.146 -46.327 1.00 76.75 769 ASN A N 1
ATOM 6166 C CA . ASN A 1 769 ? 11.372 -10.013 -46.816 1.00 76.75 769 ASN A CA 1
ATOM 6167 C C . ASN A 1 769 ? 10.993 -8.544 -47.053 1.00 76.75 769 ASN A C 1
ATOM 6169 O O . ASN A 1 769 ? 11.026 -7.728 -46.137 1.00 76.75 769 ASN A O 1
ATOM 6173 N N . ASN A 1 770 ? 10.568 -8.207 -48.273 1.00 79.31 770 ASN A N 1
ATOM 6174 C CA . ASN A 1 770 ? 10.059 -6.875 -48.619 1.00 79.31 770 ASN A CA 1
ATOM 6175 C C . ASN A 1 770 ? 11.020 -5.712 -48.259 1.00 79.31 770 ASN A C 1
ATOM 6177 O O . ASN A 1 770 ? 10.619 -4.762 -47.593 1.00 79.31 770 ASN A O 1
ATOM 6181 N N . VAL A 1 771 ? 12.294 -5.784 -48.670 1.00 86.00 771 VAL A N 1
ATOM 6182 C CA . VAL A 1 771 ? 13.352 -4.819 -48.270 1.00 86.00 771 VAL A CA 1
ATOM 6183 C C . VAL A 1 771 ? 13.763 -3.812 -49.360 1.00 86.00 771 VAL A C 1
ATOM 6185 O O . VAL A 1 771 ? 14.874 -3.285 -49.346 1.00 86.00 771 VAL A O 1
ATOM 6188 N N . GLY A 1 772 ? 12.894 -3.550 -50.340 1.00 86.38 772 GLY A N 1
ATOM 6189 C CA . GLY A 1 772 ? 13.141 -2.532 -51.370 1.00 86.38 772 GLY A CA 1
ATOM 6190 C C . GLY A 1 772 ? 14.427 -2.771 -52.177 1.00 86.38 772 GLY A C 1
ATOM 6191 O O . GLY A 1 772 ? 14.718 -3.896 -52.586 1.00 86.38 772 GLY A O 1
ATOM 6192 N N . ALA A 1 773 ? 15.210 -1.713 -52.410 1.00 84.19 773 ALA A N 1
ATOM 6193 C CA . ALA A 1 773 ? 16.457 -1.742 -53.180 1.00 84.19 773 ALA A CA 1
ATOM 6194 C C . ALA A 1 773 ? 17.535 -2.661 -52.584 1.00 84.19 773 ALA A C 1
ATOM 6196 O O . ALA A 1 773 ? 18.376 -3.153 -53.336 1.00 84.19 773 ALA A O 1
ATOM 6197 N N . LEU A 1 774 ? 17.477 -2.952 -51.277 1.00 84.81 774 LEU A N 1
ATOM 6198 C CA . LEU A 1 774 ? 18.413 -3.865 -50.617 1.00 84.81 774 LEU A CA 1
ATOM 6199 C C . LEU A 1 774 ? 18.309 -5.294 -51.173 1.00 84.81 774 LEU A C 1
ATOM 6201 O O . LEU A 1 774 ? 19.307 -6.000 -51.177 1.00 84.81 774 LEU A O 1
ATOM 6205 N N . MET A 1 775 ? 17.160 -5.693 -51.744 1.00 78.75 775 MET A N 1
ATOM 6206 C CA . MET A 1 775 ? 16.987 -6.996 -52.418 1.00 78.75 775 MET A CA 1
ATOM 6207 C C . MET A 1 775 ? 17.989 -7.237 -53.557 1.00 78.75 775 MET A C 1
ATOM 6209 O O . MET A 1 775 ? 18.263 -8.385 -53.905 1.00 78.75 775 MET A O 1
ATOM 6213 N N . ASN A 1 776 ? 18.494 -6.160 -54.162 1.00 74.88 776 ASN A N 1
ATOM 6214 C CA . ASN A 1 776 ? 19.427 -6.213 -55.284 1.00 74.88 776 ASN A CA 1
ATOM 6215 C C . ASN A 1 776 ? 20.883 -5.994 -54.848 1.00 74.88 776 ASN A C 1
ATOM 6217 O O . ASN A 1 776 ? 21.761 -5.906 -55.707 1.00 74.88 776 ASN A O 1
ATOM 6221 N N . ASP A 1 777 ? 21.141 -5.859 -53.546 1.00 79.44 777 ASP A N 1
ATOM 6222 C CA . ASP A 1 777 ? 22.482 -5.611 -53.037 1.00 79.44 777 ASP A CA 1
ATOM 6223 C C . ASP A 1 777 ? 23.342 -6.892 -53.107 1.00 79.44 777 ASP A C 1
ATOM 6225 O O . ASP A 1 777 ? 22.880 -7.955 -52.681 1.00 79.44 777 ASP A O 1
ATOM 6229 N N . PRO A 1 778 ? 24.594 -6.821 -53.606 1.00 71.06 778 PRO A N 1
ATOM 6230 C CA . PRO A 1 778 ? 25.478 -7.984 -53.733 1.00 71.06 778 PRO A CA 1
ATOM 6231 C C . PRO A 1 778 ? 25.805 -8.694 -52.411 1.00 71.06 778 PRO A C 1
ATOM 6233 O O . PRO A 1 778 ? 26.311 -9.816 -52.434 1.00 71.06 778 PRO A O 1
ATOM 6236 N N . THR A 1 779 ? 25.581 -8.041 -51.268 1.00 73.50 779 THR A N 1
ATOM 6237 C CA . THR A 1 779 ? 25.812 -8.624 -49.937 1.00 73.50 779 THR A CA 1
ATOM 6238 C C . THR A 1 779 ? 24.742 -9.658 -49.549 1.00 73.50 779 THR A C 1
ATOM 6240 O O . THR A 1 779 ? 25.006 -10.510 -48.690 1.00 73.50 779 THR A O 1
ATOM 6243 N N . LEU A 1 780 ? 23.569 -9.651 -50.206 1.00 72.12 780 LEU A N 1
ATOM 6244 C CA . LEU A 1 780 ? 22.479 -10.609 -49.988 1.00 72.12 780 LEU A CA 1
ATOM 6245 C C . LEU A 1 780 ? 22.544 -11.824 -50.940 1.00 72.12 780 LEU A C 1
ATOM 6247 O O . LEU A 1 780 ? 22.928 -11.694 -52.102 1.00 72.12 780 LEU A O 1
ATOM 6251 N N . PRO A 1 781 ? 22.135 -13.028 -50.490 1.00 59.91 781 PRO A N 1
ATOM 6252 C CA . PRO A 1 781 ? 22.080 -14.208 -51.349 1.00 59.91 781 PRO A CA 1
ATOM 6253 C C . PRO A 1 781 ? 20.899 -14.119 -52.334 1.00 59.91 781 PRO A C 1
ATOM 6255 O O . PRO A 1 781 ? 19.736 -14.176 -51.937 1.00 59.91 781 PRO A O 1
ATOM 6258 N N . HIS A 1 782 ? 21.177 -14.006 -53.634 1.00 56.22 782 HIS A N 1
ATOM 6259 C CA . HIS A 1 782 ? 20.164 -14.158 -54.685 1.00 56.22 782 HIS A CA 1
ATOM 6260 C C . HIS A 1 782 ? 19.813 -15.643 -54.862 1.00 56.22 782 HIS A C 1
ATOM 6262 O O . HIS A 1 782 ? 20.724 -16.468 -54.922 1.00 56.22 782 HIS A O 1
ATOM 6268 N N . SER A 1 783 ? 18.531 -16.011 -54.999 1.00 53.19 783 SER A N 1
ATOM 6269 C CA . SER A 1 783 ? 18.174 -17.415 -55.258 1.00 53.19 783 SER A CA 1
ATOM 6270 C C . SER A 1 783 ? 17.121 -17.622 -56.343 1.00 53.19 783 SER A C 1
ATOM 6272 O O . SER A 1 783 ? 16.239 -16.798 -56.579 1.00 53.19 783 SER A O 1
ATOM 6274 N N . ASN A 1 784 ? 17.282 -18.768 -56.997 1.00 58.91 784 ASN A N 1
ATOM 6275 C CA . ASN A 1 784 ? 16.408 -19.380 -57.980 1.00 58.91 784 ASN A CA 1
ATOM 6276 C C . ASN A 1 784 ? 15.125 -19.896 -57.286 1.00 58.91 784 ASN A C 1
ATOM 6278 O O . ASN A 1 784 ? 15.247 -20.611 -56.295 1.00 58.91 784 ASN A O 1
ATOM 6282 N N . PRO A 1 785 ? 13.909 -19.592 -57.777 1.00 67.62 785 PRO A N 1
ATOM 6283 C CA . PRO A 1 785 ? 12.657 -20.028 -57.145 1.00 67.62 785 PRO A CA 1
ATOM 6284 C C . PRO A 1 785 ? 12.463 -21.555 -57.095 1.00 67.62 785 PRO A C 1
ATOM 6286 O O . PRO A 1 785 ? 11.692 -22.031 -56.260 1.00 67.62 785 PRO A O 1
ATOM 6289 N N . ASN A 1 786 ? 13.168 -22.311 -57.947 1.00 77.06 786 ASN A N 1
ATOM 6290 C CA . ASN A 1 786 ? 13.165 -23.774 -57.957 1.00 77.06 786 ASN A CA 1
ATOM 6291 C C . ASN A 1 786 ? 14.549 -24.291 -57.568 1.00 77.06 786 ASN A C 1
ATOM 6293 O O . ASN A 1 786 ? 15.502 -24.158 -58.342 1.00 77.06 786 ASN A O 1
ATOM 6297 N N . VAL A 1 787 ? 14.651 -24.889 -56.386 1.00 81.31 787 VAL A N 1
ATOM 6298 C CA . VAL A 1 787 ? 15.920 -25.371 -55.838 1.00 81.31 787 VAL A CA 1
ATOM 6299 C C . VAL A 1 787 ? 15.913 -26.892 -55.769 1.00 81.31 787 VAL A C 1
ATOM 6301 O O . VAL A 1 787 ? 14.959 -27.489 -55.267 1.00 81.31 787 VAL A O 1
ATOM 6304 N N . ASN A 1 788 ? 17.002 -27.500 -56.246 1.00 84.12 788 ASN A N 1
ATOM 6305 C CA . ASN A 1 788 ? 17.355 -28.874 -55.914 1.00 84.12 788 ASN A CA 1
ATOM 6306 C C . ASN A 1 788 ? 18.543 -28.865 -54.946 1.00 84.12 788 ASN A C 1
ATOM 6308 O O . ASN A 1 788 ? 19.540 -28.199 -55.224 1.00 84.12 788 ASN A O 1
ATOM 6312 N N . VAL A 1 789 ? 18.402 -29.554 -53.819 1.00 87.69 789 VAL A N 1
ATOM 6313 C CA . VAL A 1 789 ? 19.378 -29.618 -52.731 1.00 87.69 789 VAL A CA 1
ATOM 6314 C C . VAL A 1 789 ? 20.058 -30.975 -52.739 1.00 87.69 789 VAL A C 1
ATOM 6316 O O . VAL A 1 789 ? 19.396 -32.015 -52.689 1.00 87.69 789 VAL A O 1
ATOM 6319 N N . HIS A 1 790 ? 21.385 -30.949 -52.712 1.00 86.81 790 HIS A N 1
ATOM 6320 C CA . HIS A 1 790 ? 22.239 -32.131 -52.686 1.00 86.81 790 HIS A CA 1
ATOM 6321 C C . HIS A 1 790 ? 22.984 -32.291 -51.352 1.00 86.81 790 HIS A C 1
ATOM 6323 O O . HIS A 1 790 ? 23.430 -33.390 -51.022 1.00 86.81 790 HIS A O 1
ATOM 6329 N N . THR A 1 791 ? 23.133 -31.217 -50.569 1.00 84.12 791 THR A N 1
ATOM 6330 C CA . THR A 1 791 ? 23.879 -31.228 -49.298 1.00 84.12 791 THR A CA 1
ATOM 6331 C C . THR A 1 791 ? 23.171 -30.433 -48.201 1.00 84.12 791 THR A C 1
ATOM 6333 O O . THR A 1 791 ? 22.335 -29.571 -48.474 1.00 84.12 791 THR A O 1
ATOM 6336 N N . ARG A 1 792 ? 23.516 -30.689 -46.933 1.00 84.62 792 ARG A N 1
ATOM 6337 C CA . ARG A 1 792 ? 23.005 -29.906 -45.796 1.00 84.62 792 ARG A CA 1
ATOM 6338 C C . ARG A 1 792 ? 23.377 -28.427 -45.890 1.00 84.62 792 ARG A C 1
ATOM 6340 O O . ARG A 1 792 ? 22.541 -27.586 -45.588 1.00 84.62 792 ARG A O 1
ATOM 6347 N N . ASP A 1 793 ? 24.578 -28.084 -46.344 1.00 77.12 793 ASP A N 1
ATOM 6348 C CA . ASP A 1 793 ? 24.990 -26.676 -46.452 1.00 77.12 793 ASP A CA 1
ATOM 6349 C C . ASP A 1 793 ? 24.218 -25.923 -47.548 1.00 77.12 793 ASP A C 1
ATOM 6351 O O . ASP A 1 793 ? 23.873 -24.750 -47.382 1.00 77.12 793 ASP A O 1
ATOM 6355 N N . GLU A 1 794 ? 23.866 -26.605 -48.641 1.00 81.50 794 GLU A N 1
ATOM 6356 C CA . GLU A 1 794 ? 22.942 -26.061 -49.641 1.00 81.50 794 GLU A CA 1
ATOM 6357 C C . GLU A 1 794 ? 21.561 -25.804 -49.034 1.00 81.50 794 GLU A C 1
ATOM 6359 O O . GLU A 1 794 ? 21.014 -24.724 -49.232 1.00 81.50 794 GLU A O 1
ATOM 6364 N N . LEU A 1 795 ? 21.031 -26.734 -48.230 1.00 83.06 795 LEU A N 1
ATOM 6365 C CA . LEU A 1 795 ? 19.745 -26.561 -47.545 1.00 83.06 795 LEU A CA 1
ATOM 6366 C C . LEU A 1 795 ? 19.743 -25.350 -46.598 1.00 83.06 795 LEU A C 1
ATOM 6368 O O . LEU A 1 795 ? 18.777 -24.591 -46.566 1.00 83.06 795 LEU A O 1
ATOM 6372 N N . MET A 1 796 ? 20.824 -25.156 -45.840 1.00 79.69 796 MET A N 1
ATOM 6373 C CA . MET A 1 796 ? 20.934 -24.071 -44.856 1.00 79.69 796 MET A CA 1
ATOM 6374 C C . MET A 1 796 ? 21.189 -22.697 -45.494 1.00 79.69 796 MET A C 1
ATOM 6376 O O . MET A 1 796 ? 20.996 -21.674 -44.843 1.00 79.69 796 MET A O 1
ATOM 6380 N N . SER A 1 797 ? 21.604 -22.653 -46.763 1.00 74.44 797 SER A N 1
ATOM 6381 C CA . SER A 1 797 ? 21.896 -21.408 -47.489 1.00 74.44 797 SER A CA 1
ATOM 6382 C C . SER A 1 797 ? 20.761 -20.938 -48.406 1.00 74.44 797 SER A C 1
ATOM 6384 O O . SER A 1 797 ? 20.902 -19.920 -49.093 1.00 74.44 797 SER A O 1
ATOM 6386 N N . LEU A 1 798 ? 19.621 -21.638 -48.413 1.00 77.81 798 LEU A N 1
ATOM 6387 C CA . LEU A 1 798 ? 18.477 -21.280 -49.250 1.00 77.81 798 LEU A CA 1
ATOM 6388 C C . LEU A 1 798 ? 17.810 -19.984 -48.792 1.00 77.81 798 LEU A C 1
ATOM 6390 O O . LEU A 1 798 ? 17.505 -19.792 -47.618 1.00 77.81 798 LEU A O 1
ATOM 6394 N N . SER A 1 799 ? 17.501 -19.113 -49.750 1.00 73.38 799 SER A N 1
ATOM 6395 C CA . SER A 1 799 ? 16.748 -17.885 -49.489 1.00 73.38 799 SER A CA 1
ATOM 6396 C C . SER A 1 799 ? 15.277 -18.182 -49.183 1.00 73.38 799 SER A C 1
ATOM 6398 O O . SER A 1 799 ? 14.673 -19.097 -49.736 1.00 73.38 799 SER A O 1
ATOM 6400 N N . SER A 1 800 ? 14.663 -17.319 -48.373 1.00 74.88 800 SER A N 1
ATOM 6401 C CA . SER A 1 800 ? 13.218 -17.264 -48.086 1.00 74.88 800 SER A CA 1
ATOM 6402 C C . SER A 1 800 ? 12.316 -17.165 -49.330 1.00 74.88 800 SER A C 1
ATOM 6404 O O . SER A 1 800 ? 11.109 -17.388 -49.238 1.00 74.88 800 SER A O 1
ATOM 6406 N N . SER A 1 801 ? 12.882 -16.813 -50.491 1.00 73.44 801 SER A N 1
ATOM 6407 C CA . SER A 1 801 ? 12.157 -16.571 -51.746 1.00 73.44 801 SER A CA 1
ATOM 6408 C C . SER A 1 801 ? 11.828 -17.825 -52.568 1.00 73.44 801 SER A C 1
ATOM 6410 O O . SER A 1 801 ? 11.145 -17.714 -53.590 1.00 73.44 801 SER A O 1
ATOM 6412 N N . ILE A 1 802 ? 12.289 -19.007 -52.145 1.00 85.06 802 ILE A N 1
ATOM 6413 C CA . ILE A 1 802 ? 12.053 -20.258 -52.875 1.00 85.06 802 ILE A CA 1
ATOM 6414 C C . ILE A 1 802 ? 10.566 -20.644 -52.884 1.00 85.06 802 ILE A C 1
ATOM 6416 O O . ILE A 1 802 ? 9.837 -20.438 -51.913 1.00 85.06 802 ILE A O 1
ATOM 6420 N N . MET A 1 803 ? 10.114 -21.224 -53.996 1.00 86.19 803 MET A N 1
ATOM 6421 C CA . MET A 1 803 ? 8.733 -21.688 -54.185 1.00 86.19 803 MET A CA 1
ATOM 6422 C C . MET A 1 803 ? 8.631 -23.212 -54.261 1.00 86.19 803 MET A C 1
ATOM 6424 O O . MET A 1 803 ? 7.578 -23.767 -53.938 1.00 86.19 803 MET A O 1
ATOM 6428 N N . GLN A 1 804 ? 9.705 -23.889 -54.667 1.00 89.69 804 GLN A N 1
ATOM 6429 C CA . GLN A 1 804 ? 9.783 -25.343 -54.733 1.00 89.69 804 GLN A CA 1
ATOM 6430 C C . GLN A 1 804 ? 11.108 -25.830 -54.145 1.00 89.69 804 GLN A C 1
ATOM 6432 O O . GLN A 1 804 ? 12.179 -25.379 -54.561 1.00 89.69 804 GLN A O 1
ATOM 6437 N N . LEU A 1 805 ? 11.009 -26.777 -53.211 1.00 92.69 805 LEU A N 1
ATOM 6438 C CA . LEU A 1 805 ? 12.138 -27.452 -52.583 1.00 92.69 805 LEU A CA 1
ATOM 6439 C C . LEU A 1 805 ? 12.136 -28.913 -53.016 1.00 92.69 805 LEU A C 1
ATOM 6441 O O . LEU A 1 805 ? 11.213 -29.661 -52.697 1.00 92.69 805 LEU A O 1
ATOM 6445 N N . THR A 1 806 ? 13.180 -29.303 -53.737 1.00 91.88 806 THR A N 1
ATOM 6446 C CA . THR A 1 806 ? 13.493 -30.706 -54.011 1.00 91.88 806 THR A CA 1
ATOM 6447 C C . THR A 1 806 ? 14.775 -31.060 -53.269 1.00 91.88 806 THR A C 1
ATOM 6449 O O . THR A 1 806 ? 15.737 -30.298 -53.320 1.00 91.88 806 THR A O 1
ATOM 6452 N N . VAL A 1 807 ? 14.779 -32.175 -52.547 1.00 94.12 807 VAL A N 1
ATOM 6453 C CA . VAL A 1 807 ? 15.971 -32.735 -51.901 1.00 94.12 807 VAL A CA 1
ATOM 6454 C C . VAL A 1 807 ? 16.254 -34.074 -52.559 1.00 94.12 807 VAL A C 1
ATOM 6456 O O . VAL A 1 807 ? 15.370 -34.933 -52.602 1.00 94.12 807 VAL A O 1
ATOM 6459 N N . ASP A 1 808 ? 17.469 -34.269 -53.058 1.00 91.75 808 ASP A N 1
ATOM 6460 C CA . ASP A 1 808 ? 17.867 -35.528 -53.682 1.00 91.75 808 ASP A CA 1
ATOM 6461 C C . ASP A 1 808 ? 17.881 -36.697 -52.668 1.00 91.75 808 ASP A C 1
ATOM 6463 O O . ASP A 1 808 ? 17.718 -36.544 -51.450 1.00 91.75 808 ASP A O 1
ATOM 6467 N N . CYS A 1 809 ? 18.016 -37.919 -53.187 1.00 91.81 809 CYS A N 1
ATOM 6468 C CA . CYS A 1 809 ? 18.125 -39.112 -52.348 1.00 91.81 809 CYS A CA 1
ATOM 6469 C C . CYS A 1 809 ? 19.473 -39.149 -51.612 1.00 91.81 809 CYS A C 1
ATOM 6471 O O . CYS A 1 809 ? 20.496 -38.806 -52.196 1.00 91.81 809 CYS A O 1
ATOM 6473 N N . ASP A 1 810 ? 19.475 -39.679 -50.387 1.00 91.56 810 ASP A N 1
ATOM 6474 C CA . ASP A 1 810 ? 20.666 -39.848 -49.533 1.00 91.56 810 ASP A CA 1
ATOM 6475 C C . ASP A 1 810 ? 21.334 -38.528 -49.090 1.00 91.56 810 ASP A C 1
ATOM 6477 O O . ASP A 1 810 ? 22.512 -38.499 -48.735 1.00 91.56 810 ASP A O 1
ATOM 6481 N N . CYS A 1 811 ? 20.570 -37.433 -49.067 1.00 91.25 811 CYS A N 1
ATOM 6482 C CA . CYS A 1 811 ? 21.046 -36.094 -48.711 1.00 91.25 811 CYS A CA 1
ATOM 6483 C C . CYS A 1 811 ? 20.690 -35.699 -47.263 1.00 91.25 811 CYS A C 1
ATOM 6485 O O . CYS A 1 811 ? 19.738 -36.213 -46.671 1.00 91.25 811 CYS A O 1
ATOM 6487 N N . CYS A 1 812 ? 21.435 -34.737 -46.708 1.00 90.31 812 CYS A N 1
ATOM 6488 C CA . CYS A 1 812 ? 21.170 -34.110 -45.403 1.00 90.31 812 CYS A CA 1
ATOM 6489 C C . CYS A 1 812 ? 21.147 -35.101 -44.216 1.00 90.31 812 CYS A C 1
ATOM 6491 O O . CYS A 1 812 ? 20.227 -35.095 -43.400 1.00 90.31 812 CYS A O 1
ATOM 6493 N N . ASN A 1 813 ? 22.134 -35.999 -44.152 1.00 89.94 813 ASN A N 1
ATOM 6494 C CA . ASN A 1 813 ? 22.242 -37.088 -43.172 1.00 89.94 813 ASN A CA 1
ATOM 6495 C C . ASN A 1 813 ? 23.265 -36.820 -42.047 1.00 89.94 813 ASN A C 1
ATOM 6497 O O . ASN A 1 813 ? 23.661 -37.748 -41.341 1.00 89.94 813 ASN A O 1
ATOM 6501 N N . GLU A 1 814 ? 23.725 -35.584 -41.905 1.00 87.62 814 GLU A N 1
ATOM 6502 C CA . GLU A 1 814 ? 24.707 -35.142 -40.918 1.00 87.62 814 GLU A CA 1
ATOM 6503 C C . GLU A 1 814 ? 24.119 -35.118 -39.488 1.00 87.62 814 GLU A C 1
ATOM 6505 O O . GLU A 1 814 ? 22.936 -34.851 -39.290 1.00 87.62 814 GLU A O 1
ATOM 6510 N N . GLU A 1 815 ? 24.940 -35.418 -38.471 1.00 84.94 815 GLU A N 1
ATOM 6511 C CA . GLU A 1 815 ? 24.498 -35.556 -37.065 1.00 84.94 815 GLU A CA 1
ATOM 6512 C C . GLU A 1 815 ? 24.134 -34.227 -36.379 1.00 84.94 815 GLU A C 1
ATOM 6514 O O . GLU A 1 815 ? 23.556 -34.230 -35.294 1.00 84.94 815 GLU A O 1
ATOM 6519 N N . ASP A 1 816 ? 24.489 -33.090 -36.975 1.00 83.44 816 ASP A N 1
ATOM 6520 C CA . ASP A 1 816 ? 24.208 -31.757 -36.440 1.00 83.44 816 ASP A CA 1
ATOM 6521 C C . ASP A 1 816 ? 22.823 -31.223 -36.851 1.00 83.44 816 ASP A C 1
ATOM 6523 O O . ASP A 1 816 ? 22.361 -30.219 -36.303 1.00 83.44 816 ASP A O 1
ATOM 6527 N N . LEU A 1 817 ? 22.135 -31.899 -37.776 1.00 85.06 817 LEU A N 1
ATOM 6528 C CA . LEU A 1 817 ? 20.802 -31.534 -38.243 1.00 85.06 817 LEU A CA 1
ATOM 6529 C C . LEU A 1 817 ? 19.721 -32.342 -37.508 1.00 85.06 817 LEU A C 1
ATOM 6531 O O . LEU A 1 817 ? 19.235 -33.358 -37.998 1.00 85.06 817 LEU A O 1
ATOM 6535 N N . ASN A 1 818 ? 19.324 -31.857 -36.329 1.00 88.44 818 ASN A N 1
ATOM 6536 C CA . ASN A 1 818 ? 18.303 -32.511 -35.494 1.00 88.44 818 ASN A CA 1
ATOM 6537 C C . ASN A 1 818 ? 16.880 -31.963 -35.713 1.00 88.44 818 ASN A C 1
ATOM 6539 O O . ASN A 1 818 ? 15.906 -32.640 -35.389 1.00 88.44 818 ASN A O 1
ATOM 6543 N N . ILE A 1 819 ? 16.743 -30.747 -36.251 1.00 88.62 819 ILE A N 1
ATOM 6544 C CA . ILE A 1 819 ? 15.456 -30.072 -36.471 1.00 88.62 819 ILE A CA 1
ATOM 6545 C C . ILE A 1 819 ? 15.394 -29.596 -37.920 1.00 88.62 819 ILE A C 1
ATOM 6547 O O . ILE A 1 819 ? 16.275 -28.864 -38.370 1.00 88.62 819 ILE A O 1
ATOM 6551 N N . LEU A 1 820 ? 14.335 -29.974 -38.632 1.00 91.06 820 LEU A N 1
ATOM 6552 C CA . LEU A 1 820 ? 14.011 -29.463 -39.957 1.00 91.06 820 LEU A CA 1
ATOM 6553 C C . LEU A 1 820 ? 12.767 -28.574 -39.870 1.00 91.06 820 LEU A C 1
ATOM 6555 O O . LEU A 1 820 ? 11.632 -29.055 -39.895 1.00 91.06 820 LEU A O 1
ATOM 6559 N N . ASN A 1 821 ? 12.997 -27.265 -39.779 1.00 87.62 821 ASN A N 1
ATOM 6560 C CA . ASN A 1 821 ? 11.935 -26.266 -39.761 1.00 87.62 821 ASN A CA 1
ATOM 6561 C C . ASN A 1 821 ? 11.717 -25.692 -41.169 1.00 87.62 821 ASN A C 1
ATOM 6563 O O . ASN A 1 821 ? 12.507 -24.880 -41.650 1.00 87.62 821 ASN A O 1
ATOM 6567 N N . ILE A 1 822 ? 10.630 -26.098 -41.828 1.00 89.62 822 ILE A N 1
ATOM 6568 C CA . ILE A 1 822 ? 10.293 -25.636 -43.183 1.00 89.62 822 ILE A CA 1
ATOM 6569 C C . ILE A 1 822 ? 9.665 -24.230 -43.166 1.00 89.62 822 ILE A C 1
ATOM 6571 O O . ILE A 1 822 ? 9.649 -23.547 -44.191 1.00 89.62 822 ILE A O 1
ATOM 6575 N N . CYS A 1 823 ? 9.201 -23.748 -42.007 1.00 83.19 823 CYS A N 1
ATOM 6576 C CA . CYS A 1 823 ? 8.512 -22.459 -41.859 1.00 83.19 823 CYS A CA 1
ATOM 6577 C C . CYS A 1 823 ? 9.370 -21.258 -42.299 1.00 83.19 823 CYS A C 1
ATOM 6579 O O . CYS A 1 823 ? 8.833 -20.196 -42.606 1.00 83.19 823 CYS A O 1
ATOM 6581 N N . GLN A 1 824 ? 10.694 -21.425 -42.387 1.00 78.56 824 GLN A N 1
ATOM 6582 C CA . GLN A 1 824 ? 11.627 -20.410 -42.889 1.00 78.56 824 GLN A CA 1
ATOM 6583 C C . GLN A 1 824 ? 11.447 -20.057 -44.382 1.00 78.56 824 GLN A C 1
ATOM 6585 O O . GLN A 1 824 ? 11.973 -19.040 -44.840 1.00 78.56 824 GLN A O 1
ATOM 6590 N N . TRP A 1 825 ? 10.677 -20.847 -45.142 1.00 87.56 825 TRP A N 1
ATOM 6591 C CA . TRP A 1 825 ? 10.366 -20.599 -46.556 1.00 87.56 825 TRP A CA 1
ATOM 6592 C C . TRP A 1 825 ? 8.857 -20.366 -46.762 1.00 87.56 825 TRP A C 1
ATOM 6594 O O . TRP A 1 825 ? 8.136 -21.257 -47.211 1.00 87.56 825 TRP A O 1
ATOM 6604 N N . PRO A 1 826 ? 8.339 -19.158 -46.470 1.00 82.88 826 PRO A N 1
ATOM 6605 C CA . PRO A 1 826 ? 6.896 -18.890 -46.439 1.00 82.88 826 PRO A CA 1
ATOM 6606 C C . PRO A 1 826 ? 6.224 -18.920 -47.820 1.00 82.88 826 PRO A C 1
ATOM 6608 O O . PRO A 1 826 ? 4.997 -18.989 -47.919 1.00 82.88 826 PRO A O 1
ATOM 6611 N N . LEU A 1 827 ? 7.007 -18.832 -48.902 1.00 86.12 827 LEU A N 1
ATOM 6612 C CA . LEU A 1 827 ? 6.503 -18.862 -50.277 1.00 86.12 827 LEU A CA 1
ATOM 6613 C C . LEU A 1 827 ? 6.415 -20.274 -50.868 1.00 86.12 827 LEU A C 1
ATOM 6615 O O . LEU A 1 827 ? 5.959 -20.420 -52.006 1.00 86.12 827 LEU A O 1
ATOM 6619 N N . LEU A 1 828 ? 6.834 -21.289 -50.111 1.00 91.06 828 LEU A N 1
ATOM 6620 C CA . LEU A 1 828 ? 6.946 -22.658 -50.581 1.00 91.06 828 LEU A CA 1
ATOM 6621 C C . LEU A 1 828 ? 5.572 -23.250 -50.913 1.00 91.06 828 LEU A C 1
ATOM 6623 O O . LEU A 1 828 ? 4.628 -23.176 -50.128 1.00 91.06 828 LEU A O 1
ATOM 6627 N N . SER A 1 829 ? 5.480 -23.841 -52.100 1.00 92.38 829 SER A N 1
ATOM 6628 C CA . SER A 1 829 ? 4.271 -24.468 -52.642 1.00 92.38 829 SER A CA 1
ATOM 6629 C C . SER A 1 829 ? 4.405 -25.981 -52.791 1.00 92.38 829 SER A C 1
ATOM 6631 O O . SER A 1 829 ? 3.415 -26.702 -52.676 1.00 92.38 829 SER A O 1
ATOM 6633 N N . VAL A 1 830 ? 5.626 -26.480 -53.001 1.00 94.44 830 VAL A N 1
ATOM 6634 C CA . VAL A 1 830 ? 5.905 -27.902 -53.216 1.00 94.44 830 VAL A CA 1
ATOM 6635 C C . VAL A 1 830 ? 7.162 -28.308 -52.453 1.00 94.44 830 VAL A C 1
ATOM 6637 O O . VAL A 1 830 ? 8.196 -27.643 -52.558 1.00 94.44 830 VAL A O 1
ATOM 6640 N N . ILE A 1 831 ? 7.063 -29.423 -51.728 1.00 95.62 831 ILE A N 1
ATOM 6641 C CA . ILE A 1 831 ? 8.179 -30.094 -51.057 1.00 95.62 831 ILE A CA 1
ATOM 6642 C C . ILE A 1 831 ? 8.273 -31.518 -51.589 1.00 95.62 831 ILE A C 1
ATOM 6644 O O . ILE A 1 831 ? 7.325 -32.295 -51.457 1.00 95.62 831 ILE A O 1
ATOM 6648 N N . GLU A 1 832 ? 9.427 -31.868 -52.143 1.00 96.12 832 GLU A N 1
ATOM 6649 C CA . GLU A 1 832 ? 9.751 -33.231 -52.552 1.00 96.12 832 GLU A CA 1
ATOM 6650 C C . GLU A 1 832 ? 11.075 -33.653 -51.915 1.00 96.12 832 GLU A C 1
ATOM 6652 O O . GLU A 1 832 ? 12.134 -33.118 -52.227 1.00 96.12 832 GLU A O 1
ATOM 6657 N N . ILE A 1 833 ? 11.018 -34.617 -51.001 1.00 96.62 833 ILE A N 1
ATOM 6658 C CA . ILE A 1 833 ? 12.190 -35.169 -50.325 1.00 96.62 833 ILE A CA 1
ATOM 6659 C C . ILE A 1 833 ? 12.475 -36.552 -50.897 1.00 96.62 833 ILE A C 1
ATOM 6661 O O . ILE A 1 833 ? 11.603 -37.423 -50.902 1.00 96.62 833 ILE A O 1
ATOM 6665 N N . GLY A 1 834 ? 13.706 -36.763 -51.356 1.00 93.81 834 GLY A N 1
ATOM 6666 C CA . GLY A 1 834 ? 14.208 -38.038 -51.845 1.00 93.81 834 GLY A CA 1
ATOM 6667 C C . GLY A 1 834 ? 14.193 -39.141 -50.784 1.00 93.81 834 GLY A C 1
ATOM 6668 O O . GLY A 1 834 ? 13.863 -38.936 -49.617 1.00 93.81 834 GLY A O 1
ATOM 6669 N N . SER A 1 835 ? 14.523 -40.361 -51.203 1.00 94.25 835 SER A N 1
ATOM 6670 C CA . SER A 1 835 ? 14.615 -41.506 -50.287 1.00 94.25 835 SER A CA 1
ATOM 6671 C C . SER A 1 835 ? 15.935 -41.484 -49.511 1.00 94.25 835 SER A C 1
ATOM 6673 O O . SER A 1 835 ? 16.950 -41.064 -50.058 1.00 94.25 835 SER A O 1
ATOM 6675 N N . TYR A 1 836 ? 15.945 -42.025 -48.290 1.00 93.75 836 TYR A N 1
ATOM 6676 C CA . TYR A 1 836 ? 17.127 -42.140 -47.418 1.00 93.75 836 TYR A CA 1
ATOM 6677 C C . TYR A 1 836 ? 17.726 -40.809 -46.929 1.00 93.75 836 TYR A C 1
ATOM 6679 O O . TYR A 1 836 ? 18.902 -40.773 -46.569 1.00 93.75 836 TYR A O 1
ATOM 6687 N N . SER A 1 837 ? 16.934 -39.738 -46.901 1.00 93.94 837 SER A N 1
ATOM 6688 C CA . SER A 1 837 ? 17.387 -38.396 -46.505 1.00 93.94 837 SER A CA 1
ATOM 6689 C C . SER A 1 837 ? 16.979 -38.065 -45.059 1.00 93.94 837 SER A C 1
ATOM 6691 O O . SER A 1 837 ? 15.989 -38.605 -44.555 1.00 93.94 837 SER A O 1
ATOM 6693 N N . PHE A 1 838 ? 17.706 -37.163 -44.390 1.00 94.19 838 PHE A N 1
ATOM 6694 C CA . PHE A 1 838 ? 17.399 -36.675 -43.030 1.00 94.19 838 PHE A CA 1
ATOM 6695 C C . PHE A 1 838 ? 17.443 -37.721 -41.902 1.00 94.19 838 PHE A C 1
ATOM 6697 O O . PHE A 1 838 ? 16.600 -37.732 -41.008 1.00 94.19 838 PHE A O 1
ATOM 6704 N N . LYS A 1 839 ? 18.442 -38.607 -41.904 1.00 90.75 839 LYS A N 1
ATOM 6705 C CA . LYS A 1 839 ? 18.593 -39.700 -40.923 1.00 90.75 839 LYS A CA 1
ATOM 6706 C C . LYS A 1 839 ? 18.587 -39.257 -39.450 1.00 90.75 839 LYS A C 1
ATOM 6708 O O . LYS A 1 839 ? 18.110 -40.014 -38.610 1.00 90.75 839 LYS A O 1
ATOM 6713 N N . HIS A 1 840 ? 19.164 -38.098 -39.129 1.00 89.94 840 HIS A N 1
ATOM 6714 C CA . HIS A 1 840 ? 19.358 -37.633 -37.747 1.00 89.94 840 HIS A CA 1
ATOM 6715 C C . HIS A 1 840 ? 18.336 -36.577 -37.296 1.00 89.94 840 HIS A C 1
ATOM 6717 O O . HIS A 1 840 ? 18.368 -36.164 -36.141 1.00 89.94 840 HIS A O 1
ATOM 6723 N N . VAL A 1 841 ? 17.389 -36.202 -38.161 1.00 92.31 841 VAL A N 1
ATOM 6724 C CA . VAL A 1 841 ? 16.334 -35.248 -37.811 1.00 92.31 841 VAL A CA 1
ATOM 6725 C C . VAL A 1 841 ? 15.316 -35.918 -36.892 1.00 92.31 841 VAL A C 1
ATOM 6727 O O . VAL A 1 841 ? 14.706 -36.923 -37.259 1.00 92.31 841 VAL A O 1
ATOM 6730 N N . ASP A 1 842 ? 15.111 -35.323 -35.721 1.00 90.12 842 ASP A N 1
ATOM 6731 C CA . ASP A 1 842 ? 14.135 -35.735 -34.712 1.00 90.12 842 ASP A CA 1
ATOM 6732 C C . ASP A 1 842 ? 12.846 -34.897 -34.772 1.00 90.12 842 ASP A C 1
ATOM 6734 O O . ASP A 1 842 ? 11.792 -35.357 -34.339 1.00 90.12 842 ASP A O 1
ATOM 6738 N N . VAL A 1 843 ? 12.898 -33.673 -35.306 1.00 93.50 843 VAL A N 1
ATOM 6739 C CA . VAL A 1 843 ? 11.737 -32.768 -35.366 1.00 93.50 843 VAL A CA 1
ATOM 6740 C C . VAL A 1 843 ? 11.539 -32.238 -36.781 1.00 93.50 843 VAL A C 1
ATOM 6742 O O . VAL A 1 843 ? 12.456 -31.660 -37.361 1.00 93.50 843 VAL A O 1
ATOM 6745 N N . VAL A 1 844 ? 10.327 -32.392 -37.316 1.00 95.50 844 VAL A N 1
ATOM 6746 C CA . VAL A 1 844 ? 9.923 -31.885 -38.634 1.00 95.50 844 VAL A CA 1
ATOM 6747 C C . VAL A 1 844 ? 8.676 -31.018 -38.491 1.00 95.50 844 VAL A C 1
ATOM 6749 O O . VAL A 1 844 ? 7.627 -31.498 -38.051 1.00 95.50 844 VAL A O 1
ATOM 6752 N N . GLU A 1 845 ? 8.787 -29.747 -38.880 1.00 94.25 845 GLU A N 1
ATOM 6753 C CA . GLU A 1 845 ? 7.720 -28.749 -38.732 1.00 94.25 845 GLU A CA 1
ATOM 6754 C C . GLU A 1 845 ? 7.332 -28.119 -40.072 1.00 94.25 845 GLU A C 1
ATOM 6756 O O . GLU A 1 845 ? 8.136 -27.450 -40.728 1.00 94.25 845 GLU A O 1
ATOM 6761 N N . LEU A 1 846 ? 6.066 -28.311 -40.447 1.00 95.00 846 LEU A N 1
ATOM 6762 C CA . LEU A 1 846 ? 5.396 -27.702 -41.592 1.00 95.00 846 LEU A CA 1
ATOM 6763 C C . LEU A 1 846 ? 4.156 -26.957 -41.084 1.00 95.00 846 LEU A C 1
ATOM 6765 O O . LEU A 1 846 ? 3.029 -27.419 -41.245 1.00 95.00 846 LEU A O 1
ATOM 6769 N N . ASN A 1 847 ? 4.368 -25.827 -40.414 1.00 90.94 847 ASN A N 1
ATOM 6770 C CA . ASN A 1 847 ? 3.290 -25.086 -39.762 1.00 90.94 847 ASN A CA 1
ATOM 6771 C C . ASN A 1 847 ? 3.080 -23.719 -40.434 1.00 90.94 847 ASN A C 1
ATOM 6773 O O . ASN A 1 847 ? 4.045 -23.025 -40.751 1.00 90.94 847 ASN A O 1
ATOM 6777 N N . GLY A 1 848 ? 1.826 -23.312 -40.649 1.00 86.81 848 GLY A N 1
ATOM 6778 C CA . GLY A 1 848 ? 1.481 -21.965 -41.133 1.00 86.81 848 GLY A CA 1
ATOM 6779 C C . GLY A 1 848 ? 1.934 -21.643 -42.567 1.00 86.81 848 GLY A C 1
ATOM 6780 O O . GLY A 1 848 ? 2.011 -20.473 -42.954 1.00 86.81 848 GLY A O 1
ATOM 6781 N N . LEU A 1 849 ? 2.246 -22.657 -43.382 1.00 90.88 849 LEU A N 1
ATOM 6782 C CA . LEU A 1 849 ? 2.699 -22.479 -44.763 1.00 90.88 849 LEU A CA 1
ATOM 6783 C C . LEU A 1 849 ? 1.501 -22.246 -45.695 1.00 90.88 849 LEU A C 1
ATOM 6785 O O . LEU A 1 849 ? 1.031 -23.143 -46.393 1.00 90.88 849 LEU A O 1
ATOM 6789 N N . SER A 1 850 ? 1.024 -20.999 -45.732 1.00 88.62 850 SER A N 1
ATOM 6790 C CA . SER A 1 850 ? -0.189 -20.578 -46.463 1.00 88.62 850 SER A CA 1
ATOM 6791 C C . SER A 1 850 ? -0.207 -20.885 -47.969 1.00 88.62 850 SER A C 1
ATOM 6793 O O . SER A 1 850 ? -1.269 -20.842 -48.589 1.00 88.62 850 SER A O 1
ATOM 6795 N N . ARG A 1 851 ? 0.949 -21.170 -48.584 1.00 92.31 851 ARG A N 1
ATOM 6796 C CA . ARG A 1 851 ? 1.082 -21.492 -50.015 1.00 92.31 851 ARG A CA 1
ATOM 6797 C C . ARG A 1 851 ? 1.355 -22.960 -50.311 1.00 92.31 851 ARG A C 1
ATOM 6799 O O . ARG A 1 851 ? 1.323 -23.314 -51.486 1.00 92.31 851 ARG A O 1
ATOM 6806 N N . LEU A 1 852 ? 1.608 -23.783 -49.297 1.00 95.94 852 LEU A N 1
ATOM 6807 C CA . LEU A 1 852 ? 1.993 -25.176 -49.484 1.00 95.94 852 LEU A CA 1
ATOM 6808 C C . LEU A 1 852 ? 0.824 -25.966 -50.072 1.00 95.94 852 LEU A C 1
ATOM 6810 O O . LEU A 1 852 ? -0.254 -25.982 -49.493 1.00 95.94 852 LEU A O 1
ATOM 6814 N N . GLU A 1 853 ? 1.032 -26.613 -51.216 1.00 95.12 853 GLU A N 1
ATOM 6815 C CA . GLU A 1 853 ? 0.011 -27.395 -51.924 1.00 95.12 853 GLU A CA 1
ATOM 6816 C C . GLU A 1 853 ? 0.301 -28.900 -51.873 1.00 95.12 853 GLU A C 1
ATOM 6818 O O . GLU A 1 853 ? -0.634 -29.705 -51.826 1.00 95.12 853 GLU A O 1
ATOM 6823 N N . ARG A 1 854 ? 1.581 -29.296 -51.866 1.00 96.38 854 ARG A N 1
ATOM 6824 C CA . ARG A 1 854 ? 1.994 -30.699 -52.003 1.00 96.38 854 ARG A CA 1
ATOM 6825 C C . ARG A 1 854 ? 3.242 -31.027 -51.186 1.00 96.38 854 ARG A C 1
ATOM 6827 O O . ARG A 1 854 ? 4.263 -30.350 -51.316 1.00 96.38 854 ARG A O 1
ATOM 6834 N N . VAL A 1 855 ? 3.161 -32.103 -50.402 1.00 97.50 855 VAL A N 1
ATOM 6835 C CA . VAL A 1 855 ? 4.265 -32.646 -49.599 1.00 97.50 855 VAL A CA 1
ATOM 6836 C C . VAL A 1 855 ? 4.496 -34.102 -49.974 1.00 97.50 855 VAL A C 1
ATOM 6838 O O . VAL A 1 855 ? 3.613 -34.943 -49.801 1.00 97.50 855 VAL A O 1
ATOM 6841 N N . VAL A 1 856 ? 5.693 -34.407 -50.469 1.00 97.31 856 VAL A N 1
ATOM 6842 C CA . VAL A 1 856 ? 6.107 -35.763 -50.833 1.00 97.31 856 VAL A CA 1
ATOM 6843 C C . VAL A 1 856 ? 7.409 -36.102 -50.133 1.00 97.31 856 VAL A C 1
ATOM 6845 O O . VAL A 1 856 ? 8.407 -35.403 -50.277 1.00 97.31 856 VAL A O 1
ATOM 6848 N N . ILE A 1 857 ? 7.404 -37.206 -49.399 1.00 97.12 857 ILE A N 1
ATOM 6849 C CA . ILE A 1 857 ? 8.560 -37.723 -48.677 1.00 97.12 857 ILE A CA 1
ATOM 6850 C C . ILE A 1 857 ? 8.856 -39.126 -49.191 1.00 97.12 857 ILE A C 1
ATOM 6852 O O . ILE A 1 857 ? 7.981 -39.991 -49.215 1.00 97.12 857 ILE A O 1
ATOM 6856 N N . GLY A 1 858 ? 10.099 -39.344 -49.612 1.00 94.94 858 GLY A N 1
ATOM 6857 C CA . GLY A 1 858 ? 10.601 -40.617 -50.106 1.00 94.94 858 GLY A CA 1
ATOM 6858 C C . GLY A 1 858 ? 10.634 -41.710 -49.039 1.00 94.94 858 GLY A C 1
ATOM 6859 O O . GLY A 1 858 ? 10.159 -41.550 -47.916 1.00 94.94 858 GLY A O 1
ATOM 6860 N N . ARG A 1 859 ? 11.181 -42.868 -49.408 1.00 93.12 859 ARG A N 1
ATOM 6861 C CA . ARG A 1 859 ? 11.247 -44.056 -48.544 1.00 93.12 859 ARG A CA 1
ATOM 6862 C C . ARG A 1 859 ? 12.437 -43.963 -47.583 1.00 93.12 859 ARG A C 1
ATOM 6864 O O . ARG A 1 859 ? 13.502 -43.515 -47.998 1.00 93.12 859 ARG A O 1
ATOM 6871 N N . ASN A 1 860 ? 12.311 -44.501 -46.367 1.00 92.38 860 ASN A N 1
ATOM 6872 C CA . ASN A 1 860 ? 13.362 -44.483 -45.329 1.00 92.38 860 ASN A CA 1
ATOM 6873 C C . ASN A 1 860 ? 13.936 -43.077 -45.047 1.00 92.38 860 ASN A C 1
ATOM 6875 O O . ASN A 1 860 ? 15.118 -42.953 -44.725 1.00 92.38 860 ASN A O 1
ATOM 6879 N N . SER A 1 861 ? 13.139 -42.026 -45.207 1.00 93.81 861 SER A N 1
ATOM 6880 C CA . SER A 1 861 ? 13.556 -40.662 -44.868 1.00 93.81 861 SER A CA 1
ATOM 6881 C C . SER A 1 861 ? 13.090 -40.332 -43.452 1.00 93.81 861 SER A C 1
ATOM 6883 O O . SER A 1 861 ? 12.049 -40.833 -43.027 1.00 93.81 861 SER A O 1
ATOM 6885 N N . PHE A 1 862 ? 13.847 -39.520 -42.712 1.00 93.94 862 PHE A N 1
ATOM 6886 C CA . PHE A 1 862 ? 13.558 -39.232 -41.295 1.00 93.94 862 PHE A CA 1
ATOM 6887 C C . PHE A 1 862 ? 13.496 -40.498 -40.430 1.00 93.94 862 PHE A C 1
ATOM 6889 O O . PHE A 1 862 ? 12.500 -40.766 -39.761 1.00 93.94 862 PHE A O 1
ATOM 6896 N N . SER A 1 863 ? 14.515 -41.357 -40.519 1.00 89.62 863 SER A N 1
ATOM 6897 C CA . SER A 1 863 ? 14.590 -42.576 -39.705 1.00 89.62 863 SER A CA 1
ATOM 6898 C C . SER A 1 863 ? 16.028 -42.982 -39.417 1.00 89.62 863 SER A C 1
ATOM 6900 O O . SER A 1 863 ? 16.822 -43.201 -40.340 1.00 89.62 863 SER A O 1
ATOM 6902 N N . LYS A 1 864 ? 16.360 -43.149 -38.131 1.00 86.25 864 LYS A N 1
ATOM 6903 C CA . LYS A 1 864 ? 17.702 -43.568 -37.689 1.00 86.25 864 LYS A CA 1
ATOM 6904 C C . LYS A 1 864 ? 17.977 -45.032 -38.029 1.00 86.25 864 LYS A C 1
ATOM 6906 O O . LYS A 1 864 ? 19.103 -45.391 -38.391 1.00 86.25 864 LYS A O 1
ATOM 6911 N N . GLN A 1 865 ? 16.950 -45.877 -37.940 1.00 76.19 865 GLN A N 1
ATOM 6912 C CA . GLN A 1 865 ? 17.012 -47.297 -38.276 1.00 76.19 865 GLN A CA 1
ATOM 6913 C C . GLN A 1 865 ? 16.439 -47.539 -39.673 1.00 76.19 865 GLN A C 1
ATOM 6915 O O . GLN A 1 865 ? 15.282 -47.234 -39.944 1.00 76.19 865 GLN A O 1
ATOM 6920 N N . LYS A 1 866 ? 17.237 -48.117 -40.577 1.00 73.81 866 LYS A N 1
ATOM 6921 C CA . LYS A 1 866 ? 16.767 -48.437 -41.931 1.00 73.81 866 LYS A CA 1
ATOM 6922 C C . LYS A 1 866 ? 15.943 -49.725 -41.918 1.00 73.81 866 LYS A C 1
ATOM 6924 O O . LYS A 1 866 ? 16.385 -50.733 -41.372 1.00 73.81 866 LYS A O 1
ATOM 6929 N N . SER A 1 867 ? 14.797 -49.695 -42.599 1.00 74.56 867 SER A N 1
ATOM 6930 C CA . SER A 1 867 ? 13.998 -50.879 -42.961 1.00 74.56 867 SER A CA 1
ATOM 6931 C C . SER A 1 867 ? 13.588 -51.763 -41.768 1.00 74.56 867 SER A C 1
ATOM 6933 O O . SER A 1 867 ? 13.738 -52.981 -41.815 1.00 74.56 867 SER A O 1
ATOM 6935 N N . GLY A 1 868 ? 13.092 -51.155 -40.685 1.00 74.38 868 GLY A N 1
ATOM 6936 C CA . GLY A 1 868 ? 12.620 -51.874 -39.496 1.00 74.38 868 GLY A CA 1
ATOM 6937 C C . GLY A 1 868 ? 11.815 -50.999 -38.530 1.00 74.38 868 GLY A C 1
ATOM 6938 O O . GLY A 1 868 ? 11.462 -49.870 -38.862 1.00 74.38 868 GLY A O 1
ATOM 6939 N N . ILE A 1 869 ? 11.530 -51.535 -37.339 1.00 75.44 869 ILE A N 1
ATOM 6940 C CA . ILE A 1 869 ? 10.890 -50.816 -36.223 1.00 75.44 869 ILE A CA 1
ATOM 6941 C C . ILE A 1 869 ? 11.959 -49.992 -35.497 1.00 75.44 869 ILE A C 1
ATOM 6943 O O . ILE A 1 869 ? 12.996 -50.552 -35.143 1.00 75.44 869 ILE A O 1
ATOM 6947 N N . GLY A 1 870 ? 11.720 -48.698 -35.268 1.00 73.19 870 GLY A N 1
ATOM 6948 C CA . GLY A 1 870 ? 12.632 -47.843 -34.504 1.00 73.19 870 GLY A CA 1
ATOM 6949 C C . GLY A 1 870 ? 12.622 -48.170 -33.006 1.00 73.19 870 GLY A C 1
ATOM 6950 O O . GLY A 1 870 ? 11.580 -48.455 -32.438 1.00 73.19 870 GLY A O 1
ATOM 6951 N N . ASN A 1 871 ? 13.770 -48.122 -32.327 1.00 67.25 871 ASN A N 1
ATOM 6952 C CA . ASN A 1 871 ? 13.856 -48.520 -30.909 1.00 67.25 871 ASN A CA 1
ATOM 6953 C C . ASN A 1 871 ? 13.515 -47.402 -29.894 1.00 67.25 871 ASN A C 1
ATOM 6955 O O . ASN A 1 871 ? 13.405 -47.687 -28.703 1.00 67.25 871 ASN A O 1
ATOM 6959 N N . TYR A 1 872 ? 13.368 -46.143 -30.332 1.00 66.31 872 TYR A N 1
ATOM 6960 C CA . TYR A 1 872 ? 13.245 -44.971 -29.448 1.00 66.31 872 TYR A CA 1
ATOM 6961 C C . TYR A 1 872 ? 12.320 -43.898 -30.055 1.00 66.31 872 TYR A C 1
ATOM 6963 O O . TYR A 1 872 ? 12.812 -43.015 -30.754 1.00 66.31 872 TYR A O 1
ATOM 6971 N N . PRO A 1 873 ? 10.992 -43.953 -29.827 1.00 73.06 873 PRO A N 1
ATOM 6972 C CA . PRO A 1 873 ? 10.041 -43.039 -30.455 1.00 73.06 873 PRO A CA 1
ATOM 6973 C C . PRO A 1 873 ? 10.062 -41.640 -29.814 1.00 73.06 873 PRO A C 1
ATOM 6975 O O . PRO A 1 873 ? 9.168 -41.287 -29.047 1.00 73.06 873 PRO A O 1
ATOM 6978 N N . THR A 1 874 ? 11.094 -40.844 -30.099 1.00 81.06 874 THR A N 1
ATOM 6979 C CA . THR A 1 874 ? 11.215 -39.441 -29.648 1.00 81.06 874 THR A CA 1
ATOM 6980 C C . THR A 1 874 ? 10.882 -38.432 -30.739 1.00 81.06 874 THR A C 1
ATOM 6982 O O . THR A 1 874 ? 10.732 -37.251 -30.434 1.00 81.06 874 THR A O 1
ATOM 6985 N N . GLY A 1 875 ? 10.773 -38.879 -31.994 1.00 89.06 875 GLY A N 1
ATOM 6986 C CA . GLY A 1 875 ? 10.568 -37.984 -33.123 1.00 89.06 875 GLY A CA 1
ATOM 6987 C C . GLY A 1 875 ? 9.185 -37.326 -33.144 1.00 89.06 875 GLY A C 1
ATOM 6988 O O . GLY A 1 875 ? 8.187 -37.929 -32.723 1.00 89.06 875 GLY A O 1
ATOM 6989 N N . HIS A 1 876 ? 9.135 -36.098 -33.664 1.00 93.62 876 HIS A N 1
ATOM 6990 C CA . HIS A 1 876 ? 7.940 -35.266 -33.753 1.00 93.62 876 HIS A CA 1
ATOM 6991 C C . HIS A 1 876 ? 7.708 -34.745 -35.176 1.00 93.62 876 HIS A C 1
ATOM 6993 O O . HIS A 1 876 ? 8.519 -33.992 -35.713 1.00 93.62 876 HIS A O 1
ATOM 6999 N N . PHE A 1 877 ? 6.573 -35.113 -35.772 1.00 95.94 877 PHE A N 1
ATOM 7000 C CA . PHE A 1 877 ? 6.120 -34.609 -37.069 1.00 95.94 877 PHE A CA 1
ATOM 7001 C C . PHE A 1 877 ? 4.869 -33.744 -36.895 1.00 95.94 877 PHE A C 1
ATOM 7003 O O . PHE A 1 877 ? 3.889 -34.190 -36.289 1.00 95.94 877 PHE A O 1
ATOM 7010 N N . SER A 1 878 ? 4.893 -32.534 -37.457 1.00 95.38 878 SER A N 1
ATOM 7011 C CA . SER A 1 878 ? 3.774 -31.589 -37.426 1.00 95.38 878 SER A CA 1
ATOM 7012 C C . SER A 1 878 ? 3.507 -31.003 -38.808 1.00 95.38 878 SER A C 1
ATOM 7014 O O . SER A 1 878 ? 4.391 -30.380 -39.397 1.00 95.38 878 SER A O 1
ATOM 7016 N N . LEU A 1 879 ? 2.273 -31.161 -39.281 1.00 95.44 879 LEU A N 1
ATOM 7017 C CA . LEU A 1 879 ? 1.681 -30.419 -40.389 1.00 95.44 879 LEU A CA 1
ATOM 7018 C C . LEU A 1 879 ? 0.450 -29.698 -39.833 1.00 95.44 879 LEU A C 1
ATOM 7020 O O . LEU A 1 879 ? -0.484 -30.363 -39.386 1.00 95.44 879 LEU A O 1
ATOM 7024 N N . LYS A 1 880 ? 0.488 -28.365 -39.756 1.00 93.31 880 LYS A N 1
ATOM 7025 C CA . LYS A 1 880 ? -0.619 -27.585 -39.184 1.00 93.31 880 LYS A CA 1
ATOM 7026 C C . LYS A 1 880 ? -0.848 -26.272 -39.897 1.00 93.31 880 LYS A C 1
ATOM 7028 O O . LYS A 1 880 ? 0.098 -25.635 -40.365 1.00 93.31 880 LYS A O 1
ATOM 7033 N N . ASP A 1 881 ? -2.095 -25.820 -39.882 1.00 92.19 881 ASP A N 1
ATOM 7034 C CA . ASP A 1 881 ? -2.491 -24.485 -40.344 1.00 92.19 881 ASP A CA 1
ATOM 7035 C C . ASP A 1 881 ? -2.013 -24.185 -41.788 1.00 92.19 881 ASP A C 1
ATOM 7037 O O . ASP A 1 881 ? -1.685 -23.048 -42.139 1.00 92.19 881 ASP A O 1
ATOM 7041 N N . CYS A 1 882 ? -1.939 -25.209 -42.646 1.00 91.88 882 CYS A N 1
ATOM 7042 C CA . CYS A 1 882 ? -1.532 -25.093 -44.044 1.00 91.88 882 CYS A CA 1
ATOM 7043 C C . CYS A 1 882 ? -2.773 -25.057 -44.947 1.00 91.88 882 CYS A C 1
ATOM 7045 O O . CYS A 1 882 ? -3.202 -26.055 -45.520 1.00 91.88 882 CYS A O 1
ATOM 7047 N N . GLU A 1 883 ? -3.356 -23.869 -45.117 1.00 88.94 883 GLU A N 1
ATOM 7048 C CA . GLU A 1 883 ? -4.677 -23.677 -45.742 1.00 88.94 883 GLU A CA 1
ATOM 7049 C C . GLU A 1 883 ? -4.821 -24.204 -47.181 1.00 88.94 883 GLU A C 1
ATOM 7051 O O . GLU A 1 883 ? -5.944 -24.387 -47.653 1.00 88.94 883 GLU A O 1
ATOM 7056 N N . ARG A 1 884 ? -3.718 -24.426 -47.906 1.00 94.25 884 ARG A N 1
ATOM 7057 C CA . ARG A 1 884 ? -3.723 -24.818 -49.326 1.00 94.25 884 ARG A CA 1
ATOM 7058 C C . ARG A 1 884 ? -3.227 -26.234 -49.592 1.00 94.25 884 ARG A C 1
ATOM 7060 O O . ARG A 1 884 ? -3.264 -26.645 -50.754 1.00 94.25 884 ARG A O 1
ATOM 7067 N N . VAL A 1 885 ? -2.804 -26.977 -48.567 1.00 96.00 885 VAL A N 1
ATOM 7068 C CA . VAL A 1 885 ? -2.227 -28.309 -48.776 1.00 96.00 885 VAL A CA 1
ATOM 7069 C C . VAL A 1 885 ? -3.315 -29.254 -49.267 1.00 96.00 885 VAL A C 1
ATOM 7071 O O . VAL A 1 885 ? -4.394 -29.305 -48.689 1.00 96.00 885 VAL A O 1
ATOM 7074 N N . ARG A 1 886 ? -3.058 -29.967 -50.367 1.00 95.44 886 ARG A N 1
ATOM 7075 C CA . ARG A 1 886 ? -4.009 -30.907 -50.987 1.00 95.44 886 ARG A CA 1
ATOM 7076 C C . ARG A 1 886 ? -3.538 -32.349 -50.905 1.00 95.44 886 ARG A C 1
ATOM 7078 O O . ARG A 1 886 ? -4.370 -33.249 -50.834 1.00 95.44 886 ARG A O 1
ATOM 7085 N N . GLU A 1 887 ? -2.226 -32.568 -50.915 1.00 96.06 887 GLU A N 1
ATOM 7086 C CA . GLU A 1 887 ? -1.619 -33.897 -50.968 1.00 96.06 887 GLU A CA 1
ATOM 7087 C C . GLU A 1 887 ? -0.489 -34.032 -49.941 1.00 96.06 887 GLU A C 1
ATOM 7089 O O . GLU A 1 887 ? 0.467 -33.251 -49.956 1.00 96.06 887 GLU A O 1
ATOM 7094 N N . LEU A 1 888 ? -0.585 -35.068 -49.102 1.00 97.12 888 LEU A N 1
ATOM 7095 C CA . LEU A 1 888 ? 0.490 -35.542 -48.231 1.00 97.12 888 LEU A CA 1
ATOM 7096 C C . LEU A 1 888 ? 0.830 -36.993 -48.583 1.00 97.12 888 LEU A C 1
ATOM 7098 O O . LEU A 1 888 ? -0.001 -37.888 -48.414 1.00 97.12 888 LEU A O 1
ATOM 7102 N N . LYS A 1 889 ? 2.063 -37.224 -49.040 1.00 97.31 889 LYS A N 1
ATOM 7103 C CA . LYS A 1 889 ? 2.595 -38.546 -49.392 1.00 97.31 889 LYS A CA 1
ATOM 7104 C C . LYS A 1 889 ? 3.861 -38.848 -48.609 1.00 97.31 889 LYS A C 1
ATOM 7106 O O . LYS A 1 889 ? 4.837 -38.108 -48.699 1.00 97.31 889 LYS A O 1
ATOM 7111 N N . ILE A 1 890 ? 3.866 -39.959 -47.885 1.00 96.75 890 ILE A N 1
ATOM 7112 C CA . ILE A 1 890 ? 5.003 -40.424 -47.090 1.00 96.75 890 ILE A CA 1
ATOM 7113 C C . ILE A 1 890 ? 5.358 -41.842 -47.529 1.00 96.75 890 ILE A C 1
ATOM 7115 O O . ILE A 1 890 ? 4.527 -42.738 -47.466 1.00 96.75 890 ILE A O 1
ATOM 7119 N N . GLY A 1 891 ? 6.592 -42.063 -47.978 1.00 94.00 891 GLY A N 1
ATOM 7120 C CA . GLY A 1 891 ? 7.073 -43.370 -48.420 1.00 94.00 891 GLY A CA 1
ATOM 7121 C C . GLY A 1 891 ? 7.304 -44.357 -47.271 1.00 94.00 891 GLY A C 1
ATOM 7122 O O . GLY A 1 891 ? 7.457 -43.973 -46.112 1.00 94.00 891 GLY A O 1
ATOM 7123 N N . ARG A 1 892 ? 7.374 -45.654 -47.595 1.00 91.31 892 ARG A N 1
ATOM 7124 C CA . ARG A 1 892 ? 7.609 -46.736 -46.618 1.00 91.31 892 ARG A CA 1
ATOM 7125 C C . ARG A 1 892 ? 8.856 -46.516 -45.747 1.00 91.31 892 ARG A C 1
ATOM 7127 O O . ARG A 1 892 ? 9.881 -46.028 -46.229 1.00 91.31 892 ARG A O 1
ATOM 7134 N N . TYR A 1 893 ? 8.780 -46.959 -44.496 1.00 92.00 893 TYR A N 1
ATOM 7135 C CA . TYR A 1 893 ? 9.788 -46.870 -43.429 1.00 92.00 893 TYR A CA 1
ATOM 7136 C C . TYR A 1 893 ? 10.193 -45.462 -43.004 1.00 92.00 893 TYR A C 1
ATOM 7138 O O . TYR A 1 893 ? 11.088 -45.345 -42.177 1.00 92.00 893 TYR A O 1
ATOM 7146 N N . SER A 1 894 ? 9.580 -44.417 -43.551 1.00 93.56 894 SER A N 1
ATOM 7147 C CA . SER A 1 894 ? 9.842 -43.047 -43.121 1.00 93.56 894 SER A CA 1
ATOM 7148 C C . SER A 1 894 ? 9.142 -42.765 -41.794 1.00 93.56 894 SER A C 1
ATOM 7150 O O . SER A 1 894 ? 8.013 -43.221 -41.586 1.00 93.56 894 SER A O 1
ATOM 7152 N N . PHE A 1 895 ? 9.792 -42.014 -40.906 1.00 93.75 895 PHE A N 1
ATOM 7153 C CA . PHE A 1 895 ? 9.294 -41.718 -39.556 1.00 93.75 895 PHE A CA 1
ATOM 7154 C C . PHE A 1 895 ? 9.036 -42.962 -38.679 1.00 93.75 895 PHE A C 1
ATOM 7156 O O . PHE A 1 895 ? 8.079 -43.000 -37.902 1.00 93.75 895 PHE A O 1
ATOM 7163 N N . ASN A 1 896 ? 9.838 -44.025 -38.809 1.00 89.06 896 ASN A N 1
ATOM 7164 C CA . ASN A 1 896 ? 9.624 -45.268 -38.045 1.00 89.06 896 ASN A CA 1
ATOM 7165 C C . ASN A 1 896 ? 9.965 -45.162 -36.542 1.00 89.06 896 ASN A C 1
ATOM 7167 O O . ASN A 1 896 ? 9.522 -45.990 -35.744 1.00 89.06 896 ASN A O 1
ATOM 7171 N N . ASP A 1 897 ? 10.714 -44.131 -36.162 1.00 87.06 897 ASP A N 1
ATOM 7172 C CA . ASP A 1 897 ? 11.155 -43.752 -34.818 1.00 87.06 897 ASP A CA 1
ATOM 7173 C C . ASP A 1 897 ? 10.479 -42.453 -34.326 1.00 87.06 897 ASP A C 1
ATOM 7175 O O . ASP A 1 897 ? 10.932 -41.813 -33.376 1.00 87.06 897 ASP A O 1
ATOM 7179 N N . TYR A 1 898 ? 9.356 -42.070 -34.942 1.00 91.94 898 TYR A N 1
ATOM 7180 C CA . TYR A 1 898 ? 8.557 -40.916 -34.532 1.00 91.94 898 TYR A CA 1
ATOM 7181 C C . TYR A 1 898 ? 7.369 -41.366 -33.683 1.00 91.94 898 TYR A C 1
ATOM 7183 O O . TYR A 1 898 ? 6.520 -42.144 -34.126 1.00 91.94 898 TYR A O 1
ATOM 7191 N N . GLY A 1 899 ? 7.314 -40.866 -32.447 1.00 88.44 899 GLY A N 1
ATOM 7192 C CA . GLY A 1 899 ? 6.228 -41.135 -31.502 1.00 88.44 899 GLY A CA 1
ATOM 7193 C C . GLY A 1 899 ? 5.047 -40.175 -31.639 1.00 88.44 899 GLY A C 1
ATOM 7194 O O . GLY A 1 899 ? 3.977 -40.440 -31.092 1.00 88.44 899 GLY A O 1
ATOM 7195 N N . VAL A 1 900 ? 5.227 -39.067 -32.365 1.00 90.81 900 VAL A N 1
ATOM 7196 C CA . VAL A 1 900 ? 4.203 -38.035 -32.542 1.00 90.81 900 VAL A CA 1
ATOM 7197 C C . VAL A 1 900 ? 3.996 -37.723 -34.022 1.00 90.81 900 VAL A C 1
ATOM 7199 O O . VAL A 1 900 ? 4.942 -37.416 -34.747 1.00 90.81 900 VAL A O 1
ATOM 7202 N N . CYS A 1 901 ? 2.733 -37.770 -34.445 1.00 93.88 901 CYS A N 1
ATOM 7203 C CA . CYS A 1 901 ? 2.260 -37.369 -35.764 1.00 93.88 901 CYS A CA 1
ATOM 7204 C C . CYS A 1 901 ? 1.056 -36.442 -35.571 1.00 93.88 901 CYS A C 1
ATOM 7206 O O . CYS A 1 901 ? 0.035 -36.877 -35.031 1.00 93.88 901 CYS A O 1
ATOM 7208 N N . VAL A 1 902 ? 1.179 -35.174 -35.967 1.00 94.81 902 VAL A N 1
ATOM 7209 C CA . VAL A 1 902 ? 0.091 -34.197 -35.854 1.00 94.81 902 VAL A CA 1
ATOM 7210 C C . VAL A 1 902 ? -0.264 -33.622 -37.217 1.00 94.81 902 VAL A C 1
ATOM 7212 O O . VAL A 1 902 ? 0.611 -33.137 -37.931 1.00 94.81 902 VAL A O 1
ATOM 7215 N N . ILE A 1 903 ? -1.556 -33.684 -37.546 1.00 94.12 903 ILE A N 1
ATOM 7216 C CA . ILE A 1 903 ? -2.165 -33.120 -38.754 1.00 94.12 903 ILE A CA 1
ATOM 7217 C C . ILE A 1 903 ? -3.438 -32.394 -38.309 1.00 94.12 903 ILE A C 1
ATOM 7219 O O . ILE A 1 903 ? -4.414 -33.046 -37.928 1.00 94.12 903 ILE A O 1
ATOM 7223 N N . GLU A 1 904 ? -3.417 -31.061 -38.277 1.00 91.00 904 GLU A N 1
ATOM 7224 C CA . GLU A 1 904 ? -4.488 -30.242 -37.686 1.00 91.00 904 GLU A CA 1
ATOM 7225 C C . GLU A 1 904 ? -4.733 -28.956 -38.489 1.00 91.00 904 GLU A C 1
ATOM 7227 O O . GLU A 1 904 ? -3.805 -28.305 -38.948 1.00 91.00 904 GLU A O 1
ATOM 7232 N N . ASN A 1 905 ? -5.999 -28.538 -38.601 1.00 85.38 905 ASN A N 1
ATOM 7233 C CA . ASN A 1 905 ? -6.420 -27.301 -39.281 1.00 85.38 905 ASN A CA 1
ATOM 7234 C C . ASN A 1 905 ? -6.094 -27.207 -40.792 1.00 85.38 905 ASN A C 1
ATOM 7236 O O . ASN A 1 905 ? -6.173 -26.129 -41.378 1.00 85.38 905 ASN A O 1
ATOM 7240 N N . ASP A 1 906 ? -5.832 -28.329 -41.465 1.00 90.06 906 ASP A N 1
ATOM 7241 C CA . ASP A 1 906 ? -5.514 -28.377 -42.902 1.00 90.06 906 ASP A CA 1
ATOM 7242 C C . ASP A 1 906 ? -6.761 -28.638 -43.769 1.00 90.06 906 ASP A C 1
ATOM 7244 O O . ASP A 1 906 ? -6.944 -29.701 -44.368 1.00 90.06 906 ASP A O 1
ATOM 7248 N N . ALA A 1 907 ? -7.673 -27.662 -43.827 1.00 88.62 907 ALA A N 1
ATOM 7249 C CA . ALA A 1 907 ? -9.018 -27.858 -44.384 1.00 88.62 907 ALA A CA 1
ATOM 7250 C C . ALA A 1 907 ? -9.073 -28.222 -45.885 1.00 88.62 907 ALA A C 1
ATOM 7252 O O . ALA A 1 907 ? -10.080 -28.776 -46.340 1.00 88.62 907 ALA A O 1
ATOM 7253 N N . SER A 1 908 ? -8.018 -27.924 -46.648 1.00 94.56 908 SER A N 1
ATOM 7254 C CA . SER A 1 908 ? -7.920 -28.204 -48.091 1.00 94.56 908 SER A CA 1
ATOM 7255 C C . SER A 1 908 ? -7.357 -29.586 -48.425 1.00 94.56 908 SER A C 1
ATOM 7257 O O . SER A 1 908 ? -7.310 -29.940 -49.604 1.00 94.56 908 SER A O 1
ATOM 7259 N N . LEU A 1 909 ? -6.937 -30.368 -47.425 1.00 96.06 909 LEU A N 1
ATOM 7260 C CA . LEU A 1 909 ? -6.261 -31.643 -47.645 1.00 96.06 909 LEU A CA 1
ATOM 7261 C C . LEU A 1 909 ? -7.222 -32.652 -48.286 1.00 96.06 909 LEU A C 1
ATOM 7263 O O . LEU A 1 909 ? -8.246 -32.993 -47.699 1.00 96.06 909 LEU A O 1
ATOM 7267 N N . GLU A 1 910 ? -6.904 -33.117 -49.498 1.00 95.69 910 GLU A N 1
ATOM 7268 C CA . GLU A 1 910 ? -7.763 -34.004 -50.296 1.00 95.69 910 GLU A CA 1
ATOM 7269 C C . GLU A 1 910 ? -7.341 -35.476 -50.199 1.00 95.69 910 GLU A C 1
ATOM 7271 O O . GLU A 1 910 ? -8.198 -36.364 -50.250 1.00 95.69 910 GLU A O 1
ATOM 7276 N N . GLY A 1 911 ? -6.043 -35.748 -50.039 1.00 94.38 911 GLY A N 1
ATOM 7277 C CA . GLY A 1 911 ? -5.503 -37.104 -49.968 1.00 94.38 911 GLY A CA 1
ATOM 7278 C C . GLY A 1 911 ? -4.308 -37.233 -49.027 1.00 94.38 911 GLY A C 1
ATOM 7279 O O . GLY A 1 911 ? -3.390 -36.410 -49.053 1.00 94.38 911 GLY A O 1
ATOM 7280 N N . ILE A 1 912 ? -4.323 -38.300 -48.224 1.00 96.50 912 ILE A N 1
ATOM 7281 C CA . ILE A 1 912 ? -3.210 -38.715 -47.364 1.00 96.50 912 ILE A CA 1
ATOM 7282 C C . ILE A 1 912 ? -2.804 -40.136 -47.752 1.00 96.50 912 ILE A C 1
ATOM 7284 O O . ILE A 1 912 ? -3.627 -41.054 -47.703 1.00 96.50 912 ILE A O 1
ATOM 7288 N N . GLU A 1 913 ? -1.529 -40.319 -48.080 1.00 95.56 913 GLU A N 1
ATOM 7289 C CA . GLU A 1 913 ? -0.922 -41.628 -48.310 1.00 95.56 913 GLU A CA 1
ATOM 7290 C C . GLU A 1 913 ? 0.313 -41.784 -47.419 1.00 95.56 913 GLU A C 1
ATOM 7292 O O . GLU A 1 913 ? 1.273 -41.018 -47.515 1.00 95.56 913 GLU A O 1
ATOM 7297 N N . MET A 1 914 ? 0.298 -42.784 -46.541 1.00 94.31 914 MET A N 1
ATOM 7298 C CA . MET A 1 914 ? 1.414 -43.107 -45.655 1.00 94.31 914 MET A CA 1
ATOM 7299 C C . MET A 1 914 ? 1.836 -44.554 -45.877 1.00 94.31 914 MET A C 1
ATOM 7301 O O . MET A 1 914 ? 1.267 -45.476 -45.299 1.00 94.31 914 MET A O 1
ATOM 7305 N N . GLY A 1 915 ? 2.838 -44.744 -46.724 1.00 89.62 915 GLY A N 1
ATOM 7306 C CA . GLY A 1 915 ? 3.342 -46.033 -47.165 1.00 89.62 915 GLY A CA 1
ATOM 7307 C C . GLY A 1 915 ? 2.699 -46.510 -48.467 1.00 89.62 915 GLY A C 1
ATOM 7308 O O . GLY A 1 915 ? 2.094 -45.757 -49.224 1.00 89.62 915 GLY A O 1
ATOM 7309 N N . GLU A 1 916 ? 2.868 -47.796 -48.731 1.00 84.88 916 GLU A N 1
ATOM 7310 C CA . GLU A 1 916 ? 2.335 -48.528 -49.874 1.00 84.88 916 GLU A CA 1
ATOM 7311 C C . GLU A 1 916 ? 1.487 -49.698 -49.364 1.00 84.88 916 GLU A C 1
ATOM 7313 O O . GLU A 1 916 ? 1.631 -50.140 -48.221 1.00 84.88 916 GLU A O 1
ATOM 7318 N N . VAL A 1 917 ? 0.637 -50.261 -50.223 1.00 71.31 917 VAL A N 1
ATOM 7319 C CA . VAL A 1 917 ? -0.213 -51.420 -49.892 1.00 71.31 917 VAL A CA 1
ATOM 7320 C C . VAL A 1 917 ? 0.607 -52.724 -49.894 1.00 71.31 917 VAL A C 1
ATOM 7322 O O . VAL A 1 917 ? 0.348 -53.661 -50.637 1.00 71.31 917 VAL A O 1
ATOM 7325 N N . THR A 1 918 ? 1.666 -52.756 -49.090 1.00 76.50 918 THR A N 1
ATOM 7326 C CA . THR A 1 918 ? 2.581 -53.887 -48.877 1.00 76.50 918 THR A CA 1
ATOM 7327 C C . THR A 1 918 ? 2.699 -54.178 -47.376 1.00 76.50 918 THR A C 1
ATOM 7329 O O . THR A 1 918 ? 2.215 -53.405 -46.548 1.00 76.50 918 THR A O 1
ATOM 7332 N N . THR A 1 919 ? 3.312 -55.299 -46.996 1.00 67.31 919 THR A N 1
ATOM 7333 C CA . THR A 1 919 ? 3.384 -55.775 -45.600 1.00 67.31 919 THR A CA 1
ATOM 7334 C C . THR A 1 919 ? 4.367 -55.003 -44.713 1.00 67.31 919 THR A C 1
ATOM 7336 O O . THR A 1 919 ? 4.192 -54.969 -43.496 1.00 67.31 919 THR A O 1
ATOM 7339 N N . GLU A 1 920 ? 5.383 -54.360 -45.289 1.00 78.12 920 GLU A N 1
ATOM 7340 C CA . GLU A 1 920 ? 6.494 -53.771 -44.535 1.00 78.12 920 GLU A CA 1
ATOM 7341 C C . GLU A 1 920 ? 6.614 -52.257 -44.773 1.00 78.12 920 GLU A C 1
ATOM 7343 O O . GLU A 1 920 ? 7.399 -51.807 -45.610 1.00 78.12 920 GLU A O 1
ATOM 7348 N N . ASN A 1 921 ? 5.833 -51.455 -44.033 1.00 84.94 921 ASN A N 1
ATOM 7349 C CA . ASN A 1 921 ? 5.910 -49.988 -44.105 1.00 84.94 921 ASN A CA 1
ATOM 7350 C C . ASN A 1 921 ? 6.370 -49.345 -42.799 1.00 84.94 921 ASN A C 1
ATOM 7352 O O . ASN A 1 921 ? 7.269 -48.522 -42.848 1.00 84.94 921 ASN A O 1
ATOM 7356 N N . TYR A 1 922 ? 5.821 -49.718 -41.640 1.00 87.88 922 TYR A N 1
ATOM 7357 C CA . TYR A 1 922 ? 6.289 -49.239 -40.322 1.00 87.88 922 TYR A CA 1
ATOM 7358 C C . TYR A 1 922 ? 6.315 -47.707 -40.125 1.00 87.88 922 TYR A C 1
ATOM 7360 O O . TYR A 1 922 ? 6.981 -47.216 -39.214 1.00 87.88 922 TYR A O 1
ATOM 7368 N N . ASN A 1 923 ? 5.597 -46.935 -40.948 1.00 92.38 923 ASN A N 1
ATOM 7369 C CA . ASN A 1 923 ? 5.486 -45.489 -40.765 1.00 92.38 923 ASN A CA 1
ATOM 7370 C C . ASN A 1 923 ? 4.816 -45.183 -39.419 1.00 92.38 923 ASN A C 1
ATOM 7372 O O . ASN A 1 923 ? 3.760 -45.749 -39.124 1.00 92.38 923 ASN A O 1
ATOM 7376 N N . PHE A 1 924 ? 5.413 -44.299 -38.614 1.00 92.31 924 PHE A N 1
ATOM 7377 C CA . PHE A 1 924 ? 4.850 -43.861 -37.332 1.00 92.31 924 PHE A CA 1
ATOM 7378 C C . PHE A 1 924 ? 4.408 -45.025 -36.428 1.00 92.31 924 PHE A C 1
ATOM 7380 O O . PHE A 1 924 ? 3.309 -45.020 -35.876 1.00 92.31 924 PHE A O 1
ATOM 7387 N N . TYR A 1 925 ? 5.243 -46.062 -36.305 1.00 89.06 925 TYR A N 1
ATOM 7388 C CA . TYR A 1 925 ? 4.861 -47.345 -35.702 1.00 89.06 925 TYR A CA 1
ATOM 7389 C C . TYR A 1 925 ? 4.227 -47.224 -34.302 1.00 89.06 925 TYR A C 1
ATOM 7391 O O . TYR A 1 925 ? 3.267 -47.938 -34.022 1.00 89.06 925 TYR A O 1
ATOM 7399 N N . TYR A 1 926 ? 4.729 -46.315 -33.456 1.00 87.12 926 TYR A N 1
ATOM 7400 C CA . TYR A 1 926 ? 4.265 -46.097 -32.075 1.00 87.12 926 TYR A CA 1
ATOM 7401 C C . TYR A 1 926 ? 3.311 -44.902 -31.905 1.00 87.12 926 TYR A C 1
ATOM 7403 O O . TYR A 1 926 ? 2.802 -44.675 -30.805 1.00 87.12 926 TYR A O 1
ATOM 7411 N N . ALA A 1 927 ? 3.090 -44.098 -32.949 1.00 90.06 927 ALA A N 1
ATOM 7412 C CA . ALA A 1 927 ? 2.325 -42.862 -32.821 1.00 90.06 927 ALA A CA 1
ATOM 7413 C C . ALA A 1 927 ? 0.806 -43.126 -32.824 1.00 90.06 927 ALA A C 1
ATOM 7415 O O . ALA A 1 927 ? 0.338 -44.084 -33.445 1.00 90.06 927 ALA A O 1
ATOM 7416 N N . PRO A 1 928 ? -0.004 -42.275 -32.169 1.00 90.38 928 PRO A N 1
ATOM 7417 C CA . PRO A 1 928 ? -1.440 -42.238 -32.419 1.00 90.38 928 PRO A CA 1
ATOM 7418 C C . PRO A 1 928 ? -1.732 -41.609 -33.792 1.00 90.38 928 PRO A C 1
ATOM 7420 O O . PRO A 1 928 ? -1.010 -40.719 -34.238 1.00 90.38 928 PRO A O 1
ATOM 7423 N N . LEU A 1 929 ? -2.830 -42.022 -34.428 1.00 92.31 929 LEU A N 1
ATOM 7424 C CA . LEU A 1 929 ? -3.328 -41.407 -35.661 1.00 92.31 929 LEU A CA 1
ATOM 7425 C C . LEU A 1 929 ? -4.640 -40.678 -35.374 1.00 92.31 929 LEU A C 1
ATOM 7427 O O . LEU A 1 929 ? -5.670 -41.306 -35.131 1.00 92.31 929 LEU A O 1
ATOM 7431 N N . ILE A 1 930 ? -4.611 -39.349 -35.392 1.00 93.44 930 ILE A N 1
ATOM 7432 C CA . ILE A 1 930 ? -5.777 -38.512 -35.099 1.00 93.44 930 ILE A CA 1
ATOM 7433 C C . ILE A 1 930 ? -6.023 -37.599 -36.293 1.00 93.44 930 ILE A C 1
ATOM 7435 O O . ILE A 1 930 ? -5.236 -36.698 -36.551 1.00 93.44 930 ILE A O 1
ATOM 7439 N N . LEU A 1 931 ? -7.129 -37.825 -37.000 1.00 94.12 931 LEU A N 1
ATOM 7440 C CA . LEU A 1 931 ? -7.595 -36.990 -38.102 1.00 94.12 931 LEU A CA 1
ATOM 7441 C C . LEU A 1 931 ? -8.991 -36.474 -37.758 1.00 94.12 931 LEU A C 1
ATOM 7443 O O . LEU A 1 931 ? -9.956 -37.243 -37.688 1.00 94.12 931 LEU A O 1
ATOM 7447 N N . LYS A 1 932 ? -9.093 -35.167 -37.516 1.00 93.25 932 LYS A N 1
ATOM 7448 C CA . LYS A 1 932 ? -10.345 -34.509 -37.138 1.00 93.25 932 LYS A CA 1
ATOM 7449 C C . LYS A 1 932 ? -10.604 -33.290 -37.997 1.00 93.25 932 LYS A C 1
ATOM 7451 O O . LYS A 1 932 ? -9.679 -32.534 -38.267 1.00 93.25 932 LYS A O 1
ATOM 7456 N N . ASN A 1 933 ? -11.873 -33.052 -38.322 1.00 92.62 933 ASN A N 1
ATOM 7457 C CA . ASN A 1 933 ? -12.321 -31.809 -38.955 1.00 92.62 933 ASN A CA 1
ATOM 7458 C C . ASN A 1 933 ? -11.559 -31.479 -40.256 1.00 92.62 933 ASN A C 1
ATOM 7460 O O . ASN A 1 933 ? -11.211 -30.323 -40.488 1.00 92.62 933 ASN A O 1
ATOM 7464 N N . LEU A 1 934 ? -11.302 -32.482 -41.101 1.00 93.50 934 LEU A N 1
ATOM 7465 C CA . LEU A 1 934 ? -10.712 -32.294 -42.432 1.00 93.50 934 LEU A CA 1
ATOM 7466 C C . LEU A 1 934 ? -11.835 -32.389 -43.483 1.00 93.50 934 LEU A C 1
ATOM 7468 O O . LEU A 1 934 ? -12.132 -33.484 -43.969 1.00 93.50 934 LEU A O 1
ATOM 7472 N N . PRO A 1 935 ? -12.516 -31.272 -43.814 1.00 93.56 935 PRO A N 1
ATOM 7473 C CA . PRO A 1 935 ? -13.730 -31.290 -44.625 1.00 93.56 935 PRO A CA 1
ATOM 7474 C C . PRO A 1 935 ? -13.503 -31.708 -46.078 1.00 93.56 935 PRO A C 1
ATOM 7476 O O . PRO A 1 935 ? -14.444 -32.194 -46.692 1.00 93.56 935 PRO A O 1
ATOM 7479 N N . SER A 1 936 ? -12.295 -31.542 -46.627 1.00 95.81 936 SER A N 1
ATOM 7480 C CA . SER A 1 936 ? -12.001 -31.832 -48.041 1.00 95.81 936 SER A CA 1
ATOM 7481 C C . SER A 1 936 ? -11.384 -33.211 -48.287 1.00 95.81 936 SER A C 1
ATOM 7483 O O . SER A 1 936 ? -11.163 -33.566 -49.446 1.00 95.81 936 SER A O 1
ATOM 7485 N N . LEU A 1 937 ? -11.110 -33.991 -47.234 1.00 96.44 937 LEU A N 1
ATOM 7486 C CA . LEU A 1 937 ? -10.380 -35.255 -47.346 1.00 96.44 937 LEU A CA 1
ATOM 7487 C C . LEU A 1 937 ? -11.237 -36.313 -48.047 1.00 96.44 937 LEU A C 1
ATOM 7489 O O . LEU A 1 937 ? -12.293 -36.680 -47.541 1.00 96.44 937 LEU A O 1
ATOM 7493 N N . LYS A 1 938 ? -10.777 -36.825 -49.196 1.00 94.44 938 LYS A N 1
ATOM 7494 C CA . LYS A 1 938 ? -11.518 -37.767 -50.061 1.00 94.44 938 LYS A CA 1
ATOM 7495 C C . LYS A 1 938 ? -11.028 -39.206 -49.948 1.00 94.44 938 LYS A C 1
ATOM 7497 O O . LYS A 1 938 ? -11.848 -40.129 -50.029 1.00 94.44 938 LYS A O 1
ATOM 7502 N N . SER A 1 939 ? -9.720 -39.401 -49.777 1.00 92.62 939 SER A N 1
ATOM 7503 C CA . SER A 1 939 ? -9.071 -40.717 -49.750 1.00 92.62 939 SER A CA 1
ATOM 7504 C C . SER A 1 939 ? -7.962 -40.794 -48.704 1.00 92.62 939 SER A C 1
ATOM 7506 O O . SER A 1 939 ? -7.154 -39.872 -48.579 1.00 92.62 939 SER A O 1
ATOM 7508 N N . LEU A 1 940 ? -7.897 -41.928 -48.008 1.00 94.44 940 LEU A N 1
ATOM 7509 C CA . LEU A 1 940 ? -6.875 -42.230 -47.009 1.00 94.44 940 LEU A CA 1
ATOM 7510 C C . LEU A 1 940 ? -6.243 -43.597 -47.299 1.00 94.44 940 LEU A C 1
ATOM 7512 O O . LEU A 1 940 ? -6.963 -44.594 -47.366 1.00 94.44 940 LEU A O 1
ATOM 7516 N N . LEU A 1 941 ? -4.917 -43.647 -47.431 1.00 92.94 941 LEU A N 1
ATOM 7517 C CA . LEU A 1 941 ? -4.138 -44.879 -47.568 1.00 92.94 941 LEU A CA 1
ATOM 7518 C C . LEU A 1 941 ? -3.103 -44.967 -46.448 1.00 92.94 941 LEU A C 1
ATOM 7520 O O . LEU A 1 941 ? -2.245 -44.096 -46.322 1.00 92.94 941 LEU A O 1
ATOM 7524 N N . ILE A 1 942 ? -3.156 -46.049 -45.673 1.00 91.94 942 ILE A N 1
ATOM 7525 C CA . ILE A 1 942 ? -2.190 -46.362 -44.617 1.00 91.94 942 ILE A CA 1
ATOM 7526 C C . ILE A 1 942 ? -1.562 -47.728 -44.916 1.00 91.94 942 ILE A C 1
ATOM 7528 O O . ILE A 1 942 ? -2.262 -48.735 -45.001 1.00 91.94 942 ILE A O 1
ATOM 7532 N N . GLY A 1 943 ? -0.244 -47.768 -45.092 1.00 88.94 943 GLY A N 1
ATOM 7533 C CA . GLY A 1 943 ? 0.523 -48.966 -45.425 1.00 88.94 943 GLY A CA 1
ATOM 7534 C C . GLY A 1 943 ? 0.650 -49.963 -44.269 1.00 88.94 943 GLY A C 1
ATOM 7535 O O . GLY A 1 943 ? 0.351 -49.663 -43.113 1.00 88.94 943 GLY A O 1
ATOM 7536 N N . GLY A 1 944 ? 1.113 -51.178 -44.572 1.00 85.81 944 GLY A N 1
ATOM 7537 C CA . GLY A 1 944 ? 1.200 -52.266 -43.596 1.00 85.81 944 GLY A CA 1
ATOM 7538 C C . GLY A 1 944 ? 2.085 -51.950 -42.383 1.00 85.81 944 GLY A C 1
ATOM 7539 O O . GLY A 1 944 ? 3.189 -51.415 -42.519 1.00 85.81 944 GLY A O 1
ATOM 7540 N N . ARG A 1 945 ? 1.593 -52.288 -41.186 1.00 85.62 945 ARG A N 1
ATOM 7541 C CA . ARG A 1 945 ? 2.208 -51.998 -39.875 1.00 85.62 945 ARG A CA 1
ATOM 7542 C C . ARG A 1 945 ? 2.448 -50.509 -39.575 1.00 85.62 945 ARG A C 1
ATOM 7544 O O . ARG A 1 945 ? 3.120 -50.202 -38.592 1.00 85.62 945 ARG A O 1
ATOM 7551 N N . ALA A 1 946 ? 1.920 -49.579 -40.372 1.00 89.00 946 ALA A N 1
ATOM 7552 C CA . ALA A 1 946 ? 1.916 -48.172 -39.988 1.00 89.00 946 ALA A CA 1
ATOM 7553 C C . ALA A 1 946 ? 0.934 -47.952 -38.825 1.00 89.00 946 ALA A C 1
ATOM 7555 O O . ALA A 1 946 ? -0.148 -48.549 -38.809 1.00 89.00 946 ALA A O 1
ATOM 7556 N N . PHE A 1 947 ? 1.321 -47.137 -37.840 1.00 89.12 947 PHE A N 1
ATOM 7557 C CA . PHE A 1 947 ? 0.546 -46.909 -36.607 1.00 89.12 947 PHE A CA 1
ATOM 7558 C C . PHE A 1 947 ? 0.140 -48.202 -35.869 1.00 89.12 947 PHE A C 1
ATOM 7560 O O . PHE A 1 947 ? -0.944 -48.277 -35.292 1.00 89.12 947 PHE A O 1
ATOM 7567 N N . CYS A 1 948 ? 0.966 -49.254 -35.936 1.00 84.50 948 CYS A N 1
ATOM 7568 C CA . CYS A 1 948 ? 0.657 -50.555 -35.344 1.00 84.50 948 CYS A CA 1
ATOM 7569 C C . CYS A 1 948 ? 0.563 -50.448 -33.815 1.00 84.50 948 CYS A C 1
ATOM 7571 O O . CYS A 1 948 ? -0.513 -50.575 -33.263 1.00 84.50 948 CYS A O 1
ATOM 7573 N N . ASP A 1 949 ? 1.636 -50.104 -33.111 1.00 82.12 949 ASP A N 1
ATOM 7574 C CA . ASP A 1 949 ? 1.667 -50.069 -31.639 1.00 82.12 949 ASP A CA 1
ATOM 7575 C C . ASP A 1 949 ? 1.187 -48.720 -31.057 1.00 82.12 949 ASP A C 1
ATOM 7577 O O . ASP A 1 949 ? 1.588 -48.300 -29.972 1.00 82.12 949 ASP A O 1
ATOM 7581 N N . GLY A 1 950 ? 0.330 -48.011 -31.798 1.00 80.38 950 GLY A N 1
ATOM 7582 C CA . GLY A 1 950 ? -0.268 -46.751 -31.371 1.00 80.38 950 GLY A CA 1
ATOM 7583 C C . GLY A 1 950 ? -1.306 -46.943 -30.260 1.00 80.38 950 GLY A C 1
ATOM 7584 O O . GLY A 1 950 ? -1.916 -48.003 -30.110 1.00 80.38 950 GLY A O 1
ATOM 7585 N N . SER A 1 951 ? -1.551 -45.888 -29.478 1.00 84.69 951 SER A N 1
ATOM 7586 C CA . SER A 1 951 ? -2.566 -45.914 -28.412 1.00 84.69 951 SER A CA 1
ATOM 7587 C C . SER A 1 951 ? -3.988 -45.653 -28.923 1.00 84.69 951 SER A C 1
ATOM 7589 O O . SER A 1 951 ? -4.960 -46.120 -28.326 1.00 84.69 951 SER A O 1
ATOM 7591 N N . ARG A 1 952 ? -4.142 -44.870 -30.000 1.00 86.75 952 ARG A N 1
ATOM 7592 C CA . ARG A 1 952 ? -5.446 -44.391 -30.485 1.00 86.75 952 ARG A CA 1
ATOM 7593 C C . ARG A 1 952 ? -5.451 -44.165 -31.991 1.00 86.75 952 ARG A C 1
ATOM 7595 O O . ARG A 1 952 ? -4.498 -43.609 -32.534 1.00 86.75 952 ARG A O 1
ATOM 7602 N N . VAL A 1 953 ? -6.572 -44.504 -32.622 1.00 89.69 953 VAL A N 1
ATOM 7603 C CA . VAL A 1 953 ? -6.899 -44.137 -34.007 1.00 89.69 953 VAL A CA 1
ATOM 7604 C C . VAL A 1 953 ? -8.254 -43.435 -34.007 1.00 89.69 953 VAL A C 1
ATOM 7606 O O . VAL A 1 953 ? -9.240 -43.985 -33.514 1.00 89.69 953 VAL A O 1
ATOM 7609 N N . VAL A 1 954 ? -8.304 -42.203 -34.511 1.00 91.75 954 VAL A N 1
ATOM 7610 C CA . VAL A 1 954 ? -9.510 -41.366 -34.508 1.00 91.75 954 VAL A CA 1
ATOM 7611 C C . VAL A 1 954 ? -9.711 -40.735 -35.875 1.00 91.75 954 VAL A C 1
ATOM 7613 O O . VAL A 1 954 ? -8.898 -39.912 -36.284 1.00 91.75 954 VAL A O 1
ATOM 7616 N N . PHE A 1 955 ? -10.819 -41.074 -36.529 1.00 93.75 955 PHE A N 1
ATOM 7617 C CA . PHE A 1 955 ? -11.336 -40.398 -37.715 1.00 93.75 955 PHE A CA 1
ATOM 7618 C C . PHE A 1 955 ? -12.690 -39.788 -37.355 1.00 93.75 955 PHE A C 1
ATOM 7620 O O . PHE A 1 955 ? -13.658 -40.512 -37.116 1.00 93.75 955 PHE A O 1
ATOM 7627 N N . GLU A 1 956 ? -12.745 -38.462 -37.254 1.00 94.12 956 GLU A N 1
ATOM 7628 C CA . GLU A 1 956 ? -13.925 -37.750 -36.757 1.00 94.12 956 GLU A CA 1
ATOM 7629 C C . GLU A 1 956 ? -14.234 -36.524 -37.619 1.00 94.12 956 GLU A C 1
ATOM 7631 O O . GLU A 1 956 ? -13.353 -35.702 -37.877 1.00 94.12 956 GLU A O 1
ATOM 7636 N N . ASN A 1 957 ? -15.495 -36.388 -38.037 1.00 93.38 957 ASN A N 1
ATOM 7637 C CA . ASN A 1 957 ? -15.980 -35.262 -38.838 1.00 93.38 957 ASN A CA 1
ATOM 7638 C C . ASN A 1 957 ? -15.200 -35.092 -40.160 1.00 93.38 957 ASN A C 1
ATOM 7640 O O . ASN A 1 957 ? -14.559 -34.067 -40.407 1.00 93.38 957 ASN A O 1
ATOM 7644 N N . LEU A 1 958 ? -15.253 -36.129 -41.005 1.00 95.06 958 LEU A N 1
ATOM 7645 C CA . LEU A 1 958 ? -14.635 -36.164 -42.340 1.00 95.06 958 LEU A CA 1
ATOM 7646 C C . LEU A 1 958 ? -15.744 -36.344 -43.401 1.00 95.06 958 LEU A C 1
ATOM 7648 O O . LEU A 1 958 ? -15.968 -37.455 -43.893 1.00 95.06 958 LEU A O 1
ATOM 7652 N N . PRO A 1 959 ? -16.498 -35.276 -43.729 1.00 94.25 959 PRO A N 1
ATOM 7653 C CA . PRO A 1 959 ? -17.730 -35.358 -44.518 1.00 94.25 959 PRO A CA 1
ATOM 7654 C C . PRO A 1 959 ? -17.539 -35.806 -45.972 1.00 94.25 959 PRO A C 1
ATOM 7656 O O . PRO A 1 959 ? -18.462 -36.386 -46.546 1.00 94.25 959 PRO A O 1
ATOM 7659 N N . GLU A 1 960 ? -16.372 -35.557 -46.569 1.00 95.62 960 GLU A N 1
ATOM 7660 C CA . GLU A 1 960 ? -16.072 -35.899 -47.967 1.00 95.62 960 GLU A CA 1
ATOM 7661 C C . GLU A 1 960 ? -15.301 -37.218 -48.132 1.00 95.62 960 GLU A C 1
ATOM 7663 O O . GLU A 1 960 ? -15.046 -37.640 -49.262 1.00 95.62 960 GLU A O 1
ATOM 7668 N N . LEU A 1 961 ? -14.969 -37.907 -47.034 1.00 95.69 961 LEU A N 1
ATOM 7669 C CA . LEU A 1 961 ? -14.163 -39.124 -47.087 1.00 95.69 961 LEU A CA 1
ATOM 7670 C C . LEU A 1 961 ? -14.966 -40.263 -47.716 1.00 95.69 961 LEU A C 1
ATOM 7672 O O . LEU A 1 961 ? -16.011 -40.650 -47.198 1.00 95.69 961 LEU A O 1
ATOM 7676 N N . THR A 1 962 ? -14.471 -40.820 -48.824 1.00 91.62 962 THR A N 1
ATOM 7677 C CA . THR A 1 962 ? -15.187 -41.854 -49.598 1.00 91.62 962 THR A CA 1
ATOM 7678 C C . THR A 1 962 ? -14.592 -43.249 -49.451 1.00 91.62 962 THR A C 1
ATOM 7680 O O . THR A 1 962 ? -15.335 -44.236 -49.526 1.00 91.62 962 THR A O 1
ATOM 7683 N N . SER A 1 963 ? -13.277 -43.345 -49.231 1.00 89.00 963 SER A N 1
ATOM 7684 C CA . SER A 1 963 ? -12.556 -44.615 -49.134 1.00 89.00 963 SER A CA 1
ATOM 7685 C C . SER A 1 963 ? -11.387 -44.556 -48.150 1.00 89.00 963 SER A C 1
ATOM 7687 O O . SER A 1 963 ? -10.664 -43.560 -48.081 1.00 89.00 963 SER A O 1
ATOM 7689 N N . ILE A 1 964 ? -11.204 -45.651 -47.411 1.00 90.31 964 ILE A N 1
ATOM 7690 C CA . ILE A 1 964 ? -10.042 -45.905 -46.556 1.00 90.31 964 ILE A CA 1
ATOM 7691 C C . ILE A 1 964 ? -9.394 -47.210 -47.026 1.00 90.31 964 ILE A C 1
ATOM 7693 O O . ILE A 1 964 ? -10.075 -48.230 -47.148 1.00 90.31 964 ILE A O 1
ATOM 7697 N N . GLN A 1 965 ? -8.090 -47.180 -47.283 1.00 88.00 965 GLN A N 1
ATOM 7698 C CA . GLN A 1 965 ? -7.280 -48.346 -47.627 1.00 88.00 965 GLN A CA 1
ATOM 7699 C C . GLN A 1 965 ? -6.252 -48.601 -46.528 1.00 88.00 965 GLN A C 1
ATOM 7701 O O . GLN A 1 965 ? -5.456 -47.721 -46.205 1.00 88.00 965 GLN A O 1
ATOM 7706 N N . LEU A 1 966 ? -6.271 -49.805 -45.961 1.00 86.06 966 LEU A N 1
ATOM 7707 C CA . LEU A 1 966 ? -5.382 -50.220 -44.879 1.00 86.06 966 LEU A CA 1
ATOM 7708 C C . LEU A 1 966 ? -4.558 -51.438 -45.316 1.00 86.06 966 LEU A C 1
ATOM 7710 O O . LEU A 1 966 ? -5.100 -52.452 -45.766 1.00 86.06 966 LEU A O 1
ATOM 7714 N N . GLY A 1 967 ? -3.238 -51.340 -45.185 1.00 82.19 967 GLY A N 1
ATOM 7715 C CA . GLY A 1 967 ? -2.317 -52.452 -45.392 1.00 82.19 967 GLY A CA 1
ATOM 7716 C C . GLY A 1 967 ? -2.346 -53.471 -44.239 1.00 82.19 967 GLY A C 1
ATOM 7717 O O . GLY A 1 967 ? -2.956 -53.221 -43.195 1.00 82.19 967 GLY A O 1
ATOM 7718 N N . PRO A 1 968 ? -1.659 -54.618 -44.388 1.00 78.69 968 PRO A N 1
ATOM 7719 C CA . PRO A 1 968 ? -1.614 -55.664 -43.363 1.00 78.69 968 PRO A CA 1
ATOM 7720 C C . PRO A 1 968 ? -1.124 -55.136 -42.006 1.00 78.69 968 PRO A C 1
ATOM 7722 O O . PRO A 1 968 ? -0.086 -54.480 -41.927 1.00 78.69 968 PRO A O 1
ATOM 7725 N N . SER A 1 969 ? -1.866 -55.403 -40.927 1.00 79.19 969 SER A N 1
ATOM 7726 C CA . SER A 1 969 ? -1.579 -54.905 -39.564 1.00 79.19 969 SER A CA 1
ATOM 7727 C C . SER A 1 969 ? -1.457 -53.373 -39.411 1.00 79.19 969 SER A C 1
ATOM 7729 O O . SER A 1 969 ? -0.924 -52.896 -38.408 1.00 79.19 969 SER A O 1
ATOM 7731 N N . ALA A 1 970 ? -1.932 -52.575 -40.375 1.00 82.62 970 ALA A N 1
ATOM 7732 C CA . ALA A 1 970 ? -2.055 -51.128 -40.191 1.00 82.62 970 ALA A CA 1
ATOM 7733 C C . ALA A 1 970 ? -3.019 -50.821 -39.031 1.00 82.62 970 ALA A C 1
ATOM 7735 O O . ALA A 1 970 ? -4.058 -51.474 -38.903 1.00 82.62 970 ALA A O 1
ATOM 7736 N N . CYS A 1 971 ? -2.689 -49.833 -38.193 1.00 82.19 971 CYS A N 1
ATOM 7737 C CA . CYS A 1 971 ? -3.529 -49.408 -37.063 1.00 82.19 971 CYS A CA 1
ATOM 7738 C C . CYS A 1 971 ? -3.841 -50.521 -36.026 1.00 82.19 971 CYS A C 1
ATOM 7740 O O . CYS A 1 971 ? -4.869 -50.479 -35.347 1.00 82.19 971 CYS A O 1
ATOM 7742 N N . SER A 1 972 ? -2.975 -51.534 -35.904 1.00 77.75 972 SER A N 1
ATOM 7743 C CA . SER A 1 972 ? -3.127 -52.692 -35.003 1.00 77.75 972 SER A CA 1
ATOM 7744 C C . SER A 1 972 ? -2.728 -52.388 -33.543 1.00 77.75 972 SER A C 1
ATOM 7746 O O . SER A 1 972 ? -1.709 -52.891 -33.074 1.00 77.75 972 SER A O 1
ATOM 7748 N N . LEU A 1 973 ? -3.545 -51.597 -32.835 1.00 74.75 973 LEU A N 1
ATOM 7749 C CA . LEU A 1 973 ? -3.252 -50.999 -31.514 1.00 74.75 973 LEU A CA 1
ATOM 7750 C C . LEU A 1 973 ? -2.700 -51.960 -30.431 1.00 74.75 973 LEU A C 1
ATOM 7752 O O . LEU A 1 973 ? -3.075 -53.132 -30.360 1.00 74.75 973 LEU A O 1
ATOM 7756 N N . SER A 1 974 ? -1.867 -51.422 -29.531 1.00 67.06 974 SER A N 1
ATOM 7757 C CA . SER A 1 974 ? -1.230 -52.145 -28.412 1.00 67.06 974 SER A CA 1
ATOM 7758 C C . SER A 1 974 ? -2.214 -52.648 -27.347 1.00 67.06 974 SER A C 1
ATOM 7760 O O . SER A 1 974 ? -3.123 -51.917 -26.958 1.00 67.06 974 SER A O 1
ATOM 7762 N N . SER A 1 975 ? -1.978 -53.837 -26.773 1.00 56.03 975 SER A N 1
ATOM 7763 C CA . SER A 1 975 ? -2.764 -54.390 -25.650 1.00 56.03 975 SER A CA 1
ATOM 7764 C C . SER A 1 975 ? -2.094 -54.255 -24.272 1.00 56.03 975 SER A C 1
ATOM 7766 O O . SER A 1 975 ? -2.629 -54.748 -23.279 1.00 56.03 975 SER A O 1
ATOM 7768 N N . SER A 1 976 ? -0.883 -53.689 -24.189 1.00 56.00 976 SER A N 1
ATOM 7769 C CA . SER A 1 976 ? 0.006 -53.898 -23.029 1.00 56.00 976 SER A CA 1
ATOM 7770 C C . SER A 1 976 ? 0.186 -52.723 -22.062 1.00 56.00 976 SER A C 1
ATOM 7772 O O . SER A 1 976 ? 0.883 -52.910 -21.066 1.00 56.00 976 SER A O 1
ATOM 7774 N N . ALA A 1 977 ? -0.423 -51.545 -22.270 1.00 52.19 977 ALA A N 1
ATOM 7775 C CA . ALA A 1 977 ? -0.188 -50.419 -21.345 1.00 52.19 977 ALA A CA 1
ATOM 7776 C C . ALA A 1 977 ? -1.364 -49.458 -21.069 1.00 52.19 977 ALA A C 1
ATOM 7778 O O . ALA A 1 977 ? -1.430 -48.930 -19.963 1.00 52.19 977 ALA A O 1
ATOM 7779 N N . HIS A 1 978 ? -2.292 -49.220 -22.004 1.00 58.88 978 HIS A N 1
ATOM 7780 C CA . HIS A 1 978 ? -3.374 -48.224 -21.867 1.00 58.88 978 HIS A CA 1
ATOM 7781 C C . HIS A 1 978 ? -4.599 -48.637 -22.698 1.00 58.88 978 HIS A C 1
ATOM 7783 O O . HIS A 1 978 ? -4.395 -49.351 -23.676 1.00 58.88 978 HIS A O 1
ATOM 7789 N N . PRO A 1 979 ? -5.832 -48.188 -22.361 1.00 65.75 979 PRO A N 1
ATOM 7790 C CA . PRO A 1 979 ? -7.025 -48.539 -23.123 1.00 65.75 979 PRO A CA 1
ATOM 7791 C C . PRO A 1 979 ? -6.904 -48.072 -24.575 1.00 65.75 979 PRO A C 1
ATOM 7793 O O . PRO A 1 979 ? -7.005 -46.876 -24.868 1.00 65.75 979 PRO A O 1
ATOM 7796 N N . SER A 1 980 ? -6.672 -49.012 -25.484 1.00 75.31 980 SER A N 1
ATOM 7797 C CA . SER A 1 980 ? -6.534 -48.728 -26.908 1.00 75.31 980 SER A CA 1
ATOM 7798 C C . SER A 1 980 ? -7.900 -48.381 -27.504 1.00 75.31 980 SER A C 1
ATOM 7800 O O . SER A 1 980 ? -8.894 -49.066 -27.262 1.00 75.31 980 SER A O 1
ATOM 7802 N N . THR A 1 981 ? -7.997 -47.273 -28.243 1.00 82.94 981 THR A N 1
ATOM 7803 C CA . THR A 1 981 ? -9.298 -46.772 -28.731 1.00 82.94 981 THR A CA 1
ATOM 7804 C C . THR A 1 981 ? -9.312 -46.560 -30.239 1.00 82.94 981 THR A C 1
ATOM 7806 O O . THR A 1 981 ? -8.463 -45.843 -30.772 1.00 82.94 981 THR A O 1
ATOM 7809 N N . LEU A 1 982 ? -10.334 -47.108 -30.899 1.00 86.06 982 LEU A N 1
ATOM 7810 C CA . LEU A 1 982 ? -10.678 -46.831 -32.292 1.00 86.06 982 LEU A CA 1
ATOM 7811 C C . LEU A 1 982 ? -11.983 -46.025 -32.355 1.00 86.06 982 LEU A C 1
ATOM 7813 O O . LEU A 1 982 ? -13.016 -46.483 -31.866 1.00 86.06 982 LEU A O 1
ATOM 7817 N N . ILE A 1 983 ? -11.949 -44.841 -32.968 1.00 87.56 983 ILE A N 1
ATOM 7818 C CA . ILE A 1 983 ? -13.123 -43.975 -33.153 1.00 87.56 983 ILE A CA 1
ATOM 7819 C C . ILE A 1 983 ? -13.288 -43.667 -34.636 1.00 87.56 983 ILE A C 1
ATOM 7821 O O . ILE A 1 983 ? -12.417 -43.037 -35.233 1.00 87.56 983 ILE A O 1
ATOM 7825 N N . LEU A 1 984 ? -14.426 -44.061 -35.199 1.00 90.25 984 LEU A N 1
ATOM 7826 C CA . LEU A 1 984 ? -14.898 -43.654 -36.518 1.00 90.25 984 LEU A CA 1
ATOM 7827 C C . LEU A 1 984 ? -16.239 -42.943 -36.327 1.00 90.25 984 LEU A C 1
ATOM 7829 O O . LEU A 1 984 ? -17.238 -43.589 -36.004 1.00 90.25 984 LEU A O 1
ATOM 7833 N N . ARG A 1 985 ? -16.261 -41.618 -36.480 1.00 92.12 985 ARG A N 1
ATOM 7834 C CA . ARG A 1 985 ? -17.448 -40.795 -36.222 1.00 92.12 985 ARG A CA 1
ATOM 7835 C C . ARG A 1 985 ? -17.679 -39.766 -37.325 1.00 92.12 985 ARG A C 1
ATOM 7837 O O . ARG A 1 985 ? -16.740 -39.113 -37.767 1.00 92.12 985 ARG A O 1
ATOM 7844 N N . ASP A 1 986 ? -18.937 -39.573 -37.709 1.00 92.62 986 ASP A N 1
ATOM 7845 C CA . ASP A 1 986 ? -19.360 -38.532 -38.657 1.00 92.62 986 ASP A CA 1
ATOM 7846 C C . ASP A 1 986 ? -18.621 -38.642 -40.001 1.00 92.62 986 ASP A C 1
ATOM 7848 O O . ASP A 1 986 ? -17.949 -37.716 -40.463 1.00 92.62 986 ASP A O 1
ATOM 7852 N N . LEU A 1 987 ? -18.761 -39.814 -40.632 1.00 92.25 987 LEU A N 1
ATOM 7853 C CA . LEU A 1 987 ? -18.170 -40.160 -41.931 1.00 92.25 987 LEU A CA 1
ATOM 7854 C C . LEU A 1 987 ? -19.287 -40.445 -42.964 1.00 92.25 987 LEU A C 1
ATOM 7856 O O . LEU A 1 987 ? -19.422 -41.572 -43.452 1.00 92.25 987 LEU A O 1
ATOM 7860 N N . PRO A 1 988 ? -20.142 -39.456 -43.296 1.00 91.62 988 PRO A N 1
ATOM 7861 C CA . PRO A 1 988 ? -21.393 -39.668 -44.023 1.00 91.62 988 PRO A CA 1
ATOM 7862 C C . PRO A 1 988 ? -21.234 -40.195 -45.451 1.00 91.62 988 PRO A C 1
ATOM 7864 O O . PRO A 1 988 ? -22.133 -40.891 -45.924 1.00 91.62 988 PRO A O 1
ATOM 7867 N N . LYS A 1 989 ? -20.129 -39.889 -46.145 1.00 93.06 989 LYS A N 1
ATOM 7868 C CA . LYS A 1 989 ? -19.868 -40.336 -47.528 1.00 93.06 989 LYS A CA 1
ATOM 7869 C C . LYS A 1 989 ? -18.963 -41.563 -47.629 1.00 93.06 989 LYS A C 1
ATOM 7871 O O . LYS A 1 989 ? -18.673 -42.002 -48.742 1.00 93.06 989 LYS A O 1
ATOM 7876 N N . LEU A 1 990 ? -18.542 -42.140 -46.503 1.00 91.44 990 LEU A N 1
ATOM 7877 C CA . LEU A 1 990 ? -17.630 -43.277 -46.514 1.00 91.44 990 LEU A CA 1
ATOM 7878 C C . LEU A 1 990 ? -18.335 -44.501 -47.098 1.00 91.44 990 LEU A C 1
ATOM 7880 O O . LEU A 1 990 ? -19.303 -44.992 -46.524 1.00 91.44 990 LEU A O 1
ATOM 7884 N N . THR A 1 991 ? -17.843 -44.991 -48.237 1.00 85.56 991 THR A N 1
ATOM 7885 C CA . THR A 1 991 ? -18.441 -46.133 -48.950 1.00 85.56 991 THR A CA 1
ATOM 7886 C C . THR A 1 991 ? -17.657 -47.421 -48.766 1.00 85.56 991 THR A C 1
ATOM 7888 O O . THR A 1 991 ? -18.263 -48.494 -48.728 1.00 85.56 991 THR A O 1
ATOM 7891 N N . THR A 1 992 ? -16.329 -47.316 -48.655 1.00 82.38 992 THR A N 1
ATOM 7892 C CA . THR A 1 992 ? -15.418 -48.461 -48.710 1.00 82.38 992 THR A CA 1
ATOM 7893 C C . THR A 1 992 ? -14.338 -48.364 -47.639 1.00 82.38 992 THR A C 1
ATOM 7895 O O . THR A 1 992 ? -13.625 -47.364 -47.567 1.00 82.38 992 THR A O 1
ATOM 7898 N N . ILE A 1 993 ? -14.173 -49.435 -46.864 1.00 83.06 993 ILE A N 1
ATOM 7899 C CA . ILE A 1 993 ? -12.966 -49.684 -46.065 1.00 83.06 993 ILE A CA 1
ATOM 7900 C C . ILE A 1 993 ? -12.358 -50.986 -46.590 1.00 83.06 993 ILE A C 1
ATOM 7902 O O . ILE A 1 993 ? -12.951 -52.059 -46.443 1.00 83.06 993 ILE A O 1
ATOM 7906 N N . ALA A 1 994 ? -11.214 -50.870 -47.261 1.00 76.44 994 ALA A N 1
ATOM 7907 C CA . ALA A 1 994 ? -10.532 -51.978 -47.913 1.00 76.44 994 ALA A CA 1
ATOM 7908 C C . ALA A 1 994 ? -9.271 -52.376 -47.139 1.00 76.44 994 ALA A C 1
ATOM 7910 O O . ALA A 1 994 ? -8.417 -51.537 -46.852 1.00 76.44 994 ALA A O 1
ATOM 7911 N N . PHE A 1 995 ? -9.153 -53.669 -46.857 1.00 73.19 995 PHE A N 1
ATOM 7912 C CA . PHE A 1 995 ? -7.950 -54.311 -46.331 1.00 73.19 995 PHE A CA 1
ATOM 7913 C C . PHE A 1 995 ? -7.316 -55.176 -47.419 1.00 73.19 995 PHE A C 1
ATOM 7915 O O . PHE A 1 995 ? -8.037 -55.868 -48.142 1.00 73.19 995 PHE A O 1
ATOM 7922 N N . HIS A 1 996 ? -5.990 -55.144 -47.538 1.00 64.94 996 HIS A N 1
ATOM 7923 C CA . HIS A 1 996 ? -5.269 -55.992 -48.490 1.00 64.94 996 HIS A CA 1
ATOM 7924 C C . HIS A 1 996 ? -5.000 -57.375 -47.872 1.00 64.94 996 HIS A C 1
ATOM 7926 O O . HIS A 1 996 ? -4.260 -57.483 -46.896 1.00 64.94 996 HIS A O 1
ATOM 7932 N N . GLU A 1 997 ? -5.630 -58.421 -48.416 1.00 54.62 997 GLU A N 1
ATOM 7933 C CA . GLU A 1 997 ? -5.506 -59.811 -47.957 1.00 54.62 997 GLU A CA 1
ATOM 7934 C C . GLU A 1 997 ? -4.242 -60.473 -48.516 1.00 54.62 997 GLU A C 1
ATOM 7936 O O . GLU A 1 997 ? -4.247 -60.867 -49.674 1.00 54.62 997 GLU A O 1
ATOM 7941 N N . GLU A 1 998 ? -3.203 -60.647 -47.692 1.00 50.47 998 GLU A N 1
ATOM 7942 C CA . GLU A 1 998 ? -2.266 -61.784 -47.769 1.00 50.47 998 GLU A CA 1
ATOM 7943 C C . GLU A 1 998 ? -1.800 -62.130 -46.330 1.00 50.47 998 GLU A C 1
ATOM 7945 O O . GLU A 1 998 ? -1.179 -61.315 -45.651 1.00 50.47 998 GLU A O 1
ATOM 7950 N N . ASP A 1 999 ? -2.193 -63.315 -45.845 1.00 48.34 999 ASP A N 1
ATOM 7951 C CA . ASP A 1 999 ? -1.742 -64.076 -44.655 1.00 48.34 999 ASP A CA 1
ATOM 7952 C C . ASP A 1 999 ? -1.736 -63.464 -43.227 1.00 48.34 999 ASP A C 1
ATOM 7954 O O . ASP A 1 999 ? -1.707 -64.227 -42.259 1.00 48.34 999 ASP A O 1
ATOM 7958 N N . GLU A 1 1000 ? -1.881 -62.149 -43.026 1.00 51.34 1000 GLU A N 1
ATOM 7959 C CA . GLU A 1 1000 ? -2.038 -61.531 -41.691 1.00 51.34 1000 GLU A CA 1
ATOM 7960 C C . GLU A 1 1000 ? -3.185 -60.504 -41.680 1.00 51.34 1000 GLU A C 1
ATOM 7962 O O . GLU A 1 1000 ? -3.005 -59.331 -42.010 1.00 51.34 1000 GLU A O 1
ATOM 7967 N N . GLY A 1 1001 ? -4.397 -60.942 -41.315 1.00 50.62 1001 GLY A N 1
ATOM 7968 C CA . GLY A 1 1001 ? -5.560 -60.052 -41.184 1.00 50.62 1001 GLY A CA 1
ATOM 7969 C C . GLY A 1 1001 ? -5.334 -58.910 -40.171 1.00 50.62 1001 GLY A C 1
ATOM 7970 O O . GLY A 1 1001 ? -4.491 -59.034 -39.283 1.00 50.62 1001 GLY A O 1
ATOM 7971 N N . PRO A 1 1002 ? -6.076 -57.789 -40.265 1.00 51.25 1002 PRO A N 1
ATOM 7972 C CA . PRO A 1 1002 ? -5.935 -56.655 -39.351 1.00 51.25 1002 PRO A CA 1
ATOM 7973 C C . PRO A 1 1002 ? -6.333 -57.054 -37.918 1.00 51.25 1002 PRO A C 1
ATOM 7975 O O . PRO A 1 1002 ? -7.514 -57.143 -37.585 1.00 51.25 1002 PRO A O 1
ATOM 7978 N N . TYR A 1 1003 ? -5.354 -57.291 -37.045 1.00 53.31 1003 TYR A N 1
ATOM 7979 C CA . TYR A 1 1003 ? -5.587 -57.522 -35.617 1.00 53.31 1003 TYR A CA 1
ATOM 7980 C C . TYR A 1 1003 ? -5.815 -56.183 -34.898 1.00 53.31 1003 TYR A C 1
ATOM 7982 O O . TYR A 1 1003 ? -4.944 -55.692 -34.189 1.00 53.31 1003 TYR A O 1
ATOM 7990 N N . CYS A 1 1004 ? -6.973 -55.538 -35.069 1.00 56.47 1004 CYS A N 1
ATOM 7991 C CA . CYS A 1 1004 ? -7.282 -54.347 -34.271 1.00 56.47 1004 CYS A CA 1
ATOM 7992 C C . CYS A 1 1004 ? -7.563 -54.739 -32.804 1.00 56.47 1004 CYS A C 1
ATOM 7994 O O . CYS A 1 1004 ? -8.703 -54.974 -32.412 1.00 56.47 1004 CYS A O 1
ATOM 7996 N N . ASN A 1 1005 ? -6.533 -54.804 -31.961 1.00 63.19 1005 ASN A N 1
ATOM 7997 C CA . ASN A 1 1005 ? -6.672 -55.076 -30.524 1.00 63.19 1005 ASN A CA 1
ATOM 7998 C C . ASN A 1 1005 ? -7.088 -53.811 -29.747 1.00 63.19 1005 ASN A C 1
ATOM 8000 O O . ASN A 1 1005 ? -6.418 -53.401 -28.802 1.00 63.19 1005 ASN A O 1
ATOM 8004 N N . ALA A 1 1006 ? -8.181 -53.170 -30.170 1.00 68.00 1006 ALA A N 1
ATOM 8005 C CA . ALA A 1 1006 ? -8.751 -52.010 -29.493 1.00 68.00 1006 ALA A CA 1
ATOM 8006 C C . ALA A 1 1006 ? -9.597 -52.439 -28.278 1.00 68.00 1006 ALA A C 1
ATOM 8008 O O . ALA A 1 1006 ? -10.522 -53.243 -28.413 1.00 68.00 1006 ALA A O 1
ATOM 8009 N N . ASP A 1 1007 ? -9.331 -51.869 -27.103 1.00 73.00 1007 ASP A N 1
ATOM 8010 C CA . ASP A 1 1007 ? -10.153 -52.040 -25.899 1.00 73.00 1007 ASP A CA 1
ATOM 8011 C C . ASP A 1 1007 ? -11.544 -51.406 -26.046 1.00 73.00 1007 ASP A C 1
ATOM 8013 O O . ASP A 1 1007 ? -12.534 -51.943 -25.534 1.00 73.00 1007 ASP A O 1
ATOM 8017 N N . ALA A 1 1008 ? -11.614 -50.267 -26.743 1.00 76.56 1008 ALA A N 1
ATOM 8018 C CA . ALA A 1 1008 ? -12.836 -49.514 -26.991 1.00 76.56 1008 ALA A CA 1
ATOM 8019 C C . ALA A 1 1008 ? -12.998 -49.167 -28.475 1.00 76.56 1008 ALA A C 1
ATOM 8021 O O . ALA A 1 1008 ? -12.098 -48.606 -29.103 1.00 76.56 1008 ALA A O 1
ATOM 8022 N N . ILE A 1 1009 ? -14.173 -49.473 -29.026 1.00 79.12 1009 ILE A N 1
ATOM 8023 C CA . ILE A 1 1009 ? -14.501 -49.222 -30.434 1.00 79.12 1009 ILE A CA 1
ATOM 8024 C C . ILE A 1 1009 ? -15.775 -48.386 -30.505 1.00 79.12 1009 ILE A C 1
ATOM 8026 O O . ILE A 1 1009 ? -16.804 -48.781 -29.956 1.00 79.12 1009 ILE A O 1
ATOM 8030 N N . VAL A 1 1010 ? -15.707 -47.244 -31.188 1.00 83.94 1010 VAL A N 1
ATOM 8031 C CA . VAL A 1 1010 ? -16.834 -46.328 -31.406 1.00 83.94 1010 VAL A CA 1
ATOM 8032 C C . VAL A 1 1010 ? -17.045 -46.156 -32.903 1.00 83.94 1010 VAL A C 1
ATOM 8034 O O . VAL A 1 1010 ? -16.172 -45.635 -33.594 1.00 83.94 1010 VAL A O 1
ATOM 8037 N N . LEU A 1 1011 ? -18.205 -46.587 -33.391 1.00 84.94 1011 LEU A N 1
ATOM 8038 C CA . LEU A 1 1011 ? -18.651 -46.407 -34.769 1.00 84.94 1011 LEU A CA 1
ATOM 8039 C C . LEU A 1 1011 ? -19.946 -45.592 -34.759 1.00 84.94 1011 LEU A C 1
ATOM 8041 O O . LEU A 1 1011 ? -20.977 -46.075 -34.291 1.00 84.94 1011 LEU A O 1
ATOM 8045 N N . GLU A 1 1012 ? -19.910 -44.363 -35.260 1.00 88.00 1012 GLU A N 1
ATOM 8046 C CA . GLU A 1 1012 ? -21.041 -43.441 -35.167 1.00 88.00 1012 GLU A CA 1
ATOM 8047 C C . GLU A 1 1012 ? -21.261 -42.658 -36.466 1.00 88.00 1012 GLU A C 1
ATOM 8049 O O . GLU A 1 1012 ? -20.341 -42.047 -36.998 1.00 88.00 1012 GLU A O 1
ATOM 8054 N N . ASN A 1 1013 ? -22.497 -42.644 -36.971 1.00 86.38 1013 ASN A N 1
ATOM 8055 C CA . ASN A 1 1013 ? -22.900 -41.838 -38.127 1.00 86.38 1013 ASN A CA 1
ATOM 8056 C C . ASN A 1 1013 ? -22.072 -42.120 -39.402 1.00 86.38 1013 ASN A C 1
ATOM 8058 O O . ASN A 1 1013 ? -21.428 -41.238 -39.975 1.00 86.38 1013 ASN A O 1
ATOM 8062 N N . ILE A 1 1014 ? -22.118 -43.379 -39.856 1.00 87.50 1014 ILE A N 1
ATOM 8063 C CA . ILE A 1 1014 ? -21.472 -43.875 -41.087 1.00 87.50 1014 ILE A CA 1
ATOM 8064 C C . ILE A 1 1014 ? -22.532 -44.558 -41.988 1.00 87.50 1014 ILE A C 1
ATOM 8066 O O . ILE A 1 1014 ? -22.510 -45.778 -42.187 1.00 87.50 1014 ILE A O 1
ATOM 8070 N N . PRO A 1 1015 ? -23.530 -43.810 -42.495 1.00 83.88 1015 PRO A N 1
ATOM 8071 C CA . PRO A 1 1015 ? -24.694 -44.367 -43.190 1.00 83.88 1015 PRO A CA 1
ATOM 8072 C C . PRO A 1 1015 ? -24.414 -44.938 -44.591 1.00 83.88 1015 PRO A C 1
ATOM 8074 O O . PRO A 1 1015 ? -25.186 -45.774 -45.053 1.00 83.88 1015 PRO A O 1
ATOM 8077 N N . SER A 1 1016 ? -23.352 -44.504 -45.280 1.00 84.69 1016 SER A N 1
ATOM 8078 C CA . SER A 1 1016 ? -23.101 -44.852 -46.696 1.00 84.69 1016 SER A CA 1
ATOM 8079 C C . SER A 1 1016 ? -22.179 -46.058 -46.909 1.00 84.69 1016 SER A C 1
ATOM 8081 O O . SER A 1 1016 ? -21.831 -46.374 -48.052 1.00 84.69 1016 SER A O 1
ATOM 8083 N N . LEU A 1 1017 ? -21.774 -46.738 -45.833 1.00 81.25 1017 LEU A N 1
ATOM 8084 C CA . LEU A 1 1017 ? -20.832 -47.850 -45.904 1.00 81.25 1017 LEU A CA 1
ATOM 8085 C C . LEU A 1 1017 ? -21.468 -49.035 -46.649 1.00 81.25 1017 LEU A C 1
ATOM 8087 O O . LEU A 1 1017 ? -22.488 -49.576 -46.225 1.00 81.25 1017 LEU A O 1
ATOM 8091 N N . SER A 1 1018 ? -20.876 -49.428 -47.780 1.00 72.50 1018 SER A N 1
ATOM 8092 C CA . SER A 1 1018 ? -21.438 -50.439 -48.695 1.00 72.50 1018 SER A CA 1
ATOM 8093 C C . SER A 1 1018 ? -20.480 -51.588 -49.000 1.00 72.50 1018 SER A C 1
ATOM 8095 O O . SER A 1 1018 ? -20.932 -52.704 -49.251 1.00 72.50 1018 SER A O 1
ATOM 8097 N N . SER A 1 1019 ? -19.170 -51.345 -48.930 1.00 66.38 1019 SER A N 1
ATOM 8098 C CA . SER A 1 1019 ? -18.131 -52.352 -49.120 1.00 66.38 1019 SER A CA 1
ATOM 8099 C C . SER A 1 1019 ? -17.206 -52.382 -47.910 1.00 66.38 1019 SER A C 1
ATOM 8101 O O . SER A 1 1019 ? -16.589 -51.381 -47.541 1.00 66.38 1019 SER A O 1
ATOM 8103 N N . LEU A 1 1020 ? -17.124 -53.547 -47.280 1.00 67.69 1020 LEU A N 1
ATOM 8104 C CA . LEU A 1 1020 ? -16.281 -53.788 -46.123 1.00 67.69 1020 LEU A CA 1
ATOM 8105 C C . LEU A 1 1020 ? -15.582 -55.123 -46.347 1.00 67.69 1020 LEU A C 1
ATOM 8107 O O . LEU A 1 1020 ? -16.188 -56.171 -46.127 1.00 67.69 1020 LEU A O 1
ATOM 8111 N N . SER A 1 1021 ? -14.348 -55.091 -46.856 1.00 57.31 1021 SER A N 1
ATOM 8112 C CA . SER A 1 1021 ? -13.686 -56.329 -47.280 1.00 57.31 1021 SER A CA 1
ATOM 8113 C C . SER A 1 1021 ? -13.245 -57.197 -46.104 1.00 57.31 1021 SER A C 1
ATOM 8115 O O . SER A 1 1021 ? -13.193 -58.408 -46.270 1.00 57.31 1021 SER A O 1
ATOM 8117 N N . ALA A 1 1022 ? -13.031 -56.638 -44.904 1.00 50.34 1022 ALA A N 1
ATOM 8118 C CA . ALA A 1 1022 ? -12.827 -57.460 -43.718 1.00 50.34 1022 ALA A CA 1
ATOM 8119 C C . ALA A 1 1022 ? -13.008 -56.721 -42.362 1.00 50.34 1022 ALA A C 1
ATOM 8121 O O . ALA A 1 1022 ? -12.058 -56.148 -41.847 1.00 50.34 1022 ALA A O 1
ATOM 8122 N N . ILE A 1 1023 ? -14.178 -56.820 -41.705 1.00 49.50 1023 ILE A N 1
ATOM 8123 C CA . ILE A 1 1023 ? -14.233 -56.863 -40.218 1.00 49.50 1023 ILE A CA 1
ATOM 8124 C C . ILE A 1 1023 ? -14.707 -58.254 -39.711 1.00 49.50 1023 ILE A C 1
ATOM 8126 O O . ILE A 1 1023 ? -15.605 -58.338 -38.872 1.00 49.50 1023 ILE A O 1
ATOM 8130 N N . PRO A 1 1024 ? -14.193 -59.406 -40.190 1.00 42.41 1024 PRO A N 1
ATOM 8131 C CA . PRO A 1 1024 ? -14.429 -60.677 -39.540 1.00 42.41 1024 PRO A CA 1
ATOM 8132 C C . PRO A 1 1024 ? -13.324 -60.847 -38.498 1.00 42.41 1024 PRO A C 1
ATOM 8134 O O . PRO A 1 1024 ? -12.271 -61.382 -38.826 1.00 42.41 1024 PRO A O 1
ATOM 8137 N N . LYS A 1 1025 ? -13.553 -60.309 -37.286 1.00 48.97 1025 LYS A N 1
ATOM 8138 C CA . LYS A 1 1025 ? -12.946 -60.716 -35.987 1.00 48.97 1025 LYS A CA 1
ATOM 8139 C C . LYS A 1 1025 ? -13.169 -59.738 -34.815 1.00 48.97 1025 LYS A C 1
ATOM 8141 O O . LYS A 1 1025 ? -12.572 -59.939 -33.763 1.00 48.97 1025 LYS A O 1
ATOM 8146 N N . LEU A 1 1026 ? -14.105 -58.779 -34.900 1.00 47.66 1026 LEU A N 1
ATOM 8147 C CA . LEU A 1 1026 ? -14.583 -58.026 -33.713 1.00 47.66 1026 LEU A CA 1
ATOM 8148 C C . LEU A 1 1026 ? -15.017 -58.949 -32.549 1.00 47.66 1026 LEU A C 1
ATOM 8150 O O . LEU A 1 1026 ? -14.992 -58.547 -31.392 1.00 47.66 1026 LEU A O 1
ATOM 8154 N N . SER A 1 1027 ? -15.412 -60.194 -32.849 1.00 42.66 1027 SER A N 1
ATOM 8155 C CA . SER A 1 1027 ? -15.801 -61.218 -31.870 1.00 42.66 1027 SER A CA 1
ATOM 8156 C C . SER A 1 1027 ? -14.633 -61.962 -31.200 1.00 42.66 1027 SER A C 1
ATOM 8158 O O . SER A 1 1027 ? -14.873 -62.692 -30.235 1.00 42.66 1027 SER A O 1
ATOM 8160 N N . GLU A 1 1028 ? -13.403 -61.837 -31.715 1.00 44.62 1028 GLU A N 1
ATOM 8161 C CA . GLU A 1 1028 ? -12.182 -62.461 -31.163 1.00 44.62 1028 GLU A CA 1
ATOM 8162 C C . GLU A 1 1028 ? -11.260 -61.446 -30.469 1.00 44.62 1028 GLU A C 1
ATOM 8164 O O . GLU A 1 1028 ? -10.455 -61.830 -29.621 1.00 44.62 1028 GLU A O 1
ATOM 8169 N N . THR A 1 1029 ? -11.399 -60.154 -30.775 1.00 45.69 1029 THR A N 1
ATOM 8170 C CA . THR A 1 1029 ? -10.706 -59.064 -30.079 1.00 45.69 1029 THR A CA 1
ATOM 8171 C C . THR A 1 1029 ? -11.303 -58.891 -28.683 1.00 45.69 1029 THR A C 1
ATOM 8173 O O . THR A 1 1029 ? -12.513 -58.722 -28.550 1.00 45.69 1029 THR A O 1
ATOM 8176 N N . GLY A 1 1030 ? -10.480 -58.920 -27.632 1.00 47.28 1030 GLY A N 1
ATOM 8177 C CA . GLY A 1 1030 ? -10.889 -58.785 -26.224 1.00 47.28 1030 GLY A CA 1
ATOM 8178 C C . GLY A 1 1030 ? -11.428 -57.404 -25.813 1.00 47.28 1030 GLY A C 1
ATOM 8179 O O . GLY A 1 1030 ? -11.208 -56.991 -24.676 1.00 47.28 1030 GLY A O 1
ATOM 8180 N N . GLY A 1 1031 ? -12.103 -56.690 -26.720 1.00 50.56 1031 GLY A N 1
ATOM 8181 C CA . GLY A 1 1031 ? -12.661 -55.359 -26.505 1.00 50.56 1031 GLY A CA 1
ATOM 8182 C C . GLY A 1 1031 ? -13.682 -55.360 -25.371 1.00 50.56 1031 GLY A C 1
ATOM 8183 O O . GLY A 1 1031 ? -14.648 -56.125 -25.372 1.00 50.56 1031 GLY A O 1
ATOM 8184 N N . ARG A 1 1032 ? -13.461 -54.497 -24.377 1.00 57.03 1032 ARG A N 1
ATOM 8185 C CA . ARG A 1 1032 ? -14.307 -54.380 -23.180 1.00 57.03 1032 ARG A CA 1
ATOM 8186 C C . ARG A 1 1032 ? -15.562 -53.534 -23.429 1.00 57.03 1032 ARG A C 1
ATOM 8188 O O . ARG A 1 1032 ? -16.510 -53.647 -22.655 1.00 57.03 1032 ARG A O 1
ATOM 8195 N N . SER A 1 1033 ? -15.591 -52.709 -24.485 1.00 66.75 1033 SER A N 1
ATOM 8196 C CA . SER A 1 1033 ? -16.745 -51.866 -24.849 1.00 66.75 1033 SER A CA 1
ATOM 8197 C C . SER A 1 1033 ? -16.816 -51.556 -26.352 1.00 66.75 1033 SER A C 1
ATOM 8199 O O . SER A 1 1033 ? -15.863 -51.024 -26.918 1.00 66.75 1033 SER A O 1
ATOM 8201 N N . ILE A 1 1034 ? -17.963 -51.818 -26.987 1.00 70.81 1034 ILE A N 1
ATOM 8202 C CA . ILE A 1 1034 ? -18.238 -51.489 -28.397 1.00 70.81 1034 ILE A CA 1
ATOM 8203 C C . ILE A 1 1034 ? -19.498 -50.613 -28.448 1.00 70.81 1034 ILE A C 1
ATOM 8205 O O . ILE A 1 1034 ? -20.537 -51.008 -27.922 1.00 70.81 1034 ILE A O 1
ATOM 8209 N N . GLN A 1 1035 ? -19.415 -49.444 -29.088 1.00 76.94 1035 GLN A N 1
ATOM 8210 C CA . GLN A 1 1035 ? -20.538 -48.541 -29.355 1.00 76.94 1035 GLN A CA 1
ATOM 8211 C C . GLN A 1 1035 ? -20.762 -48.423 -30.862 1.00 76.94 1035 GLN A C 1
ATOM 8213 O O . GLN A 1 1035 ? -19.840 -48.094 -31.605 1.00 76.94 1035 GLN A O 1
ATOM 8218 N N . ILE A 1 1036 ? -21.986 -48.696 -31.314 1.00 77.94 1036 ILE A N 1
ATOM 8219 C CA . ILE A 1 1036 ? -22.366 -48.633 -32.728 1.00 77.94 1036 ILE A CA 1
ATOM 8220 C C . ILE A 1 1036 ? -23.677 -47.854 -32.846 1.00 77.94 1036 ILE A C 1
ATOM 8222 O O . ILE A 1 1036 ? -24.696 -48.289 -32.312 1.00 77.94 1036 ILE A O 1
ATOM 8226 N N . ASN A 1 1037 ? -23.663 -46.727 -33.558 1.00 79.75 1037 ASN A N 1
ATOM 8227 C CA . ASN A 1 1037 ? -24.828 -45.864 -33.753 1.00 79.75 1037 ASN A CA 1
ATOM 8228 C C . ASN A 1 1037 ? -24.904 -45.352 -35.202 1.00 79.75 1037 ASN A C 1
ATOM 8230 O O . ASN A 1 1037 ? -23.952 -44.771 -35.708 1.00 79.75 1037 ASN A O 1
ATOM 8234 N N . ASN A 1 1038 ? -26.038 -45.536 -35.884 1.00 79.12 1038 ASN A N 1
ATOM 8235 C CA . ASN A 1 1038 ? -26.251 -45.073 -37.265 1.00 79.12 1038 ASN A CA 1
ATOM 8236 C C . ASN A 1 1038 ? -25.163 -45.529 -38.276 1.00 79.12 1038 ASN A C 1
ATOM 8238 O O . ASN A 1 1038 ? -24.571 -44.718 -38.989 1.00 79.12 1038 ASN A O 1
ATOM 8242 N N . VAL A 1 1039 ? -24.884 -46.838 -38.323 1.00 76.06 1039 VAL A N 1
ATOM 8243 C CA . VAL A 1 1039 ? -23.927 -47.465 -39.257 1.00 76.06 1039 VAL A CA 1
ATOM 8244 C C . VAL A 1 1039 ? -24.656 -48.496 -40.118 1.00 76.06 1039 VAL A C 1
ATOM 8246 O O . VAL A 1 1039 ? -25.377 -49.344 -39.587 1.00 76.06 1039 VAL A O 1
ATOM 8249 N N . HIS A 1 1040 ? -24.472 -48.443 -41.439 1.00 69.50 1040 HIS A N 1
ATOM 8250 C CA . HIS A 1 1040 ? -25.000 -49.460 -42.351 1.00 69.50 1040 HIS A CA 1
AT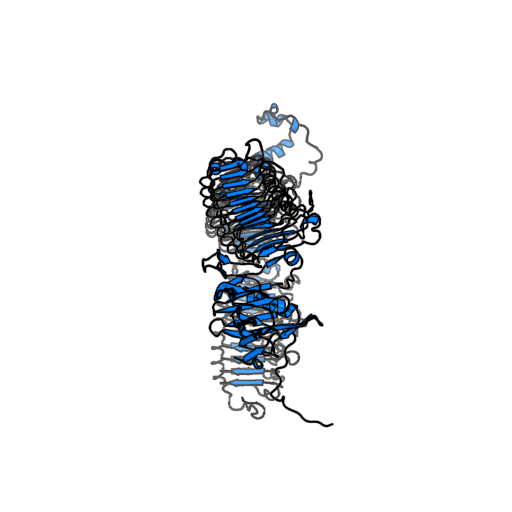OM 8251 C C . HIS A 1 1040 ? -23.972 -50.588 -42.536 1.00 69.50 1040 HIS A C 1
ATOM 8253 O O . HIS A 1 1040 ? -22.842 -50.334 -42.941 1.00 69.50 1040 HIS A O 1
ATOM 8259 N N . PHE A 1 1041 ? -24.348 -51.836 -42.233 1.00 66.62 1041 PHE A N 1
ATOM 8260 C CA . PHE A 1 1041 ? -23.505 -53.009 -42.491 1.00 66.62 1041 PHE A CA 1
ATOM 8261 C C . PHE A 1 1041 ? -24.016 -53.772 -43.722 1.00 66.62 1041 PHE A C 1
ATOM 8263 O O . PHE A 1 1041 ? -25.217 -54.055 -43.789 1.00 66.62 1041 PHE A O 1
ATOM 8270 N N . PRO A 1 1042 ? -23.144 -54.148 -44.677 1.00 59.44 1042 PRO A N 1
ATOM 8271 C CA . PRO A 1 1042 ? -23.550 -54.935 -45.836 1.00 59.44 1042 PRO A CA 1
ATOM 8272 C C . PRO A 1 1042 ? -24.023 -56.356 -45.445 1.00 59.44 1042 PRO A C 1
ATOM 8274 O O . PRO A 1 1042 ? -23.588 -56.901 -44.424 1.00 59.44 1042 PRO A O 1
ATOM 8277 N N . PRO A 1 1043 ? -24.905 -56.996 -46.243 1.00 48.09 1043 PRO A N 1
ATOM 8278 C CA . PRO A 1 1043 ? -25.437 -58.328 -45.945 1.00 48.09 1043 PRO A CA 1
ATOM 8279 C C . PRO A 1 1043 ? -24.322 -59.387 -45.949 1.00 48.09 1043 PRO A C 1
ATOM 8281 O O . PRO A 1 1043 ? -23.704 -59.621 -46.983 1.00 48.09 1043 PRO A O 1
ATOM 8284 N N . GLY A 1 1044 ? -24.070 -60.038 -44.806 1.00 52.31 1044 GLY A N 1
ATOM 8285 C CA . GLY A 1 1044 ? -23.033 -61.075 -44.654 1.00 52.31 1044 GLY A CA 1
ATOM 8286 C C . GLY A 1 1044 ? -22.124 -60.910 -43.428 1.00 52.31 1044 GLY A C 1
ATOM 8287 O O . GLY A 1 1044 ? -21.461 -61.867 -43.038 1.00 52.31 1044 GLY A O 1
ATOM 8288 N N . LEU A 1 1045 ? -22.134 -59.741 -42.774 1.00 51.66 1045 LEU A N 1
ATOM 8289 C CA . LEU A 1 1045 ? -21.451 -59.517 -41.495 1.00 51.66 1045 LEU A CA 1
ATOM 8290 C C . LEU A 1 1045 ? -22.364 -59.915 -40.314 1.00 51.66 1045 LEU A C 1
ATOM 8292 O O . LEU A 1 1045 ? -23.301 -59.194 -39.971 1.00 51.66 1045 LEU A O 1
ATOM 8296 N N . CYS A 1 1046 ? -22.104 -61.057 -39.674 1.00 42.03 1046 CYS A N 1
ATOM 8297 C CA . CYS A 1 1046 ? -22.734 -61.415 -38.397 1.00 42.03 1046 CYS A CA 1
ATOM 8298 C C . CYS A 1 1046 ? -21.919 -60.820 -37.238 1.00 42.03 1046 CYS A C 1
ATOM 8300 O O . CYS A 1 1046 ? -20.872 -61.355 -36.885 1.00 42.03 1046 CYS A O 1
ATOM 8302 N N . ILE A 1 1047 ? -22.400 -59.738 -36.619 1.00 51.69 1047 ILE A N 1
ATOM 8303 C CA . ILE A 1 1047 ? -21.971 -59.373 -35.260 1.00 51.69 1047 ILE A CA 1
ATOM 8304 C C . ILE A 1 1047 ? -22.747 -60.292 -34.313 1.00 51.69 1047 ILE A C 1
ATOM 8306 O O . ILE A 1 1047 ? -23.979 -60.272 -34.305 1.00 51.69 1047 ILE A O 1
ATOM 8310 N N . ASP A 1 1048 ? -22.034 -61.137 -33.572 1.00 42.53 1048 ASP A N 1
ATOM 8311 C CA . ASP A 1 1048 ? -22.615 -62.110 -32.647 1.00 42.53 1048 ASP A CA 1
ATOM 8312 C C . ASP A 1 1048 ? -23.385 -61.377 -31.530 1.00 42.53 1048 ASP A C 1
ATOM 8314 O O . ASP A 1 1048 ? -22.800 -60.817 -30.599 1.00 42.53 1048 ASP A O 1
ATOM 8318 N N . LYS A 1 1049 ? -24.717 -61.305 -31.662 1.00 43.75 1049 LYS A N 1
ATOM 8319 C CA . LYS A 1 1049 ? -25.592 -60.481 -30.806 1.00 43.75 1049 LYS A CA 1
ATOM 8320 C C . LYS A 1 1049 ? -25.583 -60.902 -29.330 1.00 43.75 1049 LYS A C 1
ATOM 8322 O O . LYS A 1 1049 ? -26.039 -60.127 -28.498 1.00 43.75 1049 LYS A O 1
ATOM 8327 N N . GLU A 1 1050 ? -25.060 -62.082 -28.991 1.00 39.44 1050 GLU A N 1
ATOM 8328 C CA . GLU A 1 1050 ? -24.985 -62.582 -27.609 1.00 39.44 1050 GLU A CA 1
ATOM 8329 C C . GLU A 1 1050 ? -23.778 -62.052 -26.809 1.00 39.44 1050 GLU A C 1
ATOM 8331 O O . GLU A 1 1050 ? -23.753 -62.198 -25.587 1.00 39.44 1050 GLU A O 1
ATOM 8336 N N . LYS A 1 1051 ? -22.796 -61.395 -27.451 1.00 40.19 1051 LYS A N 1
ATOM 8337 C CA . LYS A 1 1051 ? -21.597 -60.842 -26.778 1.00 40.19 1051 LYS A CA 1
ATOM 8338 C C . LYS A 1 1051 ? -21.540 -59.311 -26.698 1.00 40.19 1051 LYS A C 1
ATOM 8340 O O . LYS A 1 1051 ? -20.612 -58.776 -26.097 1.00 40.19 1051 LYS A O 1
ATOM 8345 N N . CYS A 1 1052 ? -22.529 -58.602 -27.240 1.00 34.69 1052 CYS A N 1
ATOM 8346 C CA . CYS A 1 1052 ? -22.658 -57.150 -27.104 1.00 34.69 1052 CYS A CA 1
ATOM 8347 C C . CYS A 1 1052 ? -23.696 -56.815 -26.019 1.00 34.69 1052 CYS A C 1
ATOM 8349 O O . CYS A 1 1052 ? -24.886 -57.040 -26.250 1.00 34.69 1052 CYS A O 1
ATOM 8351 N N . PRO A 1 1053 ? -23.309 -56.252 -24.858 1.00 33.28 1053 PRO A N 1
ATOM 8352 C CA . PRO A 1 1053 ? -24.280 -55.675 -23.942 1.00 33.28 1053 PRO A CA 1
ATOM 8353 C C . PRO A 1 1053 ? -24.813 -54.389 -24.583 1.00 33.28 1053 PRO A C 1
ATOM 8355 O O . PRO A 1 1053 ? -24.156 -53.353 -24.563 1.00 33.28 1053 PRO A O 1
ATOM 8358 N N . ILE A 1 1054 ? -25.983 -54.471 -25.212 1.00 33.00 1054 ILE A N 1
ATOM 8359 C CA . ILE A 1 1054 ? -26.708 -53.293 -25.689 1.00 33.00 1054 ILE A CA 1
ATOM 8360 C C . ILE A 1 1054 ? -27.255 -52.572 -24.449 1.00 33.00 1054 ILE A C 1
ATOM 8362 O O . ILE A 1 1054 ? -28.090 -53.134 -23.734 1.00 33.00 1054 ILE A O 1
ATOM 8366 N N . GLN A 1 1055 ? -26.775 -51.352 -24.201 1.00 30.75 1055 GLN A N 1
ATOM 8367 C CA . GLN A 1 1055 ? -27.540 -50.306 -23.519 1.00 30.75 1055 GLN A CA 1
ATOM 8368 C C . GLN A 1 1055 ? -27.990 -49.286 -24.553 1.00 30.75 1055 GLN A C 1
ATOM 8370 O O . GLN A 1 1055 ? -27.132 -48.889 -25.374 1.00 30.75 1055 GLN A O 1
#

Foldseek 3Di:
DDDDDDDDDPDDPDWDKDDLVRVQVVVVVVVVQFPFKKFKDFPVCLLPVRDPGQWMWTAHPQQWIWTDHPFKIWIARPVVQWTPWMWGADPPPRIIITDDPVQKDFQDWAQPDPLQKIWGTIDHPRAQATFTFIAGSVRFTQKGGGDDGHFGAAWIWGAPRVQNETQKGTGDHRNEQAQFIFGADSVRHTPDGAGDDRNHHDDLADEDEPVDGMDILSNAHYEDPQYPVVVVLRAQEAEPLSNLNHAYYHYEEPEDQNHQYYDQEQNQNHAEYEYYANYNHNDPDDDLVQAPRHEYDHYNHQNHAYDYAEAQHQLSHQYDDHYNHQNHADDEHYAQPDQRNHNQNHQEAEDEQRARHAEEEEYANACHNHAYYYDENHARHAEYEFHHNNHAQYQEHEAYQHANHAEYEFEALSPHHRLVDLRREYAHENHQNHAEQAYPDLVGANHYQHQEYEAYRHQNHNYNSNPLDDPPRHQYYHHYNHHNVVCDPSQPDPPLEQEAAEDVSVSNDDLQRQEYAYEALYAQDQPAQEDEPCSNLNHAYYHAEELEPANHQEYHAEQNARHAEHEAYYLYPHHPDQDLPRAGEDDHENHQRHAEYYAEWLHQQNHQYYEHYDNARHAEYEFYDPDCVVVVVVVCVPDDPVVCVVVPHDPVPDDPVPPPPDPPPPPPDPPPPPQRGGHCAQYQYHEDENHANYAEYEYEPQHQQHDAPDDQREYYDEAHQNHAYDAYHYPVQHPQAAHQEYEAYRHQNHHYYHHRPRHCVNYQYYAHYNNHPVLVDPSDDDDDQADEAAEPVSVSNDYLNHAEYHYEALYAQDQVAQEDAPVSNLNYAYYHYYHNHALRHQEYDAEQNQRHAEHEHYELYQHVDPQDAHPAARHEYDHYNHQRYAEAYAEANHQNSHQYDYDYPHQNHAEYAQYDQDAGRNHNLAYEAADEDRARHAEYHDYHSHVQQYQEYEDEQHANHAEYEYHASHNNYDPPDDQREYYDENHANHAYYDYDDDDGHHNNLGLEYYAYNHQRHAYYPDPPPPVPRNHVYYHHYNHDDYPPDDPPPVPHPDD

Organism: Blastocystis sp. subtype 1 (strain ATCC 50177 / NandII) (NCBI:txid478820)

Sequence (1055 aa):
MNRKRRAPNESKRKNAKLESSDVLSLIQNEIATMDYCLYPCMQEELKKQCILFEDVLGAKADGTIVNGSKTNIVWCDMNKKTLMKAITRRTQRCKWTTVDLSGIEPNRVLDLSDEGDRWEGDIMDGKPFGWGVLYDGDDNVAYEGFRVGDVNLCIGRSYYPDIHKVQYEGELCNGKRWGRGTQYDRNGNVVYEGEWLDDAPLETRCEIDEEKQLLHSRVEVLTVRQNKCSDSYQWRVFDLSMLVSLRELTVECDCYEAVEVVKLVGMHELERVVIGSCCFQEVYNPTSDNCEKRRFYVKDCEKLRELRIGYRSFSDYSVCAIENVPSLEVIEIGTMEDHCGNFRYANEFVLRNLPKLKSLSFGDHSFENCPYVVFENLPCLETLQCGNDAFEKCQCVVFESLPELTSIRLGFNAFYFDMEKSTTSLTMRNLPKLTTFVTANPEIESLRYICHITLEDMPSLTNASALQSKKHYLETWSIRNVGVMNDSPFLPHHKPEATVTGMDSFKNLCLSVAEIITDDVCCNDKELKSVDFSVFPALERLEIGHDCFKYTEEVRIIGMKMLERVTIGRSSFTGYVPSPERKGGFYLNDCERVKELKIGSFSFSGYSVCEIRNDSHLERIEVGERDYSYLELIKGAKRSVSFLETIGVNVKSIPSNIQDKTDPKMYADVRYDFFMGDAFHECSLAVFENLPELTSILTYNGVFNFKRNSEPSELILRNLPKLTSLITETVFNVGFTNPRHVVLENMPSLTTVTLSKDAFSYRDTIVVNNVGALMNDPTLPHSNPNVNVHTRDELMSLSSSIMQLTVDCDCCNEEDLNILNICQWPLLSVIEIGSYSFKHVDVVELNGLSRLERVVIGRNSFSKQKSGIGNYPTGHFSLKDCERVRELKIGRYSFNDYGVCVIENDASLEGIEMGEVTTENYNFYYAPLILKNLPSLKSLLIGGRAFCDGSRVVFENLPELTSIQLGPSACSLSSSAHPSTLILRDLPKLTTIAFHEEDEGPYCNADAIVLENIPSLSSLSAIPKLSETGGRSIQINNVHFPPGLCIDKEKCPIQ

Secondary structure (DSSP, 8-state):
------PPPS------EE-HHHHHHHHHHHHHT-SEEE-EEEHHHHHHS----SEEEEE-TTSEEEEEESSEEEEEETTTTEEEEEEEEETTTTEEEE--GGG-EEEEEEE--TTS-EEEEEEETTEEEEEEEEE-TTS-EEEEEEEETTEEEEEEEEEEGGGTEEEEEEEEETTEEEEEEEEE-TTS-EEEEEEEETTEE--SEEEE-SS--EEETT--EEEE-----TT-TT--EEE-TT-TT--EEEE-SS--TT--EEEEES-TT--EEEE-TT-S-S-SS--HHHHTT-EEEEES-TT--EEEE-TTTTTT-SEEEEES-TT--EEEES-SSS---TTTT-S-EEEE--TT--EEEE-TTTTTT--EEEEE--TT--EEEE-TTTTTTBSEEEEE--TT--EEEE-TTTEEB-TT-TT-EEEEE--TT--EEEESSTTS--EES-SEEEEEEETT--B-GGG-S--TT--EEEEEEEGGGTT-TTSS---SEEEE-SHHHHHT--TT-SEEEEPTT----TT--EEEGGG-TT--EEEE-TT--TT--EEEEES-TT--EEEE-TTTT--SS--TT--EEEEEES-TT--EEEE-TTTTTTEEEEEEE--TT--EEEES-S-THHHHHHHHTTS-HHHHHHTT--GGGS-TTSTT---GGGGTTTTS-TTTTSTTTTBSEEEEE--TT--EEEE-TTTT-B-SSSS--EEEEE--TT--EEEE--SS--SSB--SEEEEE--TT--EEE--TTBTTT-SEEEEES-GGGGG-TTS----SEEEE-SHHHHHT--TT-SEEEE-TT----TT--EEEGGG-TT--EEEE-TT--TT--EEEEES-TT--EEEE-TT-S-SSTTS--S---EEEEEES-TT--EEEE-TTTTTTEEEEEEES-TT--EEEES-SSS---TTTTS-EEEE--TT--EEEE-TTTTTT-SEEEEES-TT--EEEE-TTTT---SSSS--EEEEE--TT--EEEE--SS-------SEEEEEEETT--EES--TTTTTS--SEEEEEEEPPPTT----TTS----

pLDDT: mean 80.98, std 17.34, range [24.89, 98.5]

InterPro domains:
  IPR032675 Leucine-rich repeat domain superfamily [G3DSA:3.80.10.10] (297-473)
  IPR032675 Leucine-rich repeat domain superfamily [G3DSA:3.80.10.10] (493-1026)
  IPR053139 Putative surface bspA-like protein [PTHR45661] (278-768)